Protein AF-A0A9E2M2A7-F1 (afdb_monomer_lite)

Radius of gyration: 33.86 Å; chains: 1; bounding box: 107×97×64 Å

Sequence (795 aa):
MEAQRAAWLKAKIAESPDDYSNYLELADLHIMDGQYQSAYDCISALVVKLPESIDVLTTAGALAVKLERYSEALEYLERASLLDPNDKNIYHNIGLLNATMQRLPEAEIAFRRVVEIDPVEADGWNDLAVVLAHEEKIKDAKKTFEIALGKNPNYEKSYENYIEFCICEKMREDGLAALEKLSEISPEHSNIPSWKDMLDKFSDTVVTNVSSGDSAPCVSGLKIAFFATQDSFADGILAHLAAGNEIKRFSSDSVQQMAELMQWADLAWFEWCDQLLIQATKLHKTCKIICRLHSYEAFTQMPAEVDWTKIDRLILVNQNVADVLNEFHNIVVKKEIIHNGVDLNKFTIPNGKTFGKKICSLGYINYKKNPGLLLYCFKAIHDYDPEFEFFIAGRHQDPRIKIYFDHMIKRLDLPIHLQDWVEDVPAYLKDKDFVISTSLFESFHYSIAEGMASGLLPLVHAWPGAENVYPEEYLFNTPDECVTLLDRLMKSDRKTLVTAIREYISNNFSQRKQIVKFERLIADLDRQSETATNAPLVPATVTKSEVDYGKVSIIIPTYNRAEYLEEAIESALNQTYQNCEIIVCDDASTDDTAAVLKKFENSITVLKHQTNRGVSAALNTCIRSSDGEYISWLSSDDVYMPEKVQTEIEFLHQNPGIGMVYSDFFYIDRFSNRGQRAKVQPLTEGNERTELFERNPINGCSVMFRKQCLNETGCFDEELGGRAGYTADGAMWHKMVHFHRIRFLDKPLLYYRVHGDNVANRMDTRKAWSEYREYMKKWFTEQDAIERQTETVVR

pLDDT: mean 86.79, std 14.19, range [25.16, 98.69]

Foldseek 3Di:
DLVVVLVVLVVVCVVPVPPLVSLCVNLVSCVVVVVLVSSLVSLVSVCVVCVLDLVSLQSNLVSCVVVVVLVSSLVSLVSSCVNPVLPLVSLCSNLVSCVVVVVLVSNLVSLVSSCVSPVLALPSLLSNLLSCLLVVLLLSSQVSLVSSCVSPVLPLVSLVSNLVSCLVVLVLVSNVVSLVSNCVNCVVPPCSVVSNVSSVPRDDDDDDDDDDDDDDDQPAAFEEEEEESDDALCPVLVSVNVVGYHYDYDDDPDLVVLVVSQQVGQEYEAAELDPSQLSNQVDDRRHAYEYEYFQVVLVDCSLQSHPLVSHAEYEYQAVLSVVSNCVPRVRPYHYDHFHAADALVLQAADDPQDADQEEEEEEEDDVQQVLVQVLLLQLLQCVVPVRHAYEYEEYYSDVVSVVVNVVSCVVSVHRYHYHYHDPSLNVVLRNGAAYETDGQDHSDDCSQLSNLSHLHQYQYEPHVRPVVHDPPLNYDPHSVRSNVSVVVCVPDDSVVSSVVSNVVSVVRHHNVVSSVVVSVVVVVVVVVVVVVPPDPDDPDDDDDPPDDLWAEEEEEEDAQLLLQQLQAVVLQCLAPDHSYAYEYEYQDHPDCNVVSVVVCVPRHHYHYDPHRLADLVSRVVSLVVDDTQKYAYTYSRKHFANHLVVVFSVVCSVPVQAFKEFEWAWEAESVRHTDHTPQQDDDDPPCQLVVLLVDDSGDRNRMMGGSCLCVQLPGFDSPAPGNLCPLRVSSSSNSCVVVGHYYYDHDHGIHHYDDCPRSVNVDPVVVSSVVSSVVSVVVVVVVVVVVVVVVVVVD

Secondary structure (DSSP, 8-state):
-HHHHHHHHHHHHHH-TT-THHHHHHHHHHHHTT-HHHHHHHHHHHHHH-TT-HHHHHHHHHHHHHTT-HHHHHHHHHHHHHH-TT-HHHHHHHHHHHHHTT-HHHHHHHHHHHHHH-TT-HHHHHHHHHHHHHTT-HHHHHHHHHHHHHH-TT-HHHHHHHHHHHHHTT-HHHHHHHHHHHHHH-TT-TTHHHHHHHHTT------------S-S----S-EEEEE-SS--TTHHHHHHHTTTSEEEE-----HHHHHHHHHH-SEEEESSSSHHHHHHHHSPP-SEEEEEE-TTGGGSSHHHHS-GGG-SEEEESSHHHHHHHHHHH---S-EEE----B-TTTS-PPTT----SEEEEES-BSGGG-HHHHHHHHHHHHHH-TT-EEEEE--BS-HHHHHHHHHHHHHHT--EEEE---S-HHHHHTT--EEEE--S--S--HHHHHHHHTTPEEEEE--TTGGGTS-GGGEESSHHHHHHHHHHHHHS-HHHHHHHHHHHHHHHHBHHHHHHHHHHHHHHHHHHHHTSTTS----------------EEEEEEESS-HHHHHHHHHHHHT-S--SEEEEEEE-S--STHHHHHHHTTTTSEEEE-SS---HHHHHHHHHHT---SEEEE--TT-EE-TTHHHHHHHHHHH-TTEEEEEEEEEEE-TT--EEEE----PPPTT-HHHHHHH-----GGGEEEEGGGHHHH-S--SSTTGGG-TTHHHHHHHHHHHHSEEEEEEEEEEEEE--TT-GGGGS-HHHHHHHHHHHHHHHHHHHHHHHHHHHHHH-

Structure (mmCIF, N/CA/C/O backbone):
data_AF-A0A9E2M2A7-F1
#
_entry.id   AF-A0A9E2M2A7-F1
#
loop_
_atom_site.group_PDB
_atom_site.id
_atom_site.type_symbol
_atom_site.label_atom_id
_atom_site.label_alt_id
_atom_site.label_comp_id
_atom_site.label_asym_id
_atom_site.label_entity_id
_atom_site.label_seq_id
_atom_site.pdbx_PDB_ins_code
_atom_site.Cartn_x
_atom_site.Cartn_y
_atom_site.Cartn_z
_atom_site.occupancy
_atom_site.B_iso_or_equiv
_atom_site.auth_seq_id
_atom_site.auth_comp_id
_atom_site.auth_asym_id
_atom_site.auth_atom_id
_atom_site.pdbx_PDB_model_num
ATOM 1 N N . MET A 1 1 ? 35.565 -50.020 1.140 1.00 60.00 1 MET A N 1
ATOM 2 C CA . MET A 1 1 ? 34.689 -50.701 2.120 1.00 60.00 1 MET A CA 1
ATOM 3 C C . MET A 1 1 ? 33.285 -50.101 2.056 1.00 60.00 1 MET A C 1
ATOM 5 O O . MET A 1 1 ? 32.330 -50.862 1.971 1.00 60.00 1 MET A O 1
ATOM 9 N N . GLU A 1 2 ? 33.160 -48.772 1.946 1.00 72.00 2 GLU A N 1
ATOM 10 C CA . GLU A 1 2 ? 31.871 -48.064 1.818 1.00 72.00 2 GLU A CA 1
ATOM 11 C C . GLU A 1 2 ? 31.057 -48.449 0.573 1.00 72.00 2 GLU A C 1
ATOM 13 O O . GLU A 1 2 ? 29.877 -48.744 0.701 1.00 72.00 2 GLU A O 1
ATOM 18 N N . ALA A 1 3 ? 31.670 -48.605 -0.608 1.00 76.75 3 ALA A N 1
ATOM 19 C CA . ALA A 1 3 ? 30.933 -49.035 -1.809 1.00 76.75 3 ALA A CA 1
ATOM 20 C C . ALA A 1 3 ? 30.273 -50.427 -1.672 1.00 76.75 3 ALA A C 1
ATOM 22 O O . ALA A 1 3 ? 29.185 -50.668 -2.196 1.00 76.75 3 ALA A O 1
ATOM 23 N N . GLN A 1 4 ? 30.911 -51.348 -0.938 1.00 84.31 4 GLN A N 1
ATOM 24 C CA . GLN A 1 4 ? 30.334 -52.663 -0.634 1.00 84.31 4 GLN A CA 1
ATOM 25 C C . GLN A 1 4 ? 29.202 -52.550 0.397 1.00 84.31 4 GLN A C 1
ATOM 27 O O . GLN A 1 4 ? 28.205 -53.261 0.279 1.00 84.31 4 GLN A O 1
ATOM 32 N N . ARG A 1 5 ? 29.321 -51.630 1.366 1.00 89.38 5 ARG A N 1
ATOM 33 C CA . ARG A 1 5 ? 28.269 -51.328 2.347 1.00 89.38 5 ARG A CA 1
ATOM 34 C C . ARG A 1 5 ? 27.045 -50.688 1.685 1.00 89.38 5 ARG A C 1
ATOM 36 O O . ARG A 1 5 ? 25.938 -51.151 1.926 1.00 89.38 5 ARG A O 1
ATOM 43 N N . ALA A 1 6 ? 27.236 -49.722 0.788 1.00 86.62 6 ALA A N 1
ATOM 44 C CA . ALA A 1 6 ? 26.156 -49.086 0.035 1.00 86.62 6 ALA A CA 1
ATOM 45 C C . ALA A 1 6 ? 25.412 -50.087 -0.869 1.00 86.62 6 ALA A C 1
ATOM 47 O O . ALA A 1 6 ? 24.183 -50.087 -0.923 1.00 86.62 6 ALA A O 1
ATOM 48 N N . ALA A 1 7 ? 26.134 -50.992 -1.541 1.00 87.19 7 ALA A N 1
ATOM 49 C CA . ALA A 1 7 ? 25.517 -52.068 -2.322 1.00 87.19 7 ALA A CA 1
ATOM 50 C C . ALA A 1 7 ? 24.714 -53.044 -1.441 1.00 87.19 7 ALA A C 1
ATOM 52 O O . ALA A 1 7 ? 23.619 -53.458 -1.820 1.00 87.19 7 ALA A O 1
ATOM 53 N N . TRP A 1 8 ? 25.233 -53.378 -0.254 1.00 91.50 8 TRP A N 1
ATOM 54 C CA . TRP A 1 8 ? 24.530 -54.206 0.728 1.00 91.50 8 TRP A CA 1
ATOM 55 C C . TRP A 1 8 ? 23.250 -53.530 1.246 1.00 91.50 8 TRP A C 1
ATOM 57 O O . TRP A 1 8 ? 22.204 -54.174 1.279 1.00 91.50 8 TRP A O 1
ATOM 67 N N . LEU A 1 9 ? 23.297 -52.230 1.563 1.00 90.25 9 LEU A N 1
ATOM 68 C CA . LEU A 1 9 ? 22.129 -51.450 1.993 1.00 90.25 9 LEU A CA 1
ATOM 69 C C . LEU A 1 9 ? 21.064 -51.356 0.891 1.00 90.25 9 LEU A C 1
ATOM 71 O O . LEU A 1 9 ? 19.886 -51.560 1.164 1.00 90.25 9 LEU A O 1
ATOM 75 N N . LYS A 1 10 ? 21.461 -51.156 -0.374 1.00 90.56 10 LYS A N 1
ATOM 76 C CA . LYS A 1 10 ? 20.529 -51.178 -1.519 1.00 90.56 10 LYS A CA 1
ATOM 77 C C . LYS A 1 10 ? 19.811 -52.522 -1.662 1.00 90.56 10 LYS A C 1
ATOM 79 O O . LYS A 1 10 ? 18.611 -52.546 -1.922 1.00 90.56 10 LYS A O 1
ATOM 84 N N . ALA A 1 11 ? 20.522 -53.634 -1.465 1.00 89.94 11 ALA A N 1
ATOM 85 C CA . ALA A 1 11 ? 19.909 -54.961 -1.464 1.00 89.94 11 ALA A CA 1
ATOM 86 C C . ALA A 1 11 ? 18.932 -55.135 -0.287 1.00 89.94 11 ALA A C 1
ATOM 88 O O . ALA A 1 11 ? 17.835 -55.653 -0.477 1.00 89.94 11 ALA A O 1
ATOM 89 N N . LYS A 1 12 ? 19.286 -54.637 0.905 1.00 91.25 12 LYS A N 1
ATOM 90 C CA . LYS A 1 12 ? 18.415 -54.677 2.089 1.00 91.25 12 LYS A CA 1
ATOM 91 C C . LYS A 1 12 ? 17.139 -53.860 1.925 1.00 91.25 12 LYS A C 1
ATOM 93 O O . LYS A 1 12 ? 16.073 -54.348 2.278 1.00 91.25 12 LYS A O 1
ATOM 98 N N . ILE A 1 13 ? 17.230 -52.680 1.318 1.00 90.19 13 ILE A N 1
ATOM 99 C CA . ILE A 1 13 ? 16.070 -51.849 0.975 1.00 90.19 13 ILE A CA 1
ATOM 100 C C . ILE A 1 13 ? 15.126 -52.583 0.009 1.00 90.19 13 ILE A C 1
ATOM 102 O O . ILE A 1 13 ? 13.910 -52.499 0.156 1.00 90.19 13 ILE A O 1
ATOM 106 N N . ALA A 1 14 ? 15.663 -53.329 -0.961 1.00 87.81 14 ALA A N 1
ATOM 107 C CA . ALA A 1 14 ? 14.845 -54.110 -1.890 1.00 87.81 14 ALA A CA 1
ATOM 108 C C . ALA A 1 14 ? 14.163 -55.320 -1.220 1.00 87.81 14 ALA A C 1
ATOM 110 O O . ALA A 1 14 ? 13.047 -55.674 -1.596 1.00 87.81 14 ALA A O 1
ATOM 111 N N . GLU A 1 15 ? 14.818 -55.948 -0.238 1.00 88.38 15 GLU A N 1
ATOM 112 C CA . GLU A 1 15 ? 14.264 -57.061 0.550 1.00 88.38 15 GLU A CA 1
ATOM 113 C C . GLU A 1 15 ? 13.202 -56.597 1.560 1.00 88.38 15 GLU A C 1
ATOM 115 O O . GLU A 1 15 ? 12.182 -57.267 1.725 1.00 88.38 15 GLU A O 1
ATOM 120 N N . SER A 1 16 ? 13.429 -55.448 2.203 1.00 84.75 16 SER A N 1
ATOM 121 C CA . SER A 1 16 ? 12.586 -54.889 3.265 1.00 84.75 16 SER A CA 1
ATOM 122 C C . SER A 1 16 ? 12.354 -53.385 3.053 1.00 84.75 16 SER A C 1
ATOM 124 O O . SER A 1 16 ? 12.963 -52.564 3.744 1.00 84.75 16 SER A O 1
ATOM 126 N N . PRO A 1 17 ? 11.450 -52.987 2.137 1.00 81.94 17 PRO A N 1
ATOM 127 C CA . PRO A 1 17 ? 11.229 -51.577 1.799 1.00 81.94 17 PRO A CA 1
ATOM 128 C C . PRO A 1 17 ? 10.710 -50.712 2.956 1.00 81.94 17 PRO A C 1
ATOM 130 O O . PRO A 1 17 ? 10.788 -49.486 2.881 1.00 81.94 17 PRO A O 1
ATOM 133 N N . ASP A 1 18 ? 10.155 -51.326 4.000 1.00 82.62 18 ASP A N 1
ATOM 134 C CA . ASP A 1 18 ? 9.583 -50.630 5.159 1.00 82.62 18 ASP A CA 1
ATOM 135 C C . ASP A 1 18 ? 10.575 -50.469 6.321 1.00 82.62 18 ASP A C 1
ATOM 137 O O . ASP A 1 18 ? 10.254 -49.849 7.331 1.00 82.62 18 ASP A O 1
ATOM 141 N N . ASP A 1 19 ? 11.799 -50.986 6.180 1.00 84.94 19 ASP A N 1
ATOM 142 C CA . ASP A 1 19 ? 12.873 -50.749 7.141 1.00 84.94 19 ASP A CA 1
ATOM 143 C C . ASP A 1 19 ? 13.611 -49.445 6.803 1.00 84.94 19 ASP A C 1
ATOM 145 O O . ASP A 1 19 ? 14.608 -49.420 6.071 1.00 84.94 19 ASP A O 1
ATOM 149 N N . TYR A 1 20 ? 13.083 -48.343 7.338 1.00 87.38 20 TYR A N 1
ATOM 150 C CA . TYR A 1 20 ? 13.553 -46.979 7.077 1.00 87.38 20 TYR A CA 1
ATOM 151 C C . TYR A 1 20 ? 14.982 -46.717 7.564 1.00 87.38 20 TYR A C 1
ATOM 153 O O . TYR A 1 20 ? 15.648 -45.825 7.040 1.00 87.38 20 TYR A O 1
ATOM 161 N N . SER A 1 21 ? 15.491 -47.521 8.504 1.00 86.69 21 SER A N 1
ATOM 162 C CA . SER A 1 21 ? 16.858 -47.380 9.015 1.00 86.69 21 SER A CA 1
ATOM 163 C C . SER A 1 21 ? 17.912 -47.581 7.917 1.00 86.69 21 SER A C 1
ATOM 165 O O . SER A 1 21 ? 18.904 -46.854 7.870 1.00 86.69 21 SER A O 1
ATOM 167 N N . ASN A 1 22 ? 17.645 -48.476 6.957 1.00 89.56 22 ASN A N 1
ATOM 168 C CA . ASN A 1 22 ? 18.547 -48.730 5.832 1.00 89.56 22 ASN A CA 1
ATOM 169 C C . ASN A 1 22 ? 18.623 -47.546 4.854 1.00 89.56 22 ASN A C 1
ATOM 171 O O . ASN A 1 22 ? 19.660 -47.341 4.225 1.00 89.56 22 ASN A O 1
ATOM 175 N N . TYR A 1 23 ? 17.539 -46.777 4.709 1.00 90.38 23 TYR A N 1
ATOM 176 C CA . TYR A 1 23 ? 17.503 -45.589 3.851 1.00 90.38 23 TYR A CA 1
ATOM 177 C C . TYR A 1 23 ? 18.319 -44.442 4.452 1.00 90.38 23 TYR A C 1
ATOM 179 O O . TYR A 1 23 ? 19.059 -43.789 3.719 1.00 90.38 23 TYR A O 1
ATOM 187 N N . LEU A 1 24 ? 18.211 -44.228 5.769 1.00 88.69 24 LEU A N 1
ATOM 188 C CA . LEU A 1 24 ? 18.994 -43.221 6.493 1.00 88.69 24 LEU A CA 1
ATOM 189 C C . LEU A 1 24 ? 20.491 -43.559 6.459 1.00 88.69 24 LEU A C 1
ATOM 191 O O . LEU A 1 24 ? 21.290 -42.726 6.044 1.00 88.69 24 LEU A O 1
ATOM 195 N N . GLU A 1 25 ? 20.866 -44.809 6.762 1.00 90.88 25 GLU A N 1
ATOM 196 C CA . GLU A 1 25 ? 22.275 -45.235 6.723 1.00 90.88 25 GLU A CA 1
ATOM 197 C C . GLU A 1 25 ? 22.873 -45.116 5.307 1.00 90.88 25 GLU A C 1
ATOM 199 O O . GLU A 1 25 ? 24.037 -44.750 5.134 1.00 90.88 25 GLU A O 1
ATOM 204 N N . LEU A 1 26 ? 22.080 -45.398 4.266 1.00 91.25 26 LEU A N 1
ATOM 205 C CA . LEU A 1 26 ? 22.523 -45.234 2.881 1.00 91.25 26 LEU A CA 1
ATOM 206 C C . LEU A 1 26 ? 22.665 -43.756 2.492 1.00 91.25 26 LEU A C 1
ATOM 208 O O . LEU A 1 26 ? 23.605 -43.409 1.773 1.00 91.25 26 LEU A O 1
ATOM 212 N N . ALA A 1 27 ? 21.757 -42.894 2.955 1.00 91.62 27 ALA A N 1
ATOM 213 C CA . ALA A 1 27 ? 21.848 -41.456 2.737 1.00 91.62 27 ALA A CA 1
ATOM 214 C C . ALA A 1 27 ? 23.106 -40.872 3.394 1.00 91.62 27 ALA A C 1
ATOM 216 O O . ALA A 1 27 ? 23.842 -40.151 2.723 1.00 91.62 27 ALA A O 1
ATOM 217 N N . ASP A 1 28 ? 23.411 -41.250 4.638 1.00 90.56 28 ASP A N 1
ATOM 218 C CA . ASP A 1 28 ? 24.606 -40.794 5.359 1.00 90.56 28 ASP A CA 1
ATOM 219 C C . ASP A 1 28 ? 25.898 -41.163 4.623 1.00 90.56 28 ASP A C 1
ATOM 221 O O . ASP A 1 28 ? 26.768 -40.312 4.429 1.00 90.56 28 ASP A O 1
ATOM 225 N N . LEU A 1 29 ? 26.004 -42.400 4.121 1.00 92.19 29 LEU A N 1
ATOM 226 C CA . LEU A 1 29 ? 27.147 -42.815 3.299 1.00 92.19 29 LEU A CA 1
ATOM 227 C C . LEU A 1 29 ? 27.284 -41.957 2.036 1.00 92.19 29 LEU A C 1
ATOM 229 O O . LEU A 1 29 ? 28.385 -41.536 1.688 1.00 92.19 29 LEU A O 1
ATOM 233 N N . HIS A 1 30 ? 26.171 -41.663 1.360 1.00 91.81 30 HIS A N 1
ATOM 234 C CA . HIS A 1 30 ? 26.185 -40.794 0.186 1.00 91.81 30 HIS A CA 1
ATOM 235 C C . HIS A 1 30 ? 26.577 -39.348 0.531 1.00 91.81 30 HIS A C 1
ATOM 237 O O . HIS A 1 30 ? 27.284 -38.719 -0.255 1.00 91.81 30 HIS A O 1
ATOM 243 N N . ILE A 1 31 ? 26.179 -38.825 1.695 1.00 89.06 31 ILE A N 1
ATOM 244 C CA . ILE A 1 31 ? 26.587 -37.495 2.175 1.00 89.06 31 ILE A CA 1
ATOM 245 C C . ILE A 1 31 ? 28.095 -37.453 2.437 1.00 89.06 31 ILE A C 1
ATOM 247 O O . ILE A 1 31 ? 28.753 -36.507 2.002 1.00 89.06 31 ILE A O 1
ATOM 251 N N . MET A 1 32 ? 28.652 -38.478 3.094 1.00 89.50 32 MET A N 1
ATOM 252 C CA . MET A 1 32 ? 30.092 -38.582 3.371 1.00 89.50 32 MET A CA 1
ATOM 253 C C . MET A 1 32 ? 30.930 -38.624 2.084 1.00 89.50 32 MET A C 1
ATOM 255 O O . MET A 1 32 ? 31.991 -38.005 2.026 1.00 89.50 32 MET A O 1
ATOM 259 N N . ASP A 1 33 ? 30.417 -39.273 1.036 1.00 88.25 33 ASP A N 1
ATOM 260 C CA . ASP A 1 33 ? 31.051 -39.345 -0.288 1.00 88.25 33 ASP A CA 1
ATOM 261 C C . ASP A 1 33 ? 30.784 -38.106 -1.175 1.00 88.25 33 ASP A C 1
ATOM 263 O O . ASP A 1 33 ? 31.221 -38.059 -2.329 1.00 88.25 33 ASP A O 1
ATOM 267 N N . GLY A 1 34 ? 30.048 -37.098 -0.685 1.00 88.25 34 GLY A N 1
ATOM 268 C CA . GLY A 1 34 ? 29.678 -35.897 -1.450 1.00 88.25 34 GLY A CA 1
ATOM 269 C C . GLY A 1 34 ? 28.658 -36.149 -2.572 1.00 88.25 34 GLY A C 1
ATOM 270 O O . GLY A 1 34 ? 28.469 -35.311 -3.454 1.00 88.25 34 GLY A O 1
ATOM 271 N N . GLN A 1 35 ? 27.983 -37.299 -2.563 1.00 91.12 35 GLN A N 1
ATOM 272 C CA . GLN A 1 35 ? 26.981 -37.711 -3.549 1.00 91.12 35 GLN A CA 1
ATOM 273 C C . GLN A 1 35 ? 25.579 -37.218 -3.158 1.00 91.12 35 GLN A C 1
ATOM 275 O O . GLN A 1 35 ? 24.662 -38.008 -2.922 1.00 91.12 35 GLN A O 1
ATOM 280 N N . TYR A 1 36 ? 25.393 -35.896 -3.114 1.00 91.19 36 TYR A N 1
ATOM 281 C CA . TYR A 1 36 ? 24.170 -35.268 -2.593 1.00 91.19 36 TYR A CA 1
ATOM 282 C C . TYR A 1 36 ? 22.885 -35.676 -3.326 1.00 91.19 36 TYR A C 1
ATOM 284 O O . TYR A 1 36 ? 21.853 -35.828 -2.681 1.00 91.19 36 TYR A O 1
ATOM 292 N N . GLN A 1 37 ? 22.937 -35.923 -4.641 1.00 92.88 37 GLN A N 1
ATOM 293 C CA . GLN A 1 37 ? 21.762 -36.391 -5.387 1.00 92.88 37 GLN A CA 1
ATOM 294 C C . GLN A 1 37 ? 21.334 -37.793 -4.938 1.00 92.88 37 GLN A C 1
ATOM 296 O O . GLN A 1 37 ? 20.157 -38.034 -4.707 1.00 92.88 37 GLN A O 1
ATOM 301 N N . SER A 1 38 ? 22.288 -38.709 -4.750 1.00 90.44 38 SER A N 1
ATOM 302 C CA . SER A 1 38 ? 21.985 -40.071 -4.297 1.00 90.44 38 SER A CA 1
ATOM 303 C C . SER A 1 38 ? 21.506 -40.108 -2.845 1.00 90.44 38 SER A C 1
ATOM 305 O O . SER A 1 38 ? 20.630 -40.906 -2.516 1.00 90.44 38 SER A O 1
ATOM 307 N N . ALA A 1 39 ? 22.024 -39.219 -1.991 1.00 92.56 39 ALA A N 1
ATOM 308 C CA . ALA A 1 39 ? 21.485 -39.016 -0.649 1.00 92.56 39 ALA A CA 1
ATOM 309 C C . ALA A 1 39 ? 20.043 -38.482 -0.702 1.00 92.56 39 ALA A C 1
ATOM 311 O O . ALA A 1 39 ? 19.160 -39.017 -0.034 1.00 92.56 39 ALA A O 1
ATOM 312 N N . TYR A 1 40 ? 19.784 -37.479 -1.547 1.00 93.69 40 TYR A N 1
ATOM 313 C CA . TYR A 1 40 ? 18.454 -36.896 -1.724 1.00 93.69 40 TYR A CA 1
ATOM 314 C C . TYR A 1 40 ? 17.438 -37.924 -2.233 1.00 93.69 40 TYR A C 1
ATOM 316 O O . TYR A 1 40 ? 16.317 -37.971 -1.734 1.00 93.69 40 TYR A O 1
ATOM 324 N N . ASP A 1 41 ? 17.815 -38.797 -3.168 1.00 90.94 41 ASP A N 1
ATOM 325 C CA . ASP A 1 41 ? 16.931 -39.854 -3.675 1.00 90.94 41 ASP A CA 1
ATOM 326 C C . ASP A 1 41 ? 16.526 -40.843 -2.561 1.00 90.94 41 ASP A C 1
ATOM 328 O O . ASP A 1 41 ? 15.384 -41.302 -2.513 1.00 90.94 41 ASP A O 1
ATOM 332 N N . CYS A 1 42 ? 17.435 -41.138 -1.622 1.00 90.44 42 CYS A N 1
ATOM 333 C CA . CYS A 1 42 ? 17.140 -41.987 -0.464 1.00 90.44 42 CYS A CA 1
ATOM 334 C C . CYS A 1 42 ? 16.184 -41.295 0.520 1.00 90.44 42 CYS A C 1
ATOM 336 O O . CYS A 1 42 ? 15.216 -41.907 0.972 1.00 90.44 42 CYS A O 1
ATOM 338 N N . ILE A 1 43 ? 16.435 -40.020 0.828 1.00 93.38 43 ILE A N 1
ATOM 339 C CA . ILE A 1 43 ? 15.649 -39.248 1.800 1.00 93.38 43 ILE A CA 1
ATOM 340 C C . ILE A 1 43 ? 14.275 -38.849 1.245 1.00 93.38 43 ILE A C 1
ATOM 342 O O . ILE A 1 43 ? 13.274 -38.977 1.942 1.00 93.38 43 ILE A O 1
ATOM 346 N N . SER A 1 44 ? 14.172 -38.439 -0.019 1.00 89.31 44 SER A N 1
ATOM 347 C CA . SER A 1 44 ? 12.889 -38.093 -0.655 1.00 89.31 44 SER A CA 1
ATOM 348 C C . SER A 1 44 ? 11.931 -39.288 -0.728 1.00 89.31 44 SER A C 1
ATOM 350 O O . SER A 1 44 ? 10.724 -39.126 -0.544 1.00 89.31 44 SER A O 1
ATOM 352 N N . ALA A 1 45 ? 12.456 -40.509 -0.886 1.00 87.94 45 ALA A N 1
ATOM 353 C CA . ALA A 1 45 ? 11.659 -41.727 -0.763 1.00 87.94 45 ALA A CA 1
ATOM 354 C C . ALA A 1 45 ? 11.071 -41.903 0.650 1.00 87.94 45 ALA A C 1
ATOM 356 O O . ALA A 1 45 ? 9.952 -42.404 0.787 1.00 87.94 45 ALA A O 1
ATOM 357 N N . LEU A 1 46 ? 11.789 -41.469 1.694 1.00 90.94 46 LEU A N 1
ATOM 358 C CA . LEU A 1 46 ? 11.281 -41.460 3.066 1.00 90.94 46 LEU A CA 1
ATOM 359 C C . LEU A 1 46 ? 10.249 -40.358 3.300 1.00 90.94 46 LEU A C 1
ATOM 361 O O . LEU A 1 46 ? 9.299 -40.613 4.028 1.00 90.94 46 LEU A O 1
ATOM 365 N N . VAL A 1 47 ? 10.354 -39.188 2.658 1.00 91.81 47 VAL A N 1
ATOM 366 C CA . VAL A 1 47 ? 9.363 -38.101 2.813 1.00 91.81 47 VAL A CA 1
ATOM 367 C C . VAL A 1 47 ? 7.946 -38.560 2.446 1.00 91.81 47 VAL A C 1
ATOM 369 O O . VAL A 1 47 ? 6.978 -38.154 3.084 1.00 91.81 47 VAL A O 1
ATOM 372 N N . VAL A 1 48 ? 7.807 -39.427 1.438 1.00 86.00 48 VAL A N 1
ATOM 373 C CA . VAL A 1 48 ? 6.501 -39.981 1.034 1.00 86.00 48 VAL A CA 1
ATOM 374 C C . VAL A 1 48 ? 5.945 -40.947 2.086 1.00 86.00 48 VAL A C 1
ATOM 376 O O . VAL A 1 48 ? 4.735 -41.008 2.291 1.00 86.00 48 VAL A O 1
ATOM 379 N N . LYS A 1 49 ? 6.818 -41.713 2.750 1.00 85.88 49 LYS A N 1
ATOM 380 C CA . LYS A 1 49 ? 6.430 -42.746 3.725 1.00 85.88 49 LYS A CA 1
ATOM 381 C C . LYS A 1 49 ? 6.257 -42.200 5.142 1.00 85.88 49 LYS A C 1
ATOM 383 O O . LYS A 1 49 ? 5.440 -42.713 5.898 1.00 85.88 49 LYS A O 1
ATOM 388 N N . LEU A 1 50 ? 7.024 -41.172 5.485 1.00 89.69 50 LEU A N 1
ATOM 389 C CA . LEU A 1 50 ? 7.076 -40.511 6.784 1.00 89.69 50 LEU A CA 1
ATOM 390 C C . LEU A 1 50 ? 6.820 -39.002 6.604 1.00 89.69 50 LEU A C 1
ATOM 392 O O . LEU A 1 50 ? 7.706 -38.191 6.878 1.00 89.69 50 LEU A O 1
ATOM 396 N N . PRO A 1 51 ? 5.624 -38.598 6.133 1.00 88.25 51 PRO A N 1
ATOM 397 C CA . PRO A 1 51 ? 5.352 -37.209 5.760 1.00 88.25 51 PRO A CA 1
ATOM 398 C C . PRO A 1 51 ? 5.352 -36.226 6.937 1.00 88.25 51 PRO A C 1
ATOM 400 O O . PRO A 1 51 ? 5.425 -35.022 6.692 1.00 88.25 51 PRO A O 1
ATOM 403 N N . GLU A 1 52 ? 5.278 -36.737 8.170 1.00 90.94 52 GLU A N 1
ATOM 404 C CA . GLU A 1 52 ? 5.244 -35.987 9.434 1.00 90.94 52 GLU A CA 1
ATOM 405 C C . GLU A 1 52 ? 6.556 -36.109 10.242 1.00 90.94 52 GLU A C 1
ATOM 407 O O . GLU A 1 52 ? 6.615 -35.721 11.406 1.00 90.94 52 GLU A O 1
ATOM 412 N N . SER A 1 53 ? 7.626 -36.673 9.666 1.00 91.94 53 SER A N 1
ATOM 413 C CA . SER A 1 53 ? 8.925 -36.753 10.346 1.00 91.94 53 SER A CA 1
ATOM 414 C C . SER A 1 53 ? 9.744 -35.483 10.109 1.00 91.94 53 SER A C 1
ATOM 416 O O . SER A 1 53 ? 10.221 -35.245 8.999 1.00 91.94 53 SER A O 1
ATOM 418 N N . ILE A 1 54 ? 9.941 -34.693 11.169 1.00 91.31 54 ILE A N 1
ATOM 419 C CA . ILE A 1 54 ? 10.735 -33.452 11.139 1.00 91.31 54 ILE A CA 1
ATOM 420 C C . ILE A 1 54 ? 12.170 -33.727 10.674 1.00 91.31 54 ILE A C 1
ATOM 422 O O . ILE A 1 54 ? 12.658 -33.035 9.783 1.00 91.31 54 ILE A O 1
ATOM 426 N N . ASP A 1 55 ? 12.823 -34.770 11.195 1.00 89.44 55 ASP A N 1
ATOM 427 C CA . ASP A 1 55 ? 14.195 -35.139 10.812 1.00 89.44 55 ASP A CA 1
ATOM 428 C C . ASP A 1 55 ? 14.310 -35.455 9.313 1.00 89.44 55 ASP A C 1
ATOM 430 O O . ASP A 1 55 ? 15.241 -35.013 8.637 1.00 89.44 55 ASP A O 1
ATOM 434 N N . VAL A 1 56 ? 13.337 -36.185 8.756 1.00 92.12 56 VAL A N 1
ATOM 435 C CA . VAL A 1 56 ? 13.315 -36.526 7.326 1.00 92.12 56 VAL A CA 1
ATOM 436 C C . VAL A 1 56 ? 13.082 -35.277 6.473 1.00 92.12 56 VAL A C 1
ATOM 438 O O . VAL A 1 56 ? 13.773 -35.090 5.472 1.00 92.12 56 VAL A O 1
ATOM 441 N N . LEU A 1 57 ? 12.150 -34.405 6.867 1.00 93.94 57 LEU A N 1
ATOM 442 C CA . LEU A 1 57 ? 11.843 -33.164 6.149 1.00 93.94 57 LEU A CA 1
ATOM 443 C C . LEU A 1 57 ? 13.010 -32.172 6.177 1.00 93.94 57 LEU A C 1
ATOM 445 O O . LEU A 1 57 ? 13.398 -31.646 5.137 1.00 93.94 57 LEU A O 1
ATOM 449 N N . THR A 1 58 ? 13.615 -31.950 7.341 1.00 92.38 58 THR A N 1
ATOM 450 C CA . THR A 1 58 ? 14.765 -31.044 7.495 1.00 92.38 58 THR A CA 1
ATOM 451 C C . THR A 1 58 ? 15.997 -31.566 6.754 1.00 92.38 58 THR A C 1
ATOM 453 O O . THR A 1 58 ? 16.663 -30.794 6.062 1.00 92.38 58 THR A O 1
ATOM 456 N N . THR A 1 59 ? 16.250 -32.881 6.781 1.00 91.25 59 THR A N 1
ATOM 457 C CA . THR A 1 59 ? 17.322 -33.512 5.991 1.00 91.25 59 THR A CA 1
ATOM 458 C C . THR A 1 59 ? 17.063 -33.389 4.486 1.00 91.25 59 THR A C 1
ATOM 460 O O . THR A 1 59 ? 17.977 -33.058 3.726 1.00 91.25 59 THR A O 1
ATOM 463 N N . ALA A 1 60 ? 15.818 -33.599 4.036 1.00 93.44 60 ALA A N 1
ATOM 464 C CA . ALA A 1 60 ? 15.427 -33.404 2.638 1.00 93.44 60 ALA A CA 1
ATOM 465 C C . ALA A 1 60 ? 15.638 -31.948 2.198 1.00 93.44 60 ALA A C 1
ATOM 467 O O . ALA A 1 60 ? 16.197 -31.704 1.126 1.00 93.44 60 ALA A O 1
ATOM 468 N N . GLY A 1 61 ? 15.249 -30.993 3.049 1.00 92.94 61 GLY A N 1
ATOM 469 C CA . GLY A 1 61 ? 15.459 -29.563 2.848 1.00 92.94 61 GLY A CA 1
ATOM 470 C C . GLY A 1 61 ? 16.938 -29.210 2.706 1.00 92.94 61 GLY A C 1
ATOM 471 O O . GLY A 1 61 ? 17.334 -28.608 1.710 1.00 92.94 61 GLY A O 1
ATOM 472 N N . ALA A 1 62 ? 17.784 -29.656 3.637 1.00 90.62 62 ALA A N 1
ATOM 473 C CA . ALA A 1 62 ? 19.225 -29.402 3.602 1.00 90.62 62 ALA A CA 1
ATOM 474 C C . ALA A 1 62 ? 19.902 -29.979 2.343 1.00 90.62 62 ALA A C 1
ATOM 476 O O . ALA A 1 62 ? 20.725 -29.311 1.710 1.00 90.62 62 ALA A O 1
ATOM 477 N N . LEU A 1 63 ? 19.535 -31.199 1.939 1.00 92.75 63 LEU A N 1
ATOM 478 C CA . LEU A 1 63 ? 20.033 -31.817 0.707 1.00 92.75 63 LEU A CA 1
ATOM 479 C C . LEU A 1 63 ? 19.543 -31.080 -0.545 1.00 92.75 63 LEU A C 1
ATOM 481 O O . LEU A 1 63 ? 20.326 -30.873 -1.472 1.00 92.75 63 LEU A O 1
ATOM 485 N N . ALA A 1 64 ? 18.286 -30.630 -0.566 1.00 92.44 64 ALA A N 1
ATOM 486 C CA . ALA A 1 64 ? 17.754 -29.810 -1.652 1.00 92.44 64 ALA A CA 1
ATOM 487 C C . ALA A 1 64 ? 18.515 -28.481 -1.792 1.00 92.44 64 ALA A C 1
ATOM 489 O O . ALA A 1 64 ? 18.832 -28.092 -2.915 1.00 92.44 64 ALA A O 1
ATOM 490 N N . VAL A 1 65 ? 18.902 -27.831 -0.685 1.00 90.62 65 VAL A N 1
ATOM 491 C CA . VAL A 1 65 ? 19.764 -26.631 -0.714 1.00 90.62 65 VAL A CA 1
ATOM 492 C C . VAL A 1 65 ? 21.123 -26.934 -1.349 1.00 90.62 65 VAL A C 1
ATOM 494 O O . VAL A 1 65 ? 21.578 -26.167 -2.196 1.00 90.62 65 VAL A O 1
ATOM 497 N N . LYS A 1 66 ? 21.765 -28.061 -1.003 1.00 90.81 66 LYS A N 1
ATOM 498 C CA . LYS A 1 66 ? 23.046 -28.480 -1.616 1.00 90.81 66 LYS A CA 1
ATOM 499 C C . LYS A 1 66 ? 22.941 -28.759 -3.115 1.00 90.81 66 LYS A C 1
ATOM 501 O O . LYS A 1 66 ? 23.945 -28.673 -3.812 1.00 90.81 66 LYS A O 1
ATOM 506 N N . LEU A 1 67 ? 21.745 -29.088 -3.593 1.00 89.12 67 LEU A N 1
ATOM 507 C CA . LEU A 1 67 ? 21.430 -29.306 -5.004 1.00 89.12 67 LEU A CA 1
ATOM 508 C C . LEU A 1 67 ? 20.878 -28.048 -5.697 1.00 89.12 67 LEU A C 1
ATOM 510 O O . LEU A 1 67 ? 20.415 -28.149 -6.829 1.00 89.12 67 LEU A O 1
ATOM 514 N N . GLU A 1 68 ? 20.886 -26.889 -5.025 1.00 89.06 68 GLU A N 1
ATOM 515 C CA . GLU A 1 68 ? 20.330 -25.615 -5.515 1.00 89.06 68 GLU A CA 1
ATOM 516 C C . GLU A 1 68 ? 18.819 -25.676 -5.844 1.00 89.06 68 GLU A C 1
ATOM 518 O O . GLU A 1 68 ? 18.274 -24.848 -6.575 1.00 89.06 68 GLU A O 1
ATOM 523 N N . ARG A 1 69 ? 18.093 -26.642 -5.265 1.00 88.94 69 ARG A N 1
ATOM 524 C CA . ARG A 1 69 ? 16.638 -26.832 -5.417 1.00 88.94 69 ARG A CA 1
ATOM 525 C C . ARG A 1 69 ? 15.881 -26.057 -4.339 1.00 88.94 69 ARG A C 1
ATOM 527 O O . ARG A 1 69 ? 15.174 -26.631 -3.513 1.00 88.94 69 ARG A O 1
ATOM 534 N N . TYR A 1 70 ? 16.045 -24.736 -4.334 1.00 85.31 70 TYR A N 1
ATOM 535 C CA . TYR A 1 70 ? 15.603 -23.876 -3.230 1.00 85.31 70 TYR A CA 1
ATOM 536 C C . TYR A 1 70 ? 14.088 -23.887 -2.978 1.00 85.31 70 TYR A C 1
ATOM 538 O O . TYR A 1 70 ? 13.665 -23.874 -1.830 1.00 85.31 70 TYR A O 1
ATOM 546 N N . SER A 1 71 ? 13.253 -23.966 -4.019 1.00 82.94 71 SER A N 1
ATOM 547 C CA . SER A 1 71 ? 11.792 -24.011 -3.833 1.00 82.94 71 SER A CA 1
ATOM 548 C C . SER A 1 71 ? 11.321 -25.290 -3.137 1.00 82.94 71 SER A C 1
ATOM 550 O O . SER A 1 71 ? 10.448 -25.229 -2.280 1.00 82.94 71 SER A O 1
ATOM 552 N N . GLU A 1 72 ? 11.929 -26.431 -3.460 1.00 88.50 72 GLU A N 1
ATOM 553 C CA . GLU A 1 72 ? 11.621 -27.705 -2.799 1.00 88.50 72 GLU A CA 1
ATOM 554 C C . GLU A 1 72 ? 12.178 -27.746 -1.377 1.00 88.50 72 GLU A C 1
ATOM 556 O O . GLU A 1 72 ? 11.532 -28.262 -0.469 1.00 88.50 72 GLU A O 1
ATOM 561 N N . ALA A 1 73 ? 13.364 -27.163 -1.166 1.00 92.62 73 ALA A N 1
ATOM 562 C CA . ALA A 1 73 ? 13.918 -27.007 0.171 1.00 92.62 73 ALA A CA 1
ATOM 563 C C . ALA A 1 73 ? 12.975 -26.204 1.078 1.00 92.62 73 ALA A C 1
ATOM 565 O O . ALA A 1 73 ? 12.754 -26.593 2.224 1.00 92.62 73 ALA A O 1
ATOM 566 N N . LEU A 1 74 ? 12.395 -25.123 0.548 1.00 91.50 74 LEU A N 1
ATOM 567 C CA . LEU A 1 74 ? 11.458 -24.278 1.278 1.00 91.50 74 LEU A CA 1
ATOM 568 C C . LEU A 1 74 ? 10.177 -25.042 1.630 1.00 91.50 74 LEU A C 1
ATOM 570 O O . LEU A 1 74 ? 9.772 -25.013 2.785 1.00 91.50 74 LEU A O 1
ATOM 574 N N . GLU A 1 75 ? 9.606 -25.800 0.689 1.00 91.62 75 GLU A N 1
ATOM 575 C CA . GLU A 1 75 ? 8.412 -26.621 0.939 1.00 91.62 75 GLU A CA 1
ATOM 576 C C . GLU A 1 75 ? 8.633 -27.633 2.077 1.00 91.62 75 GLU A C 1
ATOM 578 O O . GLU A 1 75 ? 7.782 -27.791 2.957 1.00 91.62 75 GLU A O 1
ATOM 583 N N . TYR A 1 76 ? 9.785 -28.314 2.102 1.00 94.12 76 TYR A N 1
ATOM 584 C CA . TYR A 1 76 ? 10.094 -29.255 3.181 1.00 94.12 76 TYR A CA 1
ATOM 585 C C . TYR A 1 76 ? 10.247 -28.560 4.537 1.00 94.12 76 TYR A C 1
ATOM 587 O O . TYR A 1 76 ? 9.752 -29.077 5.540 1.00 94.12 76 TYR A O 1
ATOM 595 N N . LEU A 1 77 ? 10.897 -27.394 4.577 1.00 94.06 77 LEU A N 1
ATOM 596 C CA . LEU A 1 77 ? 11.091 -26.631 5.811 1.00 94.06 77 LEU A CA 1
ATOM 597 C C . LEU A 1 77 ? 9.784 -26.006 6.323 1.00 94.06 77 LEU A C 1
ATOM 599 O O . LEU A 1 77 ? 9.543 -26.022 7.526 1.00 94.06 77 LEU A O 1
ATOM 603 N N . GLU A 1 78 ? 8.908 -25.524 5.441 1.00 91.75 78 GLU A N 1
ATOM 604 C CA . GLU A 1 78 ? 7.571 -25.030 5.804 1.00 91.75 78 GLU A CA 1
ATOM 605 C C . GLU A 1 78 ? 6.688 -26.153 6.356 1.00 91.75 78 GLU A C 1
ATOM 607 O O . GLU A 1 78 ? 5.987 -25.977 7.349 1.00 91.75 78 GLU A O 1
ATOM 612 N N . ARG A 1 79 ? 6.761 -27.355 5.777 1.00 95.25 79 ARG A N 1
ATOM 613 C CA . ARG A 1 79 ? 6.087 -28.526 6.352 1.00 95.25 79 ARG A CA 1
ATOM 614 C C . ARG A 1 79 ? 6.649 -28.888 7.724 1.00 95.25 79 ARG A C 1
ATOM 616 O O . ARG A 1 79 ? 5.877 -29.231 8.613 1.00 95.25 79 ARG A O 1
ATOM 623 N N . ALA A 1 80 ? 7.966 -28.809 7.904 1.00 93.88 80 ALA A N 1
ATOM 624 C CA . ALA A 1 80 ? 8.601 -29.076 9.190 1.00 93.88 80 ALA A CA 1
ATOM 625 C C . ALA A 1 80 ? 8.201 -28.037 10.257 1.00 93.88 80 ALA A C 1
ATOM 627 O O . ALA A 1 80 ? 7.937 -28.416 11.395 1.00 93.88 80 ALA A O 1
ATOM 628 N N . SER A 1 81 ? 8.062 -26.758 9.888 1.00 93.88 81 SER A N 1
ATOM 629 C CA . SER A 1 81 ? 7.656 -25.691 10.818 1.00 93.88 81 SER A CA 1
ATOM 630 C C . SER A 1 81 ? 6.196 -25.799 11.268 1.00 93.88 81 SER A C 1
ATOM 632 O O . SER A 1 81 ? 5.859 -25.369 12.367 1.00 93.88 81 SER A O 1
ATOM 634 N N . LEU A 1 82 ? 5.323 -26.419 10.465 1.00 92.44 82 LEU A N 1
ATOM 635 C CA . LEU A 1 82 ? 3.956 -26.750 10.885 1.00 92.44 82 LEU A CA 1
ATOM 636 C C . LEU A 1 82 ? 3.916 -27.862 11.945 1.00 92.44 82 LEU A C 1
ATOM 638 O O . LEU A 1 82 ? 2.974 -27.911 12.736 1.00 92.44 82 LEU A O 1
ATOM 642 N N . LEU A 1 83 ? 4.909 -28.757 11.952 1.00 92.88 83 LEU A N 1
ATOM 643 C CA . LEU A 1 83 ? 4.997 -29.882 12.889 1.00 92.88 83 LEU A CA 1
ATOM 644 C C . LEU A 1 83 ? 5.651 -29.475 14.213 1.00 92.88 83 LEU A C 1
ATOM 646 O O . LEU A 1 83 ? 5.191 -29.910 15.267 1.00 92.88 83 LEU A O 1
ATOM 650 N N . ASP A 1 84 ? 6.674 -28.618 14.163 1.00 92.56 84 ASP A N 1
ATOM 651 C CA . ASP A 1 84 ? 7.245 -27.965 15.345 1.00 92.56 84 ASP A CA 1
ATOM 652 C C . ASP A 1 84 ? 7.369 -26.442 15.153 1.00 92.56 84 ASP A C 1
ATOM 654 O O . ASP A 1 84 ? 8.406 -25.934 14.713 1.00 92.56 84 ASP A O 1
ATOM 658 N N . PRO A 1 85 ? 6.324 -25.683 15.533 1.00 90.94 85 PRO A N 1
ATOM 659 C CA . PRO A 1 85 ? 6.310 -24.224 15.423 1.00 90.94 85 PRO A CA 1
ATOM 660 C C . PRO A 1 85 ? 7.263 -23.486 16.377 1.00 90.94 85 PRO A C 1
ATOM 662 O O . PRO A 1 85 ? 7.288 -22.248 16.377 1.00 90.94 85 PRO A O 1
ATOM 665 N N . ASN A 1 86 ? 7.994 -24.206 17.235 1.00 92.44 86 ASN A N 1
ATOM 666 C CA . ASN A 1 86 ? 8.918 -23.638 18.215 1.00 92.44 86 ASN A CA 1
ATOM 667 C C . ASN A 1 86 ? 10.382 -24.046 17.970 1.00 92.44 86 ASN A C 1
ATOM 669 O O . ASN A 1 86 ? 11.242 -23.672 18.768 1.00 92.44 86 ASN A O 1
ATOM 673 N N . ASP A 1 87 ? 10.699 -24.754 16.880 1.00 92.12 87 ASP A N 1
ATOM 674 C CA . ASP A 1 87 ? 12.090 -25.032 16.510 1.00 92.12 87 ASP A CA 1
ATOM 675 C C . ASP A 1 87 ? 12.707 -23.839 15.766 1.00 92.12 87 ASP A C 1
ATOM 677 O O . ASP A 1 87 ? 12.449 -23.593 14.582 1.00 92.12 87 ASP A O 1
ATOM 681 N N . LYS A 1 88 ? 13.578 -23.100 16.462 1.00 93.69 88 LYS A N 1
ATOM 682 C CA . LYS A 1 88 ? 14.276 -21.935 15.901 1.00 93.69 88 LYS A CA 1
ATOM 683 C C . LYS A 1 88 ? 15.122 -22.268 14.670 1.00 93.69 88 LYS A C 1
ATOM 685 O O . LYS A 1 88 ? 15.244 -21.425 13.785 1.00 93.69 88 LYS A O 1
ATOM 690 N N . ASN A 1 89 ? 15.691 -23.472 14.581 1.00 92.25 89 ASN A N 1
ATOM 691 C CA . ASN A 1 89 ? 16.600 -23.832 13.491 1.00 92.25 89 ASN A CA 1
ATOM 692 C C . ASN A 1 89 ? 15.845 -23.964 12.168 1.00 92.25 89 ASN A C 1
ATOM 694 O O . ASN A 1 89 ? 16.381 -23.635 11.110 1.00 92.25 89 ASN A O 1
ATOM 698 N N . ILE A 1 90 ? 14.587 -24.414 12.214 1.00 93.94 90 ILE A N 1
ATOM 699 C CA . ILE A 1 90 ? 13.734 -24.496 11.027 1.00 93.94 90 ILE A CA 1
ATOM 700 C C . ILE A 1 90 ? 13.484 -23.088 10.481 1.00 93.94 90 ILE A C 1
ATOM 702 O O . ILE A 1 90 ? 13.730 -22.840 9.302 1.00 93.94 90 ILE A O 1
ATOM 706 N N . TYR A 1 91 ? 13.078 -22.145 11.336 1.00 95.94 91 TYR A N 1
ATOM 707 C CA . TYR A 1 91 ? 12.849 -20.756 10.926 1.00 95.94 91 TYR A CA 1
ATOM 708 C C . TYR A 1 91 ? 14.131 -20.043 10.491 1.00 95.94 91 TYR A C 1
ATOM 710 O O . TYR A 1 91 ? 14.100 -19.291 9.521 1.00 95.94 91 TYR A O 1
ATOM 718 N N . HIS A 1 92 ? 15.267 -20.320 11.134 1.00 94.44 92 HIS A N 1
ATOM 719 C CA . HIS A 1 92 ? 16.567 -19.788 10.718 1.00 94.44 92 HIS A CA 1
ATOM 720 C C . HIS A 1 92 ? 16.931 -20.245 9.299 1.00 94.44 92 HIS A C 1
ATOM 722 O O . HIS A 1 92 ? 17.251 -19.421 8.443 1.00 94.44 92 HIS A O 1
ATOM 728 N N . ASN A 1 93 ? 16.748 -21.535 8.999 1.00 93.50 93 ASN A N 1
ATOM 729 C CA . ASN A 1 93 ? 16.958 -22.081 7.658 1.00 93.50 93 ASN A CA 1
ATOM 730 C C . ASN A 1 93 ? 15.969 -21.515 6.622 1.00 93.50 93 ASN A C 1
ATOM 732 O O . ASN A 1 93 ? 16.377 -21.219 5.498 1.00 93.50 93 ASN A O 1
ATOM 736 N N . ILE A 1 94 ? 14.693 -21.324 6.983 1.00 93.56 94 ILE A N 1
ATOM 737 C CA . ILE A 1 94 ? 13.699 -20.651 6.126 1.00 93.56 94 ILE A CA 1
ATOM 738 C C . ILE A 1 94 ? 14.138 -19.210 5.831 1.00 93.56 94 ILE A C 1
ATOM 740 O O . ILE A 1 94 ? 14.055 -18.770 4.682 1.00 93.56 94 ILE A O 1
ATOM 744 N N . GLY A 1 95 ? 14.627 -18.486 6.841 1.00 92.00 95 GLY A N 1
ATOM 745 C CA . GLY A 1 95 ? 15.114 -17.113 6.714 1.00 92.00 95 GLY A CA 1
ATOM 746 C C . GLY A 1 95 ? 16.303 -17.008 5.766 1.00 92.00 95 GLY A C 1
ATOM 747 O O . GLY A 1 95 ? 16.258 -16.243 4.801 1.00 92.00 95 GLY A O 1
ATOM 748 N N . LEU A 1 96 ? 17.330 -17.838 5.966 1.00 90.81 96 LEU A N 1
ATOM 749 C CA . LEU A 1 96 ? 18.511 -17.882 5.097 1.00 90.81 96 LEU A CA 1
ATOM 750 C C . LEU A 1 96 ? 18.159 -18.244 3.650 1.00 90.81 96 LEU A C 1
ATOM 752 O O . LEU A 1 96 ? 18.701 -17.661 2.707 1.00 90.81 96 LEU A O 1
ATOM 756 N N . LEU A 1 97 ? 17.246 -19.198 3.461 1.00 91.31 97 LEU A N 1
ATOM 757 C CA . LEU A 1 97 ? 16.816 -19.637 2.139 1.00 91.31 97 LEU A CA 1
ATOM 758 C C . LEU A 1 97 ? 16.058 -18.530 1.399 1.00 91.31 97 LEU A C 1
ATOM 760 O O . LEU A 1 97 ? 16.372 -18.240 0.244 1.00 91.31 97 LEU A O 1
ATOM 764 N N . ASN A 1 98 ? 15.120 -17.858 2.072 1.00 87.62 98 ASN A N 1
ATOM 765 C CA . ASN A 1 98 ? 14.404 -16.719 1.499 1.00 87.62 98 ASN A CA 1
ATOM 766 C C . ASN A 1 98 ? 15.345 -15.541 1.211 1.00 87.62 98 ASN A C 1
ATOM 768 O O . ASN A 1 98 ? 15.270 -14.964 0.126 1.00 87.62 98 ASN A O 1
ATOM 772 N N . ALA A 1 99 ? 16.301 -15.247 2.098 1.00 82.25 99 ALA A N 1
ATOM 773 C CA . ALA A 1 99 ? 17.316 -14.220 1.864 1.00 82.25 99 ALA A CA 1
ATOM 774 C C . ALA A 1 99 ? 18.183 -14.545 0.632 1.00 82.25 99 ALA A C 1
ATOM 776 O O . ALA A 1 99 ? 18.384 -13.690 -0.230 1.00 82.25 99 ALA A O 1
ATOM 777 N N . THR A 1 100 ? 18.614 -15.804 0.484 1.00 83.25 100 THR A N 1
ATOM 778 C CA . THR A 1 100 ? 19.363 -16.291 -0.693 1.00 83.25 100 THR A CA 1
ATOM 779 C C . THR A 1 100 ? 18.555 -16.135 -1.984 1.00 83.25 100 THR A C 1
ATOM 781 O O . THR A 1 100 ? 19.094 -15.778 -3.031 1.00 83.25 100 THR A O 1
ATOM 784 N N . MET A 1 101 ? 17.240 -16.351 -1.912 1.00 80.00 101 MET A N 1
ATOM 785 C CA . MET A 1 101 ? 16.307 -16.171 -3.027 1.00 80.00 101 MET A CA 1
ATOM 786 C C . MET A 1 101 ? 15.891 -14.705 -3.265 1.00 80.00 101 MET A C 1
ATOM 788 O O . MET A 1 101 ? 15.062 -14.456 -4.142 1.00 80.00 101 MET A O 1
ATOM 792 N N . GLN A 1 102 ? 16.445 -13.742 -2.515 1.00 77.88 102 GLN A N 1
ATOM 793 C CA . GLN A 1 102 ? 16.063 -12.318 -2.515 1.00 77.88 102 GLN A CA 1
ATOM 794 C C . GLN A 1 102 ? 14.584 -12.060 -2.179 1.00 77.88 102 GLN A C 1
ATOM 796 O O . GLN A 1 102 ? 13.989 -11.076 -2.618 1.00 77.88 102 GLN A O 1
ATOM 801 N N . ARG A 1 103 ? 13.985 -12.946 -1.384 1.00 78.81 103 ARG A N 1
ATOM 802 C CA . ARG A 1 103 ? 12.649 -12.813 -0.794 1.00 78.81 103 ARG A CA 1
ATOM 803 C C . ARG A 1 103 ? 12.782 -12.196 0.596 1.00 78.81 103 ARG A C 1
ATOM 805 O O . ARG A 1 103 ? 12.683 -12.880 1.611 1.00 78.81 103 ARG A O 1
ATOM 812 N N . LEU A 1 104 ? 13.160 -10.918 0.624 1.00 75.19 104 LEU A N 1
ATOM 813 C CA . LEU A 1 104 ? 13.530 -10.229 1.863 1.00 75.19 104 LEU A CA 1
ATOM 814 C C . LEU A 1 104 ? 12.373 -10.122 2.879 1.00 75.19 104 LEU A C 1
ATOM 816 O O . LEU A 1 104 ? 12.636 -10.405 4.045 1.00 75.19 104 LEU A O 1
ATOM 820 N N . PRO A 1 105 ? 11.111 -9.838 2.488 1.00 80.12 105 PRO A N 1
ATOM 821 C CA . PRO A 1 105 ? 9.997 -9.810 3.442 1.00 80.12 105 PRO A CA 1
ATOM 822 C C . PRO A 1 105 ? 9.733 -11.169 4.109 1.00 80.12 105 PRO A C 1
ATOM 824 O O . PRO A 1 105 ? 9.496 -11.256 5.311 1.00 80.12 105 PRO A O 1
ATOM 827 N N . GLU A 1 106 ? 9.806 -12.262 3.350 1.00 82.75 106 GLU A N 1
ATOM 828 C CA . GLU A 1 106 ? 9.638 -13.618 3.877 1.00 82.75 106 GLU A CA 1
ATOM 829 C C . GLU A 1 106 ? 10.818 -14.027 4.767 1.00 82.75 106 GLU A C 1
ATOM 831 O O . GLU A 1 106 ? 10.628 -14.695 5.787 1.00 82.75 106 GLU A O 1
ATOM 836 N N . ALA A 1 107 ? 12.033 -13.590 4.418 1.00 89.00 107 ALA A N 1
ATOM 837 C CA . ALA A 1 107 ? 13.208 -13.762 5.262 1.00 89.00 107 ALA A CA 1
ATOM 838 C C . ALA A 1 107 ? 13.063 -13.002 6.587 1.00 89.00 107 ALA A C 1
ATOM 840 O O . ALA A 1 107 ? 13.354 -13.562 7.642 1.00 89.00 107 ALA A O 1
ATOM 841 N N . GLU A 1 108 ? 12.561 -11.765 6.550 1.00 93.12 108 GLU A N 1
ATOM 842 C CA . GLU A 1 108 ? 12.286 -10.962 7.741 1.00 93.12 108 GLU A CA 1
ATOM 843 C C . GLU A 1 108 ? 11.298 -11.679 8.667 1.00 93.12 108 GLU A C 1
ATOM 845 O O . GLU A 1 108 ? 11.585 -11.833 9.852 1.00 93.12 108 GLU A O 1
ATOM 850 N N . ILE A 1 109 ? 10.166 -12.164 8.141 1.00 91.25 109 ILE A N 1
ATOM 851 C CA . ILE A 1 109 ? 9.161 -12.901 8.928 1.00 91.25 109 ILE A CA 1
ATOM 852 C C . ILE A 1 109 ? 9.804 -14.103 9.632 1.00 91.25 109 ILE A C 1
ATOM 854 O O . ILE A 1 109 ? 9.593 -14.316 10.829 1.00 91.25 109 ILE A O 1
ATOM 858 N N . ALA A 1 110 ? 10.619 -14.870 8.909 1.00 90.38 110 ALA A N 1
ATOM 859 C CA . ALA A 1 110 ? 11.286 -16.041 9.455 1.00 90.38 110 ALA A CA 1
ATOM 860 C C . ALA A 1 110 ? 12.317 -15.676 10.538 1.00 90.38 110 ALA A C 1
ATOM 862 O O . ALA A 1 110 ? 12.300 -16.269 11.615 1.00 90.38 110 ALA A O 1
ATOM 863 N N . PHE A 1 111 ? 13.164 -14.663 10.322 1.00 96.25 111 PHE A N 1
ATOM 864 C CA . PHE A 1 111 ? 14.141 -14.228 11.328 1.00 96.25 111 PHE A CA 1
ATOM 865 C C . PHE A 1 111 ? 13.499 -13.536 12.535 1.00 96.25 111 PHE A C 1
ATOM 867 O O . PHE A 1 111 ? 13.978 -13.705 13.657 1.00 96.25 111 PHE A O 1
ATOM 874 N N . ARG A 1 112 ? 12.371 -12.834 12.359 1.00 96.19 112 ARG A N 1
ATOM 875 C CA . ARG A 1 112 ? 11.557 -12.350 13.486 1.00 96.19 112 ARG A CA 1
ATOM 876 C C . ARG A 1 112 ? 11.072 -13.512 14.342 1.00 96.19 112 ARG A C 1
ATOM 878 O O . ARG A 1 112 ? 11.185 -13.454 15.563 1.00 96.19 112 ARG A O 1
ATOM 885 N N . ARG A 1 113 ? 10.635 -14.607 13.715 1.00 94.31 113 ARG A N 1
ATOM 886 C CA . ARG A 1 113 ? 10.246 -15.817 14.441 1.00 94.31 113 ARG A CA 1
ATOM 887 C C . ARG A 1 113 ? 11.417 -16.455 15.197 1.00 94.31 113 ARG A C 1
ATOM 889 O O . ARG A 1 113 ? 11.223 -16.902 16.323 1.00 94.31 113 ARG A O 1
ATOM 896 N N . VAL A 1 114 ? 12.630 -16.445 14.633 1.00 96.44 114 VAL A N 1
ATOM 897 C CA . VAL A 1 114 ? 13.849 -16.916 15.326 1.00 96.44 114 VAL A CA 1
ATOM 898 C C . VAL A 1 114 ? 14.073 -16.143 16.627 1.00 96.44 114 VAL A C 1
ATOM 900 O O . VAL A 1 114 ? 14.211 -16.762 17.681 1.00 96.44 114 VAL A O 1
ATOM 903 N N . VAL A 1 115 ? 14.051 -14.806 16.579 1.00 96.12 115 VAL A N 1
ATOM 904 C CA . VAL A 1 115 ? 14.298 -13.972 17.771 1.00 96.12 115 VAL A CA 1
ATOM 905 C C . VAL A 1 115 ? 13.123 -13.946 18.755 1.00 96.12 115 VAL A C 1
ATOM 907 O O . VAL A 1 115 ? 13.319 -13.639 19.928 1.00 96.12 115 VAL A O 1
ATOM 910 N N . GLU A 1 116 ? 11.905 -14.278 18.319 1.00 95.25 116 GLU A N 1
ATOM 911 C CA . GLU A 1 116 ? 10.765 -14.519 19.216 1.00 95.25 116 GLU A CA 1
ATOM 912 C C . GLU A 1 116 ? 10.929 -15.812 20.022 1.00 95.25 116 GLU A C 1
ATOM 914 O O . GLU A 1 116 ? 10.604 -15.840 21.210 1.00 95.25 116 GLU A O 1
ATOM 919 N N . ILE A 1 117 ? 11.411 -16.879 19.376 1.00 94.44 117 ILE A N 1
ATOM 920 C CA . ILE A 1 117 ? 11.635 -18.183 20.010 1.00 94.44 117 ILE A CA 1
ATOM 921 C C . ILE A 1 117 ? 12.846 -18.113 20.948 1.00 94.44 117 ILE A C 1
ATOM 923 O O . ILE A 1 117 ? 12.773 -18.593 22.080 1.00 94.44 117 ILE A O 1
ATOM 927 N N . ASP A 1 118 ? 13.945 -17.500 20.499 1.00 93.50 118 ASP A N 1
ATOM 928 C CA . ASP A 1 118 ? 15.180 -17.352 21.269 1.00 93.50 118 ASP A CA 1
ATOM 929 C C . ASP A 1 118 ? 15.662 -15.885 21.300 1.00 93.50 118 ASP A C 1
ATOM 931 O O . ASP A 1 118 ? 16.553 -15.482 20.550 1.00 93.50 118 ASP A O 1
ATOM 935 N N . PRO A 1 119 ? 15.096 -15.049 22.190 1.00 92.88 119 PRO A N 1
ATOM 936 C CA . PRO A 1 119 ? 15.416 -13.622 22.254 1.00 92.88 119 PRO A CA 1
ATOM 937 C C . PRO A 1 119 ? 16.783 -13.314 22.883 1.00 92.88 119 PRO A C 1
ATOM 939 O O . PRO A 1 119 ? 17.155 -12.135 22.988 1.00 92.88 119 PRO A O 1
ATOM 942 N N . VAL A 1 120 ? 17.512 -14.320 23.381 1.00 91.19 120 VAL A N 1
ATOM 943 C CA . VAL A 1 120 ? 18.809 -14.129 24.051 1.00 91.19 120 VAL A CA 1
ATOM 944 C C . VAL A 1 120 ? 20.001 -14.405 23.138 1.00 91.19 120 VAL A C 1
ATOM 946 O O . VAL A 1 120 ? 21.069 -13.849 23.387 1.00 91.19 120 VAL A O 1
ATOM 949 N N . GLU A 1 121 ? 19.829 -15.202 22.085 1.00 91.31 121 GLU A N 1
ATOM 950 C CA . GLU A 1 121 ? 20.883 -15.532 21.126 1.00 91.31 121 GLU A CA 1
ATOM 951 C C . GLU A 1 121 ? 21.149 -14.383 20.142 1.00 91.31 121 GLU A C 1
ATOM 953 O O . GLU A 1 121 ? 20.234 -13.866 19.510 1.00 91.31 121 GLU A O 1
ATOM 958 N N . ALA A 1 122 ? 22.414 -13.976 19.997 1.00 92.62 122 ALA A N 1
ATOM 959 C CA . ALA A 1 122 ? 22.790 -12.823 19.174 1.00 92.62 122 ALA A CA 1
ATOM 960 C C . ALA A 1 122 ? 22.692 -13.076 17.656 1.00 92.62 122 ALA A C 1
ATOM 962 O O . ALA A 1 122 ? 22.443 -12.133 16.905 1.00 92.62 122 ALA A O 1
ATOM 963 N N . ASP A 1 123 ? 22.866 -14.323 17.209 1.00 92.62 123 ASP A N 1
ATOM 964 C CA . ASP A 1 123 ? 22.931 -14.692 15.787 1.00 92.62 123 ASP A CA 1
ATOM 965 C C . ASP A 1 123 ? 21.634 -14.354 15.043 1.00 92.62 123 ASP A C 1
ATOM 967 O O . ASP A 1 123 ? 21.670 -13.670 14.022 1.00 92.62 123 ASP A O 1
ATOM 971 N N . GLY A 1 124 ? 20.478 -14.717 15.611 1.00 92.00 124 GLY A N 1
ATOM 972 C CA . GLY A 1 124 ? 19.176 -14.397 15.021 1.00 92.00 124 GLY A CA 1
ATOM 973 C C . GLY A 1 124 ? 18.921 -12.890 14.892 1.00 92.00 124 GLY A C 1
ATOM 974 O O . GLY A 1 124 ? 18.342 -12.446 13.901 1.00 92.00 124 GLY A O 1
ATOM 975 N N . TRP A 1 125 ? 19.392 -12.088 15.855 1.00 96.88 125 TRP A N 1
ATOM 976 C CA . TRP A 1 125 ? 19.294 -10.625 15.786 1.00 96.88 125 TRP A CA 1
ATOM 977 C C . TRP A 1 125 ? 20.225 -10.043 14.721 1.00 96.88 125 TRP A C 1
ATOM 979 O O . TRP A 1 125 ? 19.813 -9.146 13.990 1.00 96.88 125 TRP A O 1
ATOM 989 N N . ASN A 1 126 ? 21.453 -10.552 14.594 1.00 96.75 126 ASN A N 1
ATOM 990 C CA . ASN A 1 126 ? 22.366 -10.127 13.533 1.00 96.75 126 ASN A CA 1
ATOM 991 C C . ASN A 1 126 ? 21.782 -10.424 12.143 1.00 96.75 126 ASN A C 1
ATOM 993 O O . ASN A 1 126 ? 21.777 -9.545 11.284 1.00 96.75 126 ASN A O 1
ATOM 997 N N . ASP A 1 127 ? 21.263 -11.632 11.930 1.00 95.38 127 ASP A N 1
ATOM 998 C CA . ASP A 1 127 ? 20.722 -12.029 10.628 1.00 95.38 127 ASP A CA 1
ATOM 999 C C . ASP A 1 127 ? 19.462 -11.227 10.275 1.00 95.38 127 ASP A C 1
ATOM 1001 O O . ASP A 1 127 ? 19.321 -10.759 9.142 1.00 95.38 127 ASP A O 1
ATOM 1005 N N . LEU A 1 128 ? 18.599 -10.958 11.263 1.00 96.69 128 LEU A N 1
ATOM 1006 C CA . LEU A 1 128 ? 17.477 -10.033 11.105 1.00 96.69 128 LEU A CA 1
ATOM 1007 C C . LEU A 1 128 ? 17.960 -8.622 10.732 1.00 96.69 128 LEU A C 1
ATOM 1009 O O . LEU A 1 128 ? 17.399 -8.007 9.830 1.00 96.69 128 LEU A O 1
ATOM 1013 N N . ALA A 1 129 ? 19.009 -8.111 11.383 1.00 93.81 129 ALA A N 1
ATOM 1014 C CA . ALA A 1 129 ? 19.537 -6.773 11.119 1.00 93.81 129 ALA A CA 1
ATOM 1015 C C . ALA A 1 129 ? 20.086 -6.641 9.691 1.00 93.81 129 ALA A C 1
ATOM 1017 O O . ALA A 1 129 ? 19.827 -5.640 9.024 1.00 93.81 129 ALA A O 1
ATOM 1018 N N . VAL A 1 130 ? 20.777 -7.672 9.196 1.00 89.31 130 VAL A N 1
ATOM 1019 C CA . VAL A 1 130 ? 21.274 -7.736 7.814 1.00 89.31 130 VAL A CA 1
ATOM 1020 C C . VAL A 1 130 ? 20.121 -7.752 6.808 1.00 89.31 130 VAL A C 1
ATOM 1022 O O . VAL A 1 130 ? 20.179 -7.046 5.802 1.00 89.31 130 VAL A O 1
ATOM 1025 N N . VAL A 1 131 ? 19.056 -8.519 7.064 1.00 88.94 131 VAL A N 1
ATOM 1026 C CA . VAL A 1 131 ? 17.874 -8.524 6.185 1.00 88.94 131 VAL A CA 1
ATOM 1027 C C . VAL A 1 131 ? 17.192 -7.157 6.172 1.00 88.94 131 VAL A C 1
ATOM 1029 O O . VAL A 1 131 ? 16.930 -6.629 5.095 1.00 88.94 131 VAL A O 1
ATOM 1032 N N . LEU A 1 132 ? 16.994 -6.538 7.339 1.00 82.44 132 LEU A N 1
ATOM 1033 C CA . LEU A 1 132 ? 16.412 -5.197 7.450 1.00 82.44 132 LEU A CA 1
ATOM 1034 C C . LEU A 1 132 ? 17.270 -4.136 6.742 1.00 82.44 132 LEU A C 1
ATOM 1036 O O . LEU A 1 132 ? 16.727 -3.228 6.113 1.00 82.44 132 LEU A O 1
ATOM 1040 N N . ALA A 1 133 ? 18.599 -4.263 6.803 1.00 75.75 133 ALA A N 1
ATOM 1041 C CA . ALA A 1 133 ? 19.519 -3.396 6.073 1.00 75.75 133 ALA A CA 1
ATOM 1042 C C . ALA A 1 133 ? 19.336 -3.534 4.554 1.00 75.75 133 ALA A C 1
ATOM 1044 O O . ALA A 1 133 ? 19.222 -2.529 3.857 1.00 75.75 133 ALA A O 1
ATOM 1045 N N . HIS A 1 134 ? 19.237 -4.764 4.038 1.00 71.38 134 HIS A N 1
ATOM 1046 C CA . HIS A 1 134 ? 18.984 -5.011 2.614 1.00 71.38 134 HIS A CA 1
ATOM 1047 C C . HIS A 1 134 ? 17.594 -4.559 2.145 1.00 71.38 134 HIS A C 1
ATOM 1049 O O . HIS A 1 134 ? 17.413 -4.282 0.961 1.00 71.38 134 HIS A O 1
ATOM 1055 N N . GLU A 1 135 ? 16.619 -4.469 3.049 1.00 71.56 135 GLU A N 1
ATOM 1056 C CA . GLU A 1 135 ? 15.304 -3.877 2.779 1.00 71.56 135 GLU A CA 1
ATOM 1057 C C . GLU A 1 135 ? 15.283 -2.342 2.868 1.00 71.56 135 GLU A C 1
ATOM 1059 O O . GLU A 1 135 ? 14.215 -1.744 2.752 1.00 71.56 135 GLU A O 1
ATOM 1064 N N . GLU A 1 136 ? 16.431 -1.692 3.091 1.00 70.25 136 GLU A N 1
ATOM 1065 C CA . GLU A 1 136 ? 16.546 -0.238 3.285 1.00 70.25 136 GLU A CA 1
ATOM 1066 C C . GLU A 1 136 ? 15.741 0.270 4.511 1.00 70.25 136 GLU A C 1
ATOM 1068 O O . GLU A 1 136 ? 15.381 1.447 4.616 1.00 70.25 136 GLU A O 1
ATOM 1073 N N . LYS A 1 137 ? 15.487 -0.602 5.502 1.00 73.69 137 LYS A N 1
ATOM 1074 C CA . LYS A 1 137 ? 14.867 -0.257 6.797 1.00 73.69 137 LYS A CA 1
ATOM 1075 C C . LYS A 1 137 ? 15.936 0.211 7.789 1.00 73.69 137 LYS A C 1
ATOM 1077 O O . LYS A 1 137 ? 16.187 -0.423 8.811 1.00 73.69 137 LYS A O 1
ATOM 1082 N N . ILE A 1 138 ? 16.565 1.347 7.480 1.00 69.25 138 ILE A N 1
ATOM 1083 C CA . ILE A 1 138 ? 17.784 1.866 8.135 1.00 69.25 138 ILE A CA 1
ATOM 1084 C C . ILE A 1 138 ? 17.675 1.897 9.671 1.00 69.25 138 ILE A C 1
ATOM 1086 O O . ILE A 1 138 ? 18.545 1.378 10.369 1.00 69.25 138 ILE A O 1
ATOM 1090 N N . LYS A 1 139 ? 16.600 2.471 10.230 1.00 78.62 139 LYS A N 1
ATOM 1091 C CA . LYS A 1 139 ? 16.452 2.572 11.696 1.00 78.62 139 LYS A CA 1
ATOM 1092 C C . LYS A 1 139 ? 16.273 1.222 12.377 1.00 78.62 139 LYS A C 1
ATOM 1094 O O . LYS A 1 139 ? 16.897 0.987 13.412 1.00 78.62 139 LYS A O 1
ATOM 1099 N N . ASP A 1 140 ? 15.461 0.346 11.793 1.00 77.56 140 ASP A N 1
ATOM 1100 C CA . ASP A 1 140 ? 15.227 -0.986 12.344 1.00 77.56 140 ASP A CA 1
ATOM 1101 C C . ASP A 1 140 ? 16.499 -1.828 12.259 1.00 77.56 140 ASP A C 1
ATOM 1103 O O . ASP A 1 140 ? 16.858 -2.482 13.236 1.00 77.56 140 ASP A O 1
ATOM 1107 N N . ALA A 1 141 ? 17.230 -1.753 11.144 1.00 84.50 141 ALA A N 1
ATOM 1108 C CA . ALA A 1 141 ? 18.519 -2.411 10.974 1.00 84.50 141 ALA A CA 1
ATOM 1109 C C . ALA A 1 141 ? 19.525 -1.950 12.037 1.00 84.50 141 ALA A C 1
ATOM 1111 O O . ALA A 1 141 ? 20.058 -2.786 12.767 1.00 84.50 141 ALA A O 1
ATOM 1112 N N . LYS A 1 142 ? 19.704 -0.629 12.204 1.00 91.50 142 LYS A N 1
ATOM 1113 C CA . LYS A 1 142 ? 20.586 -0.047 13.229 1.00 91.50 142 LYS A CA 1
ATOM 1114 C C . LYS A 1 142 ? 20.255 -0.583 14.620 1.00 91.50 142 LYS A C 1
ATOM 1116 O O . LYS A 1 142 ? 21.110 -1.157 15.291 1.00 91.50 142 LYS A O 1
ATOM 1121 N N . LYS A 1 143 ? 18.998 -0.438 15.039 1.00 94.50 143 LYS A N 1
ATOM 1122 C CA . LYS A 1 143 ? 18.540 -0.885 16.357 1.00 94.50 143 LYS A CA 1
ATOM 1123 C C . LYS A 1 143 ? 18.743 -2.388 16.546 1.00 94.50 143 LYS A C 1
ATOM 1125 O O . LYS A 1 143 ? 19.114 -2.836 17.626 1.00 94.50 143 LYS A O 1
ATOM 1130 N N . THR A 1 144 ? 18.494 -3.179 15.507 1.00 93.31 144 THR A N 1
ATOM 1131 C CA . THR A 1 144 ? 18.625 -4.639 15.563 1.00 93.31 144 THR A CA 1
ATOM 1132 C C . THR A 1 144 ? 20.097 -5.058 15.666 1.00 93.31 144 THR A C 1
ATOM 1134 O O . THR A 1 144 ? 20.408 -5.948 16.459 1.00 93.31 144 THR A O 1
ATOM 1137 N N . PHE A 1 145 ? 21.018 -4.361 14.988 1.00 96.75 145 PHE A N 1
ATOM 1138 C CA . PHE A 1 145 ? 22.463 -4.527 15.194 1.00 96.75 145 PHE A CA 1
ATOM 1139 C C . PHE A 1 145 ? 22.879 -4.184 16.628 1.00 96.75 145 PHE A C 1
ATOM 1141 O O . PHE A 1 145 ? 23.587 -4.959 17.267 1.00 96.75 145 PHE A O 1
ATOM 1148 N N . GLU A 1 146 ? 22.397 -3.068 17.177 1.00 95.25 146 GLU A N 1
ATOM 1149 C CA . GLU A 1 146 ? 22.671 -2.684 18.568 1.00 95.25 146 GLU A CA 1
ATOM 1150 C C . GLU A 1 146 ? 22.144 -3.723 19.569 1.00 95.25 146 GLU A C 1
ATOM 1152 O O . GLU A 1 146 ? 22.813 -4.017 20.562 1.00 95.25 146 GLU A O 1
ATOM 1157 N N . ILE A 1 147 ? 20.980 -4.330 19.302 1.00 95.31 147 ILE A N 1
ATOM 1158 C CA . ILE A 1 147 ? 20.458 -5.441 20.107 1.00 95.31 147 ILE A CA 1
ATOM 1159 C C . ILE A 1 147 ? 21.395 -6.648 20.010 1.00 95.31 147 ILE A C 1
ATOM 1161 O O . ILE A 1 147 ? 21.795 -7.160 21.054 1.00 95.31 147 ILE A O 1
ATOM 1165 N N . ALA A 1 148 ? 21.771 -7.083 18.803 1.00 96.44 148 ALA A N 1
ATOM 1166 C CA . ALA A 1 148 ? 22.659 -8.231 18.595 1.00 96.44 148 ALA A CA 1
ATOM 1167 C C . ALA A 1 148 ? 23.988 -8.067 19.355 1.00 96.44 148 ALA A C 1
ATOM 1169 O O . ALA A 1 148 ? 24.395 -8.948 20.118 1.00 96.44 148 ALA A O 1
ATOM 1170 N N . LEU A 1 149 ? 24.610 -6.893 19.231 1.00 96.19 149 LEU A N 1
ATOM 1171 C CA . LEU A 1 149 ? 25.853 -6.535 19.917 1.00 96.19 149 LEU A CA 1
ATOM 1172 C C . LEU A 1 149 ? 25.663 -6.368 21.432 1.00 96.19 149 LEU A C 1
ATOM 1174 O O . LEU A 1 149 ? 26.552 -6.699 22.213 1.00 96.19 149 LEU A O 1
ATOM 1178 N N . GLY A 1 150 ? 24.490 -5.918 21.881 1.00 95.00 150 GLY A N 1
ATOM 1179 C CA . GLY A 1 150 ? 24.129 -5.887 23.297 1.00 95.00 150 GLY A CA 1
ATOM 1180 C C . GLY A 1 150 ? 23.981 -7.284 23.913 1.00 95.00 150 GLY A C 1
ATOM 1181 O O . GLY A 1 150 ? 24.300 -7.469 25.089 1.00 95.00 150 GLY A O 1
ATOM 1182 N N . LYS A 1 151 ? 23.525 -8.278 23.135 1.00 93.75 151 LYS A N 1
ATOM 1183 C CA . LYS A 1 151 ? 23.454 -9.689 23.559 1.00 93.75 151 LYS A CA 1
ATOM 1184 C C . LYS A 1 151 ? 24.829 -10.346 23.585 1.00 93.75 151 LYS A C 1
ATOM 1186 O O . LYS A 1 151 ? 25.128 -11.080 24.526 1.00 93.75 151 LYS A O 1
ATOM 1191 N N . ASN A 1 152 ? 25.662 -10.075 22.582 1.00 95.50 152 ASN A N 1
ATOM 1192 C CA . ASN A 1 152 ? 27.032 -10.569 22.513 1.00 95.50 152 ASN A CA 1
ATOM 1193 C C . ASN A 1 152 ? 28.018 -9.441 22.144 1.00 95.50 152 ASN A C 1
ATOM 1195 O O . ASN A 1 152 ? 28.290 -9.218 20.964 1.00 95.50 152 ASN A O 1
ATOM 1199 N N . PRO A 1 153 ? 28.625 -8.780 23.148 1.00 94.31 153 PRO A N 1
ATOM 1200 C CA . PRO A 1 153 ? 29.578 -7.691 22.921 1.00 94.31 153 PRO A CA 1
ATOM 1201 C C . PRO A 1 153 ? 30.900 -8.103 22.263 1.00 94.31 153 PRO A C 1
ATOM 1203 O O . PRO A 1 153 ? 31.672 -7.232 21.893 1.00 94.31 153 PRO A O 1
ATOM 1206 N N . ASN A 1 154 ? 31.188 -9.403 22.134 1.00 93.75 154 ASN A N 1
ATOM 1207 C CA . ASN A 1 154 ? 32.384 -9.912 21.453 1.00 93.75 154 ASN A CA 1
ATOM 1208 C C . ASN A 1 154 ? 32.045 -10.498 20.071 1.00 93.75 154 ASN A C 1
ATOM 1210 O O . ASN A 1 154 ? 32.802 -11.312 19.541 1.00 93.75 154 ASN A O 1
ATOM 1214 N N . TYR A 1 155 ? 30.885 -10.149 19.504 1.00 94.81 155 TYR A N 1
ATOM 1215 C CA . TYR A 1 155 ? 30.425 -10.734 18.253 1.00 94.81 155 TYR A CA 1
ATOM 1216 C C . TYR A 1 155 ? 31.073 -10.071 17.034 1.00 94.81 155 TYR A C 1
ATOM 1218 O O . TYR A 1 155 ? 30.507 -9.169 16.419 1.00 94.81 155 TYR A O 1
ATOM 1226 N N . GLU A 1 156 ? 32.258 -10.561 16.668 1.00 93.75 156 GLU A N 1
ATOM 1227 C CA . GLU A 1 156 ? 33.065 -10.042 15.556 1.00 93.75 156 GLU A CA 1
ATOM 1228 C C . GLU A 1 156 ? 32.249 -9.866 14.266 1.00 93.75 156 GLU A C 1
ATOM 1230 O O . GLU A 1 156 ? 32.194 -8.765 13.720 1.00 93.75 156 GLU A O 1
ATOM 1235 N N . LYS A 1 157 ? 31.515 -10.904 13.839 1.00 93.19 157 LYS A N 1
ATOM 1236 C CA . LYS A 1 157 ? 30.761 -10.863 12.580 1.00 93.19 157 LYS A CA 1
ATOM 1237 C C . LYS A 1 157 ? 29.655 -9.806 12.563 1.00 93.19 157 LYS A C 1
ATOM 1239 O O . LYS A 1 157 ? 29.421 -9.182 11.531 1.00 93.19 157 LYS A O 1
ATOM 1244 N N . SER A 1 158 ? 28.994 -9.579 13.697 1.00 95.00 158 SER A N 1
ATOM 1245 C CA . SER A 1 158 ? 27.957 -8.551 13.794 1.00 95.00 158 SER A CA 1
ATOM 1246 C C . SER A 1 158 ? 28.539 -7.139 13.761 1.00 95.00 158 SER A C 1
ATOM 1248 O O . SER A 1 158 ? 27.931 -6.259 13.155 1.00 95.00 158 SER A O 1
ATOM 1250 N N . TYR A 1 159 ? 29.740 -6.928 14.311 1.00 97.38 159 TYR A N 1
ATOM 1251 C CA . TYR A 1 159 ? 30.453 -5.661 14.146 1.00 97.38 159 TYR A CA 1
ATOM 1252 C C . TYR A 1 159 ? 30.854 -5.412 12.691 1.00 97.38 159 TYR A C 1
ATOM 1254 O O . TYR A 1 159 ? 30.662 -4.297 12.216 1.00 97.38 159 TYR A O 1
ATOM 1262 N N . GLU A 1 160 ? 31.365 -6.421 11.974 1.00 95.38 160 GLU A N 1
ATOM 1263 C CA . GLU A 1 160 ? 31.666 -6.291 10.538 1.00 95.38 160 GLU A CA 1
ATOM 1264 C C . GLU A 1 160 ? 30.425 -5.838 9.757 1.00 95.38 160 GLU A C 1
ATOM 1266 O O . GLU A 1 160 ? 30.460 -4.812 9.078 1.00 95.38 160 GLU A O 1
ATOM 1271 N N . ASN A 1 161 ? 29.309 -6.559 9.921 1.00 91.69 161 ASN A N 1
ATOM 1272 C CA . ASN A 1 161 ? 28.051 -6.260 9.237 1.00 91.69 161 ASN A CA 1
ATOM 1273 C C . ASN A 1 161 ? 27.524 -4.859 9.600 1.00 91.69 161 ASN A C 1
ATOM 1275 O O . ASN A 1 161 ? 27.059 -4.128 8.727 1.00 91.69 161 ASN A O 1
ATOM 1279 N N . TYR A 1 162 ? 27.619 -4.461 10.874 1.00 96.69 162 TYR A N 1
ATOM 1280 C CA . TYR A 1 162 ? 27.152 -3.150 11.324 1.00 96.69 162 TYR A CA 1
ATOM 1281 C C . TYR A 1 162 ? 28.024 -2.004 10.792 1.00 96.69 162 TYR A C 1
ATOM 1283 O O . TYR A 1 162 ? 27.501 -0.963 10.402 1.00 96.69 162 TYR A O 1
ATOM 1291 N N . ILE A 1 163 ? 29.345 -2.187 10.714 1.00 93.69 163 ILE A N 1
ATOM 1292 C CA . ILE A 1 163 ? 30.261 -1.198 10.124 1.00 93.69 163 ILE A CA 1
ATOM 1293 C C . ILE A 1 163 ? 29.986 -1.043 8.626 1.00 93.69 163 ILE A C 1
ATOM 1295 O O . ILE A 1 163 ? 29.902 0.085 8.139 1.00 93.69 163 ILE A O 1
ATOM 1299 N N . GLU A 1 164 ? 29.822 -2.148 7.897 1.00 83.88 164 GLU A N 1
ATOM 1300 C CA . GLU A 1 164 ? 29.474 -2.119 6.472 1.00 83.88 164 GLU A CA 1
ATOM 1301 C C . GLU A 1 164 ? 28.140 -1.405 6.232 1.00 83.88 164 GLU A C 1
ATOM 1303 O O . GLU A 1 164 ? 28.052 -0.548 5.349 1.00 83.88 164 GLU A O 1
ATOM 1308 N N . PHE A 1 165 ? 27.138 -1.683 7.068 1.00 89.69 165 PHE A N 1
ATOM 1309 C CA . PHE A 1 165 ? 25.866 -0.966 7.081 1.00 89.69 165 PHE A CA 1
ATOM 1310 C C . PHE A 1 165 ? 26.061 0.541 7.323 1.00 89.69 165 PHE A C 1
ATOM 1312 O O . PHE A 1 165 ? 25.628 1.352 6.508 1.00 89.69 165 PHE A O 1
ATOM 1319 N N . CYS A 1 166 ? 26.790 0.940 8.370 1.00 84.19 166 CYS A N 1
ATOM 1320 C CA . CYS A 1 166 ? 27.059 2.351 8.667 1.00 84.19 166 CYS A CA 1
ATOM 1321 C C . CYS A 1 166 ? 27.802 3.068 7.529 1.00 84.19 166 CYS A C 1
ATOM 1323 O O . CYS A 1 166 ? 27.567 4.251 7.288 1.00 84.19 166 CYS A O 1
ATOM 1325 N N . ILE A 1 167 ? 28.688 2.377 6.809 1.00 78.38 167 ILE A N 1
ATOM 1326 C CA . ILE A 1 167 ? 29.362 2.929 5.627 1.00 78.38 167 ILE A CA 1
ATOM 1327 C C . ILE A 1 167 ? 28.368 3.139 4.484 1.00 78.38 167 ILE A C 1
ATOM 1329 O O . ILE A 1 167 ? 28.395 4.199 3.853 1.00 78.38 167 ILE A O 1
ATOM 1333 N N . CYS A 1 168 ? 27.498 2.159 4.218 1.00 71.75 168 CYS A N 1
ATOM 1334 C CA . CYS A 1 168 ? 26.465 2.269 3.186 1.00 71.75 168 CYS A CA 1
ATOM 1335 C C . CYS A 1 168 ? 25.527 3.450 3.460 1.00 71.75 168 CYS A C 1
ATOM 1337 O O . CYS A 1 168 ? 25.266 4.246 2.555 1.00 71.75 168 CYS A O 1
ATOM 1339 N N . GLU A 1 169 ? 25.143 3.622 4.725 1.00 83.38 169 GLU A N 1
ATOM 1340 C CA . GLU A 1 169 ? 24.194 4.640 5.184 1.00 83.38 169 GLU A CA 1
ATOM 1341 C C . GLU A 1 169 ? 24.850 5.964 5.608 1.00 83.38 169 GLU A C 1
ATOM 1343 O O . GLU A 1 169 ? 24.183 6.865 6.112 1.00 83.38 169 GLU A O 1
ATOM 1348 N N . LYS A 1 170 ? 26.165 6.120 5.397 1.00 81.31 170 LYS A N 1
ATOM 1349 C CA . LYS A 1 170 ? 26.943 7.330 5.737 1.00 81.31 170 LYS A CA 1
ATOM 1350 C C . LYS A 1 170 ? 26.856 7.736 7.223 1.00 81.31 170 LYS A C 1
ATOM 1352 O O . LYS A 1 170 ? 27.025 8.904 7.575 1.00 81.31 170 LYS A O 1
ATOM 1357 N N . MET A 1 171 ? 26.647 6.769 8.112 1.00 80.50 171 MET A N 1
ATOM 1358 C CA . MET A 1 171 ? 26.518 6.948 9.560 1.00 80.50 171 MET A CA 1
ATOM 1359 C C . MET A 1 171 ? 27.897 6.980 10.223 1.00 80.50 171 MET A C 1
ATOM 1361 O O . MET A 1 171 ? 28.377 5.994 10.787 1.00 80.50 171 MET A O 1
ATOM 1365 N N . ARG A 1 172 ? 28.565 8.134 10.121 1.00 85.69 172 ARG A N 1
ATOM 1366 C CA . ARG A 1 172 ? 29.962 8.295 10.545 1.00 85.69 172 ARG A CA 1
ATOM 1367 C C . ARG A 1 172 ? 30.201 7.937 12.012 1.00 85.69 172 ARG A C 1
ATOM 1369 O O . ARG A 1 172 ? 31.109 7.162 12.300 1.00 85.69 172 ARG A O 1
ATOM 1376 N N . GLU A 1 173 ? 29.434 8.523 12.927 1.00 89.88 173 GLU A N 1
ATOM 1377 C CA . GLU A 1 173 ? 29.671 8.367 14.369 1.00 89.88 173 GLU A CA 1
ATOM 1378 C C . GLU A 1 173 ? 29.469 6.917 14.824 1.00 89.88 173 GLU A C 1
ATOM 1380 O O . GLU A 1 173 ? 30.339 6.350 15.484 1.00 89.88 173 GLU A O 1
ATOM 1385 N N . ASP A 1 174 ? 28.369 6.293 14.396 1.00 89.94 174 ASP A N 1
ATOM 1386 C CA . ASP A 1 174 ? 28.043 4.904 14.726 1.00 89.94 174 ASP A CA 1
ATOM 1387 C C . ASP A 1 174 ? 29.068 3.922 14.142 1.00 89.94 174 ASP A C 1
ATOM 1389 O O . ASP A 1 174 ? 29.540 3.019 14.836 1.00 89.94 174 ASP A O 1
ATOM 1393 N N . GLY A 1 175 ? 29.467 4.131 12.882 1.00 91.44 175 GLY A N 1
ATOM 1394 C CA . GLY A 1 175 ? 30.480 3.310 12.224 1.00 91.44 175 GLY A CA 1
ATOM 1395 C C . GLY A 1 175 ? 31.844 3.402 12.909 1.00 91.44 175 GLY A C 1
ATOM 1396 O O . GLY A 1 175 ? 32.501 2.380 13.098 1.00 91.44 175 GLY A O 1
ATOM 1397 N N . LEU A 1 176 ? 32.266 4.600 13.331 1.00 92.94 176 LEU A N 1
ATOM 1398 C CA . LEU A 1 176 ? 33.529 4.780 14.056 1.00 92.94 176 LEU A CA 1
ATOM 1399 C C . LEU A 1 176 ? 33.485 4.146 15.452 1.00 92.94 176 LEU A C 1
ATOM 1401 O O . LEU A 1 176 ? 34.464 3.518 15.853 1.00 92.94 176 LEU A O 1
ATOM 1405 N N . ALA A 1 177 ? 32.360 4.255 16.164 1.00 93.69 177 ALA A N 1
ATOM 1406 C CA . ALA A 1 177 ? 32.177 3.622 17.471 1.00 93.69 177 ALA A CA 1
ATOM 1407 C C . ALA A 1 177 ? 32.202 2.085 17.378 1.00 93.69 177 ALA A C 1
ATOM 1409 O O . ALA A 1 177 ? 32.866 1.417 18.173 1.00 93.69 177 ALA A O 1
ATOM 1410 N N . ALA A 1 178 ? 31.529 1.511 16.376 1.00 94.25 178 ALA A N 1
ATOM 1411 C CA . ALA A 1 178 ? 31.563 0.075 16.110 1.00 94.25 178 ALA A CA 1
ATOM 1412 C C . ALA A 1 178 ? 32.975 -0.402 15.721 1.00 94.25 178 ALA A C 1
ATOM 1414 O O . ALA A 1 178 ? 33.433 -1.444 16.189 1.00 94.25 178 ALA A O 1
ATOM 1415 N N . LEU A 1 179 ? 33.696 0.386 14.919 1.00 95.00 179 LEU A N 1
ATOM 1416 C CA . LEU A 1 179 ? 35.063 0.092 14.489 1.00 95.00 179 LEU A CA 1
ATOM 1417 C C . LEU A 1 179 ? 36.078 0.160 15.637 1.00 95.00 179 LEU A C 1
ATOM 1419 O O . LEU A 1 179 ? 37.009 -0.647 15.674 1.00 95.00 179 LEU A O 1
ATOM 1423 N N . GLU A 1 180 ? 35.897 1.070 16.597 1.00 95.56 180 GLU A N 1
ATOM 1424 C CA . GLU A 1 180 ? 36.681 1.101 17.838 1.00 95.56 180 GLU A CA 1
ATOM 1425 C C . GLU A 1 180 ? 36.497 -0.199 18.632 1.00 95.56 180 GLU A C 1
ATOM 1427 O O . GLU A 1 180 ? 37.483 -0.833 19.009 1.00 95.56 180 GLU A O 1
ATOM 1432 N N . LYS A 1 181 ? 35.252 -0.663 18.792 1.00 96.19 181 LYS A N 1
ATOM 1433 C CA . LYS A 1 181 ? 34.951 -1.931 19.472 1.00 96.19 181 LYS A CA 1
ATOM 1434 C C . LYS A 1 181 ? 35.489 -3.155 18.750 1.00 96.19 181 LYS A C 1
ATOM 1436 O O . LYS A 1 181 ? 36.109 -4.003 19.387 1.00 96.19 181 LYS A O 1
ATOM 1441 N N . LEU A 1 182 ? 35.357 -3.217 17.430 1.00 95.00 182 LEU A N 1
ATOM 1442 C CA . LEU A 1 182 ? 35.970 -4.288 16.650 1.00 95.00 182 LEU A CA 1
ATOM 1443 C C . LEU A 1 182 ? 37.501 -4.291 16.789 1.00 95.00 182 LEU A C 1
ATOM 1445 O O . LEU A 1 182 ? 38.099 -5.357 16.872 1.00 95.00 182 LEU A O 1
ATOM 1449 N N . SER A 1 183 ? 38.134 -3.117 16.878 1.00 93.00 183 SER A N 1
ATOM 1450 C CA . SER A 1 183 ? 39.586 -2.999 17.081 1.00 93.00 183 SER A CA 1
ATOM 1451 C C . SER A 1 183 ? 40.041 -3.471 18.469 1.00 93.00 183 SER A C 1
ATOM 1453 O O . SER A 1 183 ? 41.180 -3.910 18.610 1.00 93.00 183 SER A O 1
ATOM 1455 N N . GLU A 1 184 ? 39.181 -3.388 19.493 1.00 94.06 184 GLU A N 1
ATOM 1456 C CA . GLU A 1 184 ? 39.435 -3.967 20.823 1.00 94.06 184 GLU A CA 1
ATOM 1457 C C . GLU A 1 184 ? 39.386 -5.507 20.787 1.00 94.06 184 GLU A C 1
ATOM 1459 O O . GLU A 1 184 ? 40.188 -6.160 21.458 1.00 94.06 184 GLU A O 1
ATOM 1464 N N . ILE A 1 185 ? 38.463 -6.080 20.004 1.00 93.69 185 ILE A N 1
ATOM 1465 C CA . ILE A 1 185 ? 38.223 -7.532 19.905 1.00 93.69 185 ILE A CA 1
ATOM 1466 C C . ILE A 1 185 ? 39.245 -8.202 18.976 1.00 93.69 185 ILE A C 1
ATOM 1468 O O . ILE A 1 185 ? 39.881 -9.185 19.358 1.00 93.69 185 ILE A O 1
ATOM 1472 N N . SER A 1 186 ? 39.434 -7.632 17.783 1.00 92.25 186 SER A N 1
ATOM 1473 C CA . SER A 1 186 ? 40.285 -8.138 16.703 1.00 92.25 186 SER A CA 1
ATOM 1474 C C . SER A 1 186 ? 41.200 -7.029 16.155 1.00 92.25 186 SER A C 1
ATOM 1476 O O . SER A 1 186 ? 40.971 -6.505 15.062 1.00 92.25 186 SER A O 1
ATOM 1478 N N . PRO A 1 187 ? 42.292 -6.680 16.868 1.00 87.31 187 PRO A N 1
ATOM 1479 C CA . PRO A 1 187 ? 43.187 -5.578 16.487 1.00 87.31 187 PRO A CA 1
ATOM 1480 C C . PRO A 1 187 ? 43.859 -5.745 15.115 1.00 87.31 187 PRO A C 1
ATOM 1482 O O . PRO A 1 187 ? 44.242 -4.761 14.487 1.00 87.31 187 PRO A O 1
ATOM 1485 N N . GLU A 1 188 ? 44.021 -6.988 14.652 1.00 86.69 188 GLU A N 1
ATOM 1486 C CA . GLU A 1 188 ? 44.643 -7.321 13.362 1.00 86.69 188 GLU A CA 1
ATOM 1487 C C . GLU A 1 188 ? 43.620 -7.536 12.229 1.00 86.69 188 GLU A C 1
ATOM 1489 O O . GLU A 1 188 ? 43.984 -8.016 11.153 1.00 86.69 188 GLU A O 1
ATOM 1494 N N . HIS A 1 189 ? 42.340 -7.188 12.430 1.00 90.50 189 HIS A N 1
ATOM 1495 C CA . HIS A 1 189 ? 41.311 -7.393 11.411 1.00 90.50 189 HIS A CA 1
ATOM 1496 C C . HIS A 1 189 ? 41.598 -6.563 10.146 1.00 90.50 189 HIS A C 1
ATOM 1498 O O . HIS A 1 189 ? 41.632 -5.329 10.157 1.00 90.50 189 HIS A O 1
ATOM 1504 N N . SER A 1 190 ? 41.781 -7.264 9.023 1.00 84.94 190 SER A N 1
ATOM 1505 C CA . SER A 1 190 ? 42.347 -6.710 7.783 1.00 84.94 190 SER A CA 1
ATOM 1506 C C . SER A 1 190 ? 41.580 -5.524 7.178 1.00 84.94 190 SER A C 1
ATOM 1508 O O . SER A 1 190 ? 42.194 -4.663 6.545 1.00 84.94 190 SER A O 1
ATOM 1510 N N . ASN A 1 191 ? 40.265 -5.433 7.409 1.00 88.69 191 ASN A N 1
ATOM 1511 C CA . ASN A 1 191 ? 39.415 -4.383 6.835 1.00 88.69 191 ASN A CA 1
ATOM 1512 C C . ASN A 1 191 ? 39.358 -3.087 7.664 1.00 88.69 191 ASN A C 1
ATOM 1514 O O . ASN A 1 191 ? 38.914 -2.066 7.137 1.00 88.69 191 ASN A O 1
ATOM 1518 N N . ILE A 1 192 ? 39.833 -3.084 8.920 1.00 90.44 192 ILE A N 1
ATOM 1519 C CA . ILE A 1 192 ? 39.744 -1.918 9.825 1.00 90.44 192 ILE A CA 1
ATOM 1520 C C . ILE A 1 192 ? 40.326 -0.636 9.190 1.00 90.44 192 ILE A C 1
ATOM 1522 O O . ILE A 1 192 ? 39.641 0.390 9.209 1.00 90.44 192 ILE A O 1
ATOM 1526 N N . PRO A 1 193 ? 41.532 -0.641 8.578 1.00 88.44 193 PRO A N 1
ATOM 1527 C CA . PRO A 1 193 ? 42.078 0.567 7.957 1.00 88.44 193 PRO A CA 1
ATOM 1528 C C . PRO A 1 193 ? 41.214 1.095 6.804 1.00 88.44 193 PRO A C 1
ATOM 1530 O O . PRO A 1 193 ? 41.061 2.306 6.656 1.00 88.44 193 PRO A O 1
ATOM 1533 N N . SER A 1 194 ? 40.635 0.191 6.006 1.00 88.88 194 SER A N 1
ATOM 1534 C CA . SER A 1 194 ? 39.793 0.537 4.858 1.00 88.88 194 SER A CA 1
ATOM 1535 C C . SER A 1 194 ? 38.465 1.148 5.301 1.00 88.88 194 SER A C 1
ATOM 1537 O O . SER A 1 194 ? 38.068 2.195 4.796 1.00 88.88 194 SER A O 1
ATOM 1539 N N . TRP A 1 195 ? 37.789 0.527 6.269 1.00 92.56 195 TRP A N 1
ATOM 1540 C CA . TRP A 1 195 ? 36.526 1.036 6.807 1.00 92.56 195 TRP A CA 1
ATOM 1541 C C . TRP A 1 195 ? 36.693 2.393 7.491 1.00 92.56 195 TRP A C 1
ATOM 1543 O O . TRP A 1 195 ? 35.866 3.283 7.298 1.00 92.56 195 TRP A O 1
ATOM 1553 N N . LYS A 1 196 ? 37.806 2.599 8.204 1.00 91.00 196 LYS A N 1
ATOM 1554 C CA . LYS A 1 196 ? 38.133 3.897 8.799 1.00 91.00 196 LYS A CA 1
ATOM 1555 C C . LYS A 1 196 ? 38.311 4.996 7.745 1.00 91.00 196 LYS A C 1
ATOM 1557 O O . LYS A 1 196 ? 37.717 6.059 7.884 1.00 91.00 196 LYS A O 1
ATOM 1562 N N . ASP A 1 197 ? 39.059 4.729 6.671 1.00 86.75 197 ASP A N 1
ATOM 1563 C CA . ASP A 1 197 ? 39.230 5.680 5.558 1.00 86.75 197 ASP A CA 1
ATOM 1564 C C . ASP A 1 197 ? 37.900 6.014 4.856 1.00 86.75 197 ASP A C 1
ATOM 1566 O O . ASP A 1 197 ? 37.692 7.145 4.421 1.00 86.75 197 ASP A O 1
ATOM 1570 N N . MET A 1 198 ? 36.975 5.053 4.755 1.00 79.88 198 MET A N 1
ATOM 1571 C CA . MET A 1 198 ? 35.636 5.294 4.205 1.00 79.88 198 MET A CA 1
ATOM 1572 C C . MET A 1 198 ? 34.795 6.204 5.112 1.00 79.88 198 MET A C 1
ATOM 1574 O O . MET A 1 198 ? 34.194 7.153 4.613 1.00 79.88 198 MET A O 1
ATOM 1578 N N . LEU A 1 199 ? 34.792 5.961 6.427 1.00 84.38 199 LEU A N 1
ATOM 1579 C CA . LEU A 1 199 ? 34.020 6.742 7.405 1.00 84.38 199 LEU A CA 1
ATOM 1580 C C . LEU A 1 199 ? 34.562 8.168 7.596 1.00 84.38 199 LEU A C 1
ATOM 1582 O O . LEU A 1 199 ? 33.789 9.113 7.752 1.00 84.38 199 LEU A O 1
ATOM 1586 N N . ASP A 1 200 ? 35.883 8.357 7.545 1.00 83.62 200 ASP A N 1
ATOM 1587 C CA . ASP A 1 200 ? 36.517 9.674 7.708 1.00 83.62 200 ASP A CA 1
ATOM 1588 C C . ASP A 1 200 ? 36.278 10.630 6.523 1.00 83.62 200 ASP A C 1
ATOM 1590 O O . ASP A 1 200 ? 36.496 11.836 6.651 1.00 83.62 200 ASP A O 1
ATOM 1594 N N . LYS A 1 201 ? 35.783 10.131 5.383 1.00 77.81 201 LYS A N 1
ATOM 1595 C CA . LYS A 1 201 ? 35.410 10.958 4.219 1.00 77.81 201 LYS A CA 1
ATOM 1596 C C . LYS A 1 201 ? 34.056 11.652 4.368 1.00 77.81 201 LYS A C 1
ATOM 1598 O O . LYS A 1 201 ? 33.744 12.529 3.562 1.00 77.81 201 LYS A O 1
ATOM 1603 N N . PHE A 1 202 ? 33.257 11.291 5.369 1.00 75.50 202 PHE A N 1
ATOM 1604 C CA . PHE A 1 202 ? 31.990 11.959 5.653 1.00 75.50 202 PHE A CA 1
ATOM 1605 C C . PHE A 1 202 ? 32.263 13.233 6.478 1.00 75.50 202 PHE A C 1
ATOM 1607 O O . PHE A 1 202 ? 32.777 13.156 7.591 1.00 75.50 202 PHE A O 1
ATOM 1614 N N . SER A 1 203 ? 31.992 14.425 5.925 1.00 49.06 203 SER A N 1
ATOM 1615 C CA . SER A 1 203 ? 32.206 15.705 6.621 1.00 49.06 203 SER A CA 1
ATOM 1616 C C . SER A 1 203 ? 30.927 16.221 7.276 1.00 49.06 203 SER A C 1
ATOM 1618 O O . SER A 1 203 ? 29.916 16.386 6.592 1.00 49.06 203 SER A O 1
ATOM 1620 N N . ASP A 1 204 ? 31.006 16.587 8.553 1.00 47.31 204 ASP A N 1
ATOM 1621 C CA . ASP A 1 204 ? 29.949 17.321 9.246 1.00 47.31 204 ASP A CA 1
ATOM 1622 C C . ASP A 1 204 ? 29.833 18.756 8.702 1.00 47.31 204 ASP A C 1
ATOM 1624 O O . ASP A 1 204 ? 30.852 19.430 8.525 1.00 47.31 204 ASP A O 1
ATOM 1628 N N . THR A 1 205 ? 28.590 19.232 8.519 1.00 33.75 205 THR A N 1
ATOM 1629 C CA . THR A 1 205 ? 28.092 20.633 8.422 1.00 33.75 205 THR A CA 1
ATOM 1630 C C . THR A 1 205 ? 27.392 20.992 7.101 1.00 33.75 205 THR A C 1
ATOM 1632 O O . THR A 1 205 ? 28.063 21.175 6.093 1.00 33.75 205 THR A O 1
ATOM 1635 N N . VAL A 1 206 ? 26.084 21.309 7.164 1.00 28.84 206 VAL A N 1
ATOM 1636 C CA . VAL A 1 206 ? 25.531 22.599 6.680 1.00 28.84 206 VAL A CA 1
ATOM 1637 C C . VAL A 1 206 ? 24.364 23.040 7.578 1.00 28.84 206 VAL A C 1
ATOM 1639 O O . VAL A 1 206 ? 23.244 22.553 7.471 1.00 28.84 206 VAL A O 1
ATOM 1642 N N . VAL A 1 207 ? 24.638 24.036 8.423 1.00 37.94 207 VAL A N 1
ATOM 1643 C CA . VAL A 1 207 ? 23.671 25.055 8.856 1.00 37.94 207 VAL A CA 1
ATOM 1644 C C . VAL A 1 207 ? 23.797 26.217 7.877 1.00 37.94 207 VAL A C 1
ATOM 1646 O O . VAL A 1 207 ? 24.905 26.728 7.725 1.00 37.94 207 VAL A O 1
ATOM 1649 N N . THR A 1 208 ? 22.701 26.715 7.298 1.00 26.53 208 THR A N 1
ATOM 1650 C CA . THR A 1 208 ? 22.646 28.105 6.812 1.00 26.53 208 THR A CA 1
ATOM 1651 C C . THR A 1 208 ? 21.255 28.725 6.954 1.00 26.53 208 THR A C 1
ATOM 1653 O O . THR A 1 208 ? 20.256 28.249 6.424 1.00 26.53 208 THR A O 1
ATOM 1656 N N . ASN A 1 209 ? 21.241 29.851 7.673 1.00 29.89 209 ASN A N 1
ATOM 1657 C CA . ASN A 1 209 ? 20.172 30.843 7.723 1.00 29.89 209 ASN A CA 1
ATOM 1658 C C . ASN A 1 209 ? 19.872 31.419 6.330 1.00 29.89 209 ASN A C 1
ATOM 1660 O O . ASN A 1 209 ? 20.800 31.723 5.578 1.00 29.89 209 ASN A O 1
ATOM 1664 N N . VAL A 1 210 ? 18.599 31.719 6.054 1.00 28.83 210 VAL A N 1
ATOM 1665 C CA . VAL A 1 210 ? 18.198 32.630 4.971 1.00 28.83 210 VAL A CA 1
ATOM 1666 C C . VAL A 1 210 ? 17.325 33.741 5.549 1.00 28.83 210 VAL A C 1
ATOM 1668 O O . VAL A 1 210 ? 16.314 33.488 6.200 1.00 28.83 210 VAL A O 1
ATOM 1671 N N . SER A 1 211 ? 17.763 34.980 5.330 1.00 29.30 211 SER A N 1
ATOM 1672 C CA . SER A 1 211 ? 17.115 36.215 5.757 1.00 29.30 211 SER A CA 1
ATOM 1673 C C . SER A 1 211 ? 15.975 36.658 4.827 1.00 29.30 211 SER A C 1
ATOM 1675 O O . SER A 1 211 ? 15.880 36.291 3.658 1.00 29.30 211 SER A O 1
ATOM 1677 N N . SER A 1 212 ? 15.106 37.466 5.432 1.00 34.44 212 SER A N 1
ATOM 1678 C CA . SER A 1 212 ? 13.796 37.984 5.029 1.00 34.44 212 SER A CA 1
ATOM 1679 C C . SER A 1 212 ? 13.679 38.708 3.680 1.00 34.44 212 SER A C 1
ATOM 1681 O O . SER A 1 212 ? 14.519 39.539 3.340 1.00 34.44 212 SER A O 1
ATOM 1683 N N . GLY A 1 213 ? 12.520 38.527 3.033 1.00 28.55 213 GLY A N 1
ATOM 1684 C CA . GLY A 1 213 ? 11.975 39.429 2.011 1.00 28.55 213 GLY A CA 1
ATOM 1685 C C . GLY A 1 213 ? 10.614 38.965 1.468 1.00 28.55 213 GLY A C 1
ATOM 1686 O O . GLY A 1 213 ? 10.558 37.972 0.743 1.00 28.55 213 GLY A O 1
ATOM 1687 N N . ASP A 1 214 ? 9.569 39.709 1.842 1.00 33.31 214 ASP A N 1
ATOM 1688 C CA . ASP A 1 214 ? 8.177 39.802 1.356 1.00 33.31 214 ASP A CA 1
ATOM 1689 C C . ASP A 1 214 ? 7.125 38.708 1.694 1.00 33.31 214 ASP A C 1
ATOM 1691 O O . ASP A 1 214 ? 6.925 37.707 1.008 1.00 33.31 214 ASP A O 1
ATOM 1695 N N . SER A 1 215 ? 6.459 39.018 2.819 1.00 48.62 215 SER A N 1
ATOM 1696 C CA . SER A 1 215 ? 5.154 38.694 3.436 1.00 48.62 215 SER A CA 1
ATOM 1697 C C . SER A 1 215 ? 4.107 37.778 2.763 1.00 48.62 215 SER A C 1
ATOM 1699 O O . SER A 1 215 ? 3.426 38.201 1.825 1.00 48.62 215 SER A O 1
ATOM 1701 N N . ALA A 1 216 ? 3.859 36.612 3.393 1.00 37.53 216 ALA A N 1
ATOM 1702 C CA . ALA A 1 216 ? 2.570 36.101 3.936 1.00 37.53 216 ALA A CA 1
ATOM 1703 C C . ALA A 1 216 ? 2.687 34.610 4.367 1.00 37.53 216 ALA A C 1
ATOM 1705 O O . ALA A 1 216 ? 3.406 33.884 3.690 1.00 37.53 216 ALA A O 1
ATOM 1706 N N . PRO A 1 217 ? 1.816 34.098 5.266 1.00 46.75 217 PRO A N 1
ATOM 1707 C CA . PRO A 1 217 ? 1.788 34.290 6.720 1.00 46.75 217 PRO A CA 1
ATOM 1708 C C . PRO A 1 217 ? 2.829 33.409 7.452 1.00 46.75 217 PRO A C 1
ATOM 1710 O O . PRO A 1 217 ? 2.938 32.220 7.182 1.00 46.75 217 PRO A O 1
ATOM 1713 N N . CYS A 1 218 ? 3.544 33.973 8.429 1.00 54.47 218 CYS A N 1
ATOM 1714 C CA . CYS A 1 218 ? 4.356 33.180 9.354 1.00 54.47 218 CYS A CA 1
ATOM 1715 C C . CYS A 1 218 ? 3.413 32.585 10.406 1.00 54.47 218 CYS A C 1
ATOM 1717 O O . CYS A 1 218 ? 2.861 33.333 11.215 1.00 54.47 218 CYS A O 1
ATOM 1719 N N . VAL A 1 219 ? 3.179 31.271 10.366 1.00 64.62 219 VAL A N 1
ATOM 1720 C CA . VAL A 1 219 ? 2.609 30.576 11.525 1.00 64.62 219 VAL A CA 1
ATOM 1721 C C . VAL A 1 219 ? 3.677 30.611 12.605 1.00 64.62 219 VAL A C 1
ATOM 1723 O O . VAL A 1 219 ? 4.800 30.167 12.367 1.00 64.62 219 VAL A O 1
ATOM 1726 N N . SER A 1 220 ? 3.356 31.189 13.756 1.00 76.00 220 SER A N 1
ATOM 1727 C CA . SER A 1 220 ? 4.316 31.373 14.838 1.00 76.00 220 SER A CA 1
ATOM 1728 C C . SER A 1 220 ? 3.685 31.050 16.179 1.00 76.00 220 SER A C 1
ATOM 1730 O O . SER A 1 220 ? 2.545 31.436 16.423 1.00 76.00 220 SER A O 1
ATOM 1732 N N . GLY A 1 221 ? 4.458 30.433 17.066 1.00 82.94 221 GLY A N 1
ATOM 1733 C CA . GLY A 1 221 ? 4.039 30.081 18.418 1.00 82.94 221 GLY A CA 1
ATOM 1734 C C . GLY A 1 221 ? 3.494 28.662 18.573 1.00 82.94 221 GLY A C 1
ATOM 1735 O O . GLY A 1 221 ? 3.093 28.323 19.682 1.00 82.94 221 GLY A O 1
ATOM 1736 N N . LEU A 1 222 ? 3.511 27.830 17.524 1.00 89.88 222 LEU A N 1
ATOM 1737 C CA . LEU A 1 222 ? 3.096 26.430 17.626 1.00 89.88 222 LEU A CA 1
ATOM 1738 C C . LEU A 1 222 ? 4.193 25.545 18.212 1.00 89.88 222 LEU A C 1
ATOM 1740 O O . LEU A 1 222 ? 5.383 25.731 17.944 1.00 89.88 222 LEU A O 1
ATOM 1744 N N . LYS A 1 223 ? 3.768 24.514 18.934 1.00 93.75 223 LYS A N 1
ATOM 1745 C CA . LYS A 1 223 ? 4.574 23.353 19.304 1.00 93.75 223 LYS A CA 1
ATOM 1746 C C . LYS A 1 223 ? 4.326 22.231 18.309 1.00 93.75 223 LYS A C 1
ATOM 1748 O O . LYS A 1 223 ? 3.232 21.672 18.248 1.00 93.75 223 LYS A O 1
ATOM 1753 N N . ILE A 1 224 ? 5.342 21.888 17.530 1.00 93.75 224 ILE A N 1
ATOM 1754 C CA . ILE A 1 224 ? 5.253 20.868 16.488 1.00 93.75 224 ILE A CA 1
ATOM 1755 C C . ILE A 1 224 ? 6.072 19.650 16.915 1.00 93.75 224 ILE A C 1
ATOM 1757 O O . ILE A 1 224 ? 7.290 19.727 17.079 1.00 93.75 224 ILE A O 1
ATOM 1761 N N . ALA A 1 225 ? 5.408 18.511 17.078 1.00 95.12 225 ALA A N 1
ATOM 1762 C CA . ALA A 1 225 ? 6.069 17.221 17.202 1.00 95.12 225 ALA A CA 1
ATOM 1763 C C . ALA A 1 225 ? 6.292 16.634 15.806 1.00 95.12 225 ALA A C 1
ATOM 1765 O O . ALA A 1 225 ? 5.344 16.483 15.042 1.00 95.12 225 ALA A O 1
ATOM 1766 N N . PHE A 1 226 ? 7.534 16.306 15.467 1.00 93.69 226 PHE A N 1
ATOM 1767 C CA . PHE A 1 226 ? 7.896 15.742 14.170 1.00 93.69 226 PHE A CA 1
ATOM 1768 C C . PHE A 1 226 ? 8.319 14.277 14.310 1.00 93.69 226 PHE A C 1
ATOM 1770 O O . PHE A 1 226 ? 9.252 13.961 15.052 1.00 93.69 226 PHE A O 1
ATOM 1777 N N . PHE A 1 227 ? 7.645 13.399 13.576 1.00 91.31 227 PHE A N 1
ATOM 1778 C CA . PHE A 1 227 ? 7.837 11.955 13.564 1.00 91.31 227 PHE A CA 1
ATOM 1779 C C . PHE A 1 227 ? 8.311 11.524 12.174 1.00 91.31 227 PHE A C 1
ATOM 1781 O O . PHE A 1 227 ? 7.606 11.709 11.182 1.00 91.31 227 PHE A O 1
ATOM 1788 N N . ALA A 1 228 ? 9.503 10.939 12.104 1.00 83.00 228 ALA A N 1
ATOM 1789 C CA . ALA A 1 228 ? 10.046 10.360 10.880 1.00 83.00 228 ALA A CA 1
ATOM 1790 C C . ALA A 1 228 ? 10.909 9.146 11.227 1.00 83.00 228 ALA A C 1
ATOM 1792 O O . ALA A 1 228 ? 11.654 9.186 12.206 1.00 83.00 228 ALA A O 1
ATOM 1793 N N . THR A 1 229 ? 10.850 8.088 10.420 1.00 60.72 229 THR A N 1
ATOM 1794 C CA . THR A 1 229 ? 11.655 6.860 10.549 1.00 60.72 229 THR A CA 1
ATOM 1795 C C . THR A 1 229 ? 12.933 6.872 9.705 1.00 60.72 229 THR A C 1
ATOM 1797 O O . THR A 1 229 ? 13.719 5.943 9.810 1.00 60.72 229 THR A O 1
ATOM 1800 N N . GLN A 1 230 ? 13.222 7.934 8.947 1.00 56.09 230 GLN A N 1
ATOM 1801 C CA . GLN A 1 230 ? 14.462 8.131 8.168 1.00 56.09 230 GLN A CA 1
ATOM 1802 C C . GLN A 1 230 ? 14.780 9.636 8.044 1.00 56.09 230 GLN A C 1
ATOM 1804 O O . GLN A 1 230 ? 13.951 10.460 8.450 1.00 56.09 230 GLN A O 1
ATOM 1809 N N . ASP A 1 231 ? 15.949 9.998 7.500 1.00 52.09 231 ASP A N 1
ATOM 1810 C CA . ASP A 1 231 ? 16.236 11.385 7.103 1.00 52.09 231 ASP A CA 1
ATOM 1811 C C . ASP A 1 231 ? 15.189 11.853 6.092 1.00 52.09 231 ASP A C 1
ATOM 1813 O O . ASP A 1 231 ? 14.855 1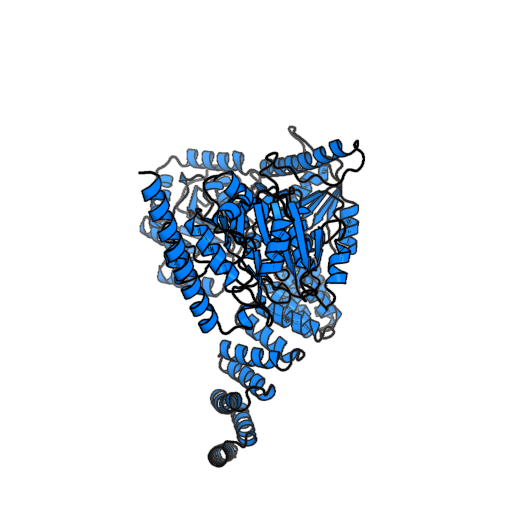1.157 5.130 1.00 52.09 231 ASP A O 1
ATOM 1817 N N . SER A 1 232 ? 14.606 13.023 6.345 1.00 53.31 232 SER A N 1
ATOM 1818 C CA . SER A 1 232 ? 13.400 13.443 5.641 1.00 53.31 232 SER A CA 1
ATOM 1819 C C . SER A 1 232 ? 13.664 14.566 4.659 1.00 53.31 232 SER A C 1
ATOM 1821 O O . SER A 1 232 ? 14.298 15.570 4.981 1.00 53.31 232 SER A O 1
ATOM 1823 N N . PHE A 1 233 ? 13.025 14.485 3.491 1.00 60.41 233 PHE A N 1
ATOM 1824 C CA . PHE A 1 233 ? 12.927 15.622 2.572 1.00 60.41 233 PHE A CA 1
ATOM 1825 C C . PHE A 1 233 ? 12.328 16.878 3.248 1.00 60.41 233 PHE A C 1
ATOM 1827 O O . PHE A 1 233 ? 12.524 18.005 2.788 1.00 60.41 233 PHE A O 1
ATOM 1834 N N . ALA A 1 234 ? 11.621 16.695 4.366 1.00 67.00 234 ALA A N 1
ATOM 1835 C CA . ALA A 1 234 ? 11.051 17.762 5.167 1.00 67.00 234 ALA A CA 1
ATOM 1836 C C . ALA A 1 234 ? 12.073 18.588 5.967 1.00 67.00 234 ALA A C 1
ATOM 1838 O O . ALA A 1 234 ? 11.687 19.637 6.475 1.00 67.00 234 ALA A O 1
ATOM 1839 N N . ASP A 1 235 ? 13.359 18.228 6.048 1.00 73.19 235 ASP A N 1
ATOM 1840 C CA . ASP A 1 235 ? 14.342 18.982 6.847 1.00 73.19 235 ASP A CA 1
ATOM 1841 C C . ASP A 1 235 ? 14.452 20.460 6.444 1.00 73.19 235 ASP A C 1
ATOM 1843 O O . ASP A 1 235 ? 14.466 21.341 7.305 1.00 73.19 235 ASP A O 1
ATOM 1847 N N . GLY A 1 236 ? 14.434 20.755 5.141 1.00 72.56 236 GLY A N 1
ATOM 1848 C CA . GLY A 1 236 ? 14.416 22.138 4.651 1.00 72.56 236 GLY A CA 1
ATOM 1849 C C . GLY A 1 236 ? 13.129 22.892 5.014 1.00 72.56 236 GLY A C 1
ATOM 1850 O O . GLY A 1 236 ? 13.162 24.098 5.255 1.00 72.56 236 GLY A O 1
ATOM 1851 N N . ILE A 1 237 ? 11.999 22.184 5.096 1.00 76.06 237 ILE A N 1
ATOM 1852 C CA . ILE A 1 237 ? 10.704 22.749 5.501 1.00 76.06 237 ILE A CA 1
ATOM 1853 C C . ILE A 1 237 ? 10.698 23.003 7.013 1.00 76.06 237 ILE A C 1
ATOM 1855 O O . ILE A 1 237 ? 10.319 24.086 7.455 1.00 76.06 237 ILE A O 1
ATOM 1859 N N . LEU A 1 238 ? 11.178 22.046 7.809 1.00 80.19 238 LEU A N 1
ATOM 1860 C CA . LEU A 1 238 ? 11.295 22.166 9.262 1.00 80.19 238 LEU A CA 1
ATOM 1861 C C . LEU A 1 238 ? 12.239 23.294 9.665 1.00 80.19 238 LEU A C 1
ATOM 1863 O O . LEU A 1 238 ? 11.917 24.044 10.581 1.00 80.19 238 LEU A O 1
ATOM 1867 N N . ALA A 1 239 ? 13.365 23.454 8.965 1.00 80.44 239 ALA A N 1
ATOM 1868 C CA . ALA A 1 239 ? 14.279 24.570 9.187 1.00 80.44 239 ALA A CA 1
ATOM 1869 C C . ALA A 1 239 ? 13.583 25.924 8.976 1.00 80.44 239 ALA A C 1
ATOM 1871 O O . ALA A 1 239 ? 13.832 26.867 9.726 1.00 80.44 239 ALA A O 1
ATOM 1872 N N . HIS A 1 240 ? 12.674 26.014 7.999 1.00 77.00 240 HIS A N 1
ATOM 1873 C CA . HIS A 1 240 ? 11.874 27.215 7.777 1.00 77.00 240 HIS A CA 1
ATOM 1874 C C . HIS A 1 240 ? 10.846 27.440 8.896 1.00 77.00 240 HIS A C 1
ATOM 1876 O O . HIS A 1 240 ? 10.767 28.534 9.452 1.00 77.00 240 HIS A O 1
ATOM 1882 N N . LEU A 1 241 ? 10.105 26.396 9.279 1.00 80.75 241 LEU A N 1
ATOM 1883 C CA . LEU A 1 241 ? 9.082 26.467 10.329 1.00 80.75 241 LEU A CA 1
ATOM 1884 C C . LEU A 1 241 ? 9.673 26.750 11.721 1.00 80.75 241 LEU A C 1
ATOM 1886 O O . LEU A 1 241 ? 9.025 27.410 12.535 1.00 80.75 241 LEU A O 1
ATOM 1890 N N . ALA A 1 242 ? 10.904 26.306 11.991 1.00 81.69 242 ALA A N 1
ATOM 1891 C CA . ALA A 1 242 ? 11.595 26.510 13.265 1.00 81.69 242 ALA A CA 1
ATOM 1892 C C . ALA A 1 242 ? 11.872 27.991 13.581 1.00 81.69 242 ALA A C 1
ATOM 1894 O O . ALA A 1 242 ? 12.040 28.347 14.744 1.00 81.69 242 ALA A O 1
ATOM 1895 N N . ALA A 1 243 ? 11.888 28.873 12.574 1.00 76.81 243 ALA A N 1
ATOM 1896 C CA . ALA A 1 243 ? 12.107 30.306 12.777 1.00 76.81 243 ALA A CA 1
ATOM 1897 C C . ALA A 1 243 ? 10.990 30.986 13.597 1.00 76.81 243 ALA A C 1
ATOM 1899 O O . ALA A 1 243 ? 11.215 32.057 14.161 1.00 76.81 243 ALA A O 1
ATOM 1900 N N . GLY A 1 244 ? 9.801 30.375 13.669 1.00 75.56 244 GLY A N 1
ATOM 1901 C CA . GLY A 1 244 ? 8.647 30.900 14.403 1.00 75.56 244 GLY A CA 1
ATOM 1902 C C . GLY A 1 244 ? 7.988 29.918 15.373 1.00 75.56 244 GLY A C 1
ATOM 1903 O O . GLY A 1 244 ? 7.087 30.332 16.096 1.00 75.56 244 GLY A O 1
ATOM 1904 N N . ASN A 1 245 ? 8.402 28.648 15.411 1.00 84.88 245 ASN A N 1
ATOM 1905 C CA . ASN A 1 245 ? 7.709 27.572 16.131 1.00 84.88 245 ASN A CA 1
ATOM 1906 C C . ASN A 1 245 ? 8.687 26.720 16.950 1.00 84.88 245 ASN A C 1
ATOM 1908 O O . ASN A 1 245 ? 9.855 26.576 16.590 1.00 84.88 245 ASN A O 1
ATOM 1912 N N . GLU A 1 246 ? 8.206 26.119 18.038 1.00 90.69 246 GLU A N 1
ATOM 1913 C CA . GLU A 1 246 ? 8.982 25.159 18.824 1.00 90.69 246 GLU A CA 1
ATOM 1914 C C . GLU A 1 246 ? 8.817 23.768 18.202 1.00 90.69 246 GLU A C 1
ATOM 1916 O O . GLU A 1 246 ? 7.717 23.223 18.180 1.00 90.69 246 GLU A O 1
ATOM 1921 N N . ILE A 1 247 ? 9.897 23.178 17.685 1.00 91.75 247 ILE A N 1
ATOM 1922 C CA . ILE A 1 247 ? 9.852 21.863 17.030 1.00 91.75 247 ILE A CA 1
ATOM 1923 C C . ILE A 1 247 ? 10.620 20.843 17.867 1.00 91.75 247 ILE A C 1
ATOM 1925 O O . ILE A 1 247 ? 11.787 21.055 18.195 1.00 91.75 247 ILE A O 1
ATOM 1929 N N . LYS A 1 248 ? 9.990 19.705 18.169 1.00 92.19 248 LYS A N 1
ATOM 1930 C CA . LYS A 1 248 ? 10.641 18.548 18.797 1.00 92.19 248 LYS A CA 1
ATOM 1931 C C . LYS A 1 248 ? 10.533 17.334 17.890 1.00 92.19 248 LYS A C 1
ATOM 1933 O O . LYS A 1 248 ? 9.442 16.977 17.456 1.00 92.19 248 LYS A O 1
ATOM 1938 N N . ARG A 1 249 ? 11.668 16.691 17.619 1.00 90.94 249 ARG A N 1
ATOM 1939 C CA . ARG A 1 249 ? 11.721 15.445 16.846 1.00 90.94 249 ARG A CA 1
ATOM 1940 C C . ARG A 1 249 ? 11.581 14.248 17.775 1.00 90.94 249 ARG A C 1
ATOM 1942 O O . ARG A 1 249 ? 12.178 14.227 18.849 1.00 90.94 249 ARG A O 1
ATOM 1949 N N . PHE A 1 250 ? 10.804 13.263 17.354 1.00 87.44 250 PHE A N 1
ATOM 1950 C CA . PHE A 1 250 ? 10.678 11.997 18.056 1.00 87.44 250 PHE A CA 1
ATOM 1951 C C . PHE A 1 250 ? 11.884 11.094 17.758 1.00 87.44 250 PHE A C 1
ATOM 1953 O O . PHE A 1 250 ? 12.262 10.926 16.599 1.00 87.44 250 PHE A O 1
ATOM 1960 N N . SER A 1 251 ? 12.498 10.532 18.801 1.00 77.31 251 SER A N 1
ATOM 1961 C CA . SER A 1 251 ? 13.749 9.757 18.710 1.00 77.31 251 SER A CA 1
ATOM 1962 C C . SER A 1 251 ? 13.744 8.477 19.559 1.00 77.31 251 SER A C 1
ATOM 1964 O O . SER A 1 251 ? 14.803 7.989 19.940 1.00 77.31 251 SER A O 1
ATOM 1966 N N . SER A 1 252 ? 12.565 7.967 19.916 1.00 75.25 252 SER A N 1
ATOM 1967 C CA . SER A 1 252 ? 12.370 6.806 20.796 1.00 75.25 252 SER A CA 1
ATOM 1968 C C . SER A 1 252 ? 11.412 5.807 20.153 1.00 75.25 252 SER A C 1
ATOM 1970 O O . SER A 1 252 ? 10.720 6.163 19.215 1.00 75.25 252 SER A O 1
ATOM 1972 N N . ASP A 1 253 ? 11.310 4.593 20.689 1.00 65.75 253 ASP A N 1
ATOM 1973 C CA . ASP A 1 253 ? 10.287 3.609 20.284 1.00 65.75 253 ASP A CA 1
ATOM 1974 C C . ASP A 1 253 ? 9.235 3.383 21.377 1.00 65.75 253 ASP A C 1
ATOM 1976 O O . ASP A 1 253 ? 8.413 2.467 21.318 1.00 65.75 253 ASP A O 1
ATOM 1980 N N . SER A 1 254 ? 9.277 4.200 22.430 1.00 84.44 254 SER A N 1
ATOM 1981 C CA . SER A 1 254 ? 8.325 4.112 23.526 1.00 84.44 254 SER A CA 1
ATOM 1982 C C . SER A 1 254 ? 7.008 4.779 23.146 1.00 84.44 254 SER A C 1
ATOM 1984 O O . SER A 1 254 ? 6.933 6.001 22.996 1.00 84.44 254 SER A O 1
ATOM 1986 N N . VAL A 1 255 ? 5.942 3.978 23.102 1.00 83.12 255 VAL A N 1
ATOM 1987 C CA . VAL A 1 255 ? 4.556 4.451 22.952 1.00 83.12 255 VAL A CA 1
ATOM 1988 C C . VAL A 1 255 ? 4.199 5.483 24.032 1.00 83.12 255 VAL A C 1
ATOM 1990 O O . VAL A 1 255 ? 3.461 6.430 23.769 1.00 83.12 255 VAL A O 1
ATOM 1993 N N . GLN A 1 256 ? 4.769 5.359 25.236 1.00 86.94 256 GLN A N 1
ATOM 1994 C CA . GLN A 1 256 ? 4.572 6.337 26.305 1.00 86.94 256 GLN A CA 1
ATOM 1995 C C . GLN A 1 256 ? 5.214 7.689 25.964 1.00 86.94 256 GLN A C 1
ATOM 1997 O O . GLN A 1 256 ? 4.564 8.721 26.097 1.00 86.94 256 GLN A O 1
ATOM 2002 N N . GLN A 1 257 ? 6.459 7.698 25.480 1.00 88.81 257 GLN A N 1
ATOM 2003 C CA . GLN A 1 257 ? 7.131 8.945 25.094 1.00 88.81 257 GLN A CA 1
ATOM 2004 C C . GLN A 1 257 ? 6.483 9.584 23.859 1.00 88.81 257 GLN A C 1
ATOM 2006 O O . GLN A 1 257 ? 6.425 10.808 23.765 1.00 88.81 257 GLN A O 1
ATOM 2011 N N . MET A 1 258 ? 5.948 8.774 22.938 1.00 92.75 258 MET A N 1
ATOM 2012 C CA . MET A 1 258 ? 5.118 9.257 21.831 1.00 92.75 258 MET A CA 1
ATOM 2013 C C . MET A 1 258 ? 3.878 9.979 22.367 1.00 92.75 258 MET A C 1
ATOM 2015 O O . MET A 1 258 ? 3.618 11.113 21.971 1.00 92.75 258 MET A O 1
ATOM 2019 N N . ALA A 1 259 ? 3.155 9.364 23.307 1.00 93.12 259 ALA A N 1
ATOM 2020 C CA . ALA A 1 259 ? 1.979 9.968 23.927 1.00 93.12 259 ALA A CA 1
ATOM 2021 C C . ALA A 1 259 ? 2.314 11.279 24.661 1.00 93.12 259 ALA A C 1
ATOM 2023 O O . ALA A 1 259 ? 1.604 12.268 24.496 1.00 93.12 259 ALA A O 1
ATOM 2024 N N . GLU A 1 260 ? 3.407 11.318 25.428 1.00 93.25 260 GLU A N 1
ATOM 2025 C CA . GLU A 1 260 ? 3.879 12.523 26.129 1.00 93.25 260 GLU A CA 1
ATOM 2026 C C . GLU A 1 260 ? 4.245 13.648 25.149 1.00 93.25 260 GLU A C 1
ATOM 2028 O O . GLU A 1 260 ? 3.883 14.810 25.356 1.00 93.25 260 GLU A O 1
ATOM 2033 N N . LEU A 1 261 ? 4.918 13.313 24.045 1.00 94.38 261 LEU A N 1
ATOM 2034 C CA . LEU A 1 261 ? 5.278 14.282 23.016 1.00 94.38 261 LEU A CA 1
ATOM 2035 C C . LEU A 1 261 ? 4.040 14.808 22.273 1.00 94.38 261 LEU A C 1
ATOM 2037 O O . LEU A 1 261 ? 3.929 16.014 22.047 1.00 94.38 261 LEU A O 1
ATOM 2041 N N . MET A 1 262 ? 3.089 13.932 21.942 1.00 96.06 262 MET A N 1
ATOM 2042 C CA . MET A 1 262 ? 1.811 14.315 21.335 1.00 96.06 262 MET A CA 1
ATOM 2043 C C . MET A 1 262 ? 0.938 15.147 22.282 1.00 96.06 262 MET A C 1
ATOM 2045 O O . MET A 1 262 ? 0.168 15.979 21.812 1.00 96.06 262 MET A O 1
ATOM 2049 N N . GLN A 1 263 ? 1.041 14.955 23.600 1.00 95.12 263 GLN A N 1
ATOM 2050 C CA . GLN A 1 263 ? 0.375 15.802 24.599 1.00 95.12 263 GLN A CA 1
ATOM 2051 C C . GLN A 1 263 ? 1.002 17.193 24.706 1.00 95.12 263 GLN A C 1
ATOM 2053 O O . GLN A 1 263 ? 0.302 18.160 24.994 1.00 95.12 263 GLN A O 1
ATOM 2058 N N . TRP A 1 264 ? 2.317 17.302 24.507 1.00 95.62 264 TRP A N 1
ATOM 2059 C CA . TRP A 1 264 ? 3.019 18.584 24.522 1.00 95.62 264 TRP A CA 1
ATOM 2060 C C . TRP A 1 264 ? 2.759 19.421 23.259 1.00 95.62 264 TRP A C 1
ATOM 2062 O O . TRP A 1 264 ? 2.797 20.650 23.345 1.00 95.62 264 TRP A O 1
ATOM 2072 N N . ALA A 1 265 ? 2.538 18.776 22.112 1.00 95.88 265 ALA A N 1
ATOM 2073 C CA . ALA A 1 265 ? 2.421 19.432 20.813 1.00 95.88 265 ALA A CA 1
ATOM 2074 C C . ALA A 1 265 ? 1.020 19.995 20.530 1.00 95.88 265 ALA A C 1
ATOM 2076 O O . ALA A 1 265 ? 0.015 19.414 20.925 1.00 95.88 265 ALA A O 1
ATOM 2077 N N . ASP A 1 266 ? 0.961 21.068 19.744 1.00 94.38 266 ASP A N 1
ATOM 2078 C CA . ASP A 1 266 ? -0.264 21.562 19.104 1.00 94.38 266 ASP A CA 1
ATOM 2079 C C . ASP A 1 266 ? -0.526 20.808 17.784 1.00 94.38 266 ASP A C 1
ATOM 2081 O O . ASP A 1 266 ? -1.672 20.523 17.419 1.00 94.38 266 ASP A O 1
ATOM 2085 N N . LEU A 1 267 ? 0.556 20.415 17.097 1.00 95.06 267 LEU A N 1
ATOM 2086 C CA . LEU A 1 267 ? 0.555 19.671 15.837 1.00 95.06 267 LEU A CA 1
ATOM 2087 C C . LEU A 1 267 ? 1.579 18.526 15.871 1.00 95.06 267 LEU A C 1
ATOM 2089 O O . LEU A 1 267 ? 2.765 18.753 16.092 1.00 95.06 267 LEU A O 1
ATOM 2093 N N . ALA A 1 268 ? 1.145 17.308 15.573 1.00 96.69 268 ALA A N 1
ATOM 2094 C CA . ALA A 1 268 ? 1.995 16.167 15.268 1.00 96.69 268 ALA A CA 1
ATOM 2095 C C . ALA A 1 268 ? 2.082 15.965 13.747 1.00 96.69 268 ALA A C 1
ATOM 2097 O O . ALA A 1 268 ? 1.078 15.713 13.079 1.00 96.69 268 ALA A O 1
ATOM 2098 N N . TRP A 1 269 ? 3.291 16.073 13.203 1.00 95.69 269 TRP A N 1
ATOM 2099 C CA . TRP A 1 269 ? 3.614 15.801 11.807 1.00 95.69 269 TRP A CA 1
ATOM 2100 C C . TRP A 1 269 ? 4.265 14.427 11.695 1.00 95.69 269 TRP A C 1
ATOM 2102 O O . TRP A 1 269 ? 5.365 14.225 12.203 1.00 95.69 269 TRP A O 1
ATOM 2112 N N . PHE A 1 270 ? 3.627 13.520 10.961 1.00 94.94 270 PHE A N 1
ATOM 2113 C CA . PHE A 1 270 ? 4.183 12.233 10.550 1.00 94.94 270 PHE A CA 1
ATOM 2114 C C . PHE A 1 270 ? 4.642 12.316 9.100 1.00 94.94 270 PHE A C 1
ATOM 2116 O O . PHE A 1 270 ? 3.841 12.569 8.205 1.00 94.94 270 PHE A O 1
ATOM 2123 N N . GLU A 1 271 ? 5.938 12.155 8.860 1.00 91.56 271 GLU A N 1
ATOM 2124 C CA . GLU A 1 271 ? 6.509 12.260 7.512 1.00 91.56 271 GLU A CA 1
ATOM 2125 C C . GLU A 1 271 ? 6.300 10.994 6.675 1.00 91.56 271 GLU A C 1
ATOM 2127 O O . GLU A 1 271 ? 6.577 11.002 5.484 1.00 91.56 271 GLU A O 1
ATOM 2132 N N . TRP A 1 272 ? 5.794 9.926 7.285 1.00 88.31 272 TRP A N 1
ATOM 2133 C CA . TRP A 1 272 ? 5.572 8.634 6.652 1.00 88.31 272 TRP A CA 1
ATOM 2134 C C . TRP A 1 272 ? 4.243 8.041 7.133 1.00 88.31 272 TRP A C 1
ATOM 2136 O O . TRP A 1 272 ? 3.753 8.355 8.224 1.00 88.31 272 TRP A O 1
ATOM 2146 N N . CYS A 1 273 ? 3.648 7.192 6.304 1.00 87.94 273 CYS A N 1
ATOM 2147 C CA . CYS A 1 273 ? 2.543 6.309 6.650 1.00 87.94 273 CYS A CA 1
ATOM 2148 C C . CYS A 1 273 ? 3.100 4.950 7.092 1.00 87.94 273 CYS A C 1
ATOM 2150 O O . CYS A 1 273 ? 2.970 3.945 6.392 1.00 87.94 273 CYS A O 1
ATOM 2152 N N . ASP A 1 274 ? 3.714 4.945 8.271 1.00 85.94 274 ASP A N 1
ATOM 2153 C CA . ASP A 1 274 ? 4.455 3.810 8.811 1.00 85.94 274 ASP A CA 1
ATOM 2154 C C . ASP A 1 274 ? 3.966 3.391 10.208 1.00 85.94 274 ASP A C 1
ATOM 2156 O O . ASP A 1 274 ? 2.920 3.826 10.705 1.00 85.94 274 ASP A O 1
ATOM 2160 N N . GLN A 1 275 ? 4.754 2.543 10.872 1.00 88.00 275 GLN A N 1
ATOM 2161 C CA . GLN A 1 275 ? 4.440 2.037 12.201 1.00 88.00 275 GLN A CA 1
ATOM 2162 C C . GLN A 1 275 ? 4.286 3.143 13.257 1.00 88.00 275 GLN A C 1
ATOM 2164 O O . GLN A 1 275 ? 3.488 2.974 14.181 1.00 88.00 275 GLN A O 1
ATOM 2169 N N . LEU A 1 276 ? 4.987 4.280 13.132 1.00 91.19 276 LEU A N 1
ATOM 2170 C CA . LEU A 1 276 ? 4.832 5.396 14.071 1.00 91.19 276 LEU A CA 1
ATOM 2171 C C . LEU A 1 276 ? 3.444 6.018 13.942 1.00 91.19 276 LEU A C 1
ATOM 2173 O O . LEU A 1 276 ? 2.798 6.282 14.957 1.00 91.19 276 LEU A O 1
ATOM 2177 N N . LEU A 1 277 ? 2.965 6.212 12.712 1.00 94.62 277 LEU A N 1
ATOM 2178 C CA . LEU A 1 277 ? 1.617 6.717 12.466 1.00 94.62 277 LEU A CA 1
ATOM 2179 C C . LEU A 1 277 ? 0.556 5.724 12.954 1.00 94.62 277 LEU A C 1
ATOM 2181 O O . LEU A 1 277 ? -0.380 6.113 13.655 1.00 94.62 277 LEU A O 1
ATOM 2185 N N . ILE A 1 278 ? 0.719 4.435 12.645 1.00 91.75 278 ILE A N 1
ATOM 2186 C CA . ILE A 1 278 ? -0.196 3.374 13.093 1.00 91.75 278 ILE A CA 1
ATOM 2187 C C . ILE A 1 278 ? -0.287 3.366 14.626 1.00 91.75 278 ILE A C 1
ATOM 2189 O O . ILE A 1 278 ? -1.383 3.371 15.187 1.00 91.75 278 ILE A O 1
ATOM 2193 N N . GLN A 1 279 ? 0.845 3.417 15.331 1.00 92.75 279 GLN A N 1
ATOM 2194 C CA . GLN A 1 279 ? 0.868 3.480 16.795 1.00 92.75 279 GLN A CA 1
ATOM 2195 C C . GLN A 1 279 ? 0.233 4.764 17.335 1.00 92.75 279 GLN A C 1
ATOM 2197 O O . GLN A 1 279 ? -0.585 4.698 18.253 1.00 92.75 279 GLN A O 1
ATOM 2202 N N . ALA A 1 280 ? 0.547 5.918 16.747 1.00 94.56 280 ALA A N 1
ATOM 2203 C CA . ALA A 1 280 ? -0.019 7.196 17.161 1.00 94.56 280 ALA A CA 1
ATOM 2204 C C . ALA A 1 280 ? -1.544 7.225 17.014 1.00 94.56 280 ALA A C 1
ATOM 2206 O O . ALA A 1 280 ? -2.247 7.725 17.893 1.00 94.56 280 ALA A O 1
ATOM 2207 N N . THR A 1 281 ? -2.082 6.626 15.949 1.00 94.75 281 THR A N 1
ATOM 2208 C CA . THR A 1 281 ? -3.534 6.520 15.759 1.00 94.75 281 THR A CA 1
ATOM 2209 C C . THR A 1 281 ? -4.202 5.493 16.678 1.00 94.75 281 THR A C 1
ATOM 2211 O O . THR A 1 281 ? -5.411 5.554 16.874 1.00 94.75 281 THR A O 1
ATOM 2214 N N . LYS A 1 282 ? -3.459 4.622 17.369 1.00 92.44 282 LYS A N 1
ATOM 2215 C CA . LYS A 1 282 ? -4.006 3.794 18.464 1.00 92.44 282 LYS A CA 1
ATOM 2216 C C . LYS A 1 282 ? -4.131 4.569 19.782 1.00 92.44 282 LYS A C 1
ATOM 2218 O O . LYS A 1 282 ? -4.913 4.180 20.647 1.00 92.44 282 LYS A O 1
ATOM 2223 N N . LEU A 1 283 ? -3.425 5.692 19.931 1.00 91.31 283 LEU A N 1
ATOM 2224 C CA . LEU A 1 283 ? -3.487 6.545 21.119 1.00 91.31 283 LEU A CA 1
ATOM 2225 C C . LEU A 1 283 ? -4.725 7.453 21.130 1.00 91.31 283 LEU A C 1
ATOM 2227 O O . LEU A 1 283 ? -5.399 7.669 20.116 1.00 91.31 283 LEU A O 1
ATOM 2231 N N . HIS A 1 284 ? -5.031 8.008 22.304 1.00 89.44 284 HIS A N 1
ATOM 2232 C CA . HIS A 1 284 ? -5.992 9.101 22.415 1.00 89.44 284 HIS A CA 1
ATOM 2233 C C . HIS A 1 284 ? -5.435 10.340 21.701 1.00 89.44 284 HIS A C 1
ATOM 2235 O O . HIS A 1 284 ? -4.314 10.764 21.973 1.00 89.44 284 HIS A O 1
ATOM 2241 N N . LYS A 1 285 ? -6.226 10.948 20.813 1.00 92.19 285 LYS A N 1
ATOM 2242 C CA . LYS A 1 285 ? -5.814 12.134 20.058 1.00 92.19 285 LYS A CA 1
ATOM 2243 C C . LYS A 1 285 ? -5.749 13.363 20.973 1.00 92.19 285 LYS A C 1
ATOM 2245 O O . LYS A 1 285 ? -6.765 13.768 21.530 1.00 92.19 285 LYS A O 1
ATOM 2250 N N . THR A 1 286 ? -4.567 13.954 21.130 1.00 93.81 286 THR A N 1
ATOM 2251 C CA . THR A 1 286 ? -4.326 15.117 22.014 1.00 93.81 286 THR A CA 1
ATOM 2252 C C . THR A 1 286 ? -3.984 16.397 21.263 1.00 93.81 286 THR A C 1
ATOM 2254 O O . THR A 1 286 ? -4.127 17.480 21.816 1.00 93.81 286 THR A O 1
ATOM 2257 N N . CYS A 1 287 ? -3.572 16.277 20.004 1.00 94.25 287 CYS A N 1
ATOM 2258 C CA . CYS A 1 287 ? -3.163 17.378 19.145 1.00 94.25 287 CYS A CA 1
ATOM 2259 C C . CYS A 1 287 ? -3.662 17.155 17.712 1.00 94.25 287 CYS A C 1
ATOM 2261 O O . CYS A 1 287 ? -4.261 16.116 17.398 1.00 94.25 287 CYS A O 1
ATOM 2263 N N . LYS A 1 288 ? -3.455 18.139 16.834 1.00 95.88 288 LYS A N 1
ATOM 2264 C CA . LYS A 1 288 ? -3.718 17.970 15.401 1.00 95.88 288 LYS A CA 1
ATOM 2265 C C . LYS A 1 288 ? -2.715 16.992 14.809 1.00 95.88 288 LYS A C 1
ATOM 2267 O O . LYS A 1 288 ? -1.548 17.044 15.167 1.00 95.88 288 LYS A O 1
ATOM 2272 N N . ILE A 1 289 ? -3.148 16.122 13.905 1.00 97.00 289 ILE A N 1
ATOM 2273 C CA . ILE A 1 289 ? -2.272 15.130 13.275 1.00 97.00 289 ILE A CA 1
ATOM 2274 C C . ILE A 1 289 ? -2.282 15.339 11.767 1.00 97.00 289 ILE A C 1
ATOM 2276 O O . ILE A 1 289 ? -3.339 15.299 11.133 1.00 97.00 289 ILE A O 1
ATOM 2280 N N . ILE A 1 290 ? -1.101 15.531 11.190 1.00 96.69 290 ILE A N 1
ATOM 2281 C CA . ILE A 1 290 ? -0.899 15.484 9.744 1.00 96.69 290 ILE A CA 1
ATOM 2282 C C . ILE A 1 290 ? 0.024 14.327 9.396 1.00 96.69 290 ILE A C 1
ATOM 2284 O O . ILE A 1 290 ? 0.980 14.050 10.116 1.00 96.69 290 ILE A O 1
ATOM 2288 N N . CYS A 1 291 ? -0.268 13.666 8.285 1.00 95.38 291 CYS A N 1
ATOM 2289 C CA . CYS A 1 291 ? 0.597 12.650 7.703 1.00 95.38 291 CYS A CA 1
ATOM 2290 C C . CYS A 1 291 ? 0.971 13.083 6.291 1.00 95.38 291 CYS A C 1
ATOM 2292 O O . CYS A 1 291 ? 0.099 13.499 5.529 1.00 95.38 291 CYS A O 1
ATOM 2294 N N . ARG A 1 292 ? 2.246 12.972 5.931 1.00 93.62 292 ARG A N 1
ATOM 2295 C CA . ARG A 1 292 ? 2.706 13.022 4.551 1.00 93.62 292 ARG A CA 1
ATOM 2296 C C . ARG A 1 292 ? 2.987 11.599 4.088 1.00 93.62 292 ARG A C 1
ATOM 2298 O O . ARG A 1 292 ? 3.812 10.921 4.677 1.00 93.62 292 ARG A O 1
ATOM 2305 N N . LEU A 1 293 ? 2.287 11.153 3.050 1.00 91.12 293 LEU A N 1
ATOM 2306 C CA . LEU A 1 293 ? 2.409 9.790 2.539 1.00 91.12 293 LEU A CA 1
ATOM 2307 C C . LEU A 1 293 ? 3.193 9.786 1.223 1.00 91.12 293 LEU A C 1
ATOM 2309 O O . LEU A 1 293 ? 2.898 10.525 0.275 1.00 91.12 293 LEU A O 1
ATOM 2313 N N . HIS A 1 294 ? 4.201 8.927 1.169 1.00 85.69 294 HIS A N 1
ATOM 2314 C CA . HIS A 1 294 ? 5.094 8.686 0.052 1.00 85.69 294 HIS A CA 1
ATOM 2315 C C . HIS A 1 294 ? 4.572 7.577 -0.863 1.00 85.69 294 HIS A C 1
ATOM 2317 O O . HIS A 1 294 ? 4.009 6.578 -0.433 1.00 85.69 294 HIS A O 1
ATOM 2323 N N . SER A 1 295 ? 4.811 7.720 -2.169 1.00 83.94 295 SER A N 1
ATOM 2324 C CA . SER A 1 295 ? 4.170 6.886 -3.199 1.00 83.94 295 SER A CA 1
ATOM 2325 C C . SER A 1 295 ? 4.264 5.372 -2.999 1.00 83.94 295 SER A C 1
ATOM 2327 O O . SER A 1 295 ? 3.345 4.679 -3.403 1.00 83.94 295 SER A O 1
ATOM 2329 N N . TYR A 1 296 ? 5.355 4.858 -2.422 1.00 79.56 296 TYR A N 1
ATOM 2330 C CA . TYR A 1 296 ? 5.513 3.417 -2.205 1.00 79.56 296 TYR A CA 1
ATOM 2331 C C . TYR A 1 296 ? 4.551 2.891 -1.133 1.00 79.56 296 TYR A C 1
ATOM 2333 O O . TYR A 1 296 ? 3.994 1.810 -1.288 1.00 79.56 296 TYR A O 1
ATOM 2341 N N . GLU A 1 297 ? 4.288 3.688 -0.097 1.00 84.31 297 GLU A N 1
ATOM 2342 C CA . GLU A 1 297 ? 3.404 3.334 1.018 1.00 84.31 297 GLU A CA 1
ATOM 2343 C C . GLU A 1 297 ? 1.960 3.139 0.547 1.00 84.31 297 GLU A C 1
ATOM 2345 O O . GLU A 1 297 ? 1.227 2.336 1.108 1.00 84.31 297 GLU A O 1
ATOM 2350 N N . ALA A 1 298 ? 1.568 3.796 -0.549 1.00 84.94 298 ALA A N 1
ATOM 2351 C CA . ALA A 1 298 ? 0.262 3.591 -1.167 1.00 84.94 298 ALA A CA 1
ATOM 2352 C C . ALA A 1 298 ? 0.056 2.170 -1.724 1.00 84.94 298 ALA A C 1
ATOM 2354 O O . ALA A 1 298 ? -1.082 1.768 -1.944 1.00 84.94 298 ALA A O 1
ATOM 2355 N N . PHE A 1 299 ? 1.130 1.405 -1.935 1.00 79.88 299 PHE A N 1
ATOM 2356 C CA . PHE A 1 299 ? 1.082 0.024 -2.421 1.00 79.88 299 PHE A CA 1
ATOM 2357 C C . PHE A 1 299 ? 1.319 -1.017 -1.311 1.00 79.88 299 PHE A C 1
ATOM 2359 O O . PHE A 1 299 ? 1.318 -2.213 -1.596 1.00 79.88 299 PHE A O 1
ATOM 2366 N N . THR A 1 300 ? 1.526 -0.596 -0.057 1.00 79.50 300 THR A N 1
ATOM 2367 C CA . THR A 1 300 ? 1.693 -1.501 1.095 1.00 79.50 300 THR A CA 1
ATOM 2368 C C . THR A 1 300 ? 0.383 -1.654 1.866 1.00 79.50 300 THR A C 1
ATOM 2370 O O . THR A 1 300 ? -0.592 -0.984 1.559 1.00 79.50 300 THR A O 1
ATOM 2373 N N . GLN A 1 301 ? 0.337 -2.526 2.880 1.00 77.69 301 GLN A N 1
ATOM 2374 C CA . GLN A 1 301 ? -0.830 -2.662 3.768 1.00 77.69 301 GLN A CA 1
ATOM 2375 C C . GLN A 1 301 ? -0.886 -1.598 4.877 1.00 77.69 301 GLN A C 1
ATOM 2377 O O . GLN A 1 301 ? -1.912 -1.467 5.538 1.00 77.69 301 GLN A O 1
ATOM 2382 N N . MET A 1 302 ? 0.176 -0.805 5.067 1.00 81.81 302 MET A N 1
ATOM 2383 C CA . MET A 1 302 ? 0.260 0.150 6.179 1.00 81.81 302 MET A CA 1
ATOM 2384 C C . MET A 1 302 ? -0.884 1.173 6.198 1.00 81.81 302 MET A C 1
ATOM 2386 O O . MET A 1 302 ? -1.442 1.396 7.273 1.00 81.81 302 MET A O 1
ATOM 2390 N N . PRO A 1 303 ? -1.322 1.751 5.059 1.00 88.81 303 PRO A N 1
ATOM 2391 C CA . PRO A 1 303 ? -2.468 2.652 5.069 1.00 88.81 303 PRO A CA 1
ATOM 2392 C C . PRO A 1 303 ? -3.761 2.000 5.575 1.00 88.81 303 PRO A C 1
ATOM 2394 O O . PRO A 1 303 ? -4.605 2.703 6.119 1.00 88.81 303 PRO A O 1
ATOM 2397 N N . ALA A 1 304 ? -3.932 0.680 5.448 1.00 85.06 304 ALA A N 1
ATOM 2398 C CA . ALA A 1 304 ? -5.119 -0.019 5.942 1.00 85.06 304 ALA A CA 1
ATOM 2399 C C . ALA A 1 304 ? -5.140 -0.176 7.477 1.00 85.06 304 ALA A C 1
ATOM 2401 O O . ALA A 1 304 ? -6.205 -0.408 8.050 1.00 85.06 304 ALA A O 1
ATOM 2402 N N . GLU A 1 305 ? -3.990 -0.040 8.141 1.00 88.25 305 GLU A N 1
ATOM 2403 C CA . GLU A 1 305 ? -3.845 -0.157 9.599 1.00 88.25 305 GLU A CA 1
ATOM 2404 C C . GLU A 1 305 ? -3.964 1.186 10.340 1.00 88.25 305 GLU A C 1
ATOM 2406 O O . GLU A 1 305 ? -4.065 1.215 11.569 1.00 88.25 305 GLU A O 1
ATOM 2411 N N . VAL A 1 306 ? -3.942 2.303 9.610 1.00 90.75 306 VAL A N 1
ATOM 2412 C CA . VAL A 1 306 ? -4.054 3.654 10.170 1.00 90.75 306 VAL A CA 1
ATOM 2413 C C . VAL A 1 306 ? -5.520 3.986 10.449 1.00 90.75 306 VAL A C 1
ATOM 2415 O O . VAL A 1 306 ? -6.368 3.914 9.559 1.00 90.75 306 VAL A O 1
ATOM 2418 N N . ASP A 1 307 ? -5.826 4.443 11.667 1.00 91.06 307 ASP A N 1
ATOM 2419 C CA . ASP A 1 307 ? -7.134 5.040 11.959 1.00 91.06 307 ASP A CA 1
ATOM 2420 C C . ASP A 1 307 ? -7.187 6.477 11.407 1.00 91.06 307 ASP A C 1
ATOM 2422 O O . ASP A 1 307 ? -6.846 7.466 12.067 1.00 91.06 307 ASP A O 1
ATOM 2426 N N . TRP A 1 308 ? -7.619 6.580 10.148 1.00 92.12 308 TRP A N 1
ATOM 2427 C CA . TRP A 1 308 ? -7.710 7.831 9.393 1.00 92.12 308 TRP A CA 1
ATOM 2428 C C . TRP A 1 308 ? -8.681 8.854 9.987 1.00 92.12 308 TRP A C 1
ATOM 2430 O O . TRP A 1 308 ? -8.547 10.042 9.690 1.00 92.12 308 TRP A O 1
ATOM 2440 N N . THR A 1 309 ? -9.599 8.447 10.874 1.00 90.50 309 THR A N 1
ATOM 2441 C CA . THR A 1 309 ? -10.512 9.378 11.562 1.00 90.50 309 THR A CA 1
ATOM 2442 C C . THR A 1 309 ? -9.768 10.310 12.522 1.00 90.50 309 THR A C 1
ATOM 2444 O O . THR A 1 309 ? -10.221 11.421 12.813 1.00 90.50 309 THR A O 1
ATOM 2447 N N . LYS A 1 310 ? -8.581 9.898 12.983 1.00 93.19 310 LYS A N 1
ATOM 2448 C CA . LYS A 1 310 ? -7.719 10.699 13.856 1.00 93.19 310 LYS A CA 1
ATOM 2449 C C . LYS A 1 310 ? -6.798 11.640 13.091 1.00 93.19 310 LYS A C 1
ATOM 2451 O O . LYS A 1 310 ? -6.225 12.536 13.712 1.00 93.19 310 LYS A O 1
ATOM 2456 N N . ILE A 1 311 ? -6.697 11.517 11.772 1.00 94.88 311 ILE A N 1
ATOM 2457 C CA . ILE A 1 311 ? -5.823 12.349 10.942 1.00 94.88 311 ILE A CA 1
ATOM 2458 C C . ILE A 1 311 ? -6.587 13.589 10.466 1.00 94.88 311 ILE A C 1
ATOM 2460 O O . ILE A 1 311 ? -7.662 13.491 9.886 1.00 94.88 311 ILE A O 1
ATOM 2464 N N . ASP A 1 312 ? -6.049 14.785 10.711 1.00 95.56 312 ASP A N 1
ATOM 2465 C CA . ASP A 1 312 ? -6.682 16.036 10.275 1.00 95.56 312 ASP A CA 1
ATOM 2466 C C . ASP A 1 312 ? -6.404 16.331 8.795 1.00 95.56 312 ASP A C 1
ATOM 2468 O O . ASP A 1 312 ? -7.296 16.807 8.083 1.00 95.56 312 ASP A O 1
ATOM 2472 N N . ARG A 1 313 ? -5.181 16.068 8.311 1.00 95.44 313 ARG A N 1
ATOM 2473 C CA . ARG A 1 313 ? -4.809 16.200 6.890 1.00 95.44 313 ARG A CA 1
ATOM 2474 C C . ARG A 1 313 ? -3.845 15.105 6.456 1.00 95.44 313 ARG A C 1
ATOM 2476 O O . ARG A 1 313 ? -2.867 14.827 7.146 1.00 95.44 313 ARG A O 1
ATOM 2483 N N . LEU A 1 314 ? -4.093 14.567 5.267 1.00 95.69 314 LEU A N 1
ATOM 2484 C CA . LEU A 1 314 ? -3.152 13.723 4.541 1.00 95.69 314 LEU A CA 1
ATOM 2485 C C . LEU A 1 314 ? -2.530 14.530 3.405 1.00 95.69 314 LEU A C 1
ATOM 2487 O O . LEU A 1 314 ? -3.238 15.050 2.547 1.00 95.69 314 LEU A O 1
ATOM 2491 N N . ILE A 1 315 ? -1.211 14.633 3.397 1.00 95.44 315 ILE A N 1
ATOM 2492 C CA . ILE A 1 315 ? -0.438 15.361 2.401 1.00 95.44 315 ILE A CA 1
ATOM 2493 C C . ILE A 1 315 ? 0.120 14.351 1.408 1.00 95.44 315 ILE A C 1
ATOM 2495 O O . ILE A 1 315 ? 0.796 13.397 1.791 1.00 95.44 315 ILE A O 1
ATOM 2499 N N . LEU A 1 316 ? -0.148 14.573 0.126 1.00 94.31 316 LEU A N 1
ATOM 2500 C CA . LEU A 1 316 ? 0.312 13.719 -0.961 1.00 94.31 316 LEU A CA 1
ATOM 2501 C C . LEU A 1 316 ? 1.122 14.537 -1.954 1.00 94.31 316 LEU A C 1
ATOM 2503 O O . LEU A 1 316 ? 0.821 15.696 -2.231 1.00 94.31 316 LEU A O 1
ATOM 2507 N N . VAL A 1 317 ? 2.155 13.914 -2.511 1.00 90.88 317 VAL A N 1
ATOM 2508 C CA . VAL A 1 317 ? 3.073 14.599 -3.427 1.00 90.88 317 VAL A CA 1
ATOM 2509 C C . VAL A 1 317 ? 2.442 14.8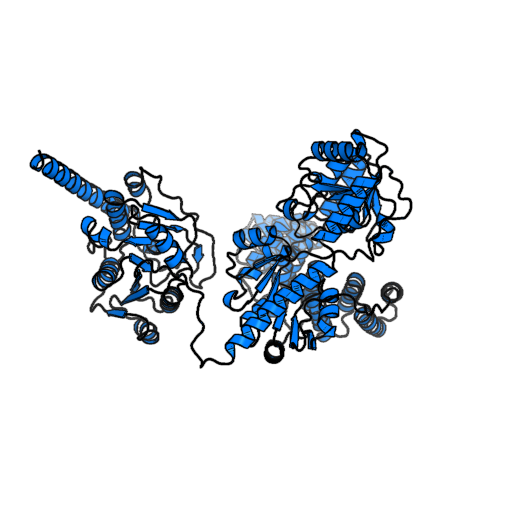48 -4.800 1.00 90.88 317 VAL A C 1
ATOM 2511 O O . VAL A 1 317 ? 2.843 15.782 -5.490 1.00 90.88 317 VAL A O 1
ATOM 2514 N N . ASN A 1 318 ? 1.470 14.035 -5.215 1.00 91.00 318 ASN A N 1
ATOM 2515 C CA . ASN A 1 318 ? 0.801 14.142 -6.512 1.00 91.00 318 ASN A CA 1
ATOM 2516 C C . ASN A 1 318 ? -0.580 13.463 -6.454 1.00 91.00 318 ASN A C 1
ATOM 2518 O O . ASN A 1 318 ? -0.807 12.580 -5.623 1.00 91.00 318 ASN A O 1
ATOM 2522 N N . GLN A 1 319 ? -1.493 13.896 -7.322 1.00 90.12 319 GLN A N 1
ATOM 2523 C CA . GLN A 1 319 ? -2.863 13.402 -7.418 1.00 90.12 319 GLN A CA 1
ATOM 2524 C C . GLN A 1 319 ? -2.918 11.906 -7.747 1.00 90.12 319 GLN A C 1
ATOM 2526 O O . GLN A 1 319 ? -3.700 11.190 -7.138 1.00 90.12 319 GLN A O 1
ATOM 2531 N N . ASN A 1 320 ? -2.022 11.402 -8.598 1.00 89.12 320 ASN A N 1
ATOM 2532 C CA . ASN A 1 320 ? -1.973 9.973 -8.925 1.00 89.12 320 ASN A CA 1
ATOM 2533 C C . ASN A 1 320 ? -1.734 9.074 -7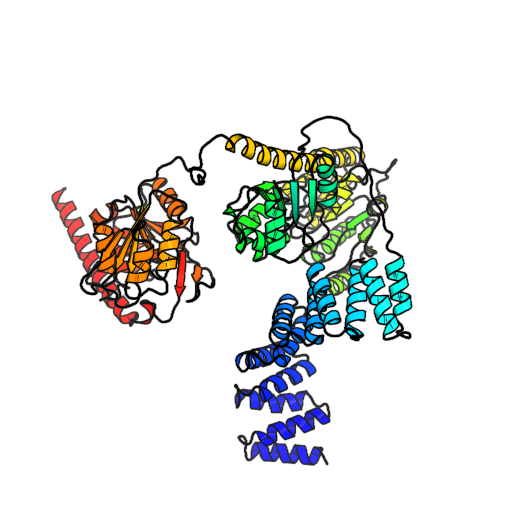.700 1.00 89.12 320 ASN A C 1
ATOM 2535 O O . ASN A 1 320 ? -2.240 7.960 -7.647 1.00 89.12 320 ASN A O 1
ATOM 2539 N N . VAL A 1 321 ? -1.004 9.549 -6.684 1.00 89.56 321 VAL A N 1
ATOM 2540 C CA . VAL A 1 321 ? -0.853 8.819 -5.416 1.00 89.56 321 VAL A CA 1
ATOM 2541 C C . VAL A 1 321 ? -2.183 8.778 -4.666 1.00 89.56 321 VAL A C 1
ATOM 2543 O O . VAL A 1 321 ? -2.512 7.761 -4.069 1.00 89.56 321 VAL A O 1
ATOM 2546 N N . ALA A 1 322 ? -2.970 9.856 -4.710 1.00 89.31 322 ALA A N 1
ATOM 2547 C CA . ALA A 1 322 ? -4.310 9.870 -4.129 1.00 89.31 322 ALA A CA 1
ATOM 2548 C C . ALA A 1 322 ? -5.235 8.875 -4.834 1.00 89.31 322 ALA A C 1
ATOM 2550 O O . ALA A 1 322 ? -6.008 8.193 -4.165 1.00 89.31 322 ALA A O 1
ATOM 2551 N N . ASP A 1 323 ? -5.129 8.778 -6.157 1.00 86.31 323 ASP A N 1
ATOM 2552 C CA . ASP A 1 323 ? -5.925 7.861 -6.968 1.00 86.31 323 ASP A CA 1
ATOM 2553 C C . ASP A 1 323 ? -5.578 6.403 -6.626 1.00 86.31 323 ASP A C 1
ATOM 2555 O O . ASP A 1 323 ? -6.478 5.632 -6.301 1.00 86.31 323 ASP A O 1
ATOM 2559 N N . VAL A 1 324 ? -4.283 6.069 -6.541 1.00 83.81 324 VAL A N 1
ATOM 2560 C CA . VAL A 1 324 ? -3.791 4.764 -6.055 1.00 83.81 324 VAL A CA 1
ATOM 2561 C C . VAL A 1 324 ? -4.297 4.477 -4.638 1.00 83.81 324 VAL A C 1
ATOM 2563 O O . VAL A 1 324 ? -4.840 3.410 -4.374 1.00 83.81 324 VAL A O 1
ATOM 2566 N N . LEU A 1 325 ? -4.192 5.427 -3.706 1.00 83.44 325 LEU A N 1
ATOM 2567 C CA . LEU A 1 325 ? -4.693 5.229 -2.341 1.00 83.44 325 LEU A CA 1
ATOM 2568 C C . LEU A 1 325 ? -6.203 4.976 -2.291 1.00 83.44 325 LEU A C 1
ATOM 2570 O O . LEU A 1 325 ? -6.667 4.189 -1.469 1.00 83.44 325 LEU A O 1
ATOM 2574 N N . ASN A 1 326 ? -6.979 5.652 -3.136 1.00 81.94 326 ASN A N 1
ATOM 2575 C CA . ASN A 1 326 ? -8.419 5.430 -3.214 1.00 81.94 326 ASN A CA 1
ATOM 2576 C C . ASN A 1 326 ? -8.736 4.058 -3.826 1.00 81.94 326 ASN A C 1
ATOM 2578 O O . ASN A 1 326 ? -9.682 3.415 -3.381 1.00 81.94 326 ASN A O 1
ATOM 2582 N N . GLU A 1 327 ? -7.943 3.609 -4.802 1.00 78.56 327 GLU A N 1
ATOM 2583 C CA . GLU A 1 327 ? -8.085 2.300 -5.444 1.00 78.56 327 GLU A CA 1
ATOM 2584 C C . GLU A 1 327 ? -7.767 1.145 -4.484 1.00 78.56 327 GLU A C 1
ATOM 2586 O O . GLU A 1 327 ? -8.525 0.177 -4.421 1.00 78.56 327 GLU A O 1
ATOM 2591 N N . PHE A 1 328 ? -6.681 1.251 -3.712 1.00 70.31 328 PHE A N 1
ATOM 2592 C CA . PHE A 1 328 ? -6.197 0.150 -2.872 1.00 70.31 328 PHE A CA 1
ATOM 2593 C C . PHE A 1 328 ? -6.692 0.188 -1.417 1.00 70.31 328 PHE A C 1
ATOM 2595 O O . PHE A 1 328 ? -6.840 -0.876 -0.819 1.00 70.31 328 PHE A O 1
ATOM 2602 N N . HIS A 1 329 ? -6.964 1.370 -0.843 1.00 70.12 329 HIS A N 1
ATOM 2603 C CA . HIS A 1 329 ? -7.117 1.527 0.618 1.00 70.12 329 HIS A CA 1
ATOM 2604 C C . HIS A 1 329 ? -8.387 2.248 1.088 1.00 70.12 329 HIS A C 1
ATOM 2606 O O . HIS A 1 329 ? -8.646 2.271 2.287 1.00 70.12 329 HIS A O 1
ATOM 2612 N N . ASN A 1 330 ? -9.186 2.833 0.184 1.00 66.44 330 ASN A N 1
ATOM 2613 C CA . ASN A 1 330 ? -10.427 3.568 0.499 1.00 66.44 330 ASN A CA 1
ATOM 2614 C C . ASN A 1 330 ? -10.299 4.557 1.688 1.00 66.44 330 ASN A C 1
ATOM 2616 O O . ASN A 1 330 ? -11.055 4.524 2.659 1.00 66.44 330 ASN A O 1
ATOM 2620 N N . ILE A 1 331 ? -9.302 5.445 1.628 1.00 76.81 331 ILE A N 1
ATOM 2621 C CA . ILE A 1 331 ? -8.941 6.336 2.742 1.00 76.81 331 ILE A CA 1
ATOM 2622 C C . ILE A 1 331 ? -9.857 7.566 2.808 1.00 76.81 331 ILE A C 1
ATOM 2624 O O . ILE A 1 331 ? -9.789 8.448 1.940 1.00 76.81 331 ILE A O 1
ATOM 2628 N N . VAL A 1 332 ? -10.632 7.695 3.888 1.00 75.12 332 VAL A N 1
ATOM 2629 C CA . VAL A 1 332 ? -11.537 8.834 4.138 1.00 75.12 332 VAL A CA 1
ATOM 2630 C C . VAL A 1 332 ? -10.880 9.861 5.068 1.00 75.12 332 VAL A C 1
ATOM 2632 O O . VAL A 1 332 ? -11.152 9.940 6.260 1.00 75.12 332 VAL A O 1
ATOM 2635 N N . VAL A 1 333 ? -10.000 10.679 4.495 1.00 86.88 333 VAL A N 1
ATOM 2636 C CA . VAL A 1 333 ? -9.375 11.841 5.146 1.00 86.88 333 VAL A CA 1
ATOM 2637 C C . VAL A 1 333 ? -9.248 12.968 4.125 1.00 86.88 333 VAL A C 1
ATOM 2639 O O . VAL A 1 333 ? -9.134 12.708 2.923 1.00 86.88 333 VAL A O 1
ATOM 2642 N N . LYS A 1 334 ? -9.252 14.231 4.568 1.00 89.81 334 LYS A N 1
ATOM 2643 C CA . LYS A 1 334 ? -9.016 15.348 3.647 1.00 89.81 334 LYS A CA 1
ATOM 2644 C C . LYS A 1 334 ? -7.576 15.287 3.124 1.00 89.81 334 LYS A C 1
ATOM 2646 O O . LYS A 1 334 ? -6.626 15.400 3.903 1.00 89.81 334 LYS A O 1
ATOM 2651 N N . LYS A 1 335 ? -7.448 15.123 1.807 1.00 92.38 335 LYS A N 1
ATOM 2652 C CA . LYS A 1 335 ? -6.177 15.040 1.083 1.00 92.38 335 LYS A CA 1
ATOM 2653 C C . LYS A 1 335 ? -5.768 16.427 0.583 1.00 92.38 335 LYS A C 1
ATOM 2655 O O . LYS A 1 335 ? -6.609 17.170 0.084 1.00 92.38 335 LYS A O 1
ATOM 2660 N N . GLU A 1 336 ? -4.492 16.762 0.710 1.00 94.19 336 GLU A N 1
ATOM 2661 C CA . GLU A 1 336 ? -3.891 18.001 0.216 1.00 94.19 336 GLU A CA 1
ATOM 2662 C C . GLU A 1 336 ? -2.717 17.643 -0.700 1.00 94.19 336 GLU A C 1
ATOM 2664 O O . GLU A 1 336 ? -1.793 16.937 -0.290 1.00 94.19 336 GLU A O 1
ATOM 2669 N N . ILE A 1 337 ? -2.753 18.111 -1.950 1.00 92.81 337 ILE A N 1
ATOM 2670 C CA . ILE A 1 337 ? -1.683 17.841 -2.916 1.00 92.81 337 ILE A CA 1
ATOM 2671 C C . ILE A 1 337 ? -0.609 18.925 -2.800 1.00 92.81 337 ILE A C 1
ATOM 2673 O O . ILE A 1 337 ? -0.805 20.076 -3.208 1.00 92.81 337 ILE A O 1
ATOM 2677 N N . ILE A 1 338 ? 0.549 18.554 -2.254 1.00 92.31 338 ILE A N 1
ATOM 2678 C CA . ILE A 1 338 ? 1.719 19.426 -2.140 1.00 92.31 338 ILE A CA 1
ATOM 2679 C C . ILE A 1 338 ? 2.923 18.715 -2.748 1.00 92.31 338 ILE A C 1
ATOM 2681 O O . ILE A 1 338 ? 3.486 17.784 -2.172 1.00 92.31 338 ILE A O 1
ATOM 2685 N N . HIS A 1 339 ? 3.328 19.190 -3.924 1.00 90.31 339 HIS A N 1
ATOM 2686 C CA . HIS A 1 339 ? 4.476 18.656 -4.638 1.00 90.31 339 HIS A CA 1
ATOM 2687 C C . HIS A 1 339 ? 5.783 18.880 -3.881 1.00 90.31 339 HIS A C 1
ATOM 2689 O O . HIS A 1 339 ? 5.920 19.740 -3.010 1.00 90.31 339 HIS A O 1
ATOM 2695 N N . ASN A 1 340 ? 6.777 18.112 -4.295 1.00 88.81 340 ASN A N 1
ATOM 2696 C CA . ASN A 1 340 ? 8.163 18.339 -3.944 1.00 88.81 340 ASN A CA 1
ATOM 2697 C C . ASN A 1 340 ? 8.691 19.657 -4.536 1.00 88.81 340 ASN A C 1
ATOM 2699 O O . ASN A 1 340 ? 8.217 20.140 -5.566 1.00 88.81 340 ASN A O 1
ATOM 2703 N N . GLY A 1 341 ? 9.665 20.252 -3.848 1.00 88.81 341 GLY A N 1
ATOM 2704 C CA . GLY A 1 341 ? 10.224 21.557 -4.185 1.00 88.81 341 GLY A CA 1
ATOM 2705 C C . GLY A 1 341 ? 11.617 21.469 -4.806 1.00 88.81 341 GLY A C 1
ATOM 2706 O O . GLY A 1 341 ? 12.458 20.724 -4.318 1.00 88.81 341 GLY A O 1
ATOM 2707 N N . VAL A 1 342 ? 11.884 22.279 -5.831 1.00 90.94 342 VAL A N 1
ATOM 2708 C CA . VAL A 1 342 ? 13.202 22.418 -6.471 1.00 90.94 342 VAL A CA 1
ATOM 2709 C C . VAL A 1 342 ? 13.883 23.704 -6.001 1.00 90.94 342 VAL A C 1
ATOM 2711 O O . VAL A 1 342 ? 13.300 24.792 -6.077 1.00 90.94 342 VAL A O 1
ATOM 2714 N N . ASP A 1 343 ? 15.127 23.592 -5.533 1.00 89.69 343 ASP A N 1
ATOM 2715 C CA . ASP A 1 343 ? 15.956 24.739 -5.157 1.00 89.69 343 ASP A CA 1
ATOM 2716 C C . ASP A 1 343 ? 16.575 25.397 -6.404 1.00 89.69 343 ASP A C 1
ATOM 2718 O O . ASP A 1 343 ? 17.573 24.943 -6.966 1.00 89.69 343 ASP A O 1
ATOM 2722 N N . LEU A 1 344 ? 15.979 26.507 -6.837 1.00 89.50 344 LEU A N 1
ATOM 2723 C CA . LEU A 1 344 ? 16.422 27.252 -8.018 1.00 89.50 344 LEU A CA 1
ATOM 2724 C C . LEU A 1 344 ? 17.733 28.025 -7.826 1.00 89.50 344 LEU A C 1
ATOM 2726 O O . LEU A 1 344 ? 18.278 28.514 -8.823 1.00 89.50 344 LEU A O 1
ATOM 2730 N N . ASN A 1 345 ? 18.206 28.175 -6.585 1.00 89.00 345 ASN A N 1
ATOM 2731 C CA . ASN A 1 345 ? 19.509 28.768 -6.291 1.00 89.00 345 ASN A CA 1
ATOM 2732 C C . ASN A 1 345 ? 20.617 27.734 -6.494 1.00 89.00 345 ASN A C 1
ATOM 2734 O O . ASN A 1 345 ? 21.677 28.069 -7.020 1.00 89.00 345 ASN A O 1
ATOM 2738 N N . LYS A 1 346 ? 20.346 26.474 -6.132 1.00 91.75 346 LYS A N 1
ATOM 2739 C CA . LYS A 1 346 ? 21.230 25.334 -6.398 1.00 91.75 346 LYS A CA 1
ATOM 2740 C C . LYS A 1 346 ? 21.257 24.976 -7.887 1.00 91.75 346 LYS A C 1
ATOM 2742 O O . LYS A 1 346 ? 22.329 24.852 -8.476 1.00 91.75 346 LYS A O 1
ATOM 2747 N N . PHE A 1 347 ? 20.090 24.843 -8.515 1.00 94.19 347 PHE A N 1
ATOM 2748 C CA . PHE A 1 347 ? 19.972 24.462 -9.924 1.00 94.19 347 PHE A CA 1
ATOM 2749 C C . PHE A 1 347 ? 19.818 25.698 -10.806 1.00 94.19 347 PHE A C 1
ATOM 2751 O O . PHE A 1 347 ? 18.748 26.305 -10.882 1.00 94.19 347 PHE A O 1
ATOM 2758 N N . THR A 1 348 ? 20.899 26.083 -11.484 1.00 93.06 348 THR A N 1
ATOM 2759 C CA . THR A 1 348 ? 20.969 27.287 -12.327 1.00 93.06 348 THR A CA 1
ATOM 2760 C C . THR A 1 348 ? 21.258 26.943 -13.785 1.00 93.06 348 THR A C 1
ATOM 2762 O O . THR A 1 348 ? 21.823 25.893 -14.091 1.00 93.06 348 THR A O 1
ATOM 2765 N N . ILE A 1 349 ? 20.870 27.838 -14.701 1.00 91.88 349 ILE A N 1
ATOM 2766 C CA . ILE A 1 349 ? 21.239 27.716 -16.115 1.00 91.88 349 ILE A CA 1
ATOM 2767 C C . ILE A 1 349 ? 22.675 28.235 -16.282 1.00 91.88 349 ILE A C 1
ATOM 2769 O O . ILE A 1 349 ? 22.940 29.388 -15.930 1.00 91.88 349 ILE A O 1
ATOM 2773 N N . PRO A 1 350 ? 23.598 27.445 -16.856 1.00 86.62 350 PRO A N 1
ATOM 2774 C CA . PRO A 1 350 ? 24.960 27.895 -17.112 1.00 86.62 350 PRO A CA 1
ATOM 2775 C C . PRO A 1 350 ? 25.013 29.092 -18.073 1.00 86.62 350 PRO A C 1
ATOM 2777 O O . PRO A 1 350 ? 24.369 29.098 -19.126 1.00 86.62 350 PRO A O 1
ATOM 2780 N N . ASN A 1 351 ? 25.842 30.089 -17.751 1.00 81.31 351 ASN A N 1
ATOM 2781 C CA . ASN A 1 351 ? 26.099 31.218 -18.647 1.00 81.31 351 ASN A CA 1
ATOM 2782 C C . ASN A 1 351 ? 26.705 30.728 -19.969 1.00 81.31 351 ASN A C 1
ATOM 2784 O O . ASN A 1 351 ? 27.731 30.052 -19.971 1.00 81.31 351 ASN A O 1
ATOM 2788 N N . GLY A 1 352 ? 26.080 31.093 -21.091 1.00 75.56 352 GLY A N 1
ATOM 2789 C CA . GLY A 1 352 ? 26.547 30.683 -22.417 1.00 75.56 352 GLY A CA 1
ATOM 2790 C C . GLY A 1 352 ? 26.360 29.193 -22.715 1.00 75.56 352 GLY A C 1
ATOM 2791 O O . GLY A 1 352 ? 27.134 28.654 -23.503 1.00 75.56 352 GLY A O 1
ATOM 2792 N N . LYS A 1 353 ? 25.367 28.527 -22.095 1.00 81.94 353 LYS A N 1
ATOM 2793 C CA . LYS A 1 353 ? 25.015 27.126 -22.386 1.00 81.94 353 LYS A CA 1
ATOM 2794 C C . LYS A 1 353 ? 24.941 26.900 -23.901 1.00 81.94 353 LYS A C 1
ATOM 2796 O O . LYS A 1 353 ? 24.183 27.569 -24.605 1.00 81.94 353 LYS A O 1
ATOM 2801 N N . THR A 1 354 ? 25.752 25.963 -24.380 1.00 79.50 354 THR A N 1
ATOM 2802 C CA . THR A 1 354 ? 25.723 25.478 -25.761 1.00 79.50 354 THR A CA 1
ATOM 2803 C C . THR A 1 354 ? 24.975 24.160 -25.786 1.00 79.50 354 THR A C 1
ATOM 2805 O O . THR A 1 354 ? 25.044 23.404 -24.821 1.00 79.50 354 THR A O 1
ATOM 2808 N N . PHE A 1 355 ? 24.228 23.928 -26.862 1.00 83.62 355 PHE A N 1
ATOM 2809 C CA . PHE A 1 355 ? 23.450 22.710 -27.014 1.00 83.62 355 PHE A CA 1
ATOM 2810 C C . PHE A 1 355 ? 24.173 21.710 -27.907 1.00 83.62 355 PHE A C 1
ATOM 2812 O O . PHE A 1 355 ? 24.359 21.980 -29.098 1.00 83.62 355 PHE A O 1
ATOM 2819 N N . GLY A 1 356 ? 24.548 20.577 -27.328 1.00 86.75 356 GLY A N 1
ATOM 2820 C CA . GLY A 1 356 ? 25.072 19.410 -28.024 1.00 86.75 356 GLY A CA 1
ATOM 2821 C C . GLY A 1 356 ? 23.998 18.345 -28.262 1.00 86.75 356 GLY A C 1
ATOM 2822 O O . GLY A 1 356 ? 22.826 18.655 -28.500 1.00 86.75 356 GLY A O 1
ATOM 2823 N N . LYS A 1 357 ? 24.430 17.082 -28.211 1.00 94.75 357 LYS A N 1
ATOM 2824 C CA . LYS A 1 357 ? 23.608 15.873 -28.353 1.00 94.75 357 LYS A CA 1
ATOM 2825 C C . LYS A 1 357 ? 23.799 14.937 -27.151 1.00 94.75 357 LYS A C 1
ATOM 2827 O O . LYS A 1 357 ? 23.942 13.727 -27.295 1.00 94.75 357 LYS A O 1
ATOM 2832 N N . LYS A 1 358 ? 23.850 15.506 -25.943 1.00 96.69 358 LYS A N 1
ATOM 2833 C CA . LYS A 1 358 ? 24.078 14.755 -24.702 1.00 96.69 358 LYS A CA 1
ATOM 2834 C C . LYS A 1 358 ? 22.787 14.587 -23.913 1.00 96.69 358 LYS A C 1
ATOM 2836 O O . LYS A 1 358 ? 22.208 15.562 -23.427 1.00 96.69 358 LYS A O 1
ATOM 2841 N N . ILE A 1 359 ? 22.371 13.341 -23.738 1.00 98.12 359 ILE A N 1
ATOM 2842 C CA . ILE A 1 359 ? 21.189 12.965 -22.958 1.00 98.12 359 ILE A CA 1
ATOM 2843 C C . ILE A 1 359 ? 21.655 12.424 -21.612 1.00 98.12 359 ILE A C 1
ATOM 2845 O O . ILE A 1 359 ? 22.673 11.736 -21.549 1.00 98.12 359 ILE A O 1
ATOM 2849 N N . CYS A 1 360 ? 20.932 12.699 -20.529 1.00 97.88 360 CYS A N 1
ATOM 2850 C CA . CYS A 1 360 ? 21.208 12.067 -19.246 1.00 97.88 360 CYS A CA 1
ATOM 2851 C C . CYS A 1 360 ? 19.980 11.476 -18.553 1.00 97.88 360 CYS A C 1
ATOM 2853 O O . CYS A 1 360 ? 18.860 11.951 -18.720 1.00 97.88 360 CYS A O 1
ATOM 2855 N N . SER A 1 361 ? 20.227 10.468 -17.719 1.00 97.00 361 SER A N 1
ATOM 2856 C CA . SER A 1 361 ? 19.281 9.909 -16.751 1.00 97.00 361 SER A CA 1
ATOM 2857 C C . SER A 1 361 ? 19.989 9.775 -15.404 1.00 97.00 361 SER A C 1
ATOM 2859 O O . SER A 1 361 ? 21.161 9.395 -15.369 1.00 97.00 361 SER A O 1
ATOM 2861 N N . LEU A 1 362 ? 19.305 10.094 -14.302 1.00 94.25 362 LEU A N 1
ATOM 2862 C CA . LEU A 1 362 ? 19.878 10.015 -12.956 1.00 94.25 362 LEU A CA 1
ATOM 2863 C C . LEU A 1 362 ? 18.963 9.283 -11.973 1.00 94.25 362 LEU A C 1
ATOM 2865 O O . LEU A 1 362 ? 17.738 9.381 -12.060 1.00 94.25 362 LEU A O 1
ATOM 2869 N N . GLY A 1 363 ? 19.582 8.631 -10.991 1.00 88.44 363 GLY A N 1
ATOM 2870 C CA . GLY A 1 363 ? 18.925 7.991 -9.852 1.00 88.44 363 GLY A CA 1
ATOM 2871 C C . GLY A 1 363 ? 19.100 6.475 -9.840 1.00 88.44 363 GLY A C 1
ATOM 2872 O O . GLY A 1 363 ? 19.746 5.900 -10.712 1.00 88.44 363 GLY A O 1
ATOM 2873 N N . TYR A 1 364 ? 18.526 5.816 -8.832 1.00 87.38 364 TYR A N 1
ATOM 2874 C CA . TYR A 1 364 ? 18.581 4.359 -8.723 1.00 87.38 364 TYR A CA 1
ATOM 2875 C C . TYR A 1 364 ? 18.022 3.662 -9.961 1.00 87.38 364 TYR A C 1
ATOM 2877 O O . TYR A 1 364 ? 16.976 4.048 -10.473 1.00 87.38 364 TYR A O 1
ATOM 2885 N N . ILE A 1 365 ? 18.692 2.602 -10.406 1.00 89.31 365 ILE A N 1
ATOM 2886 C CA . ILE A 1 365 ? 18.289 1.782 -11.546 1.00 89.31 365 ILE A CA 1
ATOM 2887 C C . ILE A 1 365 ? 17.611 0.523 -11.003 1.00 89.31 365 ILE A C 1
ATOM 2889 O O . ILE A 1 365 ? 18.263 -0.436 -10.584 1.00 89.31 365 ILE A O 1
ATOM 2893 N N . ASN A 1 366 ? 16.281 0.540 -11.011 1.00 87.94 366 ASN A N 1
ATOM 2894 C CA . ASN A 1 366 ? 15.422 -0.545 -10.541 1.00 87.94 366 ASN A CA 1
ATOM 2895 C C . ASN A 1 366 ? 14.223 -0.732 -11.485 1.00 87.94 366 ASN A C 1
ATOM 2897 O O . ASN A 1 366 ? 14.087 -0.020 -12.482 1.00 87.94 366 ASN A O 1
ATOM 2901 N N . TYR A 1 367 ? 13.344 -1.691 -11.187 1.00 88.38 367 TYR A N 1
ATOM 2902 C CA . TYR A 1 367 ? 12.227 -2.029 -12.074 1.00 88.38 367 TYR A CA 1
ATOM 2903 C C . TYR A 1 367 ? 11.280 -0.838 -12.302 1.00 88.38 367 TYR A C 1
ATOM 2905 O O . TYR A 1 367 ? 10.828 -0.623 -13.426 1.00 88.38 367 TYR A O 1
ATOM 2913 N N . LYS A 1 368 ? 11.048 -0.011 -11.270 1.00 89.19 368 LYS A N 1
ATOM 2914 C CA . LYS A 1 368 ? 10.189 1.180 -11.326 1.00 89.19 368 LYS A CA 1
ATOM 2915 C C . LYS A 1 368 ? 10.712 2.214 -12.324 1.00 89.19 368 LYS A C 1
ATOM 2917 O O . LYS A 1 368 ? 9.904 2.929 -12.902 1.00 89.19 368 LYS A O 1
ATOM 2922 N N . LYS A 1 369 ? 12.023 2.280 -12.585 1.00 92.00 369 LYS A N 1
ATOM 2923 C CA . LYS A 1 369 ? 12.608 3.185 -13.597 1.00 92.00 369 LYS A CA 1
ATOM 2924 C C . LYS A 1 369 ? 12.493 2.687 -15.041 1.00 92.00 369 LYS A C 1
ATOM 2926 O O . LYS A 1 369 ? 12.851 3.415 -15.965 1.00 92.00 369 LYS A O 1
ATOM 2931 N N . ASN A 1 370 ? 11.994 1.467 -15.244 1.00 94.50 370 ASN A N 1
ATOM 2932 C CA . ASN A 1 370 ? 11.871 0.815 -16.550 1.00 94.50 370 ASN A CA 1
ATOM 2933 C C . ASN A 1 370 ? 13.159 0.882 -17.408 1.00 94.50 370 ASN A C 1
ATOM 2935 O O . ASN A 1 370 ? 13.161 1.430 -18.515 1.00 94.50 370 ASN A O 1
ATOM 2939 N N . PRO A 1 371 ? 14.280 0.323 -16.924 1.00 93.06 371 PRO A N 1
ATOM 2940 C CA . PRO A 1 371 ? 15.565 0.388 -17.621 1.00 93.06 371 PRO A CA 1
ATOM 2941 C C . PRO A 1 371 ? 15.534 -0.261 -19.017 1.00 93.06 371 PRO A C 1
ATOM 2943 O O . PRO A 1 371 ? 16.301 0.124 -19.894 1.00 93.06 371 PRO A O 1
ATOM 2946 N N . GLY A 1 372 ? 14.627 -1.214 -19.258 1.00 93.69 372 GLY A N 1
ATOM 2947 C CA . GLY A 1 372 ? 14.419 -1.783 -20.590 1.00 93.69 372 GLY A CA 1
ATOM 2948 C C . GLY A 1 372 ? 13.928 -0.745 -21.599 1.00 93.69 372 GLY A C 1
ATOM 2949 O O . GLY A 1 372 ? 14.547 -0.582 -22.650 1.00 93.69 372 GLY A O 1
ATOM 2950 N N . LEU A 1 373 ? 12.860 -0.010 -21.269 1.00 96.38 373 LEU A N 1
ATOM 2951 C CA . LEU A 1 373 ? 12.351 1.063 -22.127 1.00 96.38 373 LEU A CA 1
ATOM 2952 C C . LEU A 1 373 ? 13.395 2.166 -22.322 1.00 96.38 373 LEU A C 1
ATOM 2954 O O . LEU A 1 373 ? 13.552 2.644 -23.439 1.00 96.38 373 LEU A O 1
ATOM 2958 N N . LEU A 1 374 ? 14.159 2.505 -21.279 1.00 96.56 374 LEU A N 1
ATOM 2959 C CA . LEU A 1 374 ? 15.242 3.489 -21.359 1.00 96.56 374 LEU A CA 1
ATOM 2960 C C . LEU A 1 374 ? 16.255 3.156 -22.462 1.00 96.56 374 LEU A C 1
ATOM 2962 O O . LEU A 1 374 ? 16.591 4.015 -23.279 1.00 96.56 374 LEU A O 1
ATOM 2966 N N . LEU A 1 375 ? 16.707 1.897 -22.516 1.00 95.81 375 LEU A N 1
ATOM 2967 C CA . LEU A 1 375 ? 17.636 1.429 -23.547 1.00 95.81 375 LEU A CA 1
ATOM 2968 C C . LEU A 1 375 ? 17.008 1.456 -24.941 1.00 95.81 375 LEU A C 1
ATOM 2970 O O . LEU A 1 375 ? 17.683 1.837 -25.893 1.00 95.81 375 LEU A O 1
ATOM 2974 N N . TYR A 1 376 ? 15.734 1.083 -25.078 1.00 96.88 376 TYR A N 1
ATOM 2975 C CA . TYR A 1 376 ? 15.055 1.111 -26.376 1.00 96.88 376 TYR A CA 1
ATOM 2976 C C . TYR A 1 376 ? 14.790 2.533 -26.878 1.00 96.88 376 TYR A C 1
ATOM 2978 O O . TYR A 1 376 ? 14.977 2.792 -28.064 1.00 96.88 376 TYR A O 1
ATOM 2986 N N . CYS A 1 377 ? 14.438 3.467 -25.992 1.00 98.25 377 CYS A N 1
ATOM 2987 C CA . CYS A 1 377 ? 14.355 4.887 -26.323 1.00 98.25 377 CYS A CA 1
ATOM 2988 C C . CYS A 1 377 ? 15.710 5.409 -26.801 1.00 98.25 377 CYS A C 1
ATOM 2990 O O . CYS A 1 377 ? 15.785 6.014 -27.867 1.00 98.25 377 CYS A O 1
ATOM 2992 N N . PHE A 1 378 ? 16.796 5.127 -26.072 1.00 97.81 378 PHE A N 1
ATOM 2993 C CA . PHE A 1 378 ? 18.110 5.586 -26.511 1.00 97.81 378 PHE A CA 1
ATOM 2994 C C . PHE A 1 378 ? 18.576 4.905 -27.803 1.00 97.81 378 PHE A C 1
ATOM 2996 O O . PHE A 1 378 ? 19.149 5.568 -28.660 1.00 97.81 378 PHE A O 1
ATOM 3003 N N . LYS A 1 379 ? 18.269 3.618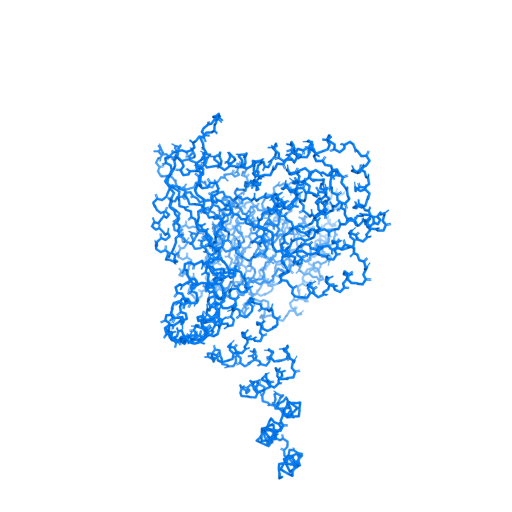 -28.004 1.00 97.44 379 LYS A N 1
ATOM 3004 C CA . LYS A 1 379 ? 18.529 2.926 -29.272 1.00 97.44 379 LYS A CA 1
ATOM 3005 C C . LYS A 1 379 ? 17.828 3.609 -30.444 1.00 97.44 379 LYS A C 1
ATOM 3007 O O . LYS A 1 379 ? 18.472 3.843 -31.460 1.00 97.44 379 LYS A O 1
ATOM 3012 N N . ALA A 1 380 ? 16.551 3.957 -30.292 1.00 98.12 380 ALA A N 1
ATOM 3013 C CA . ALA A 1 380 ? 15.795 4.663 -31.324 1.00 98.12 380 ALA A CA 1
ATOM 3014 C C . ALA A 1 380 ? 16.382 6.058 -31.610 1.00 98.12 380 ALA A C 1
ATOM 3016 O O . ALA A 1 380 ? 16.501 6.454 -32.767 1.00 98.12 380 ALA A O 1
ATOM 3017 N N . ILE A 1 381 ? 16.816 6.779 -30.571 1.00 98.19 381 ILE A N 1
ATOM 3018 C CA . ILE A 1 381 ? 17.499 8.074 -30.711 1.00 98.19 381 ILE A CA 1
ATOM 3019 C C . ILE A 1 381 ? 18.838 7.927 -31.442 1.00 98.19 381 ILE A C 1
ATOM 3021 O O . ILE A 1 381 ? 19.139 8.719 -32.330 1.00 98.19 381 ILE A O 1
ATOM 3025 N N . HIS A 1 382 ? 19.629 6.912 -31.100 1.00 96.06 382 HIS A N 1
ATOM 3026 C CA . HIS A 1 382 ? 20.917 6.655 -31.737 1.00 96.06 382 HIS A CA 1
ATOM 3027 C C . HIS A 1 382 ? 20.763 6.223 -33.206 1.00 96.06 382 HIS A C 1
ATOM 3029 O O . HIS A 1 382 ? 21.556 6.627 -34.051 1.00 96.06 382 HIS A O 1
ATOM 3035 N N . ASP A 1 383 ? 19.716 5.459 -33.535 1.00 96.88 383 ASP A N 1
ATOM 3036 C CA . ASP A 1 383 ? 19.381 5.108 -34.924 1.00 96.88 383 ASP A CA 1
ATOM 3037 C C . ASP A 1 383 ? 18.934 6.322 -35.741 1.00 96.88 383 ASP A C 1
ATOM 3039 O O . ASP A 1 383 ? 19.220 6.410 -36.936 1.00 96.88 383 ASP A O 1
ATOM 3043 N N . TYR A 1 384 ? 18.226 7.252 -35.099 1.00 97.38 384 TYR A N 1
ATOM 3044 C CA . TYR A 1 384 ? 17.831 8.519 -35.698 1.00 97.38 384 TYR A CA 1
ATOM 3045 C C . TYR A 1 384 ? 19.044 9.416 -35.977 1.00 97.38 384 TYR A C 1
ATOM 3047 O O . TYR A 1 384 ? 19.143 10.011 -37.052 1.00 97.38 384 TYR A O 1
ATOM 3055 N N . ASP A 1 385 ? 19.970 9.506 -35.022 1.00 96.56 385 ASP A N 1
ATOM 3056 C CA . ASP A 1 385 ? 21.154 10.352 -35.106 1.00 96.56 385 ASP A CA 1
ATOM 3057 C C . ASP A 1 385 ? 22.303 9.778 -34.242 1.00 96.56 385 ASP A C 1
ATOM 3059 O O . ASP A 1 385 ? 22.296 9.909 -33.013 1.00 96.56 385 ASP A O 1
ATOM 3063 N N . PRO A 1 386 ? 23.320 9.151 -34.868 1.00 95.50 386 PRO A N 1
ATOM 3064 C CA . PRO A 1 386 ? 24.389 8.460 -34.144 1.00 95.50 386 PRO A CA 1
ATOM 3065 C C . PRO A 1 386 ? 25.306 9.360 -33.308 1.00 95.50 386 PRO A C 1
ATOM 3067 O O . PRO A 1 386 ? 26.099 8.849 -32.520 1.00 95.50 386 PRO A O 1
ATOM 3070 N N . GLU A 1 387 ? 25.239 10.686 -33.471 1.00 95.69 387 GLU A N 1
ATOM 3071 C CA . GLU A 1 387 ? 26.053 11.627 -32.689 1.00 95.69 387 GLU A CA 1
ATOM 3072 C C . GLU A 1 387 ? 25.530 11.824 -31.256 1.00 95.69 387 GLU A C 1
ATOM 3074 O O . GLU A 1 387 ? 26.176 12.509 -30.462 1.00 95.69 387 GLU A O 1
ATOM 3079 N N . PHE A 1 388 ? 24.365 11.262 -30.910 1.00 96.75 388 PHE A N 1
ATOM 3080 C CA . PHE A 1 388 ? 23.869 11.304 -29.538 1.00 96.75 388 PHE A CA 1
ATOM 3081 C C . PHE A 1 388 ? 24.656 10.388 -28.601 1.00 96.75 388 PHE A C 1
ATOM 3083 O O . PHE A 1 388 ? 24.865 9.207 -28.873 1.00 96.75 388 PHE A O 1
ATOM 3090 N N . GLU A 1 389 ? 25.005 10.938 -27.440 1.00 95.81 389 GLU A N 1
ATOM 3091 C CA . GLU A 1 389 ? 25.656 10.239 -26.333 1.00 95.81 389 GLU A CA 1
ATOM 3092 C C . GLU A 1 389 ? 24.722 10.196 -25.120 1.00 95.81 389 GLU A C 1
ATOM 3094 O O . GLU A 1 389 ? 24.048 11.188 -24.809 1.00 95.81 389 GLU A O 1
ATOM 3099 N N . PHE A 1 390 ? 24.711 9.073 -24.396 1.00 97.56 390 PHE A N 1
ATOM 3100 C CA . PHE A 1 390 ? 23.847 8.904 -23.228 1.00 97.56 390 PHE A CA 1
ATOM 3101 C C . PHE A 1 390 ? 24.637 8.708 -21.945 1.00 97.56 390 PHE A C 1
ATOM 3103 O O . PHE A 1 390 ? 25.483 7.828 -21.852 1.00 97.56 390 PHE A O 1
ATOM 3110 N N . PHE A 1 391 ? 24.333 9.523 -20.940 1.00 97.50 391 PHE A N 1
ATOM 3111 C CA . PHE A 1 391 ? 25.020 9.548 -19.657 1.00 97.50 391 PHE A CA 1
ATOM 3112 C C . PHE A 1 391 ? 24.066 9.123 -18.546 1.00 97.50 391 PHE A C 1
ATOM 3114 O O . PHE A 1 391 ? 23.116 9.837 -18.211 1.00 97.50 391 PHE A O 1
ATOM 3121 N N . ILE A 1 392 ? 24.321 7.966 -17.952 1.00 95.56 392 ILE A N 1
ATOM 3122 C CA . ILE A 1 392 ? 23.490 7.411 -16.887 1.00 95.56 392 ILE A CA 1
ATOM 3123 C C . ILE A 1 392 ? 24.291 7.442 -15.594 1.00 95.56 392 ILE A C 1
ATOM 3125 O O . ILE A 1 392 ? 25.377 6.873 -15.529 1.00 95.56 392 ILE A O 1
ATOM 3129 N N . ALA A 1 393 ? 23.739 8.092 -14.574 1.00 94.62 393 ALA A N 1
ATOM 3130 C CA . ALA A 1 393 ? 24.341 8.176 -13.251 1.00 94.62 393 ALA A CA 1
ATOM 3131 C C . ALA A 1 393 ? 23.426 7.551 -12.197 1.00 94.62 393 ALA A C 1
ATOM 3133 O O . ALA A 1 393 ? 22.315 8.038 -11.969 1.00 94.62 393 ALA A O 1
ATOM 3134 N N . GLY A 1 394 ? 23.891 6.499 -11.526 1.00 89.31 394 GLY A N 1
ATOM 3135 C CA . GLY A 1 394 ? 23.145 5.881 -10.434 1.00 89.31 394 GLY A CA 1
ATOM 3136 C C . GLY A 1 394 ? 23.495 4.424 -10.164 1.00 89.31 394 GLY A C 1
ATOM 3137 O O . GLY A 1 394 ? 24.196 3.771 -10.933 1.00 89.31 394 GLY A O 1
ATOM 3138 N N . ARG A 1 395 ? 22.987 3.909 -9.041 1.00 87.62 395 ARG A N 1
ATOM 3139 C CA . ARG A 1 395 ? 23.254 2.543 -8.575 1.00 87.62 395 ARG A CA 1
ATOM 3140 C C . ARG A 1 395 ? 22.157 1.582 -9.003 1.00 87.62 395 ARG A C 1
ATOM 3142 O O . ARG A 1 395 ? 20.975 1.906 -8.915 1.00 87.62 395 ARG A O 1
ATOM 3149 N N . HIS A 1 396 ? 22.547 0.382 -9.419 1.00 86.62 396 HIS A N 1
ATOM 3150 C CA . HIS A 1 396 ? 21.606 -0.719 -9.601 1.00 86.62 396 HIS A CA 1
ATOM 3151 C C . HIS A 1 396 ? 21.183 -1.271 -8.238 1.00 86.62 396 HIS A C 1
ATOM 3153 O O . HIS A 1 396 ? 22.047 -1.626 -7.443 1.00 86.62 396 HIS A O 1
ATOM 3159 N N . GLN A 1 397 ? 19.875 -1.379 -7.999 1.00 81.06 397 GLN A N 1
ATOM 3160 C CA . GLN A 1 397 ? 19.326 -2.006 -6.783 1.00 81.06 397 GLN A CA 1
ATOM 3161 C C . GLN A 1 397 ? 18.918 -3.471 -7.008 1.00 81.06 397 GLN A C 1
ATOM 3163 O O . GLN A 1 397 ? 18.718 -4.210 -6.055 1.00 81.06 397 GLN A O 1
ATOM 3168 N N . ASP A 1 398 ? 18.810 -3.909 -8.268 1.00 83.38 398 ASP A N 1
ATOM 3169 C CA . ASP A 1 398 ? 18.468 -5.290 -8.618 1.00 83.38 398 ASP A CA 1
ATOM 3170 C C . ASP A 1 398 ? 19.566 -5.896 -9.518 1.00 83.38 398 ASP A C 1
ATOM 3172 O O . ASP A 1 398 ? 19.827 -5.377 -10.616 1.00 83.38 398 ASP A O 1
ATOM 3176 N N . PRO A 1 399 ? 20.217 -6.998 -9.099 1.00 84.19 399 PRO A N 1
ATOM 3177 C CA . PRO A 1 399 ? 21.304 -7.607 -9.861 1.00 84.19 399 PRO A CA 1
ATOM 3178 C C . PRO A 1 399 ? 20.840 -8.230 -11.184 1.00 84.19 399 PRO A C 1
ATOM 3180 O O . PRO A 1 399 ? 21.607 -8.253 -12.146 1.00 84.19 399 PRO A O 1
ATOM 3183 N N . ARG A 1 400 ? 19.585 -8.682 -11.292 1.00 89.69 400 ARG A N 1
ATOM 3184 C CA . ARG A 1 400 ? 19.015 -9.220 -12.541 1.00 89.69 400 ARG A CA 1
ATOM 3185 C C . ARG A 1 400 ? 18.848 -8.107 -13.563 1.00 89.69 400 ARG A C 1
ATOM 3187 O O . ARG A 1 400 ? 19.208 -8.280 -14.728 1.00 89.69 400 ARG A O 1
ATOM 3194 N N . ILE A 1 401 ? 18.361 -6.948 -13.113 1.00 89.69 401 ILE A N 1
ATOM 3195 C CA . ILE A 1 401 ? 18.288 -5.744 -13.945 1.00 89.69 401 ILE A CA 1
ATOM 3196 C C . ILE A 1 401 ? 19.685 -5.339 -14.391 1.00 89.69 401 ILE A C 1
ATOM 3198 O O . ILE A 1 401 ? 19.862 -5.070 -15.572 1.00 89.69 401 ILE A O 1
ATOM 3202 N N . LYS A 1 402 ? 20.677 -5.339 -13.494 1.00 91.31 402 LYS A N 1
ATOM 3203 C CA . LYS A 1 402 ? 22.063 -5.026 -13.858 1.00 91.31 402 LYS A CA 1
ATOM 3204 C C . LYS A 1 402 ? 22.600 -5.953 -14.951 1.00 91.31 402 LYS A C 1
ATOM 3206 O O . LYS A 1 402 ? 23.082 -5.466 -15.969 1.00 91.31 402 LYS A O 1
ATOM 3211 N N . ILE A 1 403 ? 22.468 -7.269 -14.775 1.00 92.69 403 ILE A N 1
ATOM 3212 C CA . ILE A 1 403 ? 22.920 -8.268 -15.757 1.00 92.69 403 ILE A CA 1
ATOM 3213 C C . ILE A 1 403 ? 22.248 -8.041 -17.115 1.00 92.69 403 ILE A C 1
ATOM 3215 O O . ILE A 1 403 ? 22.924 -8.028 -18.145 1.00 92.69 403 ILE A O 1
ATOM 3219 N N . TYR A 1 404 ? 20.927 -7.841 -17.127 1.00 91.62 404 TYR A N 1
ATOM 3220 C CA . TYR A 1 404 ? 20.181 -7.548 -18.350 1.00 91.62 404 TYR A CA 1
ATOM 3221 C C . TYR A 1 404 ? 20.656 -6.245 -19.003 1.00 91.62 404 TYR A C 1
ATOM 3223 O O . TYR A 1 404 ? 20.914 -6.217 -20.205 1.00 91.62 404 TYR A O 1
ATOM 3231 N N . PHE A 1 405 ? 20.796 -5.179 -18.217 1.00 90.56 405 PHE A N 1
ATOM 3232 C CA . PHE A 1 405 ? 21.179 -3.856 -18.694 1.00 90.56 405 PHE A CA 1
ATOM 3233 C C . PHE A 1 405 ? 22.569 -3.882 -19.335 1.00 90.56 405 PHE A C 1
ATOM 3235 O O . PHE A 1 405 ? 22.710 -3.500 -20.495 1.00 90.56 405 PHE A O 1
ATOM 3242 N N . ASP A 1 406 ? 23.562 -4.445 -18.643 1.00 91.06 406 ASP A N 1
ATOM 3243 C CA . ASP A 1 406 ? 24.931 -4.598 -19.147 1.00 91.06 406 ASP A CA 1
ATOM 3244 C C . ASP A 1 406 ? 24.973 -5.466 -20.417 1.00 91.06 406 ASP A C 1
ATOM 3246 O O . ASP A 1 406 ? 25.654 -5.133 -21.394 1.00 91.06 406 ASP A O 1
ATOM 3250 N N . HIS A 1 407 ? 24.215 -6.572 -20.436 1.00 94.06 407 HIS A N 1
ATOM 3251 C CA . HIS A 1 407 ? 24.101 -7.437 -21.611 1.00 94.06 407 HIS A CA 1
ATOM 3252 C C . HIS A 1 407 ? 23.545 -6.674 -22.816 1.00 94.06 407 HIS A C 1
ATOM 3254 O O . HIS A 1 407 ? 24.078 -6.790 -23.921 1.00 94.06 407 HIS A O 1
ATOM 3260 N N . MET A 1 408 ? 22.484 -5.894 -22.611 1.00 94.56 408 MET A N 1
ATOM 3261 C CA . MET A 1 408 ? 21.814 -5.163 -23.680 1.00 94.56 408 MET A CA 1
ATOM 3262 C C . MET A 1 408 ? 22.645 -3.993 -24.198 1.00 94.56 408 MET A C 1
ATOM 3264 O O . MET A 1 408 ? 22.714 -3.827 -25.412 1.00 94.56 408 MET A O 1
ATOM 3268 N N . ILE A 1 409 ? 23.339 -3.247 -23.332 1.00 91.31 409 ILE A N 1
ATOM 3269 C CA . ILE A 1 409 ? 24.288 -2.202 -23.759 1.00 91.31 409 ILE A CA 1
ATOM 3270 C C . ILE A 1 409 ? 25.333 -2.801 -24.704 1.00 91.31 409 ILE A C 1
ATOM 3272 O O . ILE A 1 409 ? 25.531 -2.299 -25.809 1.00 91.31 409 ILE A O 1
ATOM 3276 N N . LYS A 1 410 ? 25.945 -3.925 -24.308 1.00 91.81 410 LYS A N 1
ATOM 3277 C CA . LYS A 1 410 ? 26.949 -4.615 -25.127 1.00 91.81 410 LYS A CA 1
ATOM 3278 C C . LYS A 1 410 ? 26.368 -5.151 -26.435 1.00 91.81 410 LYS A C 1
ATOM 3280 O O . LYS A 1 410 ? 27.036 -5.125 -27.462 1.00 91.81 410 LYS A O 1
ATOM 3285 N N . ARG A 1 411 ? 25.149 -5.691 -26.399 1.00 94.50 411 ARG A N 1
ATOM 3286 C CA . ARG A 1 411 ? 24.503 -6.306 -27.566 1.00 94.50 411 ARG A CA 1
ATOM 3287 C C . ARG A 1 411 ? 24.034 -5.280 -28.594 1.00 94.50 411 ARG A C 1
ATOM 3289 O O . ARG A 1 411 ? 24.017 -5.596 -29.779 1.00 94.50 411 ARG A O 1
ATOM 3296 N N . LEU A 1 412 ? 23.615 -4.103 -28.138 1.00 91.06 412 LEU A N 1
ATOM 3297 C CA . LEU A 1 412 ? 23.114 -3.025 -28.988 1.00 91.06 412 LEU A CA 1
ATOM 3298 C C . LEU A 1 412 ? 24.216 -2.073 -29.476 1.00 91.06 412 LEU A C 1
ATOM 3300 O O . LEU A 1 412 ? 23.917 -1.247 -30.330 1.00 91.06 412 LEU A O 1
ATOM 3304 N N . ASP A 1 413 ? 25.444 -2.207 -28.959 1.00 90.25 413 ASP A N 1
ATOM 3305 C CA . ASP A 1 413 ? 26.616 -1.384 -29.304 1.00 90.25 413 ASP A CA 1
ATOM 3306 C C . ASP A 1 413 ? 26.346 0.126 -29.171 1.00 90.25 413 ASP A C 1
ATOM 3308 O O . ASP A 1 413 ? 26.587 0.919 -30.076 1.00 90.25 413 ASP A O 1
ATOM 3312 N N . LEU A 1 414 ? 25.759 0.517 -28.035 1.00 88.50 414 LEU A N 1
ATOM 3313 C CA . LEU A 1 414 ? 25.312 1.889 -27.788 1.00 88.50 414 LEU A CA 1
ATOM 3314 C C . LEU A 1 414 ? 26.386 2.736 -27.084 1.00 88.50 414 LEU A C 1
ATOM 3316 O O . LEU A 1 414 ? 27.013 2.244 -26.140 1.00 88.50 414 LEU A O 1
ATOM 3320 N N . PRO A 1 415 ? 26.542 4.031 -27.439 1.00 90.81 415 PRO A N 1
ATOM 3321 C CA . PRO A 1 415 ? 27.471 4.949 -26.775 1.00 90.81 415 PRO A CA 1
ATOM 3322 C C . PRO A 1 415 ? 26.904 5.436 -25.429 1.00 90.81 415 PRO A C 1
ATOM 3324 O O . PRO A 1 415 ? 26.438 6.571 -25.287 1.00 90.81 415 PRO A O 1
ATOM 3327 N N . ILE A 1 416 ? 26.906 4.540 -24.439 1.00 93.94 416 ILE A N 1
ATOM 3328 C CA . ILE A 1 416 ? 26.391 4.788 -23.089 1.00 93.94 416 ILE A CA 1
ATOM 3329 C C . ILE A 1 416 ? 27.550 4.933 -22.104 1.00 93.94 416 ILE A C 1
ATOM 3331 O O . ILE A 1 416 ? 28.379 4.038 -21.943 1.00 93.94 416 ILE A O 1
ATOM 3335 N N . HIS A 1 417 ? 27.552 6.052 -21.389 1.00 94.25 417 HIS A N 1
ATOM 3336 C CA . HIS A 1 417 ? 28.475 6.379 -20.314 1.00 94.25 417 HIS A CA 1
ATOM 3337 C C . HIS A 1 417 ? 27.794 6.105 -18.977 1.00 94.25 417 HIS A C 1
ATOM 3339 O O . HIS A 1 417 ? 26.887 6.835 -18.574 1.00 94.25 417 HIS A O 1
ATOM 3345 N N . LEU A 1 418 ? 28.220 5.040 -18.301 1.00 91.75 418 LEU A N 1
ATOM 3346 C CA . LEU A 1 418 ? 27.736 4.688 -16.969 1.00 91.75 418 LEU A CA 1
ATOM 3347 C C . LEU A 1 418 ? 28.637 5.309 -15.903 1.00 91.75 418 LEU A C 1
ATOM 3349 O O . LEU A 1 418 ? 29.852 5.109 -15.912 1.00 91.75 418 LEU A O 1
ATOM 3353 N N . GLN A 1 419 ? 28.028 6.018 -14.963 1.00 92.81 419 GLN A N 1
ATOM 3354 C CA . GLN A 1 419 ? 28.662 6.507 -13.750 1.00 92.81 419 GLN A CA 1
ATOM 3355 C C . GLN A 1 419 ? 27.892 5.982 -12.533 1.00 92.81 419 GLN A C 1
ATOM 3357 O O . GLN A 1 419 ? 26.676 5.794 -12.578 1.00 92.81 419 GLN A O 1
ATOM 3362 N N . ASP A 1 420 ? 28.613 5.755 -11.437 1.00 87.94 420 ASP A N 1
ATOM 3363 C CA . ASP A 1 420 ? 28.014 5.483 -10.128 1.00 87.94 420 ASP A CA 1
ATOM 3364 C C . ASP A 1 420 ? 27.247 6.725 -9.611 1.00 87.94 420 ASP A C 1
ATOM 3366 O O . ASP A 1 420 ? 26.974 7.683 -10.341 1.00 87.94 420 ASP A O 1
ATOM 3370 N N . TRP A 1 421 ? 26.879 6.722 -8.336 1.00 90.19 421 TRP A N 1
ATOM 3371 C CA . TRP A 1 421 ? 26.181 7.808 -7.671 1.00 90.19 421 TRP A CA 1
ATOM 3372 C C . TRP A 1 421 ? 26.885 9.164 -7.841 1.00 90.19 421 TRP A C 1
ATOM 3374 O O . TRP A 1 421 ? 28.105 9.285 -7.715 1.00 90.19 421 TRP A O 1
ATOM 3384 N N . VAL A 1 422 ? 26.091 10.201 -8.113 1.00 89.62 422 VAL A N 1
ATOM 3385 C CA . VAL A 1 422 ? 26.555 11.579 -8.303 1.00 89.62 422 VAL A CA 1
ATOM 3386 C C . VAL A 1 422 ? 26.129 12.414 -7.102 1.00 89.62 422 VAL A C 1
ATOM 3388 O O . VAL A 1 422 ? 24.941 12.635 -6.891 1.00 89.62 422 VAL A O 1
ATOM 3391 N N . GLU A 1 423 ? 27.107 12.915 -6.347 1.00 86.81 423 GLU A N 1
ATOM 3392 C CA . GLU A 1 423 ? 26.864 13.806 -5.201 1.00 86.81 423 GLU A CA 1
ATOM 3393 C C . GLU A 1 423 ? 26.588 15.255 -5.660 1.00 86.81 423 GLU A C 1
ATOM 3395 O O . GLU A 1 423 ? 25.612 15.881 -5.244 1.00 86.81 423 GLU A O 1
ATOM 3400 N N . ASP A 1 424 ? 27.404 15.788 -6.581 1.00 92.19 424 ASP A N 1
ATOM 3401 C CA . ASP A 1 424 ? 27.219 17.128 -7.162 1.00 92.19 424 ASP A CA 1
ATOM 3402 C C . ASP A 1 424 ? 26.390 17.065 -8.454 1.00 92.19 424 ASP A C 1
ATOM 3404 O O . ASP A 1 424 ? 26.896 17.134 -9.581 1.00 92.19 424 ASP A O 1
ATOM 3408 N N . VAL A 1 425 ? 25.077 16.903 -8.278 1.00 93.88 425 VAL A N 1
ATOM 3409 C CA . VAL A 1 425 ? 24.110 16.858 -9.386 1.00 93.88 425 VAL A CA 1
ATOM 3410 C C . VAL A 1 425 ? 24.162 18.129 -10.257 1.00 93.88 425 VAL A C 1
ATOM 3412 O O . VAL A 1 425 ? 24.232 17.985 -11.479 1.00 93.88 425 VAL A O 1
ATOM 3415 N N . PRO A 1 426 ? 24.185 19.369 -9.715 1.00 94.00 426 PRO A N 1
ATOM 3416 C CA . PRO A 1 426 ? 24.313 20.575 -10.538 1.00 94.00 426 PRO A CA 1
ATOM 3417 C C . PRO A 1 426 ? 25.532 20.569 -11.468 1.00 94.00 426 PRO A C 1
ATOM 3419 O O . PRO A 1 426 ? 25.409 20.946 -12.638 1.00 94.00 426 PRO A O 1
ATOM 3422 N N . ALA A 1 427 ? 26.697 20.129 -10.983 1.00 93.00 427 ALA A N 1
ATOM 3423 C CA . ALA A 1 427 ? 27.891 20.025 -11.815 1.00 93.00 427 ALA A CA 1
ATOM 3424 C C . ALA A 1 427 ? 27.725 18.986 -12.931 1.00 93.00 427 ALA A C 1
ATOM 3426 O O . ALA A 1 427 ? 28.098 19.262 -14.072 1.00 93.00 427 ALA A O 1
ATOM 3427 N N . TYR A 1 428 ? 27.120 17.835 -12.631 1.00 94.06 428 TYR A N 1
ATOM 3428 C CA . TYR A 1 428 ? 26.880 16.772 -13.609 1.00 94.06 428 TYR A CA 1
ATOM 3429 C C . TYR A 1 428 ? 25.918 17.185 -14.732 1.00 94.06 428 TYR A C 1
ATOM 3431 O O . TYR A 1 428 ? 26.126 16.835 -15.895 1.00 94.06 428 TYR A O 1
ATOM 3439 N N . LEU A 1 429 ? 24.874 17.953 -14.402 1.00 94.88 429 LEU A N 1
ATOM 3440 C CA . LEU A 1 429 ? 23.882 18.431 -15.372 1.00 94.88 429 LEU A CA 1
ATOM 3441 C C . LEU A 1 429 ? 24.423 19.546 -16.282 1.00 94.88 429 LEU A C 1
ATOM 3443 O O . LEU A 1 429 ? 23.870 19.803 -17.352 1.00 94.88 429 LEU A O 1
ATOM 3447 N N . LYS A 1 430 ? 25.494 20.234 -15.870 1.00 92.25 430 LYS A N 1
ATOM 3448 C CA . LYS A 1 430 ? 25.970 21.482 -16.483 1.00 92.25 430 LYS A CA 1
ATOM 3449 C C . LYS A 1 430 ? 26.228 21.381 -17.990 1.00 92.25 430 LYS A C 1
ATOM 3451 O O . LYS A 1 430 ? 25.908 22.322 -18.716 1.00 92.25 430 LYS A O 1
ATOM 3456 N N . ASP A 1 431 ? 26.804 20.274 -18.453 1.00 92.19 431 ASP A N 1
ATOM 3457 C CA . ASP A 1 431 ? 27.180 20.039 -19.854 1.00 92.19 431 ASP A CA 1
ATOM 3458 C C . ASP A 1 431 ? 26.187 19.149 -20.621 1.00 92.19 431 ASP A C 1
ATOM 3460 O O . ASP A 1 431 ? 26.508 18.700 -21.719 1.00 92.19 431 ASP A O 1
ATOM 3464 N N . LYS A 1 432 ? 25.013 18.859 -20.049 1.00 95.50 432 LYS A N 1
ATOM 3465 C CA . LYS A 1 432 ? 23.982 18.011 -20.661 1.00 95.50 432 LYS A CA 1
ATOM 3466 C C . LYS A 1 432 ? 22.868 18.852 -21.283 1.00 95.50 432 LYS A C 1
ATOM 3468 O O . LYS A 1 432 ? 22.591 19.974 -20.842 1.00 95.50 432 LYS A O 1
ATOM 3473 N N . ASP A 1 433 ? 22.218 18.288 -22.295 1.00 95.69 433 ASP A N 1
ATOM 3474 C CA . ASP A 1 433 ? 21.229 18.980 -23.127 1.00 95.69 433 ASP A CA 1
ATOM 3475 C C . ASP A 1 433 ? 19.808 18.499 -22.856 1.00 95.69 433 ASP A C 1
ATOM 3477 O O . ASP A 1 433 ? 18.882 19.309 -22.798 1.00 95.69 433 ASP A O 1
ATOM 3481 N N . PHE A 1 434 ? 19.651 17.189 -22.657 1.00 97.88 434 PHE A N 1
ATOM 3482 C CA . PHE A 1 434 ? 18.366 16.537 -22.433 1.00 97.88 434 PHE A CA 1
ATOM 3483 C C . PHE A 1 434 ? 18.394 15.706 -21.161 1.00 97.88 434 PHE A C 1
ATOM 3485 O O . PHE A 1 434 ? 19.417 15.111 -20.820 1.00 97.88 434 PHE A O 1
ATOM 3492 N N . VAL A 1 435 ? 17.247 15.618 -20.496 1.00 98.12 435 VAL A N 1
ATOM 3493 C CA . VAL A 1 435 ? 17.033 14.698 -19.381 1.00 98.12 435 VAL A CA 1
ATOM 3494 C C . VAL A 1 435 ? 15.873 13.770 -19.713 1.00 98.12 435 VAL A C 1
ATOM 3496 O O . VAL A 1 435 ? 14.804 14.235 -20.100 1.00 98.12 435 VAL A O 1
ATOM 3499 N N . ILE A 1 436 ? 16.093 12.462 -19.594 1.00 98.44 436 ILE A N 1
ATOM 3500 C CA . ILE A 1 436 ? 15.101 11.439 -19.933 1.00 98.44 436 ILE A CA 1
ATOM 3501 C C . ILE A 1 436 ? 14.688 10.641 -18.698 1.00 98.44 436 ILE A C 1
ATOM 3503 O O . ILE A 1 436 ? 15.519 10.320 -17.848 1.00 98.44 436 ILE A O 1
ATOM 3507 N N . SER A 1 437 ? 13.402 10.308 -18.607 1.00 97.62 437 SER A N 1
ATOM 3508 C CA . SER A 1 437 ? 12.891 9.329 -17.648 1.00 97.62 437 SER A CA 1
ATOM 3509 C C . SER A 1 437 ? 11.874 8.413 -18.309 1.00 97.62 437 SER A C 1
ATOM 3511 O O . SER A 1 437 ? 11.005 8.863 -19.054 1.00 97.62 437 SER A O 1
ATOM 3513 N N . THR A 1 438 ? 11.985 7.124 -18.002 1.00 97.50 438 THR A N 1
ATOM 3514 C CA . THR A 1 438 ? 11.100 6.061 -18.487 1.00 97.50 438 THR A CA 1
ATOM 3515 C C . THR A 1 438 ? 10.317 5.383 -17.373 1.00 97.50 438 THR A C 1
ATOM 3517 O O . THR A 1 438 ? 9.779 4.302 -17.591 1.00 97.50 438 THR A O 1
ATOM 3520 N N . SER A 1 439 ? 10.263 5.983 -16.179 1.00 94.94 439 SER A N 1
ATOM 3521 C CA . SER A 1 439 ? 9.632 5.367 -15.011 1.00 94.94 439 SER A CA 1
ATOM 3522 C C . SER A 1 439 ? 8.234 4.808 -15.306 1.00 94.94 439 SER A C 1
ATOM 3524 O O . SER A 1 439 ? 7.477 5.357 -16.103 1.00 94.94 439 SER A O 1
ATOM 3526 N N . LEU A 1 440 ? 7.897 3.705 -14.637 1.00 92.12 440 LEU A N 1
ATOM 3527 C CA . LEU A 1 440 ? 6.569 3.088 -14.648 1.00 92.12 440 LEU A CA 1
ATOM 3528 C C . LEU A 1 440 ? 5.561 3.894 -13.826 1.00 92.12 440 LEU A C 1
ATOM 3530 O O . LEU A 1 440 ? 4.372 3.876 -14.119 1.00 92.12 440 LEU A O 1
ATOM 3534 N N . PHE A 1 441 ? 6.037 4.563 -12.777 1.00 89.12 441 PHE A N 1
ATOM 3535 C CA . PHE A 1 441 ? 5.224 5.346 -11.856 1.00 89.12 441 PHE A CA 1
ATOM 3536 C C . PHE A 1 441 ? 6.121 6.323 -11.099 1.00 89.12 441 PHE A C 1
ATOM 3538 O O . PHE A 1 441 ? 7.208 5.933 -10.687 1.00 89.12 441 PHE A O 1
ATOM 3545 N N . GLU A 1 442 ? 5.691 7.558 -10.857 1.00 90.50 442 GLU A N 1
ATOM 3546 C CA . GLU A 1 442 ? 6.353 8.493 -9.938 1.00 90.50 442 GLU A CA 1
ATOM 3547 C C . GLU A 1 442 ? 5.331 9.423 -9.295 1.00 90.50 442 GLU A C 1
ATOM 3549 O O . GLU A 1 442 ? 4.380 9.854 -9.947 1.00 90.50 442 GLU A O 1
ATOM 3554 N N . SER A 1 443 ? 5.572 9.817 -8.043 1.00 88.88 443 SER A N 1
ATOM 3555 C CA . SER A 1 443 ? 4.872 10.965 -7.464 1.00 88.88 443 SER A CA 1
ATOM 3556 C C . SER A 1 443 ? 5.482 12.282 -7.941 1.00 88.88 443 SER A C 1
ATOM 3558 O O . SER A 1 443 ? 4.759 13.181 -8.356 1.00 88.88 443 SER A O 1
ATOM 3560 N N . PHE A 1 444 ? 6.811 12.399 -7.926 1.00 91.38 444 PHE A N 1
ATOM 3561 C CA . PHE A 1 444 ? 7.540 13.553 -8.451 1.00 91.38 444 PHE A CA 1
ATOM 3562 C C . PHE A 1 444 ? 8.975 13.160 -8.815 1.00 91.38 444 PHE A C 1
ATOM 3564 O O . PHE A 1 444 ? 9.753 12.776 -7.939 1.00 91.38 444 PHE A O 1
ATOM 3571 N N . HIS A 1 445 ? 9.353 13.264 -10.092 1.00 92.12 445 HIS A N 1
ATOM 3572 C CA . HIS A 1 445 ? 10.671 12.824 -10.553 1.00 92.12 445 HIS A CA 1
ATOM 3573 C C . HIS A 1 445 ? 11.708 13.959 -10.481 1.00 92.12 445 HIS A C 1
ATOM 3575 O O . HIS A 1 445 ? 11.865 14.740 -11.423 1.00 92.12 445 HIS A O 1
ATOM 3581 N N . TYR A 1 446 ? 12.486 14.020 -9.395 1.00 91.19 446 TYR A N 1
ATOM 3582 C CA . TYR A 1 446 ? 13.475 15.091 -9.178 1.00 91.19 446 TYR A CA 1
ATOM 3583 C C . TYR A 1 446 ? 14.409 15.326 -10.354 1.00 91.19 446 TYR A C 1
ATOM 3585 O O . TYR A 1 446 ? 14.503 16.454 -10.813 1.00 91.19 446 TYR A O 1
ATOM 3593 N N . SER A 1 447 ? 15.014 14.276 -10.910 1.00 93.69 447 SER A N 1
ATOM 3594 C CA . SER A 1 447 ? 16.010 14.437 -11.976 1.00 93.69 447 SER A CA 1
ATOM 3595 C C . SER A 1 447 ? 15.476 15.209 -13.188 1.00 93.69 447 SER A C 1
ATOM 3597 O O . SER A 1 447 ? 16.210 15.997 -13.775 1.00 93.69 447 SER A O 1
ATOM 3599 N N . ILE A 1 448 ? 14.192 15.042 -13.530 1.00 97.19 448 ILE A N 1
ATOM 3600 C CA . ILE A 1 448 ? 13.553 15.787 -14.621 1.00 97.19 448 ILE A CA 1
ATOM 3601 C C . ILE A 1 448 ? 13.350 17.246 -14.211 1.00 97.19 448 ILE A C 1
ATOM 3603 O O . ILE A 1 448 ? 13.735 18.147 -14.948 1.00 97.19 448 ILE A O 1
ATOM 3607 N N . ALA A 1 449 ? 12.798 17.494 -13.020 1.00 96.31 449 ALA A N 1
ATOM 3608 C CA . ALA A 1 449 ? 12.519 18.847 -12.541 1.00 96.31 449 ALA A CA 1
ATOM 3609 C C . ALA A 1 449 ? 13.803 19.670 -12.294 1.00 96.31 449 ALA A C 1
ATOM 3611 O O . ALA A 1 449 ? 13.875 20.845 -12.656 1.00 96.31 449 ALA A O 1
ATOM 3612 N N . GLU A 1 450 ? 14.837 19.046 -11.731 1.00 96.88 450 GLU A N 1
ATOM 3613 C CA . GLU A 1 450 ? 16.175 19.612 -11.541 1.00 96.88 450 GLU A CA 1
ATOM 3614 C C . GLU A 1 450 ? 16.876 19.834 -12.884 1.00 96.88 450 GLU A C 1
ATOM 3616 O O . GLU A 1 450 ? 17.436 20.905 -13.114 1.00 96.88 450 GLU A O 1
ATOM 3621 N N . GLY A 1 451 ? 16.769 18.877 -13.814 1.00 96.94 451 GLY A N 1
ATOM 3622 C CA . GLY A 1 451 ? 17.243 19.027 -15.187 1.00 96.94 451 GLY A CA 1
ATOM 3623 C C . GLY A 1 451 ? 16.603 20.228 -15.881 1.00 96.94 451 GLY A C 1
ATOM 3624 O O . GLY A 1 451 ? 17.317 21.087 -16.398 1.00 96.94 451 GLY A O 1
ATOM 3625 N N . MET A 1 452 ? 15.276 20.357 -15.817 1.00 96.94 452 MET A N 1
ATOM 3626 C CA . MET A 1 452 ? 14.546 21.508 -16.355 1.00 96.94 452 MET A CA 1
ATOM 3627 C C . MET A 1 452 ? 14.993 22.823 -15.703 1.00 96.94 452 MET A C 1
ATOM 3629 O O . MET A 1 452 ? 15.225 23.809 -16.404 1.00 96.94 452 MET A O 1
ATOM 3633 N N . ALA A 1 453 ? 15.190 22.846 -14.380 1.00 96.38 453 ALA A N 1
ATOM 3634 C CA . ALA A 1 453 ? 15.726 24.014 -13.680 1.00 96.38 453 ALA A CA 1
ATOM 3635 C C . ALA A 1 453 ? 17.146 24.374 -14.160 1.00 96.38 453 ALA A C 1
ATOM 3637 O O . ALA A 1 453 ? 17.446 25.554 -14.355 1.00 96.38 453 ALA A O 1
ATOM 3638 N N . SER A 1 454 ? 17.992 23.379 -14.430 1.00 95.94 454 SER A N 1
ATOM 3639 C CA . SER A 1 454 ? 19.336 23.525 -15.011 1.00 95.94 454 SER A CA 1
ATOM 3640 C C . SER A 1 454 ? 19.349 23.748 -16.536 1.00 95.94 454 SER A C 1
ATOM 3642 O O . SER A 1 454 ? 20.417 23.858 -17.151 1.00 95.94 454 SER A O 1
ATOM 3644 N N . GLY A 1 455 ? 18.174 23.860 -17.163 1.00 95.06 455 GLY A N 1
ATOM 3645 C CA . GLY A 1 455 ? 18.011 24.155 -18.585 1.00 95.06 455 GLY A CA 1
ATOM 3646 C C . GLY A 1 455 ? 18.226 22.963 -19.518 1.00 95.06 455 GLY A C 1
ATOM 3647 O O . GLY A 1 455 ? 18.696 23.161 -20.636 1.00 95.06 455 GLY A O 1
ATOM 3648 N N . LEU A 1 456 ? 17.949 21.741 -19.062 1.00 97.06 456 LEU A N 1
ATOM 3649 C CA . LEU A 1 456 ? 17.905 20.537 -19.893 1.00 97.06 456 LEU A CA 1
ATOM 3650 C C . LEU A 1 456 ? 16.481 20.334 -20.402 1.00 97.06 456 LEU A C 1
ATOM 3652 O O . LEU A 1 456 ? 15.524 20.446 -19.638 1.00 97.06 456 LEU A O 1
ATOM 3656 N N . LEU A 1 457 ? 16.343 20.001 -21.681 1.00 97.25 457 LEU A N 1
ATOM 3657 C CA . LEU A 1 457 ? 15.047 19.736 -22.292 1.00 97.25 457 LEU A CA 1
ATOM 3658 C C . LEU A 1 457 ? 14.538 18.347 -21.853 1.00 97.25 457 LEU A C 1
ATOM 3660 O O . LEU A 1 457 ? 15.277 17.366 -21.975 1.00 97.25 457 LEU A O 1
ATOM 3664 N N . PRO A 1 458 ? 13.310 18.243 -21.320 1.00 98.00 458 PRO A N 1
ATOM 3665 C CA . PRO A 1 458 ? 12.818 16.994 -20.756 1.00 98.00 458 PRO A CA 1
ATOM 3666 C C . PRO A 1 458 ? 12.241 16.062 -21.834 1.00 98.00 458 PRO A C 1
ATOM 3668 O O . PRO A 1 458 ? 11.548 16.501 -22.752 1.00 98.00 458 PRO A O 1
ATOM 3671 N N . LEU A 1 459 ? 12.514 14.767 -21.684 1.00 98.50 459 LEU A N 1
ATOM 3672 C CA . LEU A 1 459 ? 11.902 13.658 -22.415 1.00 98.50 459 LEU A CA 1
ATOM 3673 C C . LEU A 1 459 ? 11.260 12.737 -21.375 1.00 98.50 459 LEU A C 1
ATOM 3675 O O . LEU A 1 459 ? 11.959 12.009 -20.666 1.00 98.50 459 LEU A O 1
ATOM 3679 N N . VAL A 1 460 ? 9.941 12.783 -21.237 1.00 98.44 460 VAL A N 1
ATOM 3680 C CA . VAL A 1 460 ? 9.258 12.150 -20.103 1.00 98.44 460 VAL A CA 1
ATOM 3681 C C . VAL A 1 460 ? 8.322 11.064 -20.608 1.00 98.44 460 VAL A C 1
ATOM 3683 O O . VAL A 1 460 ? 7.430 11.334 -21.402 1.00 98.44 460 VAL A O 1
ATOM 3686 N N . HIS A 1 461 ? 8.503 9.829 -20.156 1.00 98.31 461 HIS A N 1
ATOM 3687 C CA . HIS A 1 461 ? 7.530 8.785 -20.444 1.00 98.31 461 HIS A CA 1
ATOM 3688 C C . HIS A 1 461 ? 6.179 9.127 -19.795 1.00 98.31 461 HIS A C 1
ATOM 3690 O O . HIS A 1 461 ? 6.136 9.571 -18.651 1.00 98.31 461 HIS A O 1
ATOM 3696 N N . ALA A 1 462 ? 5.075 8.927 -20.507 1.00 96.38 462 ALA A N 1
ATOM 3697 C CA . ALA A 1 462 ? 3.722 9.230 -20.046 1.00 96.38 462 ALA A CA 1
ATOM 3698 C C . ALA A 1 462 ? 3.210 8.169 -19.050 1.00 96.38 462 ALA A C 1
ATOM 3700 O O . ALA A 1 462 ? 2.235 7.463 -19.299 1.00 96.38 462 ALA A O 1
ATOM 3701 N N . TRP A 1 463 ? 3.904 8.008 -17.921 1.00 94.44 463 TRP A N 1
ATOM 3702 C CA . TRP A 1 463 ? 3.436 7.150 -16.833 1.00 94.44 463 TRP A CA 1
ATOM 3703 C C . TRP A 1 463 ? 2.171 7.730 -16.181 1.00 94.44 463 TRP A C 1
ATOM 3705 O O . TRP A 1 463 ? 1.950 8.939 -16.265 1.00 94.44 463 TRP A O 1
ATOM 3715 N N . PRO A 1 464 ? 1.369 6.918 -15.465 1.00 89.69 464 PRO A N 1
ATOM 3716 C CA . PRO A 1 464 ? 0.154 7.401 -14.810 1.00 89.69 464 PRO A CA 1
ATOM 3717 C C . PRO A 1 464 ? 0.417 8.599 -13.882 1.00 89.69 464 PRO A C 1
ATOM 3719 O O . PRO A 1 464 ? 1.088 8.460 -12.852 1.00 89.69 464 PRO A O 1
ATOM 3722 N N . GLY A 1 465 ? -0.104 9.777 -14.237 1.00 89.81 465 GLY A N 1
ATOM 3723 C CA . GLY A 1 465 ? 0.050 11.018 -13.477 1.00 89.81 465 GLY A CA 1
ATOM 3724 C C . GLY A 1 465 ? 1.273 11.869 -13.819 1.00 89.81 465 GLY A C 1
ATOM 3725 O O . GLY A 1 465 ? 1.545 12.831 -13.093 1.00 89.81 465 GLY A O 1
ATOM 3726 N N . ALA A 1 466 ? 2.021 11.543 -14.878 1.00 93.75 466 ALA A N 1
ATOM 3727 C CA . ALA A 1 466 ? 3.098 12.389 -15.394 1.00 93.75 466 ALA A CA 1
ATOM 3728 C C . ALA A 1 466 ? 2.572 13.767 -15.836 1.00 93.75 466 ALA A C 1
ATOM 3730 O O . ALA A 1 466 ? 3.200 14.787 -15.556 1.00 93.75 466 ALA A O 1
ATOM 3731 N N . GLU A 1 467 ? 1.385 13.798 -16.438 1.00 92.50 467 GLU A N 1
ATOM 3732 C CA . GLU A 1 467 ? 0.653 14.973 -16.918 1.00 92.50 467 GLU A CA 1
ATOM 3733 C C . GLU A 1 467 ? 0.245 15.950 -15.804 1.00 92.50 467 GLU A C 1
ATOM 3735 O O . GLU A 1 467 ? 0.036 17.136 -16.054 1.00 92.50 467 GLU A O 1
ATOM 3740 N N . ASN A 1 468 ? 0.202 15.484 -14.552 1.00 89.56 468 ASN A N 1
ATOM 3741 C CA . ASN A 1 468 ? -0.046 16.341 -13.390 1.00 89.56 468 ASN A CA 1
ATOM 3742 C C . ASN A 1 468 ? 1.197 17.148 -12.975 1.00 89.56 468 ASN A C 1
ATOM 3744 O O . ASN A 1 468 ? 1.086 18.092 -12.192 1.00 89.56 468 ASN A O 1
ATOM 3748 N N . VAL A 1 469 ? 2.388 16.761 -13.449 1.00 91.31 469 VAL A N 1
ATOM 3749 C CA . VAL A 1 469 ? 3.678 17.346 -13.038 1.00 91.31 469 VAL A CA 1
ATOM 3750 C C . VAL A 1 469 ? 4.412 17.988 -14.206 1.00 91.31 469 VAL A C 1
ATOM 3752 O O . VAL A 1 469 ? 5.045 19.028 -14.029 1.00 91.31 469 VAL A O 1
ATOM 3755 N N . TYR A 1 470 ? 4.356 17.377 -15.386 1.00 93.94 470 TYR A N 1
ATOM 3756 C CA . TYR A 1 470 ? 5.076 17.827 -16.56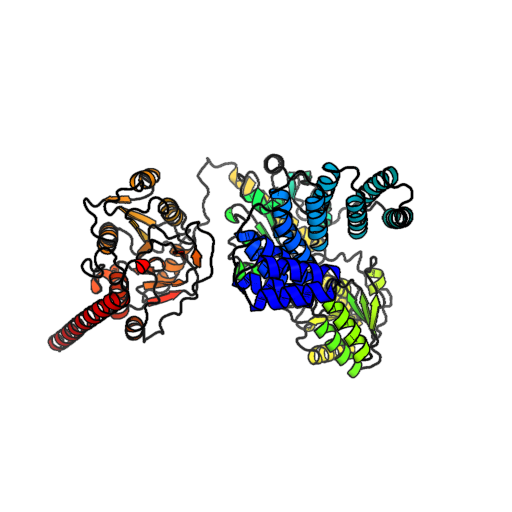8 1.00 93.94 470 TYR A CA 1
ATOM 3757 C C . TYR A 1 470 ? 4.096 18.171 -17.691 1.00 93.94 470 TYR A C 1
ATOM 3759 O O . TYR A 1 470 ? 3.110 17.456 -17.871 1.00 93.94 470 TYR A O 1
ATOM 3767 N N . PRO A 1 471 ? 4.353 19.247 -18.460 1.00 94.31 471 PRO A N 1
ATOM 3768 C CA . PRO A 1 471 ? 3.480 19.633 -19.561 1.00 94.31 471 PRO A CA 1
ATOM 3769 C C . PRO A 1 471 ? 3.373 18.524 -20.609 1.00 94.31 471 PRO A C 1
ATOM 3771 O O . PRO A 1 471 ? 4.379 17.892 -20.946 1.00 94.31 471 PRO A O 1
ATOM 3774 N N . GLU A 1 472 ? 2.163 18.328 -21.137 1.00 94.62 472 GLU A N 1
ATOM 3775 C CA . GLU A 1 472 ? 1.829 17.260 -22.087 1.00 94.62 472 GLU A CA 1
ATOM 3776 C C . GLU A 1 472 ? 2.741 17.276 -23.320 1.00 94.62 472 GLU A C 1
ATOM 3778 O O . GLU A 1 472 ? 3.108 16.227 -23.845 1.00 94.62 472 GLU A O 1
ATOM 3783 N N . GLU A 1 473 ? 3.204 18.455 -23.747 1.00 95.19 473 GLU A N 1
ATOM 3784 C CA . GLU A 1 473 ? 4.104 18.556 -24.882 1.00 95.19 473 GLU A CA 1
ATOM 3785 C C . GLU A 1 473 ? 5.452 17.856 -24.661 1.00 95.19 473 GLU A C 1
ATOM 3787 O O . GLU A 1 473 ? 6.099 17.545 -25.655 1.00 95.19 473 GLU A O 1
ATOM 3792 N N . TYR A 1 474 ? 5.889 17.582 -23.429 1.00 97.62 474 TYR A N 1
ATOM 3793 C CA . TYR A 1 474 ? 7.149 16.881 -23.136 1.00 97.62 474 TYR A CA 1
ATOM 3794 C C . TYR A 1 474 ? 6.974 15.383 -22.842 1.00 97.62 474 TYR A C 1
ATOM 3796 O O . TYR A 1 474 ? 7.943 14.722 -22.452 1.00 97.62 474 TYR A O 1
ATOM 3804 N N . LEU A 1 475 ? 5.760 14.855 -23.019 1.00 98.19 475 LEU A N 1
ATOM 3805 C CA . LEU A 1 475 ? 5.437 13.459 -22.750 1.00 98.19 475 LEU A CA 1
ATOM 3806 C C . LEU A 1 475 ? 5.568 12.583 -24.011 1.00 98.19 475 LEU A C 1
ATOM 3808 O O . LEU A 1 475 ? 5.310 13.038 -25.126 1.00 98.19 475 LEU A O 1
ATOM 3812 N N . PHE A 1 476 ? 5.955 11.318 -23.837 1.00 98.50 476 PHE A N 1
ATOM 3813 C CA . PHE A 1 476 ? 5.980 10.295 -24.890 1.00 98.50 476 PHE A CA 1
ATOM 3814 C C . PHE A 1 476 ? 5.524 8.927 -24.360 1.00 98.50 476 PHE A C 1
ATOM 3816 O O . PHE A 1 476 ? 5.773 8.594 -23.205 1.00 98.50 476 PHE A O 1
ATOM 3823 N N . ASN A 1 477 ? 4.918 8.090 -25.204 1.00 96.88 477 ASN A N 1
ATOM 3824 C CA . ASN A 1 477 ? 4.466 6.741 -24.826 1.00 96.88 477 ASN A CA 1
ATOM 3825 C C . ASN A 1 477 ? 5.375 5.632 -25.370 1.00 96.88 477 ASN A C 1
ATOM 3827 O O . ASN A 1 477 ? 5.445 4.542 -24.808 1.00 96.88 477 ASN A O 1
ATOM 3831 N N . THR A 1 478 ? 6.066 5.885 -26.483 1.00 97.94 478 THR A N 1
ATOM 3832 C CA . THR A 1 478 ? 6.858 4.874 -27.200 1.00 97.94 478 THR A CA 1
ATOM 3833 C C . THR A 1 478 ? 8.247 5.400 -27.575 1.00 97.94 478 THR A C 1
ATOM 3835 O O . THR A 1 478 ? 8.455 6.616 -27.605 1.00 97.94 478 THR A O 1
ATOM 3838 N N . PRO A 1 479 ? 9.219 4.521 -27.894 1.00 98.50 479 PRO A N 1
ATOM 3839 C CA . PRO A 1 479 ? 10.515 4.949 -28.423 1.00 98.50 479 PRO A CA 1
ATOM 3840 C C . PRO A 1 479 ? 10.411 5.854 -29.663 1.00 98.50 479 PRO A C 1
ATOM 3842 O O . PRO A 1 479 ? 11.134 6.843 -29.747 1.00 98.50 479 PRO A O 1
ATOM 3845 N N . ASP A 1 480 ? 9.474 5.584 -30.575 1.00 98.25 480 ASP A N 1
ATOM 3846 C CA . ASP A 1 480 ? 9.274 6.394 -31.787 1.00 98.25 480 ASP A CA 1
ATOM 3847 C C . ASP A 1 480 ? 8.717 7.790 -31.464 1.00 98.25 480 ASP A C 1
ATOM 3849 O O . ASP A 1 480 ? 9.142 8.803 -32.032 1.00 98.25 480 ASP A O 1
ATOM 3853 N N . GLU A 1 481 ? 7.793 7.872 -30.505 1.00 98.56 481 GLU A N 1
ATOM 3854 C CA . GLU A 1 481 ? 7.307 9.154 -29.989 1.00 98.56 481 GLU A CA 1
ATOM 3855 C C . GLU A 1 481 ? 8.411 9.921 -29.254 1.00 98.56 481 GLU A C 1
ATOM 3857 O O . GLU A 1 481 ? 8.497 11.139 -29.392 1.00 98.56 481 GLU A O 1
ATOM 3862 N N . CYS A 1 482 ? 9.300 9.224 -28.538 1.00 98.69 482 CYS A N 1
ATOM 3863 C CA . CYS A 1 482 ? 10.466 9.827 -27.890 1.00 98.69 482 CYS A CA 1
ATOM 3864 C C . CYS A 1 482 ? 11.389 10.501 -28.919 1.00 98.69 482 CYS A C 1
ATOM 3866 O O . CYS A 1 482 ? 11.796 11.649 -28.731 1.00 98.69 482 CYS A O 1
ATOM 3868 N N . VAL A 1 483 ? 11.660 9.832 -30.046 1.00 98.69 483 VAL A N 1
ATOM 3869 C CA . VAL A 1 483 ? 12.434 10.400 -31.165 1.00 98.69 483 VAL A CA 1
ATOM 3870 C C . VAL A 1 483 ? 11.705 11.583 -31.801 1.00 98.69 483 VAL A C 1
ATOM 3872 O O . VAL A 1 483 ? 12.317 12.619 -32.061 1.00 98.69 483 VAL A O 1
ATOM 3875 N N . THR A 1 484 ? 10.393 11.470 -32.011 1.00 98.50 484 THR A N 1
ATOM 3876 C CA . THR A 1 484 ? 9.569 12.556 -32.569 1.00 98.50 484 THR A CA 1
ATOM 3877 C C . THR A 1 484 ? 9.602 13.799 -31.675 1.00 98.50 484 THR A C 1
ATOM 3879 O O . THR A 1 484 ? 9.766 14.924 -32.157 1.00 98.50 484 THR A O 1
ATOM 3882 N N . LEU A 1 485 ? 9.493 13.602 -30.360 1.00 98.31 485 LEU A N 1
ATOM 3883 C CA . LEU A 1 485 ? 9.617 14.650 -29.357 1.00 98.31 485 LEU A CA 1
ATOM 3884 C C . LEU A 1 485 ? 11.010 15.293 -29.397 1.00 98.31 485 LEU A C 1
ATOM 3886 O O . LEU A 1 485 ? 11.115 16.518 -29.488 1.00 98.31 485 LEU A O 1
ATOM 3890 N N . LEU A 1 486 ? 12.071 14.482 -29.382 1.00 98.00 486 LEU A N 1
ATOM 3891 C CA . LEU A 1 486 ? 13.456 14.944 -29.469 1.00 98.00 486 LEU A CA 1
ATOM 3892 C C . LEU A 1 486 ? 13.690 15.804 -30.721 1.00 98.00 486 LEU A C 1
ATOM 3894 O O . LEU A 1 486 ? 14.221 16.911 -30.615 1.00 98.00 486 LEU A O 1
ATOM 3898 N N . ASP A 1 487 ? 13.262 15.336 -31.896 1.00 97.19 487 ASP A N 1
ATOM 3899 C CA . ASP A 1 487 ? 13.408 16.055 -33.165 1.00 97.19 487 ASP A CA 1
ATOM 3900 C C . ASP A 1 487 ? 12.693 17.415 -33.142 1.00 97.19 487 ASP A C 1
ATOM 3902 O O . ASP A 1 487 ? 13.268 18.449 -33.503 1.00 97.19 487 ASP A O 1
ATOM 3906 N N . ARG A 1 488 ? 11.456 17.446 -32.635 1.00 97.00 488 ARG A N 1
ATOM 3907 C CA . ARG A 1 488 ? 10.690 18.688 -32.476 1.00 97.00 488 ARG A CA 1
ATOM 3908 C C . ARG A 1 488 ? 11.416 19.680 -31.565 1.00 97.00 488 ARG A C 1
ATOM 3910 O O . ARG A 1 488 ? 11.489 20.870 -31.883 1.00 97.00 488 ARG A O 1
ATOM 3917 N N . LEU A 1 489 ? 11.963 19.209 -30.444 1.00 95.38 489 LEU A N 1
ATOM 3918 C CA . LEU A 1 489 ? 12.724 20.033 -29.501 1.00 95.38 489 LEU A CA 1
ATOM 3919 C C . LEU A 1 489 ? 14.032 20.551 -30.118 1.00 95.38 489 LEU A C 1
ATOM 3921 O O . LEU A 1 489 ? 14.376 21.716 -29.920 1.00 95.38 489 LEU A O 1
ATOM 3925 N N . MET A 1 490 ? 14.727 19.736 -30.919 1.00 92.69 490 MET A N 1
ATOM 3926 C CA . MET A 1 490 ? 15.944 20.144 -31.630 1.00 92.69 490 MET A CA 1
ATOM 3927 C C . MET A 1 490 ? 15.701 21.223 -32.690 1.00 92.69 490 MET A C 1
ATOM 3929 O O . MET A 1 490 ? 16.545 22.102 -32.869 1.00 92.69 490 MET A O 1
ATOM 3933 N N . LYS A 1 491 ? 14.560 21.169 -33.386 1.00 93.00 491 LYS A N 1
ATOM 3934 C CA . LYS A 1 491 ? 14.171 22.143 -34.424 1.00 93.00 491 LYS A CA 1
ATOM 3935 C C . LYS A 1 491 ? 13.619 23.457 -33.864 1.00 93.00 491 LYS A C 1
ATOM 3937 O O . LYS A 1 491 ? 13.500 24.432 -34.603 1.00 93.00 491 LYS A O 1
ATOM 3942 N N . SER A 1 492 ? 13.265 23.480 -32.584 1.00 91.81 492 SER A N 1
ATOM 3943 C CA . SER A 1 492 ? 12.692 24.644 -31.908 1.00 91.81 492 SER A CA 1
ATOM 3944 C C . SER A 1 492 ? 13.767 25.639 -31.450 1.00 91.81 492 SER A C 1
ATOM 3946 O O . SER A 1 492 ? 14.945 25.297 -31.328 1.00 91.81 492 SER A O 1
ATOM 3948 N N . ASP A 1 493 ? 13.376 26.884 -31.145 1.00 90.12 493 ASP A N 1
ATOM 3949 C CA . ASP A 1 493 ? 14.302 27.844 -30.533 1.00 90.12 493 ASP A CA 1
ATOM 3950 C C . ASP A 1 493 ? 14.642 27.431 -29.093 1.00 90.12 493 ASP A C 1
ATOM 3952 O O . ASP A 1 493 ? 13.894 27.671 -28.141 1.00 90.12 493 ASP A O 1
ATOM 3956 N N . ARG A 1 494 ? 15.805 26.794 -28.938 1.00 86.00 494 ARG A N 1
ATOM 3957 C CA . ARG A 1 494 ? 16.254 26.193 -27.676 1.00 86.00 494 ARG A CA 1
ATOM 3958 C C . ARG A 1 494 ? 16.391 27.211 -26.549 1.00 86.00 494 ARG A C 1
ATOM 3960 O O . ARG A 1 494 ? 16.115 26.879 -25.402 1.00 86.00 494 ARG A O 1
ATOM 3967 N N . LYS A 1 495 ? 16.769 28.457 -26.855 1.00 84.94 495 LYS A N 1
ATOM 3968 C CA . LYS A 1 495 ? 16.891 29.506 -25.834 1.00 84.94 495 LYS A CA 1
ATOM 3969 C C . LYS A 1 495 ? 15.526 29.841 -25.229 1.00 84.94 495 LYS A C 1
ATOM 3971 O O . LYS A 1 495 ? 15.413 29.885 -24.008 1.00 84.94 495 LYS A O 1
ATOM 3976 N N . THR A 1 496 ? 14.502 30.005 -26.067 1.00 88.25 496 THR A N 1
ATOM 3977 C CA . THR A 1 496 ? 13.121 30.209 -25.609 1.00 88.25 496 THR A CA 1
ATOM 3978 C C . THR A 1 496 ? 12.614 29.009 -24.813 1.00 88.25 496 THR A C 1
ATOM 3980 O O . THR A 1 496 ? 12.058 29.202 -23.734 1.00 88.25 496 THR A O 1
ATOM 3983 N N . LEU A 1 497 ? 12.859 27.777 -25.277 1.00 90.94 497 LEU A N 1
ATOM 3984 C CA . LEU A 1 497 ? 12.434 26.569 -24.557 1.00 90.94 497 LEU A CA 1
ATOM 3985 C C . LEU A 1 497 ? 13.067 26.454 -23.165 1.00 90.94 497 LEU A C 1
ATOM 3987 O O . LEU A 1 497 ? 12.356 26.191 -22.203 1.00 90.94 497 LEU A O 1
ATOM 3991 N N . VAL A 1 498 ? 14.376 26.698 -23.034 1.00 91.69 498 VAL A N 1
ATOM 3992 C CA . VAL A 1 498 ? 15.078 26.680 -21.736 1.00 91.69 498 VAL A CA 1
ATOM 3993 C C . VAL A 1 498 ? 14.485 27.682 -20.756 1.00 91.69 498 VAL A C 1
ATOM 3995 O O . VAL A 1 498 ? 14.285 27.364 -19.583 1.00 91.69 498 VAL A O 1
ATOM 3998 N N . THR A 1 499 ? 14.217 28.901 -21.225 1.00 89.81 499 THR A N 1
ATOM 3999 C CA . THR A 1 499 ? 13.574 29.921 -20.397 1.00 89.81 499 THR A CA 1
ATOM 4000 C C . THR A 1 499 ? 12.184 29.455 -19.970 1.00 89.81 499 THR A C 1
ATOM 4002 O O . THR A 1 499 ? 11.885 29.492 -18.779 1.00 89.81 499 THR A O 1
ATOM 4005 N N . ALA A 1 500 ? 11.387 28.924 -20.901 1.00 91.12 500 ALA A N 1
ATOM 4006 C CA . ALA A 1 500 ? 10.035 28.450 -20.628 1.00 91.12 500 ALA A CA 1
ATOM 4007 C C . ALA A 1 500 ? 9.999 27.304 -19.602 1.00 91.12 500 ALA A C 1
ATOM 4009 O O . ALA A 1 500 ? 9.235 27.372 -18.640 1.00 91.12 500 ALA A O 1
ATOM 4010 N N . ILE A 1 501 ? 10.849 26.277 -19.737 1.00 94.31 501 ILE A N 1
ATOM 4011 C CA . ILE A 1 501 ? 10.873 25.159 -18.778 1.00 94.31 501 ILE A CA 1
ATOM 4012 C C . ILE A 1 501 ? 11.357 25.599 -17.393 1.00 94.31 501 ILE A C 1
ATOM 4014 O O . ILE A 1 501 ? 10.815 25.143 -16.386 1.00 94.31 501 ILE A O 1
ATOM 4018 N N . ARG A 1 502 ? 12.324 26.525 -17.301 1.00 93.25 502 ARG A N 1
ATOM 4019 C CA . ARG A 1 502 ? 12.771 27.052 -16.003 1.00 93.25 502 ARG A CA 1
ATOM 4020 C C . ARG A 1 502 ? 11.686 27.899 -15.349 1.00 93.25 502 ARG A C 1
ATOM 4022 O O . ARG A 1 502 ? 11.469 27.777 -14.144 1.00 93.25 502 ARG A O 1
ATOM 4029 N N . GLU A 1 503 ? 11.008 28.750 -16.115 1.00 90.56 503 GLU A N 1
ATOM 4030 C CA . GLU A 1 503 ? 9.862 29.521 -15.627 1.00 90.56 503 GLU A CA 1
ATOM 4031 C C . GLU A 1 503 ? 8.737 28.599 -15.161 1.00 90.56 503 GLU A C 1
ATOM 4033 O O . GLU A 1 503 ? 8.168 28.828 -14.095 1.00 90.56 503 GLU A O 1
ATOM 4038 N N . TYR A 1 504 ? 8.475 27.511 -15.886 1.00 92.69 504 TYR A N 1
ATOM 4039 C CA . TYR A 1 504 ? 7.512 26.494 -15.484 1.00 92.69 504 TYR A CA 1
ATOM 4040 C C . TYR A 1 504 ? 7.869 25.866 -14.127 1.00 92.69 504 TYR A C 1
ATOM 4042 O O . TYR A 1 504 ? 7.024 25.856 -13.228 1.00 92.69 504 TYR A O 1
ATOM 4050 N N . ILE A 1 505 ? 9.121 25.430 -13.918 1.00 94.25 505 ILE A N 1
ATOM 4051 C CA . ILE A 1 505 ? 9.567 24.922 -12.607 1.00 94.25 505 ILE A CA 1
ATOM 4052 C C . ILE A 1 505 ? 9.455 26.007 -11.532 1.00 94.25 505 ILE A C 1
ATOM 4054 O O . ILE A 1 505 ? 8.958 25.746 -10.438 1.00 94.25 505 ILE A O 1
ATOM 4058 N N . SER A 1 506 ? 9.853 27.243 -11.833 1.00 88.94 506 SER A N 1
ATOM 4059 C CA . SER A 1 506 ? 9.774 28.356 -10.883 1.00 88.94 506 SER A CA 1
ATOM 4060 C C . SER A 1 506 ? 8.346 28.644 -10.420 1.00 88.94 506 SER A C 1
ATOM 4062 O O . SER A 1 506 ? 8.076 28.800 -9.220 1.00 88.94 506 SER A O 1
ATOM 4064 N N . ASN A 1 507 ? 7.414 28.651 -11.371 1.00 83.38 507 ASN A N 1
ATOM 4065 C CA . ASN A 1 507 ? 6.019 28.990 -11.145 1.00 83.38 507 ASN A CA 1
ATOM 4066 C C . ASN A 1 507 ? 5.243 27.880 -10.434 1.00 83.38 507 ASN A C 1
ATOM 4068 O O . ASN A 1 507 ? 4.340 28.209 -9.659 1.00 83.38 507 ASN A O 1
ATOM 4072 N N . ASN A 1 508 ? 5.609 26.613 -10.637 1.00 86.12 508 ASN A N 1
ATOM 4073 C CA . ASN A 1 508 ? 4.837 25.473 -10.137 1.00 86.12 508 ASN A CA 1
ATOM 4074 C C . ASN A 1 508 ? 5.515 24.717 -8.986 1.00 86.12 508 ASN A C 1
ATOM 4076 O O . ASN A 1 508 ? 4.831 24.315 -8.043 1.00 86.12 508 ASN A O 1
ATOM 4080 N N . PHE A 1 509 ? 6.845 24.577 -9.017 1.00 92.56 509 PHE A N 1
ATOM 4081 C CA . PHE A 1 509 ? 7.595 23.630 -8.178 1.00 92.56 509 PHE A CA 1
ATOM 4082 C C . PHE A 1 509 ? 8.798 24.236 -7.451 1.00 92.56 509 PHE A C 1
ATOM 4084 O O . PHE A 1 509 ? 9.599 23.498 -6.889 1.00 92.56 509 PHE A O 1
ATOM 4091 N N . SER A 1 510 ? 8.951 25.563 -7.403 1.00 87.12 510 SER A N 1
ATOM 4092 C CA . SER A 1 510 ? 10.014 26.158 -6.583 1.00 87.12 510 SER A CA 1
ATOM 4093 C C . SER A 1 510 ? 9.858 25.772 -5.109 1.00 87.12 510 SER A C 1
ATOM 4095 O O . SER A 1 510 ? 8.746 25.748 -4.571 1.00 87.12 510 SER A O 1
ATOM 4097 N N . GLN A 1 511 ? 10.981 25.493 -4.442 1.00 85.06 511 GLN A N 1
ATOM 4098 C CA . GLN A 1 511 ? 11.008 25.068 -3.039 1.00 85.06 511 GLN A CA 1
ATOM 4099 C C . GLN A 1 511 ? 10.239 26.033 -2.132 1.00 85.06 511 GLN A C 1
ATOM 4101 O O . GLN A 1 511 ? 9.376 25.613 -1.364 1.00 85.06 511 GLN A O 1
ATOM 4106 N N . ARG A 1 512 ? 10.457 27.341 -2.308 1.00 80.38 512 ARG A N 1
ATOM 4107 C CA . ARG A 1 512 ? 9.740 28.385 -1.565 1.00 80.38 512 ARG A CA 1
ATOM 4108 C C . ARG A 1 512 ? 8.221 28.307 -1.741 1.00 80.38 512 ARG A C 1
ATOM 4110 O O . ARG A 1 512 ? 7.495 28.484 -0.771 1.00 80.38 512 ARG A O 1
ATOM 4117 N N . LYS A 1 513 ? 7.717 28.027 -2.949 1.00 83.94 513 LYS A N 1
ATOM 4118 C CA . LYS A 1 513 ? 6.268 27.893 -3.176 1.00 83.94 513 LYS A CA 1
ATOM 4119 C C . LYS A 1 513 ? 5.679 26.693 -2.446 1.00 83.94 513 LYS A C 1
ATOM 4121 O O . LYS A 1 513 ? 4.575 26.813 -1.923 1.00 83.94 513 LYS A O 1
ATOM 4126 N N . GLN A 1 514 ? 6.386 25.562 -2.414 1.00 87.50 514 GLN A N 1
ATOM 4127 C CA . GLN A 1 514 ? 5.889 24.387 -1.693 1.00 87.50 514 GLN A CA 1
ATOM 4128 C C . GLN A 1 514 ? 5.902 24.635 -0.181 1.00 87.50 514 GLN A C 1
ATOM 4130 O O . GLN A 1 514 ? 4.901 24.354 0.468 1.00 87.50 514 GLN A O 1
ATOM 4135 N N . ILE A 1 515 ? 6.952 25.272 0.356 1.00 83.69 515 ILE A N 1
ATOM 4136 C CA . ILE A 1 515 ? 7.011 25.697 1.767 1.00 83.69 515 ILE A CA 1
ATOM 4137 C C . ILE A 1 515 ? 5.797 26.566 2.130 1.00 83.69 515 ILE A C 1
ATOM 4139 O O . ILE A 1 515 ? 5.089 26.250 3.079 1.00 83.69 515 ILE A O 1
ATOM 4143 N N . VAL A 1 516 ? 5.467 27.577 1.318 1.00 79.75 516 VAL A N 1
ATOM 4144 C CA . VAL A 1 516 ? 4.291 28.438 1.557 1.00 79.75 516 VAL A CA 1
ATOM 4145 C C . VAL A 1 516 ? 2.971 27.651 1.545 1.00 79.75 516 VAL A C 1
ATOM 4147 O O . VAL A 1 516 ? 2.034 28.007 2.261 1.00 79.75 516 VAL A O 1
ATOM 4150 N N . LYS A 1 517 ? 2.852 26.580 0.747 1.00 86.19 517 LYS A N 1
ATOM 4151 C CA . LYS A 1 517 ? 1.667 25.701 0.790 1.00 86.19 517 LYS A CA 1
ATOM 4152 C C . LYS A 1 517 ? 1.580 24.943 2.117 1.00 86.19 517 LYS A C 1
ATOM 4154 O O . LYS A 1 517 ? 0.489 24.875 2.677 1.00 86.19 517 LYS A O 1
ATOM 4159 N N . PHE A 1 518 ? 2.702 24.433 2.632 1.00 88.75 518 PHE A N 1
ATOM 4160 C CA . PHE A 1 518 ? 2.753 23.808 3.959 1.00 88.75 518 PHE A CA 1
ATOM 4161 C C . PHE A 1 518 ? 2.391 24.805 5.066 1.00 88.75 518 PHE A C 1
ATOM 4163 O O . PHE A 1 518 ? 1.549 24.496 5.903 1.00 88.75 518 PHE A O 1
ATOM 4170 N N . GLU A 1 519 ? 2.941 26.021 5.038 1.00 85.12 519 GLU A N 1
ATOM 4171 C CA . GLU A 1 519 ? 2.617 27.067 6.019 1.00 85.12 519 GLU A CA 1
ATOM 4172 C C . GLU A 1 519 ? 1.128 27.416 6.021 1.00 85.12 519 GLU A C 1
ATOM 4174 O O . GLU A 1 519 ? 0.517 27.523 7.080 1.00 85.12 519 GLU A O 1
ATOM 4179 N N . ARG A 1 520 ? 0.512 27.545 4.840 1.00 85.69 520 ARG A N 1
ATOM 4180 C CA . ARG A 1 520 ? -0.932 27.797 4.722 1.00 85.69 520 ARG A CA 1
ATOM 4181 C C . ARG A 1 520 ? -1.765 26.642 5.260 1.00 85.69 520 ARG A C 1
ATOM 4183 O O . ARG A 1 520 ? -2.720 26.892 5.983 1.00 85.69 520 ARG A O 1
ATOM 4190 N N . LEU A 1 521 ? -1.391 25.402 4.943 1.00 90.25 521 LEU A N 1
ATOM 4191 C CA . LEU A 1 521 ? -2.066 24.211 5.459 1.00 90.25 521 LEU A CA 1
ATOM 4192 C C . LEU A 1 521 ? -2.030 24.183 6.991 1.00 90.25 521 LEU A C 1
ATOM 4194 O O . LEU A 1 521 ? -3.056 23.936 7.623 1.00 90.25 521 LEU A O 1
ATOM 4198 N N . ILE A 1 522 ? -0.871 24.476 7.585 1.00 89.56 522 ILE A N 1
ATOM 4199 C CA . ILE A 1 522 ? -0.705 24.530 9.040 1.00 89.56 522 ILE A CA 1
ATOM 4200 C C . ILE A 1 522 ? -1.511 25.698 9.632 1.00 89.56 522 ILE A C 1
ATOM 4202 O O . ILE A 1 522 ? -2.243 25.495 10.597 1.00 89.56 522 ILE A O 1
ATOM 4206 N N . ALA A 1 523 ? -1.466 26.888 9.026 1.00 85.19 523 ALA A N 1
ATOM 4207 C CA . ALA A 1 523 ? -2.251 28.051 9.458 1.00 85.19 523 ALA A CA 1
ATOM 4208 C C . ALA A 1 523 ? -3.766 27.787 9.425 1.00 85.19 523 ALA A C 1
ATOM 4210 O O . ALA A 1 523 ? -4.519 28.259 10.278 1.00 85.19 523 ALA A O 1
ATOM 4211 N N . ASP A 1 524 ? -4.236 27.056 8.414 1.00 85.62 524 ASP A N 1
ATOM 4212 C CA . ASP A 1 524 ? -5.640 26.677 8.276 1.00 85.62 524 ASP A CA 1
ATOM 4213 C C . ASP A 1 524 ? -6.073 25.692 9.364 1.00 85.62 524 ASP A C 1
ATOM 4215 O O . ASP A 1 524 ? -7.205 25.773 9.841 1.00 85.62 524 ASP A O 1
ATOM 4219 N N . LEU A 1 525 ? -5.182 24.789 9.780 1.00 86.50 525 LEU A N 1
ATOM 4220 C CA . LEU A 1 525 ? -5.423 23.883 10.903 1.00 86.50 525 LEU A CA 1
ATOM 4221 C C . LEU A 1 525 ? -5.419 24.609 12.249 1.00 86.50 525 LEU A C 1
ATOM 4223 O O . LEU A 1 525 ? -6.256 24.304 13.099 1.00 86.50 525 LEU A O 1
ATOM 4227 N N . ASP A 1 526 ? -4.528 25.582 12.417 1.00 81.50 526 ASP A N 1
ATOM 4228 C CA . ASP A 1 526 ? -4.409 26.369 13.642 1.00 81.50 526 ASP A CA 1
ATOM 4229 C C . ASP A 1 526 ? -5.637 27.269 13.873 1.00 81.50 526 ASP A C 1
ATOM 4231 O O . ASP A 1 526 ? -6.256 27.231 14.933 1.00 81.50 526 ASP A O 1
ATOM 4235 N N . ARG A 1 527 ? -6.127 27.971 12.840 1.00 74.81 527 ARG A N 1
ATOM 4236 C CA . ARG A 1 527 ? -7.342 28.814 12.938 1.00 74.81 527 ARG A CA 1
ATOM 4237 C C . ARG A 1 527 ? -8.624 28.043 13.271 1.00 74.81 527 ARG A C 1
ATOM 4239 O O . ARG A 1 527 ? -9.569 28.604 13.830 1.00 74.81 527 ARG A O 1
ATOM 4246 N N . GLN A 1 528 ? -8.677 26.755 12.939 1.00 62.50 528 GLN A N 1
ATOM 4247 C CA . GLN A 1 528 ? -9.786 25.878 13.333 1.00 62.50 528 GLN A CA 1
ATOM 4248 C C . GLN A 1 528 ? -9.773 25.556 14.838 1.00 62.50 528 GLN A C 1
ATOM 4250 O O . GLN A 1 528 ? -10.783 25.090 15.360 1.00 62.50 528 GLN A O 1
ATOM 4255 N N . SER A 1 529 ? -8.668 25.822 15.545 1.00 52.94 529 SER A N 1
ATOM 4256 C CA . SER A 1 529 ? -8.560 25.674 17.000 1.00 52.94 529 SER A CA 1
ATOM 4257 C C . SER A 1 529 ? -9.072 26.910 17.761 1.00 52.94 529 SER A C 1
ATOM 4259 O O . SER A 1 529 ? -9.778 26.766 18.760 1.00 52.94 529 SER A O 1
ATOM 4261 N N . GLU A 1 530 ? -8.835 28.125 17.249 1.00 44.72 530 GLU A N 1
ATOM 4262 C CA . GLU A 1 530 ? -9.239 29.389 17.895 1.00 44.72 530 GLU A CA 1
ATOM 4263 C C . GLU A 1 530 ? -10.761 29.603 17.932 1.00 44.72 530 GLU A C 1
ATOM 4265 O O . GLU A 1 530 ? -11.285 30.270 18.821 1.00 44.72 530 GLU A O 1
ATOM 4270 N N . THR A 1 531 ? -11.502 29.005 16.998 1.00 39.81 531 THR A N 1
ATOM 4271 C CA . THR A 1 531 ? -12.975 29.055 16.980 1.00 39.81 531 THR A CA 1
ATOM 4272 C C . THR A 1 531 ? -13.629 28.039 17.925 1.00 39.81 531 THR A C 1
ATOM 4274 O O . THR A 1 531 ? -14.824 28.149 18.203 1.00 39.81 531 THR A O 1
ATOM 4277 N N . ALA A 1 532 ? -12.862 27.090 18.475 1.00 40.19 532 ALA A N 1
ATOM 4278 C CA . ALA A 1 532 ? -13.357 26.033 19.357 1.00 40.19 532 ALA A CA 1
ATOM 4279 C C . ALA A 1 532 ? -13.292 26.381 20.862 1.00 40.19 532 ALA A C 1
ATOM 4281 O O . ALA A 1 532 ? -13.893 25.683 21.675 1.00 40.19 532 ALA A O 1
ATOM 4282 N N . THR A 1 533 ? -12.615 27.464 21.262 1.00 31.95 533 THR A N 1
ATOM 4283 C CA . THR A 1 533 ? -12.331 27.780 22.679 1.00 31.95 533 THR A CA 1
ATOM 4284 C C . THR A 1 533 ? -13.455 28.495 23.446 1.00 31.95 533 THR A C 1
ATOM 4286 O O . THR A 1 533 ? -13.291 28.754 24.635 1.00 31.95 533 THR A O 1
ATOM 4289 N N . ASN A 1 534 ? -14.620 28.764 22.837 1.00 31.97 534 ASN A N 1
ATOM 4290 C CA . ASN A 1 534 ? -15.743 29.462 23.497 1.00 31.97 534 ASN A CA 1
ATOM 4291 C C . ASN A 1 534 ? -17.114 28.755 23.419 1.00 31.97 534 ASN A C 1
ATOM 4293 O O . ASN A 1 534 ? -18.148 29.400 23.596 1.00 31.97 534 ASN A O 1
ATOM 4297 N N . ALA A 1 535 ? -17.160 27.438 23.213 1.00 25.16 535 ALA A N 1
ATOM 4298 C CA . ALA A 1 535 ? -18.410 26.676 23.295 1.00 25.16 535 ALA A CA 1
ATOM 4299 C C . ALA A 1 535 ? -18.294 25.530 24.319 1.00 25.16 535 ALA A C 1
ATOM 4301 O O . ALA A 1 535 ? -17.256 24.869 24.362 1.00 25.16 535 ALA A O 1
ATOM 4302 N N . PRO A 1 536 ? -19.323 25.274 25.156 1.00 25.67 536 PRO A N 1
ATOM 4303 C CA . PRO A 1 536 ? -19.306 24.147 26.082 1.00 25.67 536 PRO A CA 1
ATOM 4304 C C . PRO A 1 536 ? -19.187 22.830 25.312 1.00 25.67 536 PRO A C 1
ATOM 4306 O O . PRO A 1 536 ? -19.749 22.700 24.227 1.00 25.67 536 PRO A O 1
ATOM 4309 N N . LEU A 1 537 ? -18.488 21.863 25.913 1.00 32.56 537 LEU A N 1
ATOM 4310 C CA . LEU A 1 537 ? -18.316 20.494 25.426 1.00 32.56 537 LEU A CA 1
ATOM 4311 C C . LEU A 1 537 ? -19.639 19.905 24.907 1.00 32.56 537 LEU A C 1
ATOM 4313 O O . LEU A 1 537 ? -20.520 19.541 25.685 1.00 32.56 537 LEU A O 1
ATOM 4317 N N . VAL A 1 538 ? -19.736 19.784 23.585 1.00 28.00 538 VAL A N 1
ATOM 4318 C CA . VAL A 1 538 ? -20.703 18.941 22.878 1.00 28.00 538 VAL A CA 1
ATOM 4319 C C . VAL A 1 538 ? -19.882 17.925 22.068 1.00 28.00 538 VAL A C 1
ATOM 4321 O O . VAL A 1 538 ? -18.865 18.320 21.492 1.00 28.00 538 VAL A O 1
ATOM 4324 N N . PRO A 1 539 ? -20.247 16.627 22.049 1.00 27.42 539 PRO A N 1
ATOM 4325 C CA . PRO A 1 539 ? -19.465 15.583 21.387 1.00 27.42 539 PRO A CA 1
ATOM 4326 C C . PRO A 1 539 ? -19.262 15.855 19.893 1.00 27.42 539 PRO A C 1
ATOM 4328 O O . PRO A 1 539 ? -20.111 16.463 19.241 1.00 27.42 539 PRO A O 1
ATOM 4331 N N . ALA A 1 540 ? -18.122 15.384 19.384 1.00 27.77 540 ALA A N 1
ATOM 4332 C CA . ALA A 1 540 ? -17.602 15.603 18.039 1.00 27.77 540 ALA A CA 1
ATOM 4333 C C . ALA A 1 540 ? -18.666 15.474 16.934 1.00 27.77 540 ALA A C 1
ATOM 4335 O O . ALA A 1 540 ? -19.205 14.402 16.670 1.00 27.77 540 ALA A O 1
ATOM 4336 N N . THR A 1 541 ? -18.936 16.583 16.248 1.00 28.64 541 THR A N 1
ATOM 4337 C CA . THR A 1 541 ? -19.771 16.606 15.048 1.00 28.64 541 THR A CA 1
ATOM 4338 C C . THR A 1 541 ? -19.005 16.060 13.848 1.00 28.64 541 THR A C 1
ATOM 4340 O O . THR A 1 541 ? -18.136 16.734 13.294 1.00 28.64 541 THR A O 1
ATOM 4343 N N . VAL A 1 542 ? -19.404 14.860 13.429 1.00 33.56 542 VAL A N 1
ATOM 4344 C CA . VAL A 1 542 ? -19.317 14.345 12.057 1.00 33.56 542 VAL A CA 1
ATOM 4345 C C . VAL A 1 542 ? -19.811 15.431 11.093 1.00 33.56 542 VAL A C 1
ATOM 4347 O O . VAL A 1 542 ? -20.892 15.996 11.290 1.00 33.56 542 VAL A O 1
ATOM 4350 N N . THR A 1 543 ? -19.029 15.778 10.068 1.00 30.58 543 THR A N 1
ATOM 4351 C CA . THR A 1 543 ? -19.486 16.727 9.044 1.00 30.58 543 THR A CA 1
ATOM 4352 C C . THR A 1 543 ? -20.619 16.101 8.239 1.00 30.58 543 THR A C 1
ATOM 4354 O O . THR A 1 543 ? -20.443 15.093 7.560 1.00 30.58 543 THR A O 1
ATOM 4357 N N . LYS A 1 544 ? -21.787 16.727 8.391 1.00 34.97 544 LYS A N 1
ATOM 4358 C CA . LYS A 1 544 ? -23.119 16.344 7.930 1.00 34.97 544 LYS A CA 1
ATOM 4359 C C . LYS A 1 544 ? -23.226 16.279 6.405 1.00 34.97 544 LYS A C 1
ATOM 4361 O O . LYS A 1 544 ? -22.948 17.263 5.725 1.00 34.97 544 LYS A O 1
ATOM 4366 N N . SER A 1 545 ? -23.769 15.174 5.899 1.00 34.78 545 SER A N 1
ATOM 4367 C CA . SER A 1 545 ? -24.713 15.253 4.783 1.00 34.78 545 SER A CA 1
ATOM 4368 C C . SER A 1 545 ? -25.960 15.973 5.310 1.00 34.78 545 SER A C 1
ATOM 4370 O O . SER A 1 545 ? -26.587 15.494 6.252 1.00 34.78 545 SER A O 1
ATOM 4372 N N . GLU A 1 546 ? -26.303 17.140 4.763 1.00 44.09 546 GLU A N 1
ATOM 4373 C CA . GLU A 1 546 ? -27.562 17.843 5.077 1.00 44.09 546 GLU A CA 1
ATOM 4374 C C . GLU A 1 546 ? -28.788 17.199 4.405 1.00 44.09 546 GLU A C 1
ATOM 4376 O O . GLU A 1 546 ? -29.897 17.721 4.513 1.00 44.09 546 GLU A O 1
ATOM 4381 N N . VAL A 1 547 ? -28.615 16.064 3.721 1.00 57.59 547 VAL A N 1
ATOM 4382 C CA . VAL A 1 547 ? -29.709 15.359 3.057 1.00 57.59 547 VAL A CA 1
ATOM 4383 C C . VAL A 1 547 ? -30.155 14.188 3.928 1.00 57.59 547 VAL A C 1
ATOM 4385 O O . VAL A 1 547 ? -29.431 13.205 4.097 1.00 57.59 547 VAL A O 1
ATOM 4388 N N . ASP A 1 548 ? -31.353 14.309 4.498 1.00 78.81 548 ASP A N 1
ATOM 4389 C CA . ASP A 1 548 ? -32.048 13.195 5.137 1.00 78.81 548 ASP A CA 1
ATOM 4390 C C . ASP A 1 548 ? -32.686 12.315 4.053 1.00 78.81 548 ASP A C 1
ATOM 4392 O O . ASP A 1 548 ? -33.644 12.716 3.392 1.00 78.81 548 ASP A O 1
ATOM 4396 N N . TYR A 1 549 ? -32.110 11.133 3.833 1.00 88.25 549 TYR A N 1
ATOM 4397 C CA . TYR A 1 549 ? -32.551 10.187 2.806 1.00 88.25 549 TYR A CA 1
ATOM 4398 C C . TYR A 1 549 ? -33.715 9.277 3.245 1.00 88.25 549 TYR A C 1
ATOM 4400 O O . TYR A 1 549 ? -34.250 8.549 2.400 1.00 88.25 549 TYR A O 1
ATOM 4408 N N . GLY A 1 550 ? -34.111 9.337 4.522 1.00 92.12 550 GLY A N 1
ATOM 4409 C CA . GLY A 1 550 ? -35.128 8.488 5.148 1.00 92.12 550 GLY A CA 1
ATOM 4410 C C . GLY A 1 550 ? -34.537 7.476 6.137 1.00 92.12 550 GLY A C 1
ATOM 4411 O O . GLY A 1 550 ? -33.384 7.064 6.035 1.00 92.12 550 GLY A O 1
ATOM 4412 N N . LYS A 1 551 ? -35.335 7.045 7.117 1.00 97.19 551 LYS A N 1
ATOM 4413 C CA . LYS A 1 551 ? -34.860 6.175 8.207 1.00 97.19 551 LYS A CA 1
ATOM 4414 C C . LYS A 1 551 ? -34.554 4.749 7.719 1.00 97.19 551 LYS A C 1
ATOM 4416 O O . LYS A 1 551 ? -35.359 4.163 6.992 1.00 97.19 551 LYS A O 1
ATOM 4421 N N . VAL A 1 552 ? -33.443 4.158 8.168 1.00 98.50 552 VAL A N 1
ATOM 4422 C CA . VAL A 1 552 ? -33.070 2.753 7.891 1.00 98.50 552 VAL A CA 1
ATOM 4423 C C . VAL A 1 552 ? -33.254 1.885 9.132 1.00 98.50 552 VAL A C 1
ATOM 4425 O O . VAL A 1 552 ? -32.747 2.206 10.202 1.00 98.50 552 VAL A O 1
ATOM 4428 N N . SER A 1 553 ? -33.927 0.746 8.991 1.00 98.69 553 SER A N 1
ATOM 4429 C CA . SER A 1 553 ? -33.950 -0.305 10.011 1.00 98.69 553 SER A CA 1
ATOM 4430 C C . SER A 1 553 ? -32.887 -1.356 9.707 1.00 98.69 553 SER A C 1
ATOM 4432 O O . SER A 1 553 ? -33.038 -2.139 8.764 1.00 98.69 553 SER A O 1
ATOM 4434 N N . ILE A 1 554 ? -31.832 -1.401 10.519 1.00 98.69 554 ILE A N 1
ATOM 4435 C CA . ILE A 1 554 ? -30.844 -2.481 10.503 1.00 98.69 554 ILE A CA 1
ATOM 4436 C C . ILE A 1 554 ? -31.379 -3.615 11.380 1.00 98.69 554 ILE A C 1
ATOM 4438 O O . ILE A 1 554 ? -31.572 -3.448 12.587 1.00 98.69 554 ILE A O 1
ATOM 4442 N N . ILE A 1 555 ? -31.656 -4.765 10.772 1.00 98.50 555 ILE A N 1
ATOM 4443 C CA . ILE A 1 555 ? -32.266 -5.913 11.448 1.00 98.50 555 ILE A CA 1
ATOM 4444 C C . ILE A 1 555 ? -31.247 -7.036 11.643 1.00 98.50 555 ILE A C 1
ATOM 4446 O O . ILE A 1 555 ? -30.588 -7.452 10.690 1.00 98.50 555 ILE A O 1
ATOM 4450 N N . ILE A 1 556 ? -31.143 -7.534 12.877 1.00 98.25 556 ILE A N 1
ATOM 4451 C CA . ILE A 1 556 ? -30.168 -8.557 13.272 1.00 98.25 556 ILE A CA 1
ATOM 4452 C C . ILE A 1 556 ? -30.897 -9.761 13.887 1.00 98.25 556 ILE A C 1
ATOM 4454 O O . ILE A 1 556 ? -31.291 -9.711 15.055 1.00 98.25 556 ILE A O 1
ATOM 4458 N N . PRO A 1 557 ? -31.121 -10.858 13.144 1.00 95.81 557 PRO A N 1
ATOM 4459 C CA . PRO A 1 557 ? -31.559 -12.111 13.746 1.00 95.81 557 PRO A CA 1
ATOM 4460 C C . PRO A 1 557 ? -30.370 -12.789 14.446 1.00 95.81 557 PRO A C 1
ATOM 4462 O O . PRO A 1 557 ? -29.283 -12.869 13.876 1.00 95.81 557 PRO A O 1
ATOM 4465 N N . THR A 1 558 ? -30.562 -13.312 15.659 1.00 95.69 558 THR A N 1
ATOM 4466 C CA . THR A 1 558 ? -29.511 -14.046 16.382 1.00 95.69 558 THR A CA 1
ATOM 4467 C C . THR A 1 558 ? -30.049 -15.296 17.078 1.00 95.69 558 THR A C 1
ATOM 4469 O O . THR A 1 558 ? -31.158 -15.302 17.613 1.00 95.69 558 THR A O 1
ATOM 4472 N N . TYR A 1 559 ? -29.260 -16.373 17.049 1.00 93.81 559 TYR A N 1
ATOM 4473 C CA . TYR A 1 559 ? -29.504 -17.609 17.794 1.00 93.81 559 TYR A CA 1
ATOM 4474 C C . TYR A 1 559 ? -28.180 -18.307 18.108 1.00 93.81 559 TYR A C 1
ATOM 4476 O O . TYR A 1 559 ? -27.558 -18.873 17.208 1.00 93.81 559 TYR A O 1
ATOM 4484 N N . ASN A 1 560 ? -27.776 -18.311 19.379 1.00 93.75 560 ASN A N 1
ATOM 4485 C CA . ASN A 1 560 ? -26.524 -18.912 19.850 1.00 93.75 560 ASN A CA 1
ATOM 4486 C C . ASN A 1 560 ? -25.273 -18.393 19.111 1.00 93.75 560 ASN A C 1
ATOM 4488 O O . ASN A 1 560 ? -24.517 -19.172 18.521 1.00 93.75 560 ASN A O 1
ATOM 4492 N N . ARG A 1 561 ? -25.096 -17.066 19.082 1.00 90.94 561 ARG A N 1
ATOM 4493 C CA . ARG A 1 561 ? -24.004 -16.380 18.366 1.00 90.94 561 ARG A CA 1
ATOM 4494 C C . ARG A 1 561 ? -23.259 -15.372 19.242 1.00 90.94 561 ARG A C 1
ATOM 4496 O O . ARG A 1 561 ? -22.770 -14.367 18.733 1.00 90.94 561 ARG A O 1
ATOM 4503 N N . ALA A 1 562 ? -23.144 -15.635 20.545 1.00 92.12 562 ALA A N 1
ATOM 4504 C CA . ALA A 1 562 ? -22.498 -14.714 21.482 1.00 92.12 562 ALA A CA 1
ATOM 4505 C C . ALA A 1 562 ? -21.080 -14.288 21.049 1.00 92.12 562 ALA A C 1
ATOM 4507 O O . ALA A 1 562 ? -20.727 -13.127 21.215 1.00 92.12 562 ALA A O 1
ATOM 4508 N N . GLU A 1 563 ? -20.303 -15.206 20.456 1.00 93.06 563 GLU A N 1
ATOM 4509 C CA . GLU A 1 563 ? -18.913 -14.975 20.014 1.00 93.06 563 GLU A CA 1
ATOM 4510 C C . GLU A 1 563 ? -18.780 -13.864 18.956 1.00 93.06 563 GLU A C 1
ATOM 4512 O O . GLU A 1 563 ? -17.760 -13.186 18.934 1.00 93.06 563 GLU A O 1
ATOM 4517 N N . TYR A 1 564 ? -19.794 -13.651 18.106 1.00 94.56 564 TYR A N 1
ATOM 4518 C CA . TYR A 1 564 ? -19.714 -12.713 16.971 1.00 94.56 564 TYR A CA 1
ATOM 4519 C C . TYR A 1 564 ? -20.686 -11.531 17.069 1.00 94.56 564 TYR A C 1
ATOM 4521 O O . TYR A 1 564 ? -20.484 -10.499 16.431 1.00 94.56 564 TYR A O 1
ATOM 4529 N N . LEU A 1 565 ? -21.733 -11.657 17.889 1.00 96.94 565 LEU A N 1
ATOM 4530 C CA . LEU A 1 565 ? -22.828 -10.691 17.943 1.00 96.94 565 LEU A CA 1
ATOM 4531 C C . LEU A 1 565 ? -22.385 -9.285 18.376 1.00 96.94 565 LEU A C 1
ATOM 4533 O O . LEU A 1 565 ? -22.978 -8.303 17.935 1.00 96.94 565 LEU A O 1
ATOM 4537 N N . GLU A 1 566 ? -21.376 -9.183 19.241 1.00 96.75 566 GLU A N 1
ATOM 4538 C CA . GLU A 1 566 ? -20.848 -7.894 19.704 1.00 96.75 566 GLU A CA 1
ATOM 4539 C C . GLU A 1 566 ? -20.289 -7.077 18.534 1.00 96.75 566 GLU A C 1
ATOM 4541 O O . GLU A 1 566 ? -20.738 -5.957 18.304 1.00 96.75 566 GLU A O 1
ATOM 4546 N N . GLU A 1 567 ? -19.419 -7.684 17.724 1.00 96.56 567 GLU A N 1
ATOM 4547 C CA . GLU A 1 567 ? -18.819 -7.058 16.540 1.00 96.56 567 GLU A CA 1
ATOM 4548 C C . GLU A 1 567 ? -19.881 -6.694 15.487 1.00 96.56 567 GLU A C 1
ATOM 4550 O O . GLU A 1 567 ? -19.841 -5.610 14.899 1.00 96.56 567 GLU A O 1
ATOM 4555 N N . ALA A 1 568 ? -20.888 -7.556 15.296 1.00 97.62 568 ALA A N 1
ATOM 4556 C CA . ALA A 1 568 ? -22.010 -7.272 14.405 1.00 97.62 568 ALA A CA 1
ATOM 4557 C C . ALA A 1 568 ? -22.788 -6.019 14.860 1.00 97.62 568 ALA A C 1
ATOM 4559 O O . ALA A 1 568 ? -22.990 -5.092 14.071 1.00 97.62 568 ALA A O 1
ATOM 4560 N N . ILE A 1 569 ? -23.181 -5.938 16.138 1.00 98.00 569 ILE A N 1
ATOM 4561 C CA . ILE A 1 569 ? -23.912 -4.782 16.687 1.00 98.00 569 ILE A CA 1
ATOM 4562 C C . ILE A 1 569 ? -23.066 -3.506 16.608 1.00 98.00 569 ILE A C 1
ATOM 4564 O O . ILE A 1 569 ? -23.577 -2.462 16.200 1.00 98.00 569 ILE A O 1
ATOM 4568 N N . GLU A 1 570 ? -21.779 -3.579 16.948 1.00 97.19 570 GLU A N 1
ATOM 4569 C CA . GLU A 1 570 ? -20.867 -2.438 16.847 1.00 97.19 570 GLU A CA 1
ATOM 4570 C C . GLU A 1 570 ? -20.759 -1.926 15.407 1.00 97.19 570 GLU A C 1
ATOM 4572 O O . GLU A 1 570 ? -20.822 -0.718 15.178 1.00 97.19 570 GLU A O 1
ATOM 4577 N N . SER A 1 571 ? -20.687 -2.817 14.416 1.00 97.75 571 SER A N 1
ATOM 4578 C CA . SER A 1 571 ? -20.644 -2.421 13.003 1.00 97.75 571 SER A CA 1
ATOM 4579 C C . SER A 1 571 ? -21.923 -1.725 12.522 1.00 97.75 571 SER A C 1
ATOM 4581 O O . SER A 1 571 ? -21.857 -0.802 11.706 1.00 97.75 571 SER A O 1
ATOM 4583 N N . ALA A 1 572 ? -23.083 -2.114 13.063 1.00 97.44 572 ALA A N 1
ATOM 4584 C CA . ALA A 1 572 ? -24.364 -1.472 12.781 1.00 97.44 572 ALA A CA 1
ATOM 4585 C C . ALA A 1 572 ? -24.488 -0.095 13.452 1.00 97.44 572 ALA A C 1
ATOM 4587 O O . ALA A 1 572 ? -25.032 0.832 12.855 1.00 97.44 572 ALA A O 1
ATOM 4588 N N . LEU A 1 573 ? -23.973 0.053 14.676 1.00 95.38 573 LEU A N 1
ATOM 4589 C CA . LEU A 1 573 ? -23.966 1.326 15.407 1.00 95.38 573 LEU A CA 1
ATOM 4590 C C . LEU A 1 573 ? -22.984 2.340 14.805 1.00 95.38 573 LEU A C 1
ATOM 4592 O O . LEU A 1 573 ? -23.252 3.538 14.829 1.00 95.38 573 LEU A O 1
ATOM 4596 N N . ASN A 1 574 ? -21.876 1.865 14.235 1.00 92.88 574 ASN A N 1
ATOM 4597 C CA . ASN A 1 574 ? -20.805 2.695 13.681 1.00 92.88 574 ASN A CA 1
ATOM 4598 C C . ASN A 1 574 ? -20.979 3.015 12.182 1.00 92.88 574 ASN A C 1
ATOM 4600 O O . ASN A 1 574 ? -20.001 3.292 11.485 1.00 92.88 574 ASN A O 1
ATOM 4604 N N . GLN A 1 575 ? -22.211 2.981 11.665 1.00 95.31 575 GLN A N 1
ATOM 4605 C CA . GLN A 1 575 ? -22.498 3.390 10.289 1.00 95.31 575 GLN A CA 1
ATOM 4606 C C . GLN A 1 575 ? -22.338 4.902 10.110 1.00 95.31 575 GLN A C 1
ATOM 4608 O O . GLN A 1 575 ? -22.668 5.687 10.997 1.00 95.31 575 GLN A O 1
ATOM 4613 N N . THR A 1 576 ? -21.874 5.339 8.938 1.00 88.56 576 THR A N 1
ATOM 4614 C CA . THR A 1 576 ? -21.710 6.769 8.633 1.00 88.56 576 THR A CA 1
ATOM 4615 C C . THR A 1 576 ? -23.055 7.495 8.518 1.00 88.56 576 THR A C 1
ATOM 4617 O O . THR A 1 576 ? -23.164 8.655 8.924 1.00 88.56 576 THR A O 1
ATOM 4620 N N . TYR A 1 577 ? -24.109 6.814 8.053 1.00 93.56 577 TYR A N 1
ATOM 4621 C CA . TYR A 1 577 ? -25.479 7.333 8.049 1.00 93.56 577 TYR A CA 1
ATOM 4622 C C . TYR A 1 577 ? -26.158 7.130 9.412 1.00 93.56 577 TYR A C 1
ATOM 4624 O O . TYR A 1 577 ? -26.301 6.004 9.880 1.00 93.56 577 TYR A O 1
ATOM 4632 N N . GLN A 1 578 ? -26.592 8.226 10.043 1.00 89.69 578 GLN A N 1
ATOM 4633 C CA . GLN A 1 578 ? -27.032 8.225 11.448 1.00 89.69 578 GLN A CA 1
ATOM 4634 C C . GLN A 1 578 ? -28.533 7.991 11.656 1.00 89.69 578 GLN A C 1
ATOM 4636 O O . GLN A 1 578 ? -28.937 7.652 12.765 1.00 89.69 578 GLN A O 1
ATOM 4641 N N . ASN A 1 579 ? -29.378 8.190 10.637 1.00 95.50 579 ASN A N 1
ATOM 4642 C CA . ASN A 1 579 ? -30.828 7.985 10.762 1.00 95.50 579 ASN A CA 1
ATOM 4643 C C . ASN A 1 579 ? -31.163 6.485 10.658 1.00 95.50 579 ASN A C 1
ATOM 4645 O O . ASN A 1 579 ? -31.872 6.034 9.757 1.00 95.50 579 ASN A O 1
ATOM 4649 N N . CYS A 1 580 ? -30.584 5.709 11.572 1.00 96.50 580 CYS A N 1
ATOM 4650 C CA . CYS A 1 580 ? -30.708 4.266 11.660 1.00 96.50 580 CYS A CA 1
ATOM 4651 C C . CYS A 1 580 ? -31.367 3.872 12.981 1.00 96.50 580 CYS A C 1
ATOM 4653 O O . CYS A 1 580 ? -31.146 4.488 14.022 1.00 96.50 580 CYS A O 1
ATOM 4655 N N . GLU A 1 581 ? -32.136 2.794 12.954 1.00 97.56 581 GLU A N 1
ATOM 4656 C CA . GLU A 1 581 ? -32.483 2.031 14.148 1.00 97.56 581 GLU A CA 1
ATOM 4657 C C . GLU A 1 581 ? -31.934 0.615 14.020 1.00 97.56 581 GLU A C 1
ATOM 4659 O O . GLU A 1 581 ? -31.913 0.044 12.929 1.00 97.56 581 GLU A O 1
ATOM 4664 N N . ILE A 1 582 ? -31.507 0.044 15.142 1.00 98.56 582 ILE A N 1
ATOM 4665 C CA . ILE A 1 582 ? -30.965 -1.308 15.193 1.00 98.56 582 ILE A CA 1
ATOM 4666 C C . ILE A 1 582 ? -31.942 -2.170 15.989 1.00 98.56 582 ILE A C 1
ATOM 4668 O O . ILE A 1 582 ? -32.243 -1.875 17.150 1.00 98.56 582 ILE A O 1
ATOM 4672 N N . ILE A 1 583 ? -32.444 -3.234 15.363 1.00 98.56 583 ILE A N 1
ATOM 4673 C CA . ILE A 1 583 ? -33.416 -4.154 15.961 1.00 98.56 583 ILE A CA 1
ATOM 4674 C C . ILE A 1 583 ? -32.838 -5.562 15.941 1.00 98.56 583 ILE A C 1
ATOM 4676 O O . ILE A 1 583 ? -32.660 -6.160 14.878 1.00 98.56 583 ILE A O 1
ATOM 4680 N N . VAL A 1 584 ? -32.588 -6.108 17.126 1.00 98.56 584 VAL A N 1
ATOM 4681 C CA . VAL A 1 584 ? -32.018 -7.441 17.302 1.00 98.56 584 VAL A CA 1
ATOM 4682 C C . VAL A 1 584 ? -33.094 -8.396 17.802 1.00 98.56 584 VAL A C 1
ATOM 4684 O O . VAL A 1 584 ? -33.700 -8.149 18.843 1.00 98.56 584 VAL A O 1
ATOM 4687 N N . CYS A 1 585 ? -33.338 -9.492 17.082 1.00 98.00 585 CYS A N 1
ATOM 4688 C CA . CYS A 1 585 ? -34.251 -10.546 17.522 1.00 98.00 585 CYS A CA 1
ATOM 4689 C C . CYS A 1 585 ? -33.467 -11.778 17.984 1.00 98.00 585 CYS A C 1
ATOM 4691 O O . CYS A 1 585 ? -32.921 -12.516 17.166 1.00 98.00 585 CYS A O 1
ATOM 4693 N N . ASP A 1 586 ? -33.446 -11.996 19.301 1.00 97.62 586 ASP A N 1
ATOM 4694 C CA . ASP A 1 586 ? -32.952 -13.213 19.945 1.00 97.62 586 ASP A CA 1
ATOM 4695 C C . ASP A 1 586 ? -33.993 -14.334 19.805 1.00 97.62 586 ASP A C 1
ATOM 4697 O O . ASP A 1 586 ? -35.033 -14.340 20.479 1.00 97.62 586 ASP A O 1
ATOM 4701 N N . ASP A 1 587 ? -33.713 -15.303 18.934 1.00 95.44 587 ASP A N 1
ATOM 4702 C CA . ASP A 1 587 ? -34.584 -16.440 18.632 1.00 95.44 587 ASP A CA 1
ATOM 4703 C C . ASP A 1 587 ? -34.447 -17.570 19.673 1.00 95.44 587 ASP A C 1
ATOM 4705 O O . ASP A 1 587 ? -34.273 -18.746 19.353 1.00 95.44 587 ASP A O 1
ATOM 4709 N N . ALA A 1 588 ? -34.536 -17.190 20.950 1.00 95.50 588 ALA A N 1
ATOM 4710 C CA . ALA A 1 588 ? -34.409 -18.048 22.127 1.00 95.50 588 ALA A CA 1
ATOM 4711 C C . ALA A 1 588 ? -33.015 -18.684 22.311 1.00 95.50 588 ALA A C 1
ATOM 4713 O O . ALA A 1 588 ? -32.905 -19.895 22.530 1.00 95.50 588 ALA A O 1
ATOM 4714 N N . SER A 1 589 ? -31.958 -17.868 22.257 1.00 95.88 589 SER A N 1
ATOM 4715 C CA . SER A 1 589 ? -30.584 -18.299 22.540 1.00 95.88 589 SER A CA 1
ATOM 4716 C C . SER A 1 589 ? -30.420 -18.833 23.965 1.00 95.88 589 SER A C 1
ATOM 4718 O O . SER A 1 589 ? -31.067 -18.383 24.917 1.00 95.88 589 SER A O 1
ATOM 4720 N N . THR A 1 590 ? -29.524 -19.805 24.094 1.00 94.69 590 THR A N 1
ATOM 4721 C CA . THR A 1 590 ? -29.168 -20.518 25.326 1.00 94.69 590 THR A CA 1
ATOM 4722 C C . THR A 1 590 ? -27.708 -20.317 25.740 1.00 94.69 590 THR A C 1
ATOM 4724 O O . THR A 1 590 ? -27.315 -20.821 26.787 1.00 94.69 590 THR A O 1
ATOM 4727 N N . ASP A 1 591 ? -26.905 -19.637 24.918 1.00 94.88 591 ASP A N 1
ATOM 4728 C CA . ASP A 1 591 ? -25.525 -19.233 25.213 1.00 94.88 591 ASP A CA 1
ATOM 4729 C C . ASP A 1 591 ? -25.464 -17.824 25.850 1.00 94.88 591 ASP A C 1
ATOM 4731 O O . ASP A 1 591 ? -26.474 -17.273 26.299 1.00 94.88 591 ASP A O 1
ATOM 4735 N N . ASP A 1 592 ? -24.277 -17.210 25.859 1.00 95.88 592 ASP A N 1
ATOM 4736 C CA . ASP A 1 592 ? -24.031 -15.885 26.442 1.00 95.88 592 ASP A CA 1
ATOM 4737 C C . ASP A 1 592 ? -24.600 -14.705 25.621 1.00 95.88 592 ASP A C 1
ATOM 4739 O O . ASP A 1 592 ? -24.350 -13.541 25.942 1.00 95.88 592 ASP A O 1
ATOM 4743 N N . THR A 1 593 ? -25.429 -14.961 24.599 1.00 96.31 593 THR A N 1
ATOM 4744 C CA . THR A 1 593 ? -26.049 -13.930 23.744 1.00 96.31 593 THR A CA 1
ATOM 4745 C C . THR A 1 593 ? -26.780 -12.867 24.569 1.00 96.31 593 THR A C 1
ATOM 4747 O O . THR A 1 593 ? -26.660 -11.671 24.308 1.00 96.31 593 THR A O 1
ATOM 4750 N N . ALA A 1 594 ? -27.493 -13.272 25.625 1.00 94.81 594 ALA A N 1
ATOM 4751 C CA . ALA A 1 594 ? -28.201 -12.337 26.500 1.00 94.81 594 ALA A CA 1
ATOM 4752 C C . ALA A 1 594 ? -27.256 -11.371 27.241 1.00 94.81 594 ALA A C 1
ATOM 4754 O O . ALA A 1 594 ? -27.630 -10.225 27.498 1.00 94.81 594 ALA A O 1
ATOM 4755 N N . ALA A 1 595 ? -26.041 -11.813 27.581 1.00 95.69 595 ALA A N 1
ATOM 4756 C CA . ALA A 1 595 ? -25.040 -10.971 28.228 1.00 95.69 595 ALA A CA 1
ATOM 4757 C C . ALA A 1 595 ? -24.471 -9.934 27.251 1.00 95.69 595 ALA A C 1
ATOM 4759 O O . ALA A 1 595 ? -24.317 -8.774 27.630 1.00 95.69 595 ALA A O 1
ATOM 4760 N N . VAL A 1 596 ? -24.231 -10.328 25.995 1.00 97.06 596 VAL A N 1
ATOM 4761 C CA . VAL A 1 596 ? -23.796 -9.416 24.924 1.00 97.06 596 VAL A CA 1
ATOM 4762 C C . VAL A 1 596 ? -24.859 -8.352 24.659 1.00 97.06 596 VAL A C 1
ATOM 4764 O O . VAL A 1 596 ? -24.561 -7.164 24.716 1.00 97.06 596 VAL A O 1
ATOM 4767 N N . LEU A 1 597 ? -26.121 -8.752 24.472 1.00 96.88 597 LEU A N 1
ATOM 4768 C CA . LEU A 1 597 ? -27.231 -7.825 24.210 1.00 96.88 597 LEU A CA 1
ATOM 4769 C C . LEU A 1 597 ? -27.405 -6.778 25.314 1.00 96.88 597 LEU A C 1
ATOM 4771 O O . LEU A 1 597 ? -27.690 -5.616 25.032 1.00 96.88 597 LEU A O 1
ATOM 4775 N N . LYS A 1 598 ? -27.187 -7.168 26.574 1.00 94.94 598 LYS A N 1
ATOM 4776 C CA . LYS A 1 598 ? -27.289 -6.260 27.719 1.00 94.94 598 LYS A CA 1
ATOM 4777 C C . LYS A 1 598 ? -26.281 -5.106 27.659 1.00 94.94 598 LYS A C 1
ATOM 4779 O O . LYS A 1 598 ? -26.587 -4.025 28.150 1.00 94.94 598 LYS A O 1
ATOM 4784 N N . LYS A 1 599 ? -25.111 -5.295 27.033 1.00 96.12 599 LYS A N 1
ATOM 4785 C CA . LYS A 1 599 ? -24.112 -4.224 26.849 1.00 96.12 599 LYS A CA 1
ATOM 4786 C C . LYS A 1 599 ? -24.647 -3.062 26.003 1.00 96.12 599 LYS A C 1
ATOM 4788 O O . LYS A 1 599 ? -24.200 -1.933 26.176 1.00 96.12 599 LYS A O 1
ATOM 4793 N N . PHE A 1 600 ? -25.623 -3.331 25.133 1.00 95.94 600 PHE A N 1
ATOM 4794 C CA . PHE A 1 600 ? -26.147 -2.385 24.148 1.00 95.94 600 PHE A CA 1
ATOM 4795 C C . PHE A 1 600 ? -27.594 -1.950 24.422 1.00 95.94 600 PHE A C 1
ATOM 4797 O O . PHE A 1 600 ? -28.204 -1.323 23.564 1.00 95.94 600 PHE A O 1
ATOM 4804 N N . GLU A 1 601 ? -28.154 -2.233 25.604 1.00 88.75 601 GLU A N 1
ATOM 4805 C CA . GLU A 1 601 ? -29.585 -2.038 25.918 1.00 88.75 601 GLU A CA 1
ATOM 4806 C C . GLU A 1 601 ? -30.127 -0.615 25.672 1.00 88.75 601 GLU A C 1
ATOM 4808 O O . GLU A 1 601 ? -31.324 -0.442 25.465 1.00 88.75 601 GLU A O 1
ATOM 4813 N N . ASN A 1 602 ? -29.250 0.396 25.665 1.00 91.25 602 ASN A N 1
ATOM 4814 C CA . ASN A 1 602 ? -29.604 1.797 25.412 1.00 91.25 602 ASN A CA 1
ATOM 4815 C C . ASN A 1 602 ? -29.455 2.226 23.940 1.00 91.25 602 ASN A C 1
ATOM 4817 O O . ASN A 1 602 ? -29.848 3.338 23.593 1.00 91.25 602 ASN A O 1
ATOM 4821 N N . SER A 1 603 ? -28.880 1.372 23.093 1.00 93.88 603 SER A N 1
ATOM 4822 C CA . SER A 1 603 ? -28.524 1.683 21.702 1.00 93.88 603 SER A CA 1
ATOM 4823 C C . SER A 1 603 ? -29.272 0.825 20.679 1.00 93.88 603 SER A C 1
ATOM 4825 O O . SER A 1 603 ? -29.308 1.174 19.502 1.00 93.88 603 SER A O 1
ATOM 4827 N N . ILE A 1 604 ? -29.870 -0.292 21.106 1.00 97.44 604 ILE A N 1
ATOM 4828 C CA . ILE A 1 604 ? -30.591 -1.228 20.235 1.00 97.44 604 ILE A CA 1
ATOM 4829 C C . ILE A 1 604 ? -31.961 -1.583 20.818 1.00 97.44 604 ILE A C 1
ATOM 4831 O O . ILE A 1 604 ? -32.163 -1.579 22.031 1.00 97.44 604 ILE A O 1
ATOM 4835 N N . THR A 1 605 ? -32.893 -1.977 19.954 1.00 98.06 605 THR A N 1
ATOM 4836 C CA . THR A 1 605 ? -34.142 -2.622 20.376 1.00 98.06 605 THR A CA 1
ATOM 4837 C C . THR A 1 605 ? -33.954 -4.132 20.382 1.00 98.06 605 THR A C 1
ATOM 4839 O O . THR A 1 605 ? -33.669 -4.721 19.341 1.00 98.06 605 THR A O 1
ATOM 4842 N N . VAL A 1 606 ? -34.142 -4.774 21.537 1.00 97.69 606 VAL A N 1
ATOM 4843 C CA . VAL A 1 606 ? -34.044 -6.235 21.670 1.00 97.69 606 VAL A CA 1
ATOM 4844 C C . VAL A 1 606 ? -35.435 -6.861 21.712 1.00 97.69 606 VAL A C 1
ATOM 4846 O O . VAL A 1 606 ? -36.241 -6.568 22.594 1.00 97.69 606 VAL A O 1
ATOM 4849 N N . LEU A 1 607 ? -35.700 -7.770 20.780 1.00 97.81 607 LEU A N 1
ATOM 4850 C CA . LEU A 1 607 ? -36.896 -8.607 20.722 1.00 97.81 607 LEU A CA 1
ATOM 4851 C C . LEU A 1 607 ? -36.502 -10.043 21.056 1.00 97.81 607 LEU A C 1
ATOM 4853 O O . LEU A 1 607 ? -35.475 -10.527 20.591 1.00 97.81 607 LEU A O 1
ATOM 4857 N N . LYS A 1 608 ? -37.315 -10.749 21.843 1.00 96.38 608 LYS A N 1
ATOM 4858 C CA . LYS A 1 608 ? -36.997 -12.117 22.262 1.00 96.38 608 LYS A CA 1
ATOM 4859 C C . LYS A 1 608 ? -38.143 -13.077 21.993 1.00 96.38 608 LYS A C 1
ATOM 4861 O O . LYS A 1 608 ? -39.269 -12.852 22.439 1.00 96.38 608 LYS A O 1
ATOM 4866 N N . HIS A 1 609 ? -37.851 -14.171 21.300 1.00 96.88 609 HIS A N 1
ATOM 4867 C CA . HIS A 1 609 ? -38.782 -15.284 21.162 1.00 96.88 609 HIS A CA 1
ATOM 4868 C C . HIS A 1 609 ? -38.713 -16.218 22.379 1.00 96.88 609 HIS A C 1
ATOM 4870 O O . HIS A 1 609 ? -37.673 -16.386 23.010 1.00 96.88 609 HIS A O 1
ATOM 4876 N N . GLN A 1 610 ? -39.843 -16.851 22.709 1.00 94.31 610 GLN A N 1
ATOM 4877 C CA . GLN A 1 610 ? -39.909 -17.844 23.793 1.00 94.31 610 GLN A CA 1
ATOM 4878 C C . GLN A 1 610 ? -39.276 -19.186 23.400 1.00 94.31 610 GLN A C 1
ATOM 4880 O O . GLN A 1 610 ? -38.805 -19.933 24.253 1.00 94.31 610 GLN A O 1
ATOM 4885 N N . THR A 1 611 ? -39.286 -19.496 22.107 1.00 93.56 611 THR A N 1
ATOM 4886 C CA . THR A 1 611 ? -38.768 -20.730 21.514 1.00 93.56 611 THR A CA 1
ATOM 4887 C C . THR A 1 611 ? -38.122 -20.394 20.180 1.00 93.56 611 THR A C 1
ATOM 4889 O O . THR A 1 611 ? -38.620 -19.499 19.502 1.00 93.56 611 THR A O 1
ATOM 4892 N N . ASN A 1 612 ? -37.100 -21.146 19.771 1.00 92.25 612 ASN A N 1
ATOM 4893 C CA . ASN A 1 612 ? -36.483 -20.975 18.457 1.00 92.25 612 ASN A CA 1
ATOM 4894 C C . ASN A 1 612 ? -37.500 -21.261 17.335 1.00 92.25 612 ASN A C 1
ATOM 4896 O O . ASN A 1 612 ? -38.049 -22.369 17.247 1.00 92.25 612 ASN A O 1
ATOM 4900 N N . ARG A 1 613 ? -37.755 -20.243 16.508 1.00 90.69 613 ARG A N 1
ATOM 4901 C CA . ARG A 1 613 ? -38.673 -20.244 15.359 1.00 90.69 613 ARG A CA 1
ATOM 4902 C C . ARG A 1 613 ? -37.940 -20.172 14.015 1.00 90.69 613 ARG A C 1
ATOM 4904 O O . ARG A 1 613 ? -38.590 -20.274 12.981 1.00 90.69 613 ARG A O 1
ATOM 4911 N N . GLY A 1 614 ? -36.617 -20.053 14.022 1.00 88.31 614 GLY A N 1
ATOM 4912 C CA . GLY A 1 614 ? -35.768 -19.954 12.843 1.00 88.31 614 GLY A CA 1
ATOM 4913 C C . GLY A 1 614 ? -35.522 -18.515 12.382 1.00 88.31 614 GLY A C 1
ATOM 4914 O O . GLY A 1 614 ? -36.232 -17.572 12.741 1.00 88.31 614 GLY A O 1
ATOM 4915 N N . VAL A 1 615 ? -34.510 -18.365 11.521 1.00 88.62 615 VAL A N 1
ATOM 4916 C CA . VAL A 1 615 ? -34.021 -17.064 11.034 1.00 88.62 615 VAL A CA 1
ATOM 4917 C C . VAL A 1 615 ? -35.093 -16.245 10.304 1.00 88.62 615 VAL A C 1
ATOM 4919 O O . VAL A 1 615 ? -35.215 -15.054 10.575 1.00 88.62 615 VAL A O 1
ATOM 4922 N N . SER A 1 616 ? -35.932 -16.864 9.462 1.00 90.56 616 SER A N 1
ATOM 4923 C CA . SER A 1 616 ? -37.018 -16.166 8.751 1.00 90.56 616 SER A CA 1
ATOM 4924 C C . SER A 1 616 ? -38.023 -15.541 9.720 1.00 90.56 616 SER A C 1
ATOM 4926 O O . SER A 1 616 ? -38.439 -14.398 9.540 1.00 90.56 616 SER A O 1
ATOM 4928 N N . ALA A 1 617 ? -38.383 -16.262 10.786 1.00 92.75 617 ALA A N 1
ATOM 4929 C CA . ALA A 1 617 ? -39.297 -15.754 11.802 1.00 92.75 617 ALA A CA 1
ATOM 4930 C C . ALA A 1 617 ? -38.671 -14.600 12.596 1.00 92.75 617 ALA A C 1
ATOM 4932 O O . ALA A 1 617 ? -39.358 -13.619 12.880 1.00 92.75 617 ALA A O 1
ATOM 4933 N N . ALA A 1 618 ? -37.379 -14.693 12.926 1.00 94.62 618 ALA A N 1
ATOM 4934 C CA . ALA A 1 618 ? -36.638 -13.628 13.601 1.00 94.62 618 ALA A CA 1
ATOM 4935 C C . ALA A 1 618 ? -36.530 -12.360 12.732 1.00 94.62 618 ALA A C 1
ATOM 4937 O O . ALA A 1 618 ? -36.872 -11.272 13.196 1.00 94.62 618 ALA A O 1
ATOM 4938 N N . LEU A 1 619 ? -36.172 -12.502 11.449 1.00 95.25 619 LEU A N 1
ATOM 4939 C CA . LEU A 1 619 ? -36.162 -11.409 10.468 1.00 95.25 619 LEU A CA 1
ATOM 4940 C C . LEU A 1 619 ? -37.532 -10.739 10.364 1.00 95.25 619 LEU A C 1
ATOM 4942 O O . LEU A 1 619 ? -37.646 -9.521 10.478 1.00 95.25 619 LEU A O 1
ATOM 4946 N N . ASN A 1 620 ? -38.591 -11.533 10.207 1.00 96.62 620 ASN A N 1
ATOM 4947 C CA . ASN A 1 620 ? -39.950 -11.016 10.111 1.00 96.62 620 ASN A CA 1
ATOM 4948 C C . ASN A 1 620 ? -40.396 -10.291 11.383 1.00 96.62 620 ASN A C 1
ATOM 4950 O O . ASN A 1 620 ? -41.132 -9.308 11.305 1.00 96.62 620 ASN A O 1
ATOM 4954 N N . THR A 1 621 ? -39.989 -10.776 12.557 1.00 98.06 621 THR A N 1
ATOM 4955 C CA . THR A 1 621 ? -40.232 -10.094 13.830 1.00 98.06 621 THR A CA 1
ATOM 4956 C C . THR A 1 621 ? -39.545 -8.731 13.853 1.00 98.06 621 THR A C 1
ATOM 4958 O O . THR A 1 621 ? -40.222 -7.747 14.141 1.00 98.06 621 THR A O 1
ATOM 4961 N N . CYS A 1 622 ? -38.276 -8.630 13.440 1.00 98.06 622 CYS A N 1
ATOM 4962 C CA . CYS A 1 622 ? -37.608 -7.333 13.312 1.00 98.06 622 CYS A CA 1
ATOM 4963 C C . CYS A 1 622 ? -38.313 -6.407 12.308 1.00 98.06 622 CYS A C 1
ATOM 4965 O O . CYS A 1 622 ? -38.598 -5.263 12.642 1.00 98.06 622 CYS A O 1
ATOM 4967 N N . ILE A 1 623 ? -38.656 -6.896 11.109 1.00 97.81 623 ILE A N 1
ATOM 4968 C CA . ILE A 1 623 ? -39.319 -6.111 10.047 1.00 97.81 623 ILE A CA 1
ATOM 4969 C C . ILE A 1 623 ? -40.661 -5.540 10.515 1.00 97.81 623 ILE A C 1
ATOM 4971 O O . ILE A 1 623 ? -40.976 -4.374 10.260 1.00 97.81 623 ILE A O 1
ATOM 4975 N N . ARG A 1 624 ? -41.471 -6.355 11.201 1.00 97.69 624 ARG A N 1
ATOM 4976 C CA . ARG A 1 624 ? -42.782 -5.936 11.719 1.00 97.69 624 ARG A CA 1
ATOM 4977 C C . ARG A 1 624 ? -42.668 -4.892 12.826 1.00 97.69 624 ARG A C 1
ATOM 4979 O O . ARG A 1 624 ? -43.569 -4.073 12.955 1.00 97.69 624 ARG A O 1
ATOM 4986 N N . SER A 1 625 ? -41.586 -4.924 13.596 1.00 97.12 625 SER A N 1
ATOM 4987 C CA . SER A 1 625 ? -41.306 -3.964 14.667 1.00 97.12 625 SER A CA 1
ATOM 4988 C C . SER A 1 625 ? -40.532 -2.729 14.207 1.00 97.12 625 SER A C 1
ATOM 4990 O O . SER A 1 625 ? -40.239 -1.877 15.037 1.00 97.12 625 SER A O 1
ATOM 4992 N N . SER A 1 626 ? -40.176 -2.642 12.925 1.00 97.50 626 SER A N 1
ATOM 4993 C CA . SER A 1 626 ? -39.348 -1.561 12.403 1.00 97.50 626 SER A CA 1
ATOM 4994 C C . SER A 1 626 ? -40.164 -0.334 11.984 1.00 97.50 626 SER A C 1
ATOM 4996 O O . SER A 1 626 ? -41.292 -0.461 11.509 1.00 97.50 626 SER A O 1
ATOM 4998 N N . ASP A 1 627 ? -39.567 0.847 12.082 1.00 95.88 627 ASP A N 1
ATOM 4999 C CA . ASP A 1 627 ? -40.133 2.138 11.680 1.00 95.88 627 ASP A CA 1
ATOM 5000 C C . ASP A 1 627 ? -39.435 2.736 10.444 1.00 95.88 627 ASP A C 1
ATOM 5002 O O . ASP A 1 627 ? -39.907 3.722 9.882 1.00 95.88 627 ASP A O 1
ATOM 5006 N N . GLY A 1 628 ? -38.302 2.172 10.020 1.00 96.56 628 GLY A N 1
ATOM 5007 C CA . GLY A 1 628 ? -37.537 2.629 8.860 1.00 96.56 628 GLY A CA 1
ATOM 5008 C C . GLY A 1 628 ? -38.257 2.439 7.522 1.00 96.56 628 GLY A C 1
ATOM 5009 O O . GLY A 1 628 ? -38.961 1.454 7.290 1.00 96.56 628 GLY A O 1
ATOM 5010 N N . GLU A 1 629 ? -38.029 3.382 6.609 1.00 97.62 629 GLU A N 1
ATOM 5011 C CA . GLU A 1 629 ? -38.469 3.331 5.210 1.00 97.62 629 GLU A CA 1
ATOM 5012 C C . GLU A 1 629 ? -37.677 2.299 4.398 1.00 97.62 629 GLU A C 1
ATOM 5014 O O . GLU A 1 629 ? -38.173 1.762 3.402 1.00 97.62 629 GLU A O 1
ATOM 5019 N N . TYR A 1 630 ? -36.458 1.998 4.845 1.00 98.56 630 TYR A N 1
ATOM 5020 C CA . TYR A 1 630 ? -35.566 1.009 4.258 1.00 98.56 630 TYR A CA 1
ATOM 5021 C C . TYR A 1 630 ? -35.228 -0.070 5.281 1.00 98.56 630 TYR A C 1
ATOM 5023 O O . TYR A 1 630 ? -35.074 0.211 6.469 1.00 98.56 630 TYR A O 1
ATOM 5031 N N . ILE A 1 631 ? -35.078 -1.302 4.808 1.00 98.62 631 ILE A N 1
ATOM 5032 C CA . ILE A 1 631 ? -34.636 -2.444 5.603 1.00 98.62 631 ILE A CA 1
ATOM 5033 C C . ILE A 1 631 ? -33.247 -2.855 5.125 1.00 98.62 631 ILE A C 1
ATOM 5035 O O . ILE A 1 631 ? -33.023 -3.000 3.922 1.00 98.62 631 ILE A O 1
ATOM 5039 N N . SER A 1 632 ? -32.336 -3.076 6.068 1.00 98.25 632 SER A N 1
ATOM 5040 C CA . SER A 1 632 ? -30.999 -3.613 5.824 1.00 98.25 632 SER A CA 1
ATOM 5041 C C . SER A 1 632 ? -30.763 -4.792 6.769 1.00 98.25 632 SER A C 1
ATOM 5043 O O . SER A 1 632 ? -30.952 -4.661 7.978 1.00 98.25 632 SER A O 1
ATOM 5045 N N . TRP A 1 633 ? -30.423 -5.962 6.232 1.00 96.44 633 TRP A N 1
ATOM 5046 C CA . TRP A 1 633 ? -30.224 -7.179 7.025 1.00 96.44 633 TRP A CA 1
ATOM 5047 C C . TRP A 1 633 ? -28.746 -7.347 7.377 1.00 96.44 633 TRP A C 1
ATOM 5049 O O . TRP A 1 633 ? -27.910 -7.386 6.487 1.00 96.44 633 TRP A O 1
ATOM 5059 N N . LEU A 1 634 ? -28.435 -7.510 8.664 1.00 97.62 634 LEU A N 1
ATOM 5060 C CA . LEU A 1 634 ? -27.128 -7.944 9.153 1.00 97.62 634 LEU A CA 1
ATOM 5061 C C . LEU A 1 634 ? -27.254 -9.279 9.899 1.00 97.62 634 LEU A C 1
ATOM 5063 O O . LEU A 1 634 ? -27.960 -9.363 10.900 1.00 97.62 634 LEU A O 1
ATOM 5067 N N . SER A 1 635 ? -26.584 -10.335 9.438 1.00 94.44 635 SER A N 1
ATOM 5068 C CA . SER A 1 635 ? -26.485 -11.580 10.211 1.00 94.44 635 SER A CA 1
ATOM 5069 C C . SER A 1 635 ? -25.581 -11.383 11.426 1.00 94.44 635 SER A C 1
ATOM 5071 O O . SER A 1 635 ? -24.594 -10.658 11.366 1.00 94.44 635 SER A O 1
ATOM 5073 N N . SER A 1 636 ? -25.917 -12.033 12.541 1.00 94.31 636 SER A N 1
ATOM 5074 C CA . SER A 1 636 ? -25.218 -11.879 13.828 1.00 94.31 636 SER A CA 1
ATOM 5075 C C . SER A 1 636 ? -23.754 -12.344 13.843 1.00 94.31 636 SER A C 1
ATOM 5077 O O . SER A 1 636 ? -23.091 -12.201 14.864 1.00 94.31 636 SER A O 1
ATOM 5079 N N . ASP A 1 637 ? -23.282 -12.970 12.766 1.00 93.25 637 ASP A N 1
ATOM 5080 C CA . ASP A 1 637 ? -21.913 -13.438 12.549 1.00 93.25 637 ASP A CA 1
ATOM 5081 C C . ASP A 1 637 ? -21.131 -12.616 11.505 1.00 93.25 637 ASP A C 1
ATOM 5083 O O . ASP A 1 637 ? -19.923 -12.807 11.378 1.00 93.25 637 ASP A O 1
ATOM 5087 N N . ASP A 1 638 ? -21.770 -11.660 10.828 1.00 96.12 638 ASP A N 1
ATOM 5088 C CA . ASP A 1 638 ? -21.163 -10.805 9.802 1.00 96.12 638 ASP A CA 1
ATOM 5089 C C . ASP A 1 638 ? -20.901 -9.378 10.314 1.00 96.12 638 ASP A C 1
ATOM 5091 O O . ASP A 1 638 ? -21.345 -8.993 11.397 1.00 96.12 638 ASP A O 1
ATOM 5095 N N . VAL A 1 639 ? -20.174 -8.572 9.532 1.00 96.75 639 VAL A N 1
ATOM 5096 C CA . VAL A 1 639 ? -19.788 -7.200 9.911 1.00 96.75 639 VAL A CA 1
ATOM 5097 C C . VAL A 1 639 ? -20.068 -6.237 8.758 1.00 96.75 639 VAL A C 1
ATOM 5099 O O . VAL A 1 639 ? -19.630 -6.456 7.626 1.00 96.75 639 VAL A O 1
ATOM 5102 N N . TYR A 1 640 ? -20.783 -5.145 9.027 1.00 97.88 640 TYR A N 1
ATOM 5103 C CA . TYR A 1 640 ? -20.961 -4.070 8.050 1.00 97.88 640 TYR A CA 1
ATOM 5104 C C . TYR A 1 640 ? -19.685 -3.250 7.877 1.00 97.88 640 TYR A C 1
ATOM 5106 O O . TYR A 1 640 ? -18.986 -2.941 8.841 1.00 97.88 640 TYR A O 1
ATOM 5114 N N . MET A 1 641 ? -19.423 -2.813 6.646 1.00 94.19 641 MET A N 1
ATOM 5115 C CA . MET A 1 641 ? -18.475 -1.722 6.426 1.00 94.19 641 MET A CA 1
ATOM 5116 C C . MET A 1 641 ? -19.116 -0.387 6.845 1.00 94.19 641 MET A C 1
ATOM 5118 O O . MET A 1 641 ? -20.334 -0.242 6.692 1.00 94.19 641 MET A O 1
ATOM 5122 N N . PRO A 1 642 ? -18.352 0.583 7.386 1.00 91.06 642 PRO A N 1
ATOM 5123 C CA . PRO A 1 642 ? -18.906 1.833 7.926 1.00 91.06 642 PRO A CA 1
ATOM 5124 C C . PRO A 1 642 ? -19.805 2.603 6.949 1.00 91.06 642 PRO A C 1
ATOM 5126 O O . PRO A 1 642 ? -20.790 3.218 7.347 1.00 91.06 642 PRO A O 1
ATOM 5129 N N . GLU A 1 643 ? -19.479 2.555 5.661 1.00 92.56 643 GLU A N 1
ATOM 5130 C CA . GLU A 1 643 ? -20.153 3.272 4.584 1.00 92.56 643 GLU A CA 1
ATOM 5131 C C . GLU A 1 643 ? -21.309 2.498 3.935 1.00 92.56 643 GLU A C 1
ATOM 5133 O O . GLU A 1 643 ? -21.913 3.014 2.988 1.00 92.56 643 GLU A O 1
ATOM 5138 N N . LYS A 1 644 ? -21.624 1.274 4.389 1.00 97.44 644 LYS A N 1
ATOM 5139 C CA . LYS A 1 644 ? -22.627 0.407 3.747 1.00 97.44 644 LYS A CA 1
ATOM 5140 C C . LYS A 1 644 ? -23.977 1.093 3.639 1.00 97.44 644 LYS A C 1
ATOM 5142 O O . LYS A 1 644 ? -24.495 1.264 2.535 1.00 97.44 644 LYS A O 1
ATOM 5147 N N . VAL A 1 645 ? -24.532 1.501 4.782 1.00 97.81 645 VAL A N 1
ATOM 5148 C CA . VAL A 1 645 ? -25.882 2.066 4.832 1.00 97.81 645 VAL A CA 1
ATOM 5149 C C . VAL A 1 645 ? -25.949 3.360 4.033 1.00 97.81 645 VAL A C 1
ATOM 5151 O O . VAL A 1 645 ? -26.880 3.533 3.253 1.00 97.81 645 VAL A O 1
ATOM 5154 N N . GLN A 1 646 ? -24.944 4.231 4.168 1.00 95.81 646 GLN A N 1
ATOM 5155 C CA . GLN A 1 646 ? -24.878 5.480 3.411 1.00 95.81 646 GLN A CA 1
ATOM 5156 C C . GLN A 1 646 ? -24.824 5.228 1.898 1.00 95.81 646 GLN A C 1
ATOM 5158 O O . GLN A 1 646 ? -25.596 5.820 1.151 1.00 95.81 646 GLN A O 1
ATOM 5163 N N . THR A 1 647 ? -23.956 4.323 1.447 1.00 94.56 647 THR A N 1
ATOM 5164 C CA . THR A 1 647 ? -23.784 4.021 0.020 1.00 94.56 647 THR A CA 1
ATOM 5165 C C . THR A 1 647 ? -25.068 3.468 -0.598 1.00 94.56 647 THR A C 1
ATOM 5167 O O . THR A 1 647 ? -25.457 3.858 -1.700 1.00 94.56 647 THR A O 1
ATOM 5170 N N . GLU A 1 648 ? -25.741 2.557 0.103 1.00 97.81 648 GLU A N 1
ATOM 5171 C CA . GLU A 1 648 ? -26.950 1.900 -0.393 1.00 97.81 648 GLU A CA 1
ATOM 5172 C C . GLU A 1 648 ? -28.170 2.826 -0.372 1.00 97.81 648 GLU A C 1
ATOM 5174 O O . GLU A 1 648 ? -28.918 2.868 -1.355 1.00 97.81 648 GLU A O 1
ATOM 5179 N N . ILE A 1 649 ? -28.352 3.616 0.695 1.00 96.75 649 ILE A N 1
ATOM 5180 C CA . ILE A 1 649 ? -29.482 4.546 0.777 1.00 96.75 649 ILE A CA 1
ATOM 5181 C C . ILE A 1 649 ? -29.334 5.706 -0.208 1.00 96.75 649 ILE A C 1
ATOM 5183 O O . ILE A 1 649 ? -30.315 6.069 -0.854 1.00 96.75 649 ILE A O 1
ATOM 5187 N N . GLU A 1 650 ? -28.126 6.247 -0.395 1.00 95.19 650 GLU A N 1
ATOM 5188 C CA . GLU A 1 650 ? -27.862 7.293 -1.390 1.00 95.19 650 GLU A CA 1
ATOM 5189 C C . GLU A 1 650 ? -28.223 6.808 -2.795 1.00 95.19 650 GLU A C 1
ATOM 5191 O O . GLU A 1 650 ? -28.911 7.510 -3.542 1.00 95.19 650 GLU A O 1
ATOM 5196 N N . PHE A 1 651 ? -27.831 5.577 -3.138 1.00 95.69 651 PHE A N 1
ATOM 5197 C CA . PHE A 1 651 ? -28.175 4.984 -4.424 1.00 95.69 651 PHE A CA 1
ATOM 5198 C C . PHE A 1 651 ? -29.687 4.813 -4.583 1.00 95.69 651 PHE A C 1
ATOM 5200 O O . PHE A 1 651 ? -30.246 5.217 -5.606 1.00 95.69 651 PHE A O 1
ATOM 5207 N N . LEU A 1 652 ? -30.367 4.227 -3.592 1.00 95.94 652 LEU A N 1
ATOM 5208 C CA . LEU A 1 652 ? -31.815 4.029 -3.651 1.00 95.94 652 LEU A CA 1
ATOM 5209 C C . LEU A 1 652 ? -32.551 5.367 -3.737 1.00 95.94 652 LEU A C 1
ATOM 5211 O O . LEU A 1 652 ? -33.479 5.495 -4.534 1.00 95.94 652 LEU A O 1
ATOM 5215 N N . HIS A 1 653 ? -32.128 6.374 -2.975 1.00 92.00 653 HIS A N 1
ATOM 5216 C CA . HIS A 1 653 ? -32.728 7.703 -2.984 1.00 92.00 653 HIS A CA 1
ATOM 5217 C C . HIS A 1 653 ? -32.600 8.385 -4.353 1.00 92.00 653 HIS A C 1
ATOM 5219 O O . HIS A 1 653 ? -33.579 8.923 -4.867 1.00 92.00 653 HIS A O 1
ATOM 5225 N N . GLN A 1 654 ? -31.428 8.298 -4.989 1.00 90.88 654 GLN A N 1
ATOM 5226 C CA . GLN A 1 654 ? -31.201 8.820 -6.343 1.00 90.88 654 GLN A CA 1
ATOM 5227 C C . GLN A 1 654 ? -31.965 8.037 -7.425 1.00 90.88 654 GLN A C 1
ATOM 5229 O O . GLN A 1 654 ? -32.180 8.548 -8.523 1.00 90.88 654 GLN A O 1
ATOM 5234 N N . ASN A 1 655 ? -32.399 6.810 -7.122 1.00 93.31 655 ASN A N 1
ATOM 5235 C CA . ASN A 1 655 ? -33.044 5.902 -8.064 1.00 93.31 655 ASN A CA 1
ATOM 5236 C C . ASN A 1 655 ? -34.392 5.391 -7.516 1.00 93.31 655 ASN A C 1
ATOM 5238 O O . ASN A 1 655 ? -34.515 4.212 -7.172 1.00 93.31 655 ASN A O 1
ATOM 5242 N N . PRO A 1 656 ? -35.450 6.229 -7.471 1.00 90.88 656 PRO A N 1
ATOM 5243 C CA . PRO A 1 656 ? -36.738 5.864 -6.869 1.00 90.88 656 PRO A CA 1
ATOM 5244 C C . PRO A 1 656 ? -37.445 4.677 -7.546 1.00 90.88 656 PRO A C 1
ATOM 5246 O O . PRO A 1 656 ? -38.295 4.047 -6.927 1.00 90.88 656 PRO A O 1
ATOM 5249 N N . GLY A 1 657 ? -37.088 4.346 -8.793 1.00 90.75 657 GLY A N 1
ATOM 5250 C CA . GLY A 1 657 ? -37.601 3.173 -9.514 1.00 90.75 657 GLY A CA 1
ATOM 5251 C C . GLY A 1 657 ? -36.910 1.844 -9.177 1.00 90.75 657 GLY A C 1
ATOM 5252 O O . GLY A 1 657 ? -37.267 0.824 -9.762 1.00 90.75 657 GLY A O 1
ATOM 5253 N N . ILE A 1 658 ? -35.910 1.847 -8.289 1.00 96.25 658 ILE A N 1
ATOM 5254 C CA . ILE A 1 658 ? -35.220 0.647 -7.802 1.00 96.25 658 ILE A CA 1
ATOM 5255 C C . ILE A 1 658 ? -35.749 0.313 -6.403 1.00 96.25 658 ILE A C 1
ATOM 5257 O O . ILE A 1 658 ? -35.762 1.165 -5.509 1.00 96.25 658 ILE A O 1
ATOM 5261 N N . GLY A 1 659 ? -36.207 -0.928 -6.225 1.00 95.50 659 GLY A N 1
ATOM 5262 C CA . GLY A 1 659 ? -36.769 -1.417 -4.964 1.00 95.50 659 GLY A CA 1
ATOM 5263 C C . GLY A 1 659 ? -35.726 -2.010 -4.019 1.00 95.50 659 GLY A C 1
ATOM 5264 O O . GLY A 1 659 ? -35.878 -1.911 -2.803 1.00 95.50 659 GLY A O 1
ATOM 5265 N N . MET A 1 660 ? -34.652 -2.584 -4.569 1.00 98.00 660 MET A N 1
ATOM 5266 C CA . MET A 1 660 ? -33.618 -3.288 -3.807 1.00 98.00 660 MET A CA 1
ATOM 5267 C C . MET A 1 660 ? -32.231 -3.095 -4.420 1.00 98.00 660 MET A C 1
ATOM 5269 O O . MET A 1 660 ? -32.063 -3.134 -5.639 1.00 98.00 660 MET A O 1
ATOM 5273 N N . VAL A 1 661 ? -31.226 -2.943 -3.566 1.00 97.88 661 VAL A N 1
ATOM 5274 C CA . VAL A 1 661 ? -29.811 -3.009 -3.934 1.00 97.88 661 VAL A CA 1
ATOM 5275 C C . VAL A 1 661 ? -29.119 -4.136 -3.190 1.00 97.88 661 VAL A C 1
ATOM 5277 O O . VAL A 1 661 ? -29.545 -4.519 -2.101 1.00 97.88 661 VAL A O 1
ATOM 5280 N N . TYR A 1 662 ? -28.054 -4.656 -3.784 1.00 97.31 662 TYR A N 1
ATOM 5281 C CA . TYR A 1 662 ? -27.145 -5.587 -3.130 1.00 97.31 662 TYR A CA 1
ATOM 5282 C C . TYR A 1 662 ? -25.703 -5.315 -3.556 1.00 97.31 662 TYR A C 1
ATOM 5284 O O . TYR A 1 662 ? -25.462 -4.784 -4.641 1.00 97.31 662 TYR A O 1
ATOM 5292 N N . SER A 1 663 ? -24.746 -5.654 -2.702 1.00 96.69 663 SER A N 1
ATOM 5293 C CA . SER A 1 663 ? -23.328 -5.318 -2.875 1.00 96.69 663 SER A CA 1
ATOM 5294 C C . SER A 1 663 ? -22.415 -6.550 -2.866 1.00 96.69 663 SER A C 1
ATOM 5296 O O . SER A 1 663 ? -22.852 -7.672 -2.583 1.00 96.69 663 SER A O 1
ATOM 5298 N N . ASP A 1 664 ? -21.150 -6.343 -3.236 1.00 94.38 664 ASP A N 1
ATOM 5299 C CA . ASP A 1 664 ? -20.082 -7.335 -3.081 1.00 94.38 664 ASP A CA 1
ATOM 5300 C C . ASP A 1 664 ? -19.624 -7.401 -1.610 1.00 94.38 664 ASP A C 1
ATOM 5302 O O . ASP A 1 664 ? -20.065 -6.616 -0.763 1.00 94.38 664 ASP A O 1
ATOM 5306 N N . PHE A 1 665 ? -18.713 -8.319 -1.287 1.00 95.06 665 PHE A N 1
ATOM 5307 C CA . PHE A 1 665 ? -18.194 -8.476 0.073 1.00 95.06 665 PHE A CA 1
ATOM 5308 C C . PHE A 1 665 ? -16.779 -9.055 0.130 1.00 95.06 665 PHE A C 1
ATOM 5310 O O . PHE A 1 665 ? -16.278 -9.646 -0.831 1.00 95.06 665 PHE A O 1
ATOM 5317 N N . PHE A 1 666 ? -16.130 -8.892 1.281 1.00 90.12 666 PHE A N 1
ATOM 5318 C CA . PHE A 1 666 ? -14.896 -9.590 1.635 1.00 90.12 666 PHE A CA 1
ATOM 5319 C C . PHE A 1 666 ? -15.208 -10.814 2.488 1.00 90.12 666 PHE A C 1
ATOM 5321 O O . PHE A 1 666 ? -16.062 -10.749 3.368 1.00 90.12 666 PHE A O 1
ATOM 5328 N N . TYR A 1 667 ? -14.504 -11.921 2.261 1.00 86.44 667 TYR A N 1
ATOM 5329 C CA . TYR A 1 667 ? -14.518 -13.033 3.208 1.00 86.44 667 TYR A CA 1
ATOM 5330 C C . TYR A 1 667 ? -13.688 -12.669 4.439 1.00 86.44 667 TYR A C 1
ATOM 5332 O O . TYR A 1 667 ? -12.608 -12.101 4.298 1.00 86.44 667 TYR A O 1
ATOM 5340 N N . ILE A 1 668 ? -14.159 -13.030 5.627 1.00 86.44 668 ILE A N 1
ATOM 5341 C CA . ILE A 1 668 ? -13.361 -13.044 6.856 1.00 86.44 668 ILE A CA 1
ATOM 5342 C C . ILE A 1 668 ? -13.421 -14.430 7.493 1.00 86.44 668 ILE A C 1
ATOM 5344 O O . ILE A 1 668 ? -14.411 -15.152 7.344 1.00 86.44 668 ILE A O 1
ATOM 5348 N N . ASP A 1 669 ? -12.355 -14.828 8.180 1.00 81.88 669 ASP A N 1
ATOM 5349 C CA . ASP A 1 669 ? -12.353 -16.071 8.952 1.00 81.88 669 ASP A CA 1
ATOM 5350 C C . ASP A 1 669 ? -13.054 -15.901 10.317 1.00 81.88 669 ASP A C 1
ATOM 5352 O O . ASP A 1 669 ? -13.561 -14.833 10.682 1.00 81.88 669 ASP A O 1
ATOM 5356 N N . ARG A 1 670 ? -13.075 -16.973 11.115 1.00 84.00 670 ARG A N 1
ATOM 5357 C CA . ARG A 1 670 ? -13.657 -16.961 12.467 1.00 84.00 670 ARG A CA 1
ATOM 5358 C C . ARG A 1 670 ? -13.012 -15.957 13.439 1.00 84.00 670 ARG A C 1
ATOM 5360 O O . ARG A 1 670 ? -13.586 -15.724 14.492 1.00 84.00 670 ARG A O 1
ATOM 5367 N N . PHE A 1 671 ? -11.843 -15.405 13.115 1.00 76.50 671 PHE A N 1
ATOM 5368 C CA . PHE A 1 671 ? -11.088 -14.445 13.926 1.00 76.50 671 PHE A CA 1
ATOM 5369 C C . PHE A 1 671 ? -11.109 -13.026 13.331 1.00 76.50 671 PHE A C 1
ATOM 5371 O O . PHE A 1 671 ? -10.352 -12.168 13.774 1.00 76.50 671 PHE A O 1
ATOM 5378 N N . SER A 1 672 ? -11.959 -12.778 12.329 1.00 78.38 672 SER A N 1
ATOM 5379 C CA . SER A 1 672 ? -12.050 -11.509 11.590 1.00 78.38 672 SER A CA 1
ATOM 5380 C C . SER A 1 672 ? -10.817 -11.181 10.740 1.00 78.38 672 SER A C 1
ATOM 5382 O O . SER A 1 672 ? -10.670 -10.044 10.288 1.00 78.38 672 SER A O 1
ATOM 5384 N N . ASN A 1 673 ? -9.949 -12.156 10.445 1.00 63.31 673 ASN A N 1
ATOM 5385 C CA . ASN A 1 673 ? -8.848 -11.930 9.510 1.00 63.31 673 ASN A CA 1
ATOM 5386 C C . ASN A 1 673 ? -9.406 -11.762 8.096 1.00 63.31 673 ASN A C 1
ATOM 5388 O O . ASN A 1 673 ? -10.190 -12.591 7.621 1.00 63.31 673 ASN A O 1
ATOM 5392 N N . ARG A 1 674 ? -8.993 -10.686 7.416 1.00 73.69 674 ARG A N 1
ATOM 5393 C CA . ARG A 1 674 ? -9.461 -10.366 6.064 1.00 73.69 674 ARG A CA 1
ATOM 5394 C C . ARG A 1 674 ? -8.941 -11.377 5.050 1.00 73.69 674 ARG A C 1
ATOM 5396 O O . ARG A 1 674 ? -7.739 -11.534 4.858 1.00 73.69 674 ARG A O 1
ATOM 5403 N N . GLY A 1 675 ? -9.879 -12.030 4.382 1.00 67.94 675 GLY A N 1
ATOM 5404 C CA . GLY A 1 675 ? -9.663 -12.872 3.221 1.00 67.94 675 GLY A CA 1
ATOM 5405 C C . GLY A 1 675 ? -9.944 -12.135 1.911 1.00 67.94 675 GLY A C 1
ATOM 5406 O O . GLY A 1 675 ? -10.035 -10.909 1.836 1.00 67.94 675 GLY A O 1
ATOM 5407 N N . GLN A 1 676 ? -10.074 -12.912 0.840 1.00 78.19 676 GLN A N 1
ATOM 5408 C CA . GLN A 1 676 ? -10.281 -12.384 -0.505 1.00 78.19 676 GLN A CA 1
ATOM 5409 C C . GLN A 1 676 ? -11.658 -11.722 -0.690 1.00 78.19 676 GLN A C 1
ATOM 5411 O O . GLN A 1 676 ? -12.639 -12.070 -0.032 1.00 78.19 676 GLN A O 1
ATOM 5416 N N . ARG A 1 677 ? -11.749 -10.808 -1.660 1.00 88.50 677 ARG A N 1
ATOM 5417 C CA . ARG A 1 677 ? -13.025 -10.282 -2.167 1.00 88.50 677 ARG A CA 1
ATOM 5418 C C . ARG A 1 677 ? -13.800 -11.386 -2.893 1.00 88.50 677 ARG A C 1
ATOM 5420 O O . ARG A 1 677 ? -13.202 -12.140 -3.661 1.00 88.50 677 ARG A O 1
ATOM 5427 N N . ALA A 1 678 ? -15.115 -11.457 -2.697 1.00 80.69 678 ALA A N 1
ATOM 5428 C CA . ALA A 1 678 ? -15.957 -12.481 -3.311 1.00 80.69 678 ALA A CA 1
ATOM 5429 C C . ALA A 1 678 ? -16.081 -12.342 -4.834 1.00 80.69 678 ALA A C 1
ATOM 5431 O O . ALA A 1 678 ? -16.223 -13.361 -5.511 1.00 80.69 678 ALA A O 1
ATOM 5432 N N . LYS A 1 679 ? -15.967 -11.114 -5.369 1.00 86.38 679 LYS A N 1
ATOM 5433 C CA . LYS A 1 679 ? -16.124 -10.803 -6.802 1.00 86.38 679 LYS A CA 1
ATOM 5434 C C . LYS A 1 679 ? -17.467 -11.326 -7.314 1.00 86.38 679 LYS A C 1
ATOM 5436 O O . LYS A 1 679 ? -17.524 -12.095 -8.277 1.00 86.38 679 LYS A O 1
ATOM 5441 N N . VAL A 1 680 ? -18.542 -10.948 -6.617 1.00 86.62 680 VAL A N 1
ATOM 5442 C CA . VAL A 1 680 ? -19.911 -11.355 -6.955 1.00 86.62 680 VAL A CA 1
ATOM 5443 C C . VAL A 1 680 ? -20.197 -11.042 -8.424 1.00 86.62 680 VAL A C 1
ATOM 5445 O O . VAL A 1 680 ? -20.063 -9.908 -8.870 1.00 86.62 680 VAL A O 1
ATOM 5448 N N . GLN A 1 681 ? -20.615 -12.055 -9.185 1.00 90.56 681 GLN A N 1
ATOM 5449 C CA . GLN A 1 681 ? -21.088 -11.851 -10.553 1.00 90.56 681 GLN A CA 1
ATOM 5450 C C . GLN A 1 681 ? -22.531 -11.323 -10.499 1.00 90.56 681 GLN A C 1
ATOM 5452 O O . GLN A 1 681 ? -23.417 -12.088 -10.094 1.00 90.56 681 GLN A O 1
ATOM 5457 N N . PRO A 1 682 ? -22.808 -10.065 -10.891 1.00 91.19 682 PRO A N 1
ATOM 5458 C CA . PRO A 1 682 ? -24.157 -9.506 -10.838 1.00 91.19 682 PRO A CA 1
ATOM 5459 C C . PRO A 1 682 ? -25.124 -10.266 -11.747 1.00 91.19 682 PRO A C 1
ATOM 5461 O O . PRO A 1 682 ? -24.697 -10.908 -12.706 1.00 91.19 682 PRO A O 1
ATOM 5464 N N . LEU A 1 683 ? -26.423 -10.203 -11.443 1.00 90.12 683 LEU A N 1
ATOM 5465 C CA . LEU A 1 683 ? -27.468 -10.698 -12.342 1.00 90.12 683 LEU A CA 1
ATOM 5466 C C . LEU A 1 683 ? -27.520 -9.810 -13.590 1.00 90.12 683 LEU A C 1
ATOM 5468 O O . LEU A 1 683 ? -27.372 -8.590 -13.479 1.00 90.12 683 LEU A O 1
ATOM 5472 N N . THR A 1 684 ? -27.732 -10.402 -14.767 1.00 89.94 684 THR A N 1
ATOM 5473 C CA . THR A 1 684 ? -27.881 -9.607 -15.994 1.00 89.94 684 THR A CA 1
ATOM 5474 C C . THR A 1 684 ? -29.200 -8.849 -15.961 1.00 89.94 684 THR A C 1
ATOM 5476 O O . THR A 1 684 ? -30.260 -9.436 -15.735 1.00 89.94 684 THR A O 1
ATOM 5479 N N . GLU A 1 685 ? -29.135 -7.547 -16.235 1.00 85.25 685 GLU A N 1
ATOM 5480 C CA . GLU A 1 685 ? -30.319 -6.697 -16.298 1.00 85.25 685 GLU A CA 1
ATOM 5481 C C . GLU A 1 685 ? -31.328 -7.222 -17.333 1.00 85.25 685 GLU A C 1
ATOM 5483 O O . GLU A 1 685 ? -30.991 -7.434 -18.500 1.00 85.25 685 GLU A O 1
ATOM 5488 N N . GLY A 1 686 ? -32.571 -7.434 -16.899 1.00 83.12 686 GLY A N 1
ATOM 5489 C CA . GLY A 1 686 ? -33.656 -8.000 -17.703 1.00 83.12 686 GLY A CA 1
ATOM 5490 C C . GLY A 1 686 ? -33.741 -9.532 -17.702 1.00 83.12 686 GLY A C 1
ATOM 5491 O O . GLY A 1 686 ? -34.740 -10.070 -18.179 1.00 83.12 686 GLY A O 1
ATOM 5492 N N . ASN A 1 687 ? -32.744 -10.239 -17.157 1.00 88.00 687 ASN A N 1
ATOM 5493 C CA . ASN A 1 687 ? -32.727 -11.704 -17.045 1.00 88.00 687 ASN A CA 1
ATOM 5494 C C . ASN A 1 687 ? -32.744 -12.201 -15.589 1.00 88.00 687 ASN A C 1
ATOM 5496 O O . ASN A 1 687 ? -32.597 -13.402 -15.349 1.00 88.00 687 ASN A O 1
ATOM 5500 N N . GLU A 1 688 ? -32.950 -11.318 -14.611 1.00 90.94 688 GLU A N 1
ATOM 5501 C CA . GLU A 1 688 ? -32.785 -11.594 -13.181 1.00 90.94 688 GLU A CA 1
ATOM 5502 C C . GLU A 1 688 ? -33.639 -12.782 -12.717 1.00 90.94 688 GLU A C 1
ATOM 5504 O O . GLU A 1 688 ? -33.144 -13.670 -12.024 1.00 90.94 688 GLU A O 1
ATOM 5509 N N . ARG A 1 689 ? -34.907 -12.843 -13.153 1.00 84.81 689 ARG A N 1
ATOM 5510 C CA . ARG A 1 689 ? -35.841 -13.935 -12.816 1.00 84.81 689 ARG A CA 1
ATOM 5511 C C . ARG A 1 689 ? -35.321 -15.294 -13.279 1.00 84.81 689 ARG A C 1
ATOM 5513 O O . ARG A 1 689 ? -35.400 -16.262 -12.529 1.00 84.81 689 ARG A O 1
ATOM 5520 N N . THR A 1 690 ? -34.809 -15.372 -14.506 1.00 85.81 690 THR A N 1
ATOM 5521 C CA . THR A 1 690 ? -34.289 -16.619 -15.083 1.00 85.81 690 THR A CA 1
ATOM 5522 C C . THR A 1 690 ? -32.997 -17.023 -14.386 1.00 85.81 690 THR A C 1
ATOM 5524 O O . THR A 1 690 ? -32.861 -18.165 -13.950 1.00 85.81 690 THR A O 1
ATOM 5527 N N . GLU A 1 691 ? -32.078 -16.076 -14.204 1.00 89.31 691 GLU A N 1
ATOM 5528 C CA . GLU A 1 691 ? -30.782 -16.347 -13.588 1.00 89.31 691 GLU A CA 1
ATOM 5529 C C . GLU A 1 691 ? -30.902 -16.776 -12.122 1.00 89.31 691 GLU A C 1
ATOM 5531 O O . GLU A 1 691 ? -30.182 -17.683 -11.709 1.00 89.31 691 GLU A O 1
ATOM 5536 N N . LEU A 1 692 ? -31.855 -16.235 -11.353 1.00 88.19 692 LEU A N 1
ATOM 5537 C CA . LEU A 1 692 ? -32.092 -16.642 -9.960 1.00 88.19 692 LEU A CA 1
ATOM 5538 C C . LEU A 1 692 ? -32.577 -18.097 -9.797 1.00 88.19 692 LEU A C 1
ATOM 5540 O O . LEU A 1 692 ? -32.524 -18.651 -8.693 1.00 88.19 692 LEU A O 1
ATOM 5544 N N . PHE A 1 693 ? -33.057 -18.751 -10.863 1.00 83.75 693 PHE A N 1
ATOM 5545 C CA . PHE A 1 693 ? -33.319 -20.199 -10.850 1.00 83.75 693 PHE A CA 1
ATOM 5546 C C . PHE A 1 693 ? -32.046 -21.036 -11.031 1.00 83.75 693 PHE A C 1
ATOM 5548 O O . PHE A 1 693 ? -31.998 -22.193 -10.594 1.00 83.75 693 PHE A O 1
ATOM 5555 N N . GLU A 1 694 ? -31.028 -20.465 -11.672 1.00 83.31 694 GLU A N 1
ATOM 5556 C CA . GLU A 1 694 ? -29.769 -21.124 -12.016 1.00 83.31 694 GLU A CA 1
ATOM 5557 C C . GLU A 1 694 ? -28.702 -20.900 -10.943 1.00 83.31 694 GLU A C 1
ATOM 5559 O O . GLU A 1 694 ? -27.997 -21.840 -10.571 1.00 83.31 694 GLU A O 1
ATOM 5564 N N . ARG A 1 695 ? -28.619 -19.675 -10.413 1.00 84.88 695 ARG A N 1
ATOM 5565 C CA . ARG A 1 695 ? -27.635 -19.229 -9.424 1.00 84.88 695 ARG A CA 1
ATOM 5566 C C . ARG A 1 695 ? -28.230 -18.159 -8.510 1.00 84.88 695 ARG A C 1
ATOM 5568 O O . ARG A 1 695 ? -28.978 -17.307 -8.967 1.00 84.88 695 ARG A O 1
ATOM 5575 N N . ASN A 1 696 ? -27.850 -18.152 -7.234 1.00 84.50 696 ASN A N 1
ATOM 5576 C CA . ASN A 1 696 ? -28.183 -17.055 -6.322 1.00 84.50 696 ASN A CA 1
ATOM 5577 C C . ASN A 1 696 ? -26.903 -16.286 -5.950 1.00 84.50 696 ASN A C 1
ATOM 5579 O O . ASN A 1 696 ? -26.162 -16.753 -5.086 1.00 84.50 696 ASN A O 1
ATOM 5583 N N . PRO A 1 697 ? -26.603 -15.151 -6.610 1.00 88.00 697 PRO A N 1
ATOM 5584 C CA . PRO A 1 697 ? -25.438 -14.333 -6.285 1.00 88.00 697 PRO A CA 1
ATOM 5585 C C . PRO A 1 697 ? -25.701 -13.334 -5.143 1.00 88.00 697 PRO A C 1
ATOM 5587 O O . PRO A 1 697 ? -24.798 -12.580 -4.790 1.00 88.00 697 PRO A O 1
ATOM 5590 N N . ILE A 1 698 ? -26.922 -13.280 -4.599 1.00 92.06 698 ILE A N 1
ATOM 5591 C CA . ILE A 1 698 ? -27.337 -12.266 -3.626 1.00 92.06 698 ILE A CA 1
ATOM 5592 C C . ILE A 1 698 ? -27.115 -12.806 -2.213 1.00 92.06 698 ILE A C 1
ATOM 5594 O O . ILE A 1 698 ? -27.829 -13.699 -1.754 1.00 92.06 698 ILE A O 1
ATOM 5598 N N . ASN A 1 699 ? -26.131 -12.238 -1.517 1.00 91.25 699 ASN A N 1
ATOM 5599 C CA . ASN A 1 699 ? -25.943 -12.453 -0.087 1.00 91.25 699 ASN A CA 1
ATOM 5600 C C . ASN A 1 699 ? -26.951 -11.589 0.685 1.00 91.25 699 ASN A C 1
ATOM 5602 O O . ASN A 1 699 ? -27.039 -10.389 0.447 1.00 91.25 699 ASN A O 1
ATOM 5606 N N . GLY A 1 700 ? -27.695 -12.178 1.623 1.00 91.19 700 GLY A N 1
ATOM 5607 C CA . GLY A 1 700 ? -28.704 -11.447 2.389 1.00 91.19 700 GLY A CA 1
ATOM 5608 C C . GLY A 1 700 ? -28.165 -10.253 3.176 1.00 91.19 700 GLY A C 1
ATOM 5609 O O . GLY A 1 700 ? -28.816 -9.211 3.216 1.00 91.19 700 GLY A O 1
ATOM 5610 N N . CYS A 1 701 ? -26.945 -10.358 3.704 1.00 94.44 701 CYS A N 1
ATOM 5611 C CA . CYS A 1 701 ? -26.300 -9.279 4.446 1.00 94.44 701 CYS A CA 1
ATOM 5612 C C . CYS A 1 701 ? -25.844 -8.117 3.559 1.00 94.44 701 CYS A C 1
ATOM 5614 O O . CYS A 1 701 ? -25.578 -7.018 4.043 1.00 94.44 701 CYS A O 1
ATOM 5616 N N . SER A 1 702 ? -25.738 -8.339 2.245 1.00 95.81 702 SER A N 1
ATOM 5617 C CA . SER A 1 702 ? -25.360 -7.288 1.304 1.00 95.81 702 SER A CA 1
ATOM 5618 C C . SER A 1 702 ? -26.559 -6.479 0.813 1.00 95.81 702 SER A C 1
ATOM 5620 O O . SER A 1 702 ? -26.366 -5.505 0.098 1.00 95.81 702 SER A O 1
ATOM 5622 N N . VAL A 1 703 ? -27.784 -6.825 1.223 1.00 96.94 703 VAL A N 1
ATOM 5623 C CA . VAL A 1 703 ? -29.018 -6.222 0.709 1.00 96.94 703 VAL A CA 1
ATOM 5624 C C . VAL A 1 703 ? -29.471 -5.004 1.525 1.00 96.94 703 VAL A C 1
ATOM 5626 O O . VAL A 1 703 ? -29.469 -5.011 2.758 1.00 96.94 703 VAL A O 1
ATOM 5629 N N . MET A 1 704 ? -29.978 -3.992 0.816 1.00 98.44 704 MET A N 1
ATOM 5630 C CA . MET A 1 704 ? -30.916 -2.999 1.343 1.00 98.44 704 MET A CA 1
ATOM 5631 C C . MET A 1 704 ? -32.114 -2.873 0.398 1.00 98.44 704 MET A C 1
ATOM 5633 O O . MET A 1 704 ? -31.952 -2.797 -0.820 1.00 98.44 704 MET A O 1
ATOM 5637 N N . PHE A 1 705 ? -33.330 -2.827 0.941 1.00 98.25 705 PHE A N 1
ATOM 5638 C CA . PHE A 1 705 ? -34.549 -2.661 0.145 1.00 98.25 705 PHE A CA 1
ATOM 5639 C C . PHE A 1 705 ? -35.536 -1.689 0.784 1.00 98.25 705 PHE A C 1
ATOM 5641 O O . PHE A 1 705 ? -35.523 -1.449 1.991 1.00 98.25 705 PHE A O 1
ATOM 5648 N N . ARG A 1 706 ? -36.426 -1.128 -0.038 1.00 98.25 706 ARG A N 1
ATOM 5649 C CA . ARG A 1 706 ? -37.514 -0.260 0.425 1.00 98.25 706 ARG A CA 1
ATOM 5650 C C . ARG A 1 706 ? -38.554 -1.100 1.153 1.00 98.25 706 ARG A C 1
ATOM 5652 O O . ARG A 1 706 ? -39.110 -2.027 0.569 1.00 98.25 706 ARG A O 1
ATOM 5659 N N . LYS A 1 707 ? -38.901 -0.742 2.390 1.00 97.56 707 LYS A N 1
ATOM 5660 C CA . LYS A 1 707 ? -39.882 -1.481 3.199 1.00 97.56 707 LYS A CA 1
ATOM 5661 C C . LYS A 1 707 ? -41.227 -1.645 2.481 1.00 97.56 707 LYS A C 1
ATOM 5663 O O . LYS A 1 707 ? -41.856 -2.690 2.602 1.00 97.56 707 LYS A O 1
ATOM 5668 N N . GLN A 1 708 ? -41.633 -0.655 1.682 1.00 96.69 708 GLN A N 1
ATOM 5669 C CA . GLN A 1 708 ? -42.872 -0.703 0.898 1.00 96.69 708 GLN A CA 1
ATOM 5670 C C . GLN A 1 708 ? -42.934 -1.856 -0.116 1.00 96.69 708 GLN A C 1
ATOM 5672 O O . GLN A 1 708 ? -44.034 -2.295 -0.427 1.00 96.69 708 GLN A O 1
ATOM 5677 N N . CYS A 1 709 ? -41.793 -2.374 -0.596 1.00 97.12 709 CYS A N 1
ATOM 5678 C CA . CYS A 1 709 ? -41.764 -3.515 -1.520 1.00 97.12 709 CYS A CA 1
ATOM 5679 C C . CYS A 1 709 ? -42.399 -4.772 -0.902 1.00 97.12 709 CYS A C 1
ATOM 5681 O O . CYS A 1 709 ? -42.899 -5.636 -1.618 1.00 97.12 709 CYS A O 1
ATOM 5683 N N . LEU A 1 710 ? -42.442 -4.849 0.434 1.00 96.62 710 LEU A N 1
ATOM 5684 C CA . LEU A 1 710 ? -43.103 -5.930 1.163 1.00 96.62 710 LEU A CA 1
ATOM 5685 C C . LEU A 1 710 ? -44.630 -5.933 0.999 1.00 96.62 710 LEU A C 1
ATOM 5687 O O . LEU A 1 710 ? -45.257 -6.941 1.322 1.00 96.62 710 LEU A O 1
ATOM 5691 N N . ASN A 1 711 ? -45.234 -4.852 0.491 1.00 94.81 711 ASN A N 1
ATOM 5692 C CA . ASN A 1 711 ? -46.665 -4.810 0.195 1.00 94.81 711 ASN A CA 1
ATOM 5693 C C . ASN A 1 711 ? -47.034 -5.774 -0.942 1.00 94.81 711 ASN A C 1
ATOM 5695 O O . ASN A 1 711 ? -48.092 -6.397 -0.875 1.00 94.81 711 ASN A O 1
ATOM 5699 N N . GLU A 1 712 ? -46.171 -5.922 -1.955 1.00 94.00 712 GLU A N 1
ATOM 5700 C CA . GLU A 1 712 ? -46.376 -6.888 -3.041 1.00 94.00 712 GLU A CA 1
ATOM 5701 C C . GLU A 1 712 ? -45.700 -8.236 -2.763 1.00 94.00 712 GLU A C 1
ATOM 5703 O O . GLU A 1 712 ? -46.276 -9.288 -3.041 1.00 94.00 712 GLU A O 1
ATOM 5708 N N . THR A 1 713 ? -44.488 -8.240 -2.195 1.00 92.56 713 THR A N 1
ATOM 5709 C CA . THR A 1 713 ? -43.732 -9.491 -1.998 1.00 92.56 713 THR A CA 1
ATOM 5710 C C . THR A 1 713 ? -44.196 -10.298 -0.785 1.00 92.56 713 THR A C 1
ATOM 5712 O O . THR A 1 713 ? -43.980 -11.511 -0.729 1.00 92.56 713 THR A O 1
ATOM 5715 N N . GLY A 1 714 ? -44.793 -9.638 0.211 1.00 93.00 714 GLY A N 1
ATOM 5716 C CA . GLY A 1 714 ? -44.904 -10.168 1.568 1.00 93.00 714 GLY A CA 1
ATOM 5717 C C . GLY A 1 714 ? -43.543 -10.276 2.271 1.00 93.00 714 GLY A C 1
ATOM 5718 O O . GLY A 1 714 ? -42.498 -9.960 1.701 1.00 93.00 714 GLY A O 1
ATOM 5719 N N . CYS A 1 715 ? -43.564 -10.724 3.528 1.00 93.88 715 CYS A N 1
ATOM 5720 C CA . CYS A 1 715 ? -42.368 -10.987 4.338 1.00 93.88 715 CYS A CA 1
ATOM 5721 C C . CYS A 1 715 ? -41.694 -12.335 3.985 1.00 93.88 715 CYS A C 1
ATOM 5723 O O . CYS A 1 715 ? -42.155 -13.059 3.099 1.00 93.88 715 CYS A O 1
ATOM 5725 N N . PHE A 1 716 ? -40.594 -12.683 4.668 1.00 92.12 716 PHE A N 1
ATOM 5726 C CA . PHE A 1 716 ? -39.904 -13.961 4.460 1.00 92.12 716 PHE A CA 1
ATOM 5727 C C . PHE A 1 716 ? -40.829 -15.132 4.794 1.00 92.12 716 PHE A C 1
ATOM 5729 O O . PHE A 1 716 ? -41.585 -15.081 5.765 1.00 92.12 716 PHE A O 1
ATOM 5736 N N . ASP A 1 717 ? -40.768 -16.194 3.996 1.00 88.81 717 ASP A N 1
ATOM 5737 C CA . ASP A 1 717 ? -41.572 -17.387 4.246 1.00 88.81 717 ASP A CA 1
ATOM 5738 C C . ASP A 1 717 ? -40.980 -18.167 5.435 1.00 88.81 717 ASP A C 1
ATOM 5740 O O . ASP A 1 717 ? -39.827 -18.604 5.391 1.00 88.81 717 ASP A O 1
ATOM 5744 N N . GLU A 1 718 ? -41.751 -18.285 6.523 1.00 87.31 718 GLU A N 1
ATOM 5745 C CA . GLU A 1 718 ? -41.333 -18.981 7.750 1.00 87.31 718 GLU A CA 1
ATOM 5746 C C . GLU A 1 718 ? -41.368 -20.516 7.586 1.00 87.31 718 GLU A C 1
ATOM 5748 O O . GLU A 1 718 ? -40.764 -21.225 8.390 1.00 87.31 718 GLU A O 1
ATOM 5753 N N . GLU A 1 719 ? -42.032 -21.041 6.547 1.00 78.12 719 GLU A N 1
ATOM 5754 C CA . GLU A 1 719 ? -42.143 -22.481 6.277 1.00 78.12 719 GLU A CA 1
ATOM 5755 C C . GLU A 1 719 ? -41.034 -22.996 5.338 1.00 78.12 719 GLU A C 1
ATOM 5757 O O . GLU A 1 719 ? -40.732 -24.194 5.330 1.00 78.12 719 GLU A O 1
ATOM 5762 N N . LEU A 1 720 ? -40.377 -22.108 4.580 1.00 74.00 720 LEU A N 1
ATOM 5763 C CA . LEU A 1 720 ? -39.279 -22.464 3.675 1.00 74.00 720 LEU A CA 1
ATOM 5764 C C . LEU A 1 720 ? -37.938 -22.638 4.399 1.00 74.00 720 LEU A C 1
ATOM 5766 O O . LEU A 1 720 ? -37.447 -21.740 5.078 1.00 74.00 720 LEU A O 1
ATOM 5770 N N . GLY A 1 721 ? -37.279 -23.777 4.156 1.00 56.03 721 GLY A N 1
ATOM 5771 C CA . GLY A 1 721 ? -35.892 -24.025 4.582 1.00 56.03 721 GLY A CA 1
ATOM 5772 C C . GLY A 1 721 ? -35.736 -24.541 6.012 1.00 56.03 721 GLY A C 1
ATOM 5773 O O . GLY A 1 721 ? -34.617 -24.615 6.526 1.00 56.03 721 GLY A O 1
ATOM 5774 N N . GLY A 1 722 ? -36.840 -24.904 6.675 1.00 57.94 722 GLY A N 1
ATOM 5775 C CA . GLY A 1 722 ? -36.841 -25.279 8.090 1.00 57.94 722 GLY A CA 1
ATOM 5776 C C . GLY A 1 722 ? -36.238 -24.179 8.976 1.00 57.94 722 GLY A C 1
ATOM 5777 O O . GLY A 1 722 ? -36.186 -23.013 8.601 1.00 57.94 722 GLY A O 1
ATOM 5778 N N . ARG A 1 723 ? -35.700 -24.538 10.150 1.00 49.75 723 ARG A N 1
ATOM 5779 C CA . ARG A 1 723 ? -35.065 -23.566 11.073 1.00 49.75 723 ARG A CA 1
ATOM 5780 C C . ARG A 1 723 ? -33.775 -22.914 10.529 1.00 49.75 723 ARG A C 1
ATOM 5782 O O . ARG A 1 723 ? -33.180 -22.099 11.225 1.00 49.75 723 ARG A O 1
ATOM 5789 N N . ALA A 1 724 ? -33.341 -23.277 9.319 1.00 47.38 724 ALA A N 1
ATOM 5790 C CA . ALA A 1 724 ? -32.063 -22.909 8.711 1.00 47.38 724 ALA A CA 1
ATOM 5791 C C . ALA A 1 724 ? -32.171 -21.844 7.588 1.00 47.38 724 ALA A C 1
ATOM 5793 O O . ALA A 1 724 ? -31.169 -21.246 7.224 1.00 47.38 724 ALA A O 1
ATOM 5794 N N . GLY A 1 725 ? -33.357 -21.555 7.040 1.00 53.94 725 GLY A N 1
ATOM 5795 C CA . GLY A 1 725 ? -33.622 -20.345 6.233 1.00 53.94 725 GLY A CA 1
ATOM 5796 C C . GLY A 1 725 ? -32.890 -20.143 4.891 1.00 53.94 725 GLY A C 1
ATOM 5797 O O . GLY A 1 725 ? -33.221 -19.190 4.197 1.00 53.94 725 GLY A O 1
ATOM 5798 N N . TYR A 1 726 ? -31.979 -21.027 4.463 1.00 56.50 726 TYR A N 1
ATOM 5799 C CA . TYR A 1 726 ? -31.192 -20.882 3.215 1.00 56.50 726 TYR A CA 1
ATOM 5800 C C . TYR A 1 726 ? -32.023 -20.891 1.910 1.00 56.50 726 TYR A C 1
ATOM 5802 O O . TYR A 1 726 ? -31.523 -20.593 0.833 1.00 56.50 726 TYR A O 1
ATOM 5810 N N . THR A 1 727 ? -33.292 -21.296 1.964 1.00 66.56 727 THR A N 1
ATOM 5811 C CA . THR A 1 727 ? -34.208 -21.232 0.808 1.00 66.56 727 THR A CA 1
ATOM 5812 C C . THR A 1 727 ? -35.188 -20.063 0.898 1.00 66.56 727 THR A C 1
ATOM 5814 O O . THR A 1 727 ? -35.913 -19.800 -0.061 1.00 66.56 727 THR A O 1
ATOM 5817 N N . ALA A 1 728 ? -35.260 -19.394 2.052 1.00 78.06 728 ALA A N 1
ATOM 5818 C CA . ALA A 1 728 ? -36.216 -18.323 2.309 1.00 78.06 728 ALA A CA 1
ATOM 5819 C C . ALA A 1 728 ? -35.724 -16.972 1.765 1.00 78.06 728 ALA A C 1
ATOM 5821 O O . ALA A 1 728 ? -36.531 -16.194 1.257 1.00 78.06 728 ALA A O 1
ATOM 5822 N N . ASP A 1 729 ? -34.414 -16.721 1.807 1.00 84.06 729 ASP A N 1
ATOM 5823 C CA . ASP A 1 729 ? -33.769 -15.571 1.167 1.00 84.06 729 ASP A CA 1
ATOM 5824 C C . ASP A 1 729 ? -33.874 -15.652 -0.364 1.00 84.06 729 ASP A C 1
ATOM 5826 O O . ASP A 1 729 ? -34.368 -14.721 -0.993 1.00 84.06 729 ASP A O 1
ATOM 5830 N N . GLY A 1 730 ? -33.551 -16.799 -0.967 1.00 86.38 730 GLY A N 1
ATOM 5831 C CA . GLY A 1 730 ? -33.718 -17.028 -2.402 1.00 86.38 730 GLY A CA 1
ATOM 5832 C C . GLY A 1 730 ? -35.161 -16.801 -2.859 1.00 86.38 730 GLY A C 1
ATOM 5833 O O . GLY A 1 730 ? -35.397 -16.128 -3.863 1.00 86.38 730 GLY A O 1
ATOM 5834 N N . ALA A 1 731 ? -36.145 -17.304 -2.103 1.00 88.62 731 ALA A N 1
ATOM 5835 C CA . ALA A 1 731 ? -37.557 -17.082 -2.413 1.00 88.62 731 ALA A CA 1
ATOM 5836 C C . ALA A 1 731 ? -37.944 -15.599 -2.314 1.00 88.62 731 ALA A C 1
ATOM 5838 O O . ALA A 1 731 ? -38.672 -15.104 -3.174 1.00 88.62 731 ALA A O 1
ATOM 5839 N N . MET A 1 732 ? -37.431 -14.876 -1.312 1.00 91.94 732 MET A N 1
ATOM 5840 C CA . MET A 1 732 ? -37.611 -13.427 -1.203 1.00 91.94 732 MET A CA 1
ATOM 5841 C C . MET A 1 732 ? -37.039 -12.698 -2.424 1.00 91.94 732 MET A C 1
ATOM 5843 O O . MET A 1 732 ? -37.721 -11.854 -3.003 1.00 91.94 732 MET A O 1
ATOM 5847 N N . TRP A 1 733 ? -35.835 -13.058 -2.878 1.00 92.75 733 TRP A N 1
ATOM 5848 C CA . TRP A 1 733 ? -35.209 -12.420 -4.039 1.00 92.75 733 TRP A CA 1
ATOM 5849 C C . TRP A 1 733 ? -35.992 -12.653 -5.329 1.00 92.75 733 TRP A C 1
ATOM 5851 O O . TRP A 1 733 ? -36.159 -11.710 -6.099 1.00 92.75 733 TRP A O 1
ATOM 5861 N N . HIS A 1 734 ? -36.566 -13.845 -5.535 1.00 92.19 734 HIS A N 1
ATOM 5862 C CA . HIS A 1 734 ? -37.484 -14.085 -6.659 1.00 92.19 734 HIS A CA 1
ATOM 5863 C C . HIS A 1 734 ? -38.720 -13.187 -6.621 1.00 92.19 734 HIS A C 1
ATOM 5865 O O . HIS A 1 734 ? -39.124 -12.659 -7.655 1.00 92.19 734 HIS A O 1
ATOM 5871 N N . LYS A 1 735 ? -39.326 -13.014 -5.441 1.00 93.19 735 LYS A N 1
ATOM 5872 C CA . LYS A 1 735 ? -40.491 -12.134 -5.277 1.00 93.19 735 LYS A CA 1
ATOM 5873 C C . LYS A 1 735 ? -40.107 -10.672 -5.518 1.00 93.19 735 LYS A C 1
ATOM 5875 O O . LYS A 1 735 ? -40.839 -9.963 -6.204 1.00 93.19 735 LYS A O 1
ATOM 5880 N N . MET A 1 736 ? -38.940 -10.243 -5.031 1.00 95.38 736 MET A N 1
ATOM 5881 C CA . MET A 1 736 ? -38.405 -8.898 -5.264 1.00 95.38 736 MET A CA 1
ATOM 5882 C C . MET A 1 736 ? -38.198 -8.621 -6.753 1.00 95.38 736 MET A C 1
ATOM 5884 O O . MET A 1 736 ? -38.730 -7.631 -7.235 1.00 95.38 736 MET A O 1
ATOM 5888 N N . VAL A 1 737 ? -37.516 -9.493 -7.507 1.00 94.00 737 VAL A N 1
ATOM 5889 C CA . VAL A 1 737 ? -37.286 -9.258 -8.951 1.00 94.00 737 VAL A CA 1
ATOM 5890 C C . VAL A 1 737 ? -38.551 -9.357 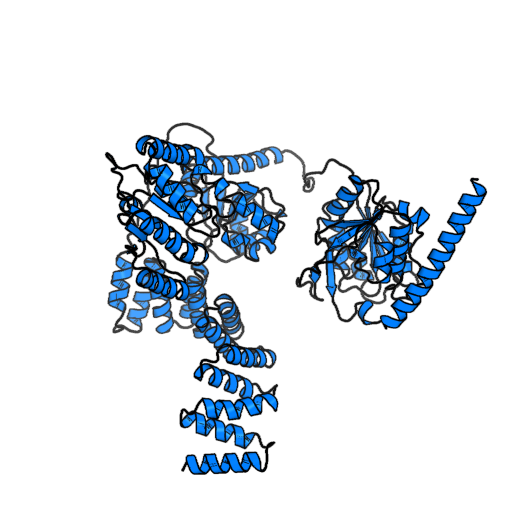-9.802 1.00 94.00 737 VAL A C 1
ATOM 5892 O O . VAL A 1 737 ? -38.568 -8.875 -10.931 1.00 94.00 737 VAL A O 1
ATOM 5895 N N . HIS A 1 738 ? -39.600 -10.014 -9.298 1.00 91.75 738 HIS A N 1
ATOM 5896 C CA . HIS A 1 738 ? -40.872 -10.114 -10.007 1.00 91.75 738 HIS A CA 1
ATOM 5897 C C . HIS A 1 738 ? -41.626 -8.782 -10.009 1.00 91.75 738 HIS A C 1
ATOM 5899 O O . HIS A 1 738 ? -42.141 -8.384 -11.051 1.00 91.75 738 HIS A O 1
ATOM 5905 N N . PHE A 1 739 ? -41.659 -8.089 -8.868 1.00 91.94 739 PHE A N 1
ATOM 5906 C CA . PHE A 1 739 ? -42.403 -6.836 -8.717 1.00 91.94 739 PHE A CA 1
ATOM 5907 C C . PHE A 1 739 ? -41.531 -5.581 -8.839 1.00 91.94 739 PHE A C 1
ATOM 5909 O O . PHE A 1 739 ? -42.030 -4.520 -9.208 1.00 91.94 739 PHE A O 1
ATOM 5916 N N . HIS A 1 740 ? -40.230 -5.686 -8.558 1.00 94.19 740 HIS A N 1
ATOM 5917 C CA . HIS A 1 740 ? -39.339 -4.542 -8.380 1.00 94.19 740 HIS A CA 1
ATOM 5918 C C . HIS A 1 740 ? -38.042 -4.693 -9.172 1.00 94.19 740 HIS A C 1
ATOM 5920 O O . HIS A 1 740 ? -37.496 -5.782 -9.337 1.00 94.19 740 HIS A O 1
ATOM 5926 N N . ARG A 1 741 ? -37.490 -3.563 -9.626 1.00 93.56 741 ARG A N 1
ATOM 5927 C CA . ARG A 1 741 ? -36.136 -3.537 -10.191 1.00 93.56 741 ARG A CA 1
ATOM 5928 C C . ARG A 1 741 ? -35.107 -3.602 -9.078 1.00 93.56 741 ARG A C 1
ATOM 5930 O O . ARG A 1 741 ? -35.260 -2.928 -8.055 1.00 93.56 741 ARG A O 1
ATOM 5937 N N . ILE A 1 742 ? -34.035 -4.347 -9.321 1.00 95.81 742 ILE A N 1
ATOM 5938 C CA . ILE A 1 742 ? -32.936 -4.505 -8.373 1.00 95.81 742 ILE A CA 1
ATOM 5939 C C . ILE A 1 742 ? -31.608 -4.089 -9.009 1.00 95.81 742 ILE A C 1
ATOM 5941 O O . ILE A 1 742 ? -31.466 -4.119 -10.235 1.00 95.81 742 ILE A O 1
ATOM 5945 N N . ARG A 1 743 ? -30.634 -3.673 -8.195 1.00 95.56 743 ARG A N 1
ATOM 5946 C CA . ARG A 1 743 ? -29.311 -3.258 -8.683 1.00 95.56 743 ARG A CA 1
ATOM 5947 C C . ARG A 1 743 ? -28.167 -3.799 -7.842 1.00 95.56 743 ARG A C 1
ATOM 5949 O O . ARG A 1 743 ? -28.217 -3.770 -6.618 1.00 95.56 743 ARG A O 1
ATOM 5956 N N . PHE A 1 744 ? -27.123 -4.243 -8.532 1.00 96.38 744 PHE A N 1
ATOM 5957 C CA . PHE A 1 744 ? -25.847 -4.569 -7.918 1.00 96.38 744 PHE A CA 1
ATOM 5958 C C . PHE A 1 744 ? -24.976 -3.319 -7.800 1.00 96.38 744 PHE A C 1
ATOM 5960 O O . PHE A 1 744 ? -24.867 -2.547 -8.755 1.00 96.38 744 PHE A O 1
ATOM 5967 N N . LEU A 1 745 ? -24.332 -3.152 -6.651 1.00 93.56 745 LEU A N 1
ATOM 5968 C CA . LEU A 1 745 ? -23.296 -2.158 -6.421 1.00 93.56 745 LEU A CA 1
ATOM 5969 C C . LEU A 1 745 ? -21.944 -2.873 -6.413 1.00 93.56 745 LEU A C 1
ATOM 5971 O O . LEU A 1 745 ? -21.687 -3.692 -5.533 1.00 93.56 745 LEU A O 1
ATOM 5975 N N . ASP A 1 746 ? -21.074 -2.542 -7.371 1.00 91.12 746 ASP A N 1
ATOM 5976 C CA . ASP A 1 746 ? -19.718 -3.102 -7.483 1.00 91.12 746 ASP A CA 1
ATOM 5977 C C . ASP A 1 746 ? -18.764 -2.493 -6.438 1.00 91.12 746 ASP A C 1
ATOM 5979 O O . ASP A 1 746 ? -17.755 -1.857 -6.743 1.00 91.12 746 ASP A O 1
ATOM 5983 N N . LYS A 1 747 ? -19.148 -2.632 -5.170 1.00 87.62 747 LYS A N 1
ATOM 5984 C CA . LYS A 1 747 ? -18.420 -2.190 -3.986 1.00 87.62 747 LYS A CA 1
ATOM 5985 C C . LYS A 1 747 ? -18.540 -3.277 -2.921 1.00 87.62 747 LYS A C 1
ATOM 5987 O O . LYS A 1 747 ? -19.658 -3.734 -2.678 1.00 87.62 747 LYS A O 1
ATOM 5992 N N . PRO A 1 748 ? -17.439 -3.699 -2.283 1.00 90.38 748 PRO A N 1
ATOM 5993 C CA . PRO A 1 748 ? -17.536 -4.510 -1.085 1.00 90.38 748 PRO A CA 1
ATOM 5994 C C . PRO A 1 748 ? -18.059 -3.628 0.053 1.00 90.38 748 PRO A C 1
ATOM 5996 O O . PRO A 1 748 ? -17.420 -2.635 0.376 1.00 90.38 748 PRO A O 1
ATOM 5999 N N . LEU A 1 749 ? -19.227 -3.948 0.616 1.00 95.50 749 LEU A N 1
ATOM 6000 C CA . LEU A 1 749 ? -19.833 -3.178 1.723 1.00 95.50 749 LEU A CA 1
ATOM 6001 C C . LEU A 1 749 ? -20.049 -4.031 2.988 1.00 95.50 749 LEU A C 1
ATOM 6003 O O . LEU A 1 749 ? -20.678 -3.603 3.953 1.00 95.50 749 LEU A O 1
ATOM 6007 N N . LEU A 1 750 ? -19.537 -5.258 2.983 1.00 94.50 750 LEU A N 1
ATOM 6008 C CA . LEU A 1 750 ? -19.801 -6.304 3.967 1.00 94.50 750 LEU A CA 1
ATOM 6009 C C . LEU A 1 750 ? -18.526 -7.135 4.162 1.00 94.50 750 LEU A C 1
ATOM 6011 O O . LEU A 1 750 ? -17.849 -7.470 3.185 1.00 94.50 750 LEU A O 1
ATOM 6015 N N . TYR A 1 751 ? -18.242 -7.522 5.403 1.00 94.12 751 TYR A N 1
ATOM 6016 C CA . TYR A 1 751 ? -17.361 -8.641 5.719 1.00 94.12 751 TYR A CA 1
ATOM 6017 C C . TYR A 1 751 ? -18.208 -9.865 6.072 1.00 94.12 751 TYR A C 1
ATOM 6019 O O . TYR A 1 751 ? -18.903 -9.882 7.088 1.00 94.12 751 TYR A O 1
ATOM 6027 N N . TYR A 1 752 ? -18.150 -10.875 5.210 1.00 93.38 752 TYR A N 1
ATOM 6028 C CA . TYR A 1 752 ? -18.887 -12.124 5.342 1.00 93.38 752 TYR A CA 1
ATOM 6029 C C . TYR A 1 752 ? -18.033 -13.188 6.031 1.00 93.38 752 TYR A C 1
ATOM 6031 O O . TYR A 1 752 ? -16.966 -13.558 5.523 1.00 93.38 752 TYR A O 1
ATOM 6039 N N . ARG A 1 753 ? -18.495 -13.703 7.170 1.00 92.50 753 ARG A N 1
ATOM 6040 C CA . ARG A 1 753 ? -17.724 -14.617 8.010 1.00 92.50 753 ARG A CA 1
ATOM 6041 C C . ARG A 1 753 ? -17.920 -16.073 7.635 1.00 92.50 753 ARG A C 1
ATOM 6043 O O . ARG A 1 753 ? -19.027 -16.613 7.645 1.00 92.50 753 ARG A O 1
ATOM 6050 N N . VAL A 1 754 ? -16.800 -16.751 7.398 1.00 85.31 754 VAL A N 1
ATOM 6051 C CA . VAL A 1 754 ? -16.759 -18.188 7.127 1.00 85.31 754 VAL A CA 1
ATOM 6052 C C . VAL A 1 754 ? -16.216 -18.934 8.344 1.00 85.31 754 VAL A C 1
ATOM 6054 O O . VAL A 1 754 ? -15.074 -18.752 8.764 1.00 85.31 754 VAL A O 1
ATOM 6057 N N . HIS A 1 755 ? -17.045 -19.812 8.899 1.00 80.56 755 HIS A N 1
ATOM 6058 C CA . HIS A 1 755 ? -16.744 -20.681 10.030 1.00 80.56 755 HIS A CA 1
ATOM 6059 C C . HIS A 1 755 ? -17.471 -22.035 9.909 1.00 80.56 755 HIS A C 1
ATOM 6061 O O . HIS A 1 755 ? -18.500 -22.167 9.244 1.00 80.56 755 HIS A O 1
ATOM 6067 N N . GLY A 1 756 ? -16.988 -23.069 10.603 1.00 69.00 756 GLY A N 1
ATOM 6068 C CA . GLY A 1 756 ? -17.549 -24.432 10.517 1.00 69.00 756 GLY A CA 1
ATOM 6069 C C . GLY A 1 756 ? -19.060 -24.534 10.791 1.00 69.00 756 GLY A C 1
ATOM 6070 O O . GLY A 1 756 ? -19.720 -25.440 10.292 1.00 69.00 756 GLY A O 1
ATOM 6071 N N . ASP A 1 757 ? -19.626 -23.554 11.498 1.00 69.12 757 ASP A N 1
ATOM 6072 C CA . ASP A 1 757 ? -21.033 -23.501 11.891 1.00 69.12 757 ASP A CA 1
ATOM 6073 C C . ASP A 1 757 ? -21.935 -22.637 10.995 1.00 69.12 757 ASP A C 1
ATOM 6075 O O . ASP A 1 757 ? -23.053 -22.308 11.405 1.00 69.12 757 ASP A O 1
ATOM 6079 N N . ASN A 1 758 ? -21.494 -22.220 9.797 1.00 73.25 758 ASN A N 1
ATOM 6080 C CA . ASN A 1 758 ? -22.387 -21.490 8.888 1.00 73.25 758 ASN A CA 1
ATOM 6081 C C . ASN A 1 758 ? -23.561 -22.392 8.493 1.00 73.25 758 ASN A C 1
ATOM 6083 O O . ASN A 1 758 ? -23.411 -23.602 8.305 1.00 73.25 758 ASN A O 1
ATOM 6087 N N . VAL A 1 759 ? -24.738 -21.797 8.316 1.00 61.53 759 VAL A N 1
ATOM 6088 C CA . VAL A 1 759 ? -25.960 -22.558 8.031 1.00 61.53 759 VAL A CA 1
ATOM 6089 C C . VAL A 1 759 ? -25.860 -23.352 6.719 1.00 61.53 759 VAL A C 1
ATOM 6091 O O . VAL A 1 759 ? -26.315 -24.494 6.656 1.00 61.53 759 VAL A O 1
ATOM 6094 N N . ALA A 1 760 ? -25.158 -22.806 5.720 1.00 60.62 760 ALA A N 1
ATOM 6095 C CA . ALA A 1 760 ? -24.880 -23.472 4.447 1.00 60.62 760 ALA A CA 1
ATOM 6096 C C . ALA A 1 760 ? -24.103 -24.799 4.595 1.00 60.62 760 ALA A C 1
ATOM 6098 O O . ALA A 1 760 ? -24.312 -25.716 3.803 1.00 60.62 760 ALA A O 1
ATOM 6099 N N . ASN A 1 761 ? -23.268 -24.944 5.633 1.00 55.75 761 ASN A N 1
ATOM 6100 C CA . ASN A 1 761 ? -22.461 -26.149 5.869 1.00 55.75 761 ASN A CA 1
ATOM 6101 C C . ASN A 1 761 ? -23.258 -27.293 6.523 1.00 55.75 761 ASN A C 1
ATOM 6103 O O . ASN A 1 761 ? -22.777 -28.422 6.587 1.00 55.75 761 ASN A O 1
ATOM 6107 N N . ARG A 1 762 ? -24.472 -27.019 7.023 1.00 56.78 762 ARG A N 1
ATOM 6108 C CA . ARG A 1 762 ? -25.299 -27.977 7.779 1.00 56.78 762 ARG A CA 1
ATOM 6109 C C . ARG A 1 762 ? -26.447 -28.590 6.962 1.00 56.78 762 ARG A C 1
ATOM 6111 O O . ARG A 1 762 ? -27.216 -29.374 7.516 1.00 56.78 762 ARG A O 1
ATOM 6118 N N . MET A 1 763 ? -26.591 -28.252 5.675 1.00 59.56 763 MET A N 1
ATOM 6119 C CA . MET A 1 763 ? -27.710 -28.699 4.828 1.00 59.56 763 MET A CA 1
ATOM 6120 C C . MET A 1 763 ? -27.262 -29.518 3.610 1.00 59.56 763 MET A C 1
ATOM 6122 O O . MET A 1 763 ? -26.226 -29.254 3.006 1.00 59.56 763 MET A O 1
ATOM 6126 N N . ASP A 1 764 ? -28.104 -30.471 3.191 1.00 63.44 764 ASP A N 1
ATOM 6127 C CA . ASP A 1 764 ? -28.014 -31.073 1.855 1.00 63.44 764 ASP A CA 1
ATOM 6128 C C . ASP A 1 764 ? -28.522 -30.061 0.821 1.00 63.44 764 ASP A C 1
ATOM 6130 O O . ASP A 1 764 ? -29.726 -29.910 0.582 1.00 63.44 764 ASP A O 1
ATOM 6134 N N . THR A 1 765 ? -27.575 -29.342 0.224 1.00 63.66 765 THR A N 1
ATOM 6135 C CA . THR A 1 765 ? -27.850 -28.260 -0.719 1.00 63.66 765 THR A CA 1
ATOM 6136 C C . THR A 1 765 ? -28.669 -28.738 -1.918 1.00 63.66 765 THR A C 1
ATOM 6138 O O . THR A 1 765 ? -29.569 -28.024 -2.351 1.00 63.66 765 THR A O 1
ATOM 6141 N N . ARG A 1 766 ? -28.474 -29.962 -2.431 1.00 67.62 766 ARG A N 1
ATOM 6142 C CA . ARG A 1 766 ? -29.214 -30.434 -3.620 1.00 67.62 766 ARG A CA 1
ATOM 6143 C C . ARG A 1 766 ? -30.703 -30.592 -3.349 1.00 67.62 766 ARG A C 1
ATOM 6145 O O . ARG A 1 766 ? -31.517 -30.183 -4.177 1.00 67.62 766 ARG A O 1
ATOM 6152 N N . LYS A 1 767 ? -31.055 -31.170 -2.199 1.00 69.31 767 LYS A N 1
ATOM 6153 C CA . LYS A 1 767 ? -32.454 -31.354 -1.803 1.00 69.31 767 LYS A CA 1
ATOM 6154 C C . LYS A 1 767 ? -33.134 -30.003 -1.568 1.00 69.31 767 LYS A C 1
ATOM 6156 O O . LYS A 1 767 ? -34.183 -29.751 -2.159 1.00 69.31 767 LYS A O 1
ATOM 6161 N N . ALA A 1 768 ? -32.487 -29.113 -0.815 1.00 67.69 768 ALA A N 1
ATOM 6162 C CA . ALA A 1 768 ? -32.999 -27.770 -0.538 1.00 67.69 768 ALA A CA 1
ATOM 6163 C C . ALA A 1 768 ? -33.243 -26.960 -1.826 1.00 67.69 768 ALA A C 1
ATOM 6165 O O . ALA A 1 768 ? -34.302 -26.360 -1.991 1.00 67.69 768 ALA A O 1
ATOM 6166 N N . TRP A 1 769 ? -32.312 -27.016 -2.787 1.00 70.88 769 TRP A N 1
ATOM 6167 C CA . TRP A 1 769 ? -32.461 -26.360 -4.090 1.00 70.88 769 TRP A CA 1
ATOM 6168 C C . TRP A 1 769 ? -33.632 -26.916 -4.915 1.00 70.88 769 TRP A C 1
ATOM 6170 O O . TRP A 1 769 ? -34.289 -26.154 -5.625 1.00 70.88 769 TRP A O 1
ATOM 6180 N N . SER A 1 770 ? -33.914 -28.221 -4.841 1.00 75.19 770 SER A N 1
ATOM 6181 C CA . SER A 1 770 ? -35.043 -28.823 -5.565 1.00 75.19 770 SER A CA 1
ATOM 6182 C C . SER A 1 770 ? -36.405 -28.392 -5.008 1.00 75.19 770 SER A C 1
ATOM 6184 O O . SER A 1 770 ? -37.257 -27.949 -5.778 1.00 75.19 770 SER A O 1
ATOM 6186 N N . GLU A 1 771 ? -36.571 -28.423 -3.682 1.00 73.56 771 GLU A N 1
ATOM 6187 C CA . GLU A 1 771 ? -37.803 -28.018 -2.987 1.00 73.56 771 GLU A CA 1
ATOM 6188 C C . GLU A 1 771 ? -38.091 -26.525 -3.203 1.00 73.56 771 GLU A C 1
ATOM 6190 O O . GLU A 1 771 ? -39.208 -26.137 -3.549 1.00 73.56 771 GLU A O 1
ATOM 6195 N N . TYR A 1 772 ? -37.053 -25.691 -3.111 1.00 77.69 772 TYR A N 1
ATOM 6196 C CA . TYR A 1 772 ? -37.111 -24.265 -3.430 1.00 77.69 772 TYR A CA 1
ATOM 6197 C C . TYR A 1 772 ? -37.585 -23.989 -4.867 1.00 77.69 772 TYR A C 1
ATOM 6199 O O . TYR A 1 772 ? -38.469 -23.157 -5.082 1.00 77.69 772 TYR A O 1
ATOM 6207 N N . ARG A 1 773 ? -37.039 -24.695 -5.869 1.00 80.06 773 ARG A N 1
ATOM 6208 C CA . ARG A 1 773 ? -37.434 -24.495 -7.275 1.00 80.06 773 ARG A CA 1
ATOM 6209 C C . ARG A 1 773 ? -38.884 -24.892 -7.523 1.00 80.06 773 ARG A C 1
ATOM 6211 O O . ARG A 1 773 ? -39.562 -24.214 -8.294 1.00 80.06 773 ARG A O 1
ATOM 6218 N N . GLU A 1 774 ? -39.354 -25.982 -6.923 1.00 82.81 774 GLU A N 1
ATOM 6219 C CA . GLU A 1 774 ? -40.756 -26.398 -7.043 1.00 82.81 774 GLU A CA 1
ATOM 6220 C C . GLU A 1 774 ? -41.702 -25.391 -6.390 1.00 82.81 774 GLU A C 1
ATOM 6222 O O . GLU A 1 774 ? -42.685 -24.991 -7.020 1.00 82.81 774 GLU A O 1
ATOM 6227 N N . TYR A 1 775 ? -41.365 -24.914 -5.188 1.00 85.12 775 TYR A N 1
ATOM 6228 C CA . TYR A 1 775 ? -42.114 -23.855 -4.518 1.00 85.12 775 TYR A CA 1
ATOM 6229 C C . TYR A 1 775 ? -42.214 -22.602 -5.397 1.00 85.12 775 TYR A C 1
ATOM 6231 O O . TYR A 1 775 ? -43.318 -22.126 -5.663 1.00 85.12 775 TYR A O 1
ATOM 6239 N N . MET A 1 776 ? -41.088 -22.105 -5.924 1.00 87.56 776 MET A N 1
ATOM 6240 C CA . MET A 1 776 ? -41.091 -20.881 -6.730 1.00 87.56 776 MET A CA 1
ATOM 6241 C C . MET A 1 776 ? -41.844 -21.051 -8.051 1.00 87.56 776 MET A C 1
ATOM 6243 O O . MET A 1 776 ? -42.564 -20.145 -8.463 1.00 87.56 776 MET A O 1
ATOM 6247 N N . LYS A 1 777 ? -41.753 -22.218 -8.702 1.00 85.56 777 LYS A N 1
ATOM 6248 C CA . LYS A 1 777 ? -42.555 -22.518 -9.902 1.00 85.56 777 LYS A CA 1
ATOM 6249 C C . LYS A 1 777 ? -44.052 -22.466 -9.616 1.00 85.56 777 LYS A C 1
ATOM 6251 O O . LYS A 1 777 ? -44.803 -21.899 -10.411 1.00 85.56 777 LYS A O 1
ATOM 6256 N N . LYS A 1 778 ? -44.484 -23.052 -8.496 1.00 86.75 778 LYS A N 1
ATOM 6257 C CA . LYS A 1 778 ? -45.886 -23.013 -8.071 1.00 86.75 778 LYS A CA 1
ATOM 6258 C C . LYS A 1 778 ? -46.324 -21.576 -7.799 1.00 86.75 778 LYS A C 1
ATOM 6260 O O . LYS A 1 778 ? -47.324 -21.146 -8.362 1.00 86.75 778 LYS A O 1
ATOM 6265 N N . TRP A 1 779 ? -45.532 -20.829 -7.030 1.00 89.12 779 TRP A N 1
ATOM 6266 C CA . TRP A 1 779 ? -45.809 -19.430 -6.712 1.00 89.12 779 TRP A CA 1
ATOM 6267 C C . TRP A 1 779 ? -45.962 -18.571 -7.975 1.00 89.12 779 TRP A C 1
ATOM 6269 O O . TRP A 1 779 ? -46.955 -17.866 -8.118 1.00 89.12 779 TRP A O 1
ATOM 6279 N N . PHE A 1 780 ? -45.050 -18.690 -8.946 1.00 87.25 780 PHE A N 1
ATOM 6280 C CA . PHE A 1 780 ? -45.163 -17.963 -10.215 1.00 87.25 780 PHE A CA 1
ATOM 6281 C C . PHE A 1 780 ? -46.379 -18.377 -11.045 1.00 87.25 780 PHE A C 1
ATOM 6283 O O . PHE A 1 780 ? -47.005 -17.528 -11.664 1.00 87.25 780 PHE A O 1
ATOM 6290 N N . THR A 1 781 ? -46.741 -19.662 -11.043 1.00 87.06 781 THR A N 1
ATOM 6291 C CA . THR A 1 781 ? -47.951 -20.128 -11.740 1.00 87.06 781 THR A CA 1
ATOM 6292 C C . THR A 1 781 ? -49.210 -19.495 -11.140 1.00 87.06 781 THR A C 1
ATOM 6294 O O . THR A 1 781 ? -50.143 -19.159 -11.868 1.00 87.06 781 THR A O 1
ATOM 6297 N N . GLU A 1 782 ? -49.239 -19.323 -9.817 1.00 88.44 782 GLU A N 1
ATOM 6298 C CA . GLU A 1 782 ? -50.325 -18.640 -9.111 1.00 88.44 782 GLU A CA 1
ATOM 6299 C C . GLU A 1 782 ? -50.350 -17.137 -9.432 1.00 88.44 782 GLU A C 1
ATOM 6301 O O . GLU A 1 782 ? -51.425 -16.615 -9.722 1.00 88.44 782 GLU A O 1
ATOM 6306 N N . GLN A 1 783 ? -49.194 -16.459 -9.474 1.00 86.44 783 GLN A N 1
ATOM 6307 C CA . GLN A 1 783 ? -49.116 -15.044 -9.873 1.00 86.44 783 GLN A CA 1
ATOM 6308 C C . GLN A 1 783 ? -49.581 -14.820 -11.317 1.00 86.44 783 GLN A C 1
ATOM 6310 O O . GLN A 1 783 ? -50.471 -14.006 -11.551 1.00 86.44 783 GLN A O 1
ATOM 6315 N N . ASP A 1 784 ? -49.082 -15.613 -12.271 1.00 82.50 784 ASP A N 1
ATOM 6316 C CA . ASP A 1 784 ? -49.486 -15.529 -13.680 1.00 82.50 784 ASP A CA 1
ATOM 6317 C C . ASP A 1 784 ? -51.010 -15.752 -13.845 1.00 82.50 784 ASP A C 1
ATOM 6319 O O . ASP A 1 784 ? -51.651 -15.191 -14.738 1.00 82.50 784 ASP A O 1
ATOM 6323 N N . ALA A 1 785 ? -51.618 -16.596 -13.001 1.00 81.12 785 ALA A N 1
ATOM 6324 C CA . ALA A 1 785 ? -53.062 -16.826 -13.001 1.00 81.12 785 ALA A CA 1
ATOM 6325 C C . ALA A 1 785 ? -53.848 -15.628 -12.442 1.00 81.12 785 ALA A C 1
ATOM 6327 O O . ALA A 1 785 ? -54.905 -15.299 -12.987 1.00 81.12 785 ALA A O 1
ATOM 6328 N N . ILE A 1 786 ? -53.336 -14.974 -11.393 1.00 82.31 786 ILE A N 1
ATOM 6329 C CA . ILE A 1 786 ? -53.910 -13.748 -10.826 1.00 82.31 786 ILE A CA 1
ATOM 6330 C C . ILE A 1 786 ? -53.862 -12.629 -11.869 1.00 82.31 786 ILE A C 1
ATOM 6332 O O . ILE A 1 786 ? -54.901 -12.052 -12.174 1.00 82.31 786 ILE A O 1
ATOM 6336 N N . GLU A 1 787 ? -52.709 -12.382 -12.496 1.00 76.94 787 GLU A N 1
ATOM 6337 C CA . GLU A 1 787 ? -52.535 -11.344 -13.524 1.00 76.94 787 GLU A CA 1
ATOM 6338 C C . GLU A 1 787 ? -53.535 -11.496 -14.681 1.00 76.94 787 GLU A C 1
ATOM 6340 O O . GLU A 1 787 ? -54.224 -10.539 -15.046 1.00 76.94 787 GLU A O 1
ATOM 6345 N N . ARG A 1 788 ? -53.713 -12.724 -15.190 1.00 76.12 788 ARG A N 1
ATOM 6346 C CA . ARG A 1 788 ? -54.698 -13.026 -16.245 1.00 76.12 788 ARG A CA 1
ATOM 6347 C C . ARG A 1 788 ? -56.143 -12.776 -15.807 1.00 76.12 788 ARG A C 1
ATOM 6349 O O . ARG A 1 788 ? -56.964 -12.358 -16.625 1.00 76.12 788 ARG A O 1
ATOM 6356 N N . GLN A 1 789 ? -56.486 -13.039 -14.544 1.00 69.50 789 GLN A N 1
ATOM 6357 C CA . GLN A 1 789 ? -57.826 -12.753 -14.021 1.00 69.50 789 GLN A CA 1
ATOM 6358 C C . GLN A 1 789 ? -58.069 -11.245 -13.899 1.00 69.50 789 GLN A C 1
ATOM 6360 O O . GLN A 1 789 ? -59.140 -10.779 -14.288 1.00 69.50 789 GLN A O 1
ATOM 6365 N N . THR A 1 790 ? -57.080 -10.468 -13.453 1.00 62.75 790 THR A N 1
ATOM 6366 C CA . THR A 1 790 ? -57.186 -9.005 -13.344 1.00 62.75 790 THR A CA 1
ATOM 6367 C C . THR A 1 790 ? -57.326 -8.338 -14.718 1.00 62.75 790 THR A C 1
ATOM 6369 O O . THR A 1 790 ? -58.163 -7.452 -14.881 1.00 62.75 790 THR A O 1
ATOM 6372 N N . GLU A 1 791 ? -56.611 -8.816 -15.744 1.00 58.50 791 GLU A N 1
ATOM 6373 C CA . GLU A 1 791 ? -56.770 -8.344 -17.134 1.00 58.50 791 GLU A CA 1
ATOM 6374 C C . GLU A 1 791 ? -58.153 -8.649 -17.732 1.00 58.50 791 GLU A C 1
ATOM 6376 O O . GLU A 1 791 ? -58.636 -7.914 -18.594 1.00 58.50 791 GLU A O 1
ATOM 6381 N N . THR A 1 792 ? -58.808 -9.717 -17.266 1.00 56.06 792 THR A N 1
ATOM 6382 C CA . THR A 1 792 ? -60.148 -10.118 -17.727 1.00 56.06 792 THR A CA 1
ATOM 6383 C C . THR A 1 792 ? -61.269 -9.332 -17.030 1.00 56.06 792 THR A C 1
ATOM 6385 O O . THR A 1 792 ? -62.375 -9.275 -17.550 1.00 56.06 792 THR A O 1
ATOM 6388 N N . VAL A 1 793 ? -60.998 -8.722 -15.869 1.00 52.56 793 VAL A N 1
ATOM 6389 C CA . VAL A 1 793 ? -61.953 -7.891 -15.103 1.00 52.56 793 VAL A CA 1
ATOM 6390 C C . VAL A 1 793 ? -61.830 -6.396 -15.447 1.00 52.56 793 VAL A C 1
ATOM 6392 O O . VAL A 1 793 ? -62.779 -5.640 -15.252 1.00 52.56 793 VAL A O 1
ATOM 6395 N N . VAL A 1 794 ? -60.670 -5.961 -15.954 1.00 48.31 794 VAL A N 1
ATOM 6396 C CA . VAL A 1 794 ? -60.406 -4.573 -16.392 1.00 48.31 794 VAL A CA 1
ATOM 6397 C C . VAL A 1 794 ? -60.770 -4.340 -17.873 1.00 48.31 794 VAL A C 1
ATOM 6399 O O . VAL A 1 794 ? -60.912 -3.190 -18.295 1.00 48.31 794 VAL A O 1
ATOM 6402 N N . ARG A 1 795 ? -60.958 -5.409 -18.656 1.00 42.19 795 ARG A N 1
ATOM 6403 C CA . ARG A 1 795 ? -61.607 -5.383 -19.981 1.00 42.19 795 ARG A CA 1
ATOM 6404 C C . ARG A 1 795 ? -63.109 -5.580 -19.856 1.00 42.19 795 ARG A C 1
ATOM 6406 O O . ARG A 1 795 ? -63.824 -4.970 -20.683 1.00 42.19 795 ARG A O 1
#